Protein AF-0000000086245035 (afdb_homodimer)

pLDDT: mean 88.84, std 16.29, range [23.89, 98.88]

Solvent-accessible surface area (backbone atoms only — not comparable to full-atom values): 57800 Å² total; per-residue (Å²): 137,84,76,77,76,75,77,75,72,79,76,74,74,78,75,74,78,73,74,69,74,76,72,77,73,77,72,60,78,44,79,53,31,68,33,39,50,42,66,77,41,31,38,31,56,42,43,71,44,44,30,44,32,41,43,48,41,53,48,39,52,50,45,51,37,46,53,33,5,43,70,69,73,35,77,34,43,39,38,39,36,42,34,54,44,52,71,68,59,48,29,54,74,55,69,42,76,89,74,74,85,79,57,61,81,48,29,54,70,52,59,54,72,66,53,44,52,49,49,51,47,50,51,48,47,52,50,47,50,39,50,49,34,44,71,68,67,39,83,51,67,73,70,74,67,69,69,64,69,62,68,71,69,82,42,38,31,37,41,34,40,37,31,55,16,48,40,53,60,69,87,49,48,53,48,56,48,17,21,58,35,19,33,53,55,78,60,53,32,49,53,68,66,71,70,34,41,58,64,32,48,43,48,50,45,9,32,32,62,60,62,44,54,36,39,38,38,22,11,31,77,93,38,70,39,26,31,37,36,31,32,38,62,38,39,77,75,37,36,50,40,76,77,42,78,47,78,40,83,34,86,79,64,63,30,9,37,34,42,38,41,44,29,48,30,31,60,86,84,30,45,66,58,44,51,50,48,53,50,46,43,41,20,60,36,22,35,30,29,39,40,40,36,37,44,45,92,50,69,87,71,42,42,78,47,74,43,73,52,77,42,85,75,65,59,63,68,46,37,77,55,64,49,30,59,60,47,59,44,41,54,54,51,52,48,49,52,71,68,49,88,56,56,23,38,44,52,36,47,41,67,57,24,48,80,31,50,71,70,56,38,52,53,50,38,62,61,74,33,88,92,47,51,57,76,38,51,42,83,70,59,46,75,51,53,48,48,50,51,49,53,48,38,54,46,37,54,66,71,79,63,69,44,81,38,54,51,58,60,51,46,67,40,42,46,51,8,45,45,70,75,48,51,42,78,41,74,19,56,30,65,53,69,62,42,72,57,75,43,31,28,31,34,46,31,16,32,33,30,36,47,32,84,90,47,60,68,9,79,41,77,44,44,27,48,43,78,36,69,36,86,42,63,52,72,49,13,29,67,48,43,33,64,70,70,68,49,66,47,62,84,71,74,40,52,64,70,72,38,25,32,36,40,34,40,38,39,30,33,53,67,74,72,35,52,29,77,45,54,35,39,40,57,60,82,44,60,65,58,44,53,47,51,45,52,32,43,51,50,6,47,55,50,41,72,74,102,136,84,78,75,75,76,76,76,72,78,78,76,74,78,75,73,80,73,75,72,74,77,70,78,74,77,69,62,80,44,78,53,32,69,32,40,50,42,68,76,40,31,37,31,56,42,43,71,46,44,30,43,32,42,42,47,42,52,51,39,51,51,46,52,36,46,53,33,6,41,71,72,74,35,76,34,44,39,38,38,36,42,31,53,46,53,70,69,61,48,31,54,75,55,70,41,76,89,75,74,85,79,57,61,81,49,31,55,70,51,61,53,72,66,53,43,50,48,48,53,49,50,52,48,46,52,49,48,49,40,50,50,34,44,73,69,67,40,82,51,65,72,71,74,66,70,69,63,69,61,69,72,69,82,41,37,32,37,41,35,38,37,29,54,17,48,41,52,59,69,88,48,49,53,49,57,49,16,20,58,36,19,35,52,54,80,61,53,31,50,53,69,66,70,70,33,42,58,64,31,48,44,49,51,45,9,33,33,62,62,62,44,55,35,39,39,38,22,12,31,78,93,37,68,38,26,31,37,36,32,32,38,62,37,39,76,75,37,37,51,41,77,77,43,77,48,78,40,82,34,85,78,63,64,31,8,37,33,42,38,41,44,29,47,30,31,59,87,84,29,44,67,58,45,53,50,49,52,52,47,44,42,21,59,36,21,35,31,29,39,40,41,36,37,44,45,92,49,70,88,72,43,42,78,47,75,44,70,50,78,43,85,75,64,58,62,69,47,38,75,56,61,49,30,59,60,48,58,44,42,54,53,49,52,49,50,51,72,67,49,87,58,55,23,37,41,52,38,47,41,67,57,25,48,79,31,50,69,67,57,36,52,52,50,38,62,60,74,32,88,92,47,51,58,75,39,51,43,84,69,60,45,74,51,53,48,49,50,51,48,54,47,37,54,47,38,54,66,70,77,64,69,45,80,38,53,52,58,61,50,47,66,40,42,46,50,9,45,44,71,75,48,52,42,78,42,75,16,55,31,66,53,70,62,42,70,56,74,44,32,29,32,34,45,31,16,31,29,32,37,46,31,83,90,48,58,67,10,80,42,74,43,43,28,50,43,80,37,69,38,85,43,62,51,71,50,13,27,66,48,44,34,62,69,69,69,51,67,47,61,85,72,74,40,53,63,71,72,40,25,31,36,39,35,40,38,39,32,31,54,68,75,71,35,53,29,77,45,54,36,37,40,58,61,83,45,61,69,56,44,52,50,51,48,53,32,44,50,50,6,48,56,50,41,72,72,102

Organism: Solanum pennellii (NCBI:txid28526)

Structure (mmCIF, N/CA/C/O backbone):
data_AF-0000000086245035-model_v1
#
loop_
_entity.id
_entity.type
_entity.pdbx_description
1 polymer 'DNA topoisomerase 6 subunit B isoform X2'
#
loop_
_atom_site.group_PDB
_atom_site.id
_atom_site.type_symbol
_atom_site.label_atom_id
_atom_site.label_alt_id
_atom_site.label_comp_id
_atom_site.label_asym_id
_atom_site.label_entity_id
_atom_site.label_seq_id
_atom_site.pdbx_PDB_ins_code
_atom_site.Cartn_x
_atom_site.Cartn_y
_atom_site.Cartn_z
_atom_site.occupancy
_atom_site.B_iso_or_equiv
_atom_site.auth_seq_id
_atom_site.auth_comp_id
_atom_site.auth_asym_id
_atom_site.auth_atom_id
_atom_site.pdbx_PDB_model_num
ATOM 1 N N . MET A 1 1 ? -67.125 46.531 39.125 1 23.89 1 MET A N 1
ATOM 2 C CA . MET A 1 1 ? -66.938 46.469 37.688 1 23.89 1 MET A CA 1
ATOM 3 C C . MET A 1 1 ? -65.812 45.562 37.312 1 23.89 1 MET A C 1
ATOM 5 O O . MET A 1 1 ? -64.625 45.812 37.719 1 23.89 1 MET A O 1
ATOM 9 N N . GLU A 1 2 ? -66 44.219 37.156 1 25.62 2 GLU A N 1
ATOM 10 C CA . GLU A 1 2 ? -65.438 42.906 36.969 1 25.62 2 GLU A CA 1
ATOM 11 C C . GLU A 1 2 ? -64.688 42.812 35.625 1 25.62 2 GLU A C 1
ATOM 13 O O . GLU A 1 2 ? -65.312 42.75 34.562 1 25.62 2 GLU A O 1
ATOM 18 N N . SER A 1 3 ? -63.719 43.75 35.469 1 26.66 3 SER A N 1
ATOM 19 C CA . SER A 1 3 ? -63 43.906 34.219 1 26.66 3 SER A CA 1
ATOM 20 C C . SER A 1 3 ? -62.469 42.594 33.719 1 26.66 3 SER A C 1
ATOM 22 O O . SER A 1 3 ? -61.969 41.781 34.469 1 26.66 3 SER A O 1
ATOM 24 N N . GLY A 1 4 ? -63.156 42 32.75 1 25.05 4 GLY A N 1
ATOM 25 C CA . GLY A 1 4 ? -63.062 40.781 31.953 1 25.05 4 GLY A CA 1
ATOM 26 C C . GLY A 1 4 ? -61.688 40.562 31.344 1 25.05 4 GLY A C 1
ATOM 27 O O . GLY A 1 4 ? -61.281 41.281 30.422 1 25.05 4 GLY A O 1
ATOM 28 N N . ARG A 1 5 ? -60.625 40.344 32.188 1 28.56 5 ARG A N 1
ATOM 29 C CA . ARG A 1 5 ? -59.25 40.188 31.828 1 28.56 5 ARG A CA 1
ATOM 30 C C . ARG A 1 5 ? -59.062 39.125 30.766 1 28.56 5 ARG A C 1
ATOM 32 O O . ARG A 1 5 ? -59.406 37.969 30.984 1 28.56 5 ARG A O 1
ATOM 39 N N . SER A 1 6 ? -59.438 39.531 29.5 1 28.02 6 SER A N 1
ATOM 40 C CA . SER A 1 6 ? -59.375 38.656 28.344 1 28.02 6 SER A CA 1
ATOM 41 C C . SER A 1 6 ? -58 37.938 28.297 1 28.02 6 SER A C 1
ATOM 43 O O . SER A 1 6 ? -56.969 38.562 28.484 1 28.02 6 SER A O 1
ATOM 45 N N . SER A 1 7 ? -57.938 36.688 28.734 1 27.69 7 SER A N 1
ATOM 46 C CA . SER A 1 7 ? -56.875 35.688 28.75 1 27.69 7 SER A CA 1
ATOM 47 C C . SER A 1 7 ? -56.281 35.469 27.359 1 27.69 7 SER A C 1
ATOM 49 O O . SER A 1 7 ? -56.938 34.938 26.484 1 27.69 7 SER A O 1
ATOM 51 N N . GLU A 1 8 ? -55.719 36.594 26.781 1 27.58 8 GLU A N 1
ATOM 52 C CA . GLU A 1 8 ? -55.156 36.406 25.438 1 27.58 8 GLU A CA 1
ATOM 53 C C . GLU A 1 8 ? -54.219 35.219 25.406 1 27.58 8 GLU A C 1
ATOM 55 O O . GLU A 1 8 ? -53.406 35.031 26.312 1 27.58 8 GLU A O 1
ATOM 60 N N . SER A 1 9 ? -54.719 34.094 24.812 1 29.91 9 SER A N 1
ATOM 61 C CA . SER A 1 9 ? -54.062 32.812 24.547 1 29.91 9 SER A CA 1
ATOM 62 C C . SER A 1 9 ? -52.688 33 23.922 1 29.91 9 SER A C 1
ATOM 64 O O . SER A 1 9 ? -52.5 33.875 23.047 1 29.91 9 SER A O 1
ATOM 66 N N . PRO A 1 10 ? -51.625 32.688 24.703 1 30.69 10 PRO A N 1
ATOM 67 C CA . PRO A 1 10 ? -50.25 32.844 24.203 1 30.69 10 PRO A CA 1
ATOM 68 C C . PRO A 1 10 ? -50.062 32.219 22.828 1 30.69 10 PRO A C 1
ATOM 70 O O . PRO A 1 10 ? -50.531 31.125 22.562 1 30.69 10 PRO A O 1
ATOM 73 N N . GLU A 1 11 ? -50.156 32.969 21.75 1 29.42 11 GLU A N 1
ATOM 74 C CA . GLU A 1 11 ? -49.844 32.531 20.406 1 29.42 11 GLU A CA 1
ATOM 75 C C . GLU A 1 11 ? -48.594 31.656 20.375 1 29.42 11 GLU A C 1
ATOM 77 O O . GLU A 1 11 ? -47.531 32.094 20.875 1 29.42 11 GLU A O 1
ATOM 82 N N . VAL A 1 12 ? -48.75 30.344 20.453 1 31 12 VAL A N 1
ATOM 83 C CA . VAL A 1 12 ? -47.688 29.375 20.219 1 31 12 VAL A CA 1
ATOM 84 C C . VAL A 1 12 ? -46.844 29.812 19.016 1 31 12 VAL A C 1
ATOM 86 O O . VAL A 1 12 ? -47.375 30.031 17.922 1 31 12 VAL A O 1
ATOM 89 N N . ALA A 1 13 ? -45.719 30.438 19.266 1 33.28 13 ALA A N 1
ATOM 90 C CA . ALA A 1 13 ? -44.75 30.781 18.266 1 33.28 13 ALA A CA 1
ATOM 91 C C . ALA A 1 13 ? -44.594 29.672 17.234 1 33.28 13 ALA A C 1
ATOM 93 O O . ALA A 1 13 ? -44.469 28.5 17.594 1 33.28 13 ALA A O 1
ATOM 94 N N . LYS A 1 14 ? -45.031 29.859 16.047 1 32.5 14 LYS A N 1
ATOM 95 C CA . LYS A 1 14 ? -44.844 29.047 14.852 1 32.5 14 LYS A CA 1
ATOM 96 C C . LYS A 1 14 ? -43.406 28.516 14.797 1 32.5 14 LYS A C 1
ATOM 98 O O . LYS A 1 14 ? -42.438 29.297 14.812 1 32.5 14 LYS A O 1
ATOM 103 N N . LYS A 1 15 ? -43.156 27.328 15.273 1 32.22 15 LYS A N 1
ATOM 104 C CA . LYS A 1 15 ? -41.938 26.562 15.07 1 32.22 15 LYS A CA 1
ATOM 105 C C . LYS A 1 15 ? -41.375 26.766 13.664 1 32.22 15 LYS A C 1
ATOM 107 O O . LYS A 1 15 ? -42.125 26.719 12.688 1 32.22 15 LYS A O 1
ATOM 112 N N . GLY A 1 16 ? -40.281 27.516 13.57 1 28.39 16 GLY A N 1
ATOM 113 C CA . GLY A 1 16 ? -39.5 27.766 12.375 1 28.39 16 GLY A CA 1
ATOM 114 C C . GLY A 1 16 ? -39.438 26.578 11.43 1 28.39 16 GLY A C 1
ATOM 115 O O . GLY A 1 16 ? -39.688 25.438 11.844 1 28.39 16 GLY A O 1
ATOM 116 N N . LYS A 1 17 ? -39.781 26.844 10.148 1 33.53 17 LYS A N 1
ATOM 117 C CA . LYS A 1 17 ? -39.656 26.047 8.938 1 33.53 17 LYS A CA 1
ATOM 118 C C . LYS A 1 17 ? -38.438 25.141 8.984 1 33.53 17 LYS A C 1
ATOM 120 O O . LYS A 1 17 ? -37.312 25.625 9.234 1 33.53 17 LYS A O 1
ATOM 125 N N . SER A 1 18 ? -38.625 23.891 9.328 1 31.08 18 SER A N 1
ATOM 126 C CA . SER A 1 18 ? -37.656 22.812 9.227 1 31.08 18 SER A CA 1
ATOM 127 C C . SER A 1 18 ? -36.812 22.953 7.965 1 31.08 18 SER A C 1
ATOM 129 O O . SER A 1 18 ? -37.344 23.109 6.867 1 31.08 18 SER A O 1
ATOM 131 N N . LYS A 1 19 ? -35.656 23.625 8.016 1 33.38 19 LYS A N 1
ATOM 132 C CA . LYS A 1 19 ? -34.688 23.641 6.918 1 33.38 19 LYS A CA 1
ATOM 133 C C . LYS A 1 19 ? -34.75 22.344 6.117 1 33.38 19 LYS A C 1
ATOM 135 O O . LYS A 1 19 ? -34.719 21.25 6.688 1 33.38 19 LYS A O 1
ATOM 140 N N . THR A 1 20 ? -35.469 22.312 4.992 1 35.88 20 THR A N 1
ATOM 141 C CA . THR A 1 20 ? -35.438 21.219 4.031 1 35.88 20 THR A CA 1
ATOM 142 C C . THR A 1 20 ? -34.062 20.562 3.98 1 35.88 20 THR A C 1
ATOM 144 O O . THR A 1 20 ? -33.062 21.25 3.834 1 35.88 20 THR A O 1
ATOM 147 N N . PRO A 1 21 ? -33.938 19.469 4.539 1 39.03 21 PRO A N 1
ATOM 148 C CA . PRO A 1 21 ? -32.625 18.797 4.438 1 39.03 21 PRO A CA 1
ATOM 149 C C . PRO A 1 21 ? -31.969 19 3.076 1 39.03 21 PRO A C 1
ATOM 151 O O . PRO A 1 21 ? -32.625 18.906 2.043 1 39.03 21 PRO A O 1
ATOM 154 N N . ARG A 1 22 ? -31.047 19.906 2.891 1 41.59 22 ARG A N 1
ATOM 155 C CA . ARG A 1 22 ? -30.25 20.031 1.671 1 41.59 22 ARG A CA 1
ATOM 156 C C . ARG A 1 22 ? -30.125 18.672 0.971 1 41.59 22 ARG A C 1
ATOM 158 O O . ARG A 1 22 ? -29.781 17.672 1.601 1 41.59 22 ARG A O 1
ATOM 165 N N . LYS A 1 23 ? -30.781 18.484 -0.159 1 43.12 23 LYS A N 1
ATOM 166 C CA . LYS A 1 23 ? -30.672 17.312 -1.022 1 43.12 23 LYS A CA 1
ATOM 167 C C . LYS A 1 23 ? -29.219 16.891 -1.2 1 43.12 23 LYS A C 1
ATOM 169 O O . LYS A 1 23 ? -28.359 17.734 -1.507 1 43.12 23 LYS A O 1
ATOM 174 N N . PRO A 1 24 ? -28.891 15.742 -0.729 1 47.78 24 PRO A N 1
ATOM 175 C CA . PRO A 1 24 ? -27.516 15.273 -0.928 1 47.78 24 PRO A CA 1
ATOM 176 C C . PRO A 1 24 ? -27.031 15.438 -2.369 1 47.78 24 PRO A C 1
ATOM 178 O O . PRO A 1 24 ? -27.766 15.117 -3.307 1 47.78 24 PRO A O 1
ATOM 181 N N . LYS A 1 25 ? -26.328 16.453 -2.688 1 50.03 25 LYS A N 1
ATOM 182 C CA . LYS A 1 25 ? -25.688 16.594 -3.998 1 50.03 25 LYS A CA 1
ATOM 183 C C . LYS A 1 25 ? -25.203 15.242 -4.52 1 50.03 25 LYS A C 1
ATOM 185 O O . LYS A 1 25 ? -24.641 14.445 -3.77 1 50.03 25 LYS A O 1
ATOM 190 N N . ASP A 1 26 ? -25.828 14.828 -5.645 1 55.66 26 ASP A N 1
ATOM 191 C CA . ASP A 1 26 ? -25.5 13.578 -6.324 1 55.66 26 ASP A CA 1
ATOM 192 C C . ASP A 1 26 ? -24 13.414 -6.48 1 55.66 26 ASP A C 1
ATOM 194 O O . ASP A 1 26 ? -23.281 14.375 -6.777 1 55.66 26 ASP A O 1
ATOM 198 N N . SER A 1 27 ? -23.438 12.352 -5.91 1 63.56 27 SER A N 1
ATOM 199 C CA . SER A 1 27 ? -22.031 11.984 -5.973 1 63.56 27 SER A CA 1
ATOM 200 C C . SER A 1 27 ? -21.547 11.891 -7.418 1 63.56 27 SER A C 1
ATOM 202 O O . SER A 1 27 ? -22.125 11.164 -8.227 1 63.56 27 SER A O 1
ATOM 204 N N . ILE A 1 28 ? -20.734 12.898 -7.848 1 80.31 28 ILE A N 1
ATOM 205 C CA . ILE A 1 28 ? -20.188 12.969 -9.195 1 80.31 28 ILE A CA 1
ATOM 206 C C . ILE A 1 28 ? -18.969 12.055 -9.297 1 80.31 28 ILE A C 1
ATOM 208 O O . ILE A 1 28 ? -18.141 12.016 -8.391 1 80.31 28 ILE A O 1
ATOM 212 N N . LEU A 1 29 ? -19.031 11.273 -10.367 1 88.31 29 LEU A N 1
ATOM 213 C CA . LEU A 1 29 ? -17.906 10.383 -10.672 1 88.31 29 LEU A CA 1
ATOM 214 C C . LEU A 1 29 ? -16.656 11.18 -11.023 1 88.31 29 LEU A C 1
ATOM 216 O O . LEU A 1 29 ? -16.703 12.086 -11.852 1 88.31 29 LEU A O 1
ATOM 220 N N . LYS A 1 30 ? -15.602 10.961 -10.25 1 90.69 30 LYS A N 1
ATOM 221 C CA . LYS A 1 30 ? -14.32 11.641 -10.477 1 90.69 30 LYS A CA 1
ATOM 222 C C . LYS A 1 30 ? -13.219 10.633 -10.773 1 90.69 30 LYS A C 1
ATOM 224 O O . LYS A 1 30 ? -13.258 9.492 -10.305 1 90.69 30 LYS A O 1
ATOM 229 N N . GLN A 1 31 ? -12.273 11.07 -11.672 1 92.94 31 GLN A N 1
ATOM 230 C CA . GLN A 1 31 ? -11.094 10.273 -11.992 1 92.94 31 GLN A CA 1
ATOM 231 C C . GLN A 1 31 ? -9.82 10.961 -11.5 1 92.94 31 GLN A C 1
ATOM 233 O O . GLN A 1 31 ? -9.688 12.18 -11.609 1 92.94 31 GLN A O 1
ATOM 238 N N . LYS A 1 32 ? -8.883 10.195 -10.969 1 94.44 32 LYS A N 1
ATOM 239 C CA . LYS A 1 32 ? -7.609 10.734 -10.492 1 94.44 32 LYS A CA 1
ATOM 240 C C . LYS A 1 32 ? -6.438 10.141 -11.266 1 94.44 32 LYS A C 1
ATOM 242 O O . LYS A 1 32 ? -6.48 8.977 -11.664 1 94.44 32 LYS A O 1
ATOM 247 N N . SER A 1 33 ? -5.426 11 -11.492 1 96.06 33 SER A N 1
ATOM 248 C CA . SER A 1 33 ? -4.168 10.492 -12.039 1 96.06 33 SER A CA 1
ATOM 249 C C . SER A 1 33 ? -3.396 9.695 -10.992 1 96.06 33 SER A C 1
ATOM 251 O O . SER A 1 33 ? -3.674 9.789 -9.797 1 96.06 33 SER A O 1
ATOM 253 N N . PRO A 1 34 ? -2.441 8.859 -11.484 1 96.19 34 PRO A N 1
ATOM 254 C CA . PRO A 1 34 ? -1.608 8.148 -10.516 1 96.19 34 PRO A CA 1
ATOM 255 C C . PRO A 1 34 ? -0.877 9.094 -9.562 1 96.19 34 PRO A C 1
ATOM 257 O O . PRO A 1 34 ? -0.79 8.812 -8.359 1 96.19 34 PRO A O 1
ATOM 260 N N . ALA A 1 35 ? -0.391 10.211 -10.07 1 97.5 35 ALA A N 1
ATOM 261 C CA . ALA A 1 35 ? 0.327 11.172 -9.234 1 97.5 35 ALA A CA 1
ATOM 262 C C . ALA A 1 35 ? -0.591 11.766 -8.172 1 97.5 35 ALA A C 1
ATOM 264 O O . ALA A 1 35 ? -0.198 11.906 -7.012 1 97.5 35 ALA A O 1
ATOM 265 N N . GLU A 1 36 ? -1.772 12.086 -8.555 1 95.75 36 GLU A N 1
ATOM 266 C CA . GLU A 1 36 ? -2.752 12.609 -7.609 1 95.75 36 GLU A CA 1
ATOM 267 C C . GLU A 1 36 ? -3.098 11.57 -6.547 1 95.75 36 GLU A C 1
ATOM 269 O O . GLU A 1 36 ? -3.203 11.906 -5.363 1 95.75 36 GLU A O 1
ATOM 274 N N . PHE A 1 37 ? -3.287 10.344 -6.957 1 95.5 37 PHE A N 1
ATOM 275 C CA . PHE A 1 37 ? -3.639 9.258 -6.051 1 95.5 37 PHE A CA 1
ATOM 276 C C . PHE A 1 37 ? -2.572 9.086 -4.973 1 95.5 37 PHE A C 1
ATOM 278 O O . PHE A 1 37 ? -2.887 9.016 -3.785 1 95.5 37 PHE A O 1
ATOM 285 N N . PHE A 1 38 ? -1.352 9.078 -5.406 1 95.62 38 PHE A N 1
ATOM 286 C CA . PHE A 1 38 ? -0.28 8.812 -4.453 1 95.62 38 PHE A CA 1
ATOM 287 C C . PHE A 1 38 ? 0.009 10.055 -3.613 1 95.62 38 PHE A C 1
ATOM 289 O O . PHE A 1 38 ? 0.409 9.938 -2.451 1 95.62 38 PHE A O 1
ATOM 296 N N . ALA A 1 39 ? -0.184 11.227 -4.168 1 95.94 39 ALA A N 1
ATOM 297 C CA . ALA A 1 39 ? -0.075 12.445 -3.363 1 95.94 39 ALA A CA 1
ATOM 298 C C . ALA A 1 39 ? -1.102 12.453 -2.234 1 95.94 39 ALA A C 1
ATOM 300 O O . ALA A 1 39 ? -0.773 12.773 -1.091 1 95.94 39 ALA A O 1
ATOM 301 N N . ASP A 1 40 ? -2.33 12 -2.555 1 93.06 40 ASP A N 1
ATOM 302 C CA . ASP A 1 40 ? -3.422 11.984 -1.584 1 93.06 40 ASP A CA 1
ATOM 303 C C . ASP A 1 40 ? -3.213 10.883 -0.546 1 93.06 40 ASP A C 1
ATOM 305 O O . ASP A 1 40 ? -3.764 10.945 0.555 1 93.06 40 ASP A O 1
ATOM 309 N N . ASN A 1 41 ? -2.467 9.875 -0.988 1 92.69 41 ASN A N 1
ATOM 310 C CA . ASN A 1 41 ? -2.258 8.711 -0.138 1 92.69 41 ASN A CA 1
ATOM 311 C C . ASN A 1 41 ? -0.772 8.414 0.046 1 92.69 41 ASN A C 1
ATOM 313 O O . ASN A 1 41 ? -0.335 7.277 -0.148 1 92.69 41 ASN A O 1
ATOM 317 N N . LYS A 1 42 ? -0.05 9.391 0.436 1 93 42 LYS A N 1
ATOM 318 C CA . LYS A 1 42 ? 1.405 9.297 0.506 1 93 42 LYS A CA 1
ATOM 319 C C . LYS A 1 42 ? 1.84 8.25 1.529 1 93 42 LYS A C 1
ATOM 321 O O . LYS A 1 42 ? 2.918 7.664 1.408 1 93 42 LYS A O 1
ATOM 326 N N . ASN A 1 43 ? 0.975 7.887 2.518 1 89.5 43 ASN A N 1
ATOM 327 C CA . ASN A 1 43 ? 1.299 6.906 3.547 1 89.5 43 ASN A CA 1
ATOM 328 C C . ASN A 1 43 ? 1.516 5.52 2.947 1 89.5 43 ASN A C 1
ATOM 330 O O . ASN A 1 43 ? 2.293 4.723 3.479 1 89.5 43 ASN A O 1
ATOM 334 N N . ILE A 1 44 ? 0.844 5.273 1.852 1 89.62 44 ILE A N 1
ATOM 335 C CA . ILE A 1 44 ? 0.924 3.961 1.219 1 89.62 44 ILE A CA 1
ATOM 336 C C . ILE A 1 44 ? 2.314 3.76 0.623 1 89.62 44 ILE A C 1
ATOM 338 O O . ILE A 1 44 ? 2.746 2.623 0.406 1 89.62 44 ILE A O 1
ATOM 342 N N . ALA A 1 45 ? 3.018 4.879 0.38 1 91.81 45 ALA A N 1
ATOM 343 C CA . ALA A 1 45 ? 4.352 4.824 -0.21 1 91.81 45 ALA A CA 1
ATOM 344 C C . ALA A 1 45 ? 5.43 5.039 0.849 1 91.81 45 ALA A C 1
ATOM 346 O O . ALA A 1 45 ? 6.602 5.23 0.52 1 91.81 45 ALA A O 1
ATOM 347 N N . GLY A 1 46 ? 5.035 5.141 2.121 1 91.06 46 GLY A N 1
ATOM 348 C CA . GLY A 1 46 ? 6 5.266 3.203 1 91.06 46 GLY A CA 1
ATOM 349 C C . GLY A 1 46 ? 6.277 6.707 3.59 1 91.06 46 GLY A C 1
ATOM 350 O O . GLY A 1 46 ? 7.246 6.992 4.297 1 91.06 46 GLY A O 1
ATOM 351 N N . PHE A 1 47 ? 5.508 7.656 3.105 1 94.06 47 PHE A N 1
ATOM 352 C CA . PHE A 1 47 ? 5.648 9.07 3.436 1 94.06 47 PHE A CA 1
ATOM 353 C C . PHE A 1 47 ? 4.602 9.492 4.461 1 94.06 47 PHE A C 1
ATOM 355 O O . PHE A 1 47 ? 3.721 10.297 4.16 1 94.06 47 PHE A O 1
ATOM 362 N N . ASP A 1 48 ? 4.801 9.07 5.715 1 89.88 48 ASP A N 1
ATOM 363 C CA . ASP A 1 48 ? 3.783 9.141 6.758 1 89.88 48 ASP A CA 1
ATOM 364 C C . ASP A 1 48 ? 3.836 10.477 7.488 1 89.88 48 ASP A C 1
ATOM 366 O O . ASP A 1 48 ? 2.797 11.047 7.82 1 89.88 48 ASP A O 1
ATOM 370 N N . ASN A 1 49 ? 5.016 10.859 7.82 1 91.62 49 ASN A N 1
ATOM 371 C CA . ASN A 1 49 ? 5.289 12.094 8.555 1 91.62 49 ASN A CA 1
ATOM 372 C C . ASN A 1 49 ? 6.609 12.719 8.109 1 91.62 49 ASN A C 1
ATOM 374 O O . ASN A 1 49 ? 7.387 12.102 7.383 1 91.62 49 ASN A O 1
ATOM 378 N N . PRO A 1 50 ? 6.844 13.891 8.5 1 94.94 50 PRO A N 1
ATOM 379 C CA . PRO A 1 50 ? 8.031 14.586 7.992 1 94.94 50 PRO A CA 1
ATOM 380 C C . PRO A 1 50 ? 9.32 13.812 8.25 1 94.94 50 PRO A C 1
ATOM 382 O O . PRO A 1 50 ? 10.203 13.766 7.383 1 94.94 50 PRO A O 1
ATOM 385 N N . GLY A 1 51 ? 9.453 13.242 9.453 1 96.5 51 GLY A N 1
ATOM 386 C CA . GLY A 1 51 ? 10.633 12.445 9.734 1 96.5 51 GLY A CA 1
ATOM 387 C C . GLY A 1 51 ? 10.789 11.258 8.812 1 96.5 51 GLY A C 1
ATOM 388 O O . GLY A 1 51 ? 11.867 11.031 8.25 1 96.5 51 GLY A O 1
ATOM 389 N N . LYS A 1 52 ? 9.766 10.5 8.656 1 95.75 52 LYS A N 1
ATOM 390 C CA . LYS A 1 52 ? 9.82 9.32 7.797 1 95.75 52 LYS A CA 1
ATOM 391 C C . LYS A 1 52 ? 9.969 9.719 6.328 1 95.75 52 LYS A C 1
ATOM 393 O O . LYS A 1 52 ? 10.578 8.992 5.547 1 95.75 52 LYS A O 1
ATOM 398 N N . CYS A 1 53 ? 9.406 10.852 5.953 1 97.5 53 CYS A N 1
ATOM 399 C CA . CYS A 1 53 ? 9.578 11.336 4.59 1 97.5 53 CYS A CA 1
ATOM 400 C C . CYS A 1 53 ? 11.047 11.609 4.281 1 97.5 53 CYS A C 1
ATOM 402 O O . CYS A 1 53 ? 11.516 11.32 3.18 1 97.5 53 CYS A O 1
ATOM 404 N N . LEU A 1 54 ? 11.734 12.164 5.277 1 98.5 54 LEU A N 1
ATOM 405 C CA . LEU A 1 54 ? 13.172 12.375 5.129 1 98.5 54 LEU A CA 1
ATOM 406 C C . LEU A 1 54 ? 13.906 11.047 4.988 1 98.5 54 LEU A C 1
ATOM 408 O O . LEU A 1 54 ? 14.734 10.875 4.086 1 98.5 54 LEU A O 1
ATOM 412 N N . TYR A 1 55 ? 13.555 10.133 5.82 1 97.88 55 TYR A N 1
ATOM 413 C CA . TYR A 1 55 ? 14.141 8.797 5.781 1 97.88 55 TYR A CA 1
ATOM 414 C C . TYR A 1 55 ? 13.906 8.141 4.43 1 97.88 55 TYR A C 1
ATOM 416 O O . TYR A 1 55 ? 14.844 7.629 3.809 1 97.88 55 TYR A O 1
ATOM 424 N N . THR A 1 56 ? 12.641 8.094 3.984 1 97.31 56 THR A N 1
ATOM 425 C CA . THR A 1 56 ? 12.281 7.406 2.748 1 97.31 56 THR A CA 1
ATOM 426 C C . THR A 1 56 ? 12.953 8.07 1.548 1 97.31 56 THR A C 1
ATOM 428 O O . THR A 1 56 ? 13.328 7.391 0.59 1 97.31 56 THR A O 1
ATOM 431 N N . THR A 1 57 ? 13.109 9.383 1.572 1 98.44 57 THR A N 1
ATOM 432 C CA . THR A 1 57 ? 13.805 10.086 0.501 1 98.44 57 THR A CA 1
ATOM 433 C C . THR A 1 57 ? 15.25 9.617 0.402 1 98.44 57 THR A C 1
ATOM 435 O O . THR A 1 57 ? 15.727 9.266 -0.683 1 98.44 57 THR A O 1
ATOM 438 N N . VAL A 1 58 ? 15.914 9.555 1.527 1 98.38 58 VAL A N 1
ATOM 439 C CA . VAL A 1 58 ? 17.297 9.102 1.568 1 98.38 58 VAL A CA 1
ATOM 440 C C . VAL A 1 58 ? 17.391 7.672 1.043 1 98.38 58 VAL A C 1
ATOM 442 O O . VAL A 1 58 ? 18.234 7.371 0.188 1 98.38 58 VAL A O 1
ATOM 445 N N . ARG A 1 59 ? 16.562 6.875 1.52 1 97 59 ARG A N 1
ATOM 446 C CA . ARG A 1 59 ? 16.547 5.461 1.154 1 97 59 ARG A CA 1
ATOM 447 C C . ARG A 1 59 ? 16.375 5.285 -0.35 1 97 59 ARG A C 1
ATOM 449 O O . ARG A 1 59 ? 17.109 4.516 -0.98 1 97 59 ARG A O 1
ATOM 456 N N . GLU A 1 60 ? 15.414 5.969 -0.932 1 96.25 60 GLU A N 1
ATOM 457 C CA . GLU A 1 60 ? 15.109 5.832 -2.355 1 96.25 60 GLU A CA 1
ATOM 458 C C . GLU A 1 60 ? 16.297 6.285 -3.213 1 96.25 60 GLU A C 1
ATOM 460 O O . GLU A 1 60 ? 16.609 5.656 -4.227 1 96.25 60 GLU A O 1
ATOM 465 N N . LEU A 1 61 ? 16.938 7.336 -2.834 1 97.88 61 LEU A N 1
ATOM 466 C CA . LEU A 1 61 ? 18.062 7.859 -3.604 1 97.88 61 LEU A CA 1
ATOM 467 C C . LEU A 1 61 ? 19.266 6.926 -3.504 1 97.88 61 LEU A C 1
ATOM 469 O O . LEU A 1 61 ? 19.922 6.648 -4.508 1 97.88 61 LEU A O 1
ATOM 473 N N . VAL A 1 62 ? 19.5 6.41 -2.324 1 98.19 62 VAL A N 1
ATOM 474 C CA . VAL A 1 62 ? 20.641 5.52 -2.104 1 98.19 62 VAL A CA 1
ATOM 475 C C . VAL A 1 62 ? 20.438 4.223 -2.879 1 98.19 62 VAL A C 1
ATOM 477 O O . VAL A 1 62 ? 21.359 3.736 -3.539 1 98.19 62 VAL A O 1
ATOM 480 N N . GLU A 1 63 ? 19.266 3.662 -2.83 1 97.06 63 GLU A N 1
ATOM 481 C CA . GLU A 1 63 ? 18.969 2.408 -3.514 1 97.06 63 GLU A CA 1
ATOM 482 C C . GLU A 1 63 ? 19.109 2.555 -5.027 1 97.06 63 GLU A C 1
ATOM 484 O O . GLU A 1 63 ? 19.656 1.667 -5.691 1 97.06 63 GLU A O 1
ATOM 489 N N . ASN A 1 64 ? 18.625 3.658 -5.539 1 96.38 64 ASN A N 1
ATOM 490 C CA . ASN A 1 64 ? 18.781 3.906 -6.969 1 96.38 64 ASN A CA 1
ATOM 491 C C . ASN A 1 64 ? 20.25 4.066 -7.359 1 96.38 64 ASN A C 1
ATOM 493 O O . ASN A 1 64 ? 20.656 3.613 -8.43 1 96.38 64 ASN A O 1
ATOM 497 N N . ALA A 1 65 ? 21 4.711 -6.508 1 97.88 65 ALA A N 1
ATOM 498 C CA . ALA A 1 65 ? 22.438 4.891 -6.754 1 97.88 65 ALA A CA 1
ATOM 499 C C . ALA A 1 65 ? 23.156 3.549 -6.809 1 97.88 65 ALA A C 1
ATOM 501 O O . ALA A 1 65 ? 23.969 3.311 -7.699 1 97.88 65 ALA A O 1
ATOM 502 N N . LEU A 1 66 ? 22.828 2.695 -5.867 1 98.06 66 LEU A N 1
ATOM 503 C CA . LEU A 1 66 ? 23.453 1.376 -5.805 1 98.06 66 LEU A CA 1
ATOM 504 C C . LEU A 1 66 ? 23.078 0.545 -7.027 1 98.06 66 LEU A C 1
ATOM 506 O O . LEU A 1 66 ? 23.953 -0.074 -7.648 1 98.06 66 LEU A O 1
ATOM 510 N N . ASP A 1 67 ? 21.812 0.53 -7.391 1 96.19 67 ASP A N 1
ATOM 511 C CA . ASP A 1 67 ? 21.375 -0.194 -8.586 1 96.19 67 ASP A CA 1
ATOM 512 C C . ASP A 1 67 ? 22.125 0.298 -9.828 1 96.19 67 ASP A C 1
ATOM 514 O O . ASP A 1 67 ? 22.516 -0.502 -10.672 1 96.19 67 ASP A O 1
ATOM 518 N N . SER A 1 68 ? 22.297 1.608 -9.906 1 96.19 68 SER A N 1
ATOM 519 C CA . SER A 1 68 ? 22.938 2.225 -11.062 1 96.19 68 SER A CA 1
ATOM 520 C C . SER A 1 68 ? 24.391 1.802 -11.172 1 96.19 68 SER A C 1
ATOM 522 O O . SER A 1 68 ? 24.859 1.402 -12.242 1 96.19 68 SER A O 1
ATOM 524 N N . ALA A 1 69 ? 25.141 1.846 -10.109 1 97.81 69 ALA A N 1
ATOM 525 C CA . ALA A 1 69 ? 26.547 1.481 -10.117 1 97.81 69 ALA A CA 1
ATOM 526 C C . ALA A 1 69 ? 26.734 -0.014 -10.359 1 97.81 69 ALA A C 1
ATOM 528 O O . ALA A 1 69 ? 27.562 -0.421 -11.172 1 97.81 69 ALA A O 1
ATOM 529 N N . GLU A 1 70 ? 25.922 -0.806 -9.695 1 96.69 70 GLU A N 1
ATOM 530 C CA . GLU A 1 70 ? 26.016 -2.258 -9.828 1 96.69 70 GLU A CA 1
ATOM 531 C C . GLU A 1 70 ? 25.672 -2.711 -11.242 1 96.69 70 GLU A C 1
ATOM 533 O O . GLU A 1 70 ? 26.234 -3.689 -11.734 1 96.69 70 GLU A O 1
ATOM 538 N N . SER A 1 71 ? 24.812 -1.998 -11.898 1 94.38 71 SER A N 1
ATOM 539 C CA . SER A 1 71 ? 24.359 -2.391 -13.227 1 94.38 71 SER A CA 1
ATOM 540 C C . SER A 1 71 ? 25.484 -2.307 -14.242 1 94.38 71 SER A C 1
ATOM 542 O O . SER A 1 71 ? 25.453 -2.967 -15.281 1 94.38 71 SER A O 1
ATOM 544 N N . ILE A 1 72 ? 26.531 -1.533 -13.992 1 95.06 72 ILE A N 1
ATOM 545 C CA . ILE A 1 72 ? 27.656 -1.406 -14.922 1 95.06 72 ILE A CA 1
ATOM 546 C C . ILE A 1 72 ? 28.922 -1.99 -14.281 1 95.06 72 ILE A C 1
ATOM 548 O O . ILE A 1 72 ? 30.031 -1.671 -14.703 1 95.06 72 ILE A O 1
ATOM 552 N N . SER A 1 73 ? 28.734 -2.721 -13.148 1 95.75 73 SER A N 1
ATOM 553 C CA . SER A 1 73 ? 29.797 -3.445 -12.461 1 95.75 73 SER A CA 1
ATOM 554 C C . SER A 1 73 ? 30.875 -2.496 -11.953 1 95.75 73 SER A C 1
ATOM 556 O O . SER A 1 73 ? 32.062 -2.797 -12.039 1 95.75 73 SER A O 1
ATOM 558 N N . GLU A 1 74 ? 30.422 -1.354 -11.555 1 96.69 74 GLU A N 1
ATOM 559 C CA . GLU A 1 74 ? 31.297 -0.405 -10.867 1 96.69 74 GLU A CA 1
ATOM 560 C C . GLU A 1 74 ? 31.109 -0.475 -9.352 1 96.69 74 GLU A C 1
ATOM 562 O O . GLU A 1 74 ? 29.969 -0.54 -8.867 1 96.69 74 GLU A O 1
ATOM 567 N N . LEU A 1 75 ? 32.25 -0.526 -8.672 1 98.19 75 LEU A N 1
ATOM 568 C CA . LEU A 1 75 ? 32.125 -0.483 -7.215 1 98.19 75 LEU A CA 1
ATOM 569 C C . LEU A 1 75 ? 31.469 0.812 -6.762 1 98.19 75 LEU A C 1
ATOM 571 O O . LEU A 1 75 ? 31.953 1.904 -7.062 1 98.19 75 LEU A O 1
ATOM 575 N N . PRO A 1 76 ? 30.406 0.715 -6.047 1 98.56 76 PRO A N 1
ATOM 576 C CA . PRO A 1 76 ? 29.594 1.903 -5.758 1 98.56 76 PRO A CA 1
ATOM 577 C C . PRO A 1 76 ? 30.297 2.877 -4.812 1 98.56 76 PRO A C 1
ATOM 579 O O . PRO A 1 76 ? 30.875 2.457 -3.807 1 98.56 76 PRO A O 1
ATOM 582 N N . VAL A 1 77 ? 30.312 4.066 -5.168 1 98.69 77 VAL A N 1
ATOM 583 C CA . VAL A 1 77 ? 30.641 5.215 -4.328 1 98.69 77 VAL A CA 1
ATOM 584 C C . VAL A 1 77 ? 29.453 6.16 -4.242 1 98.69 77 VAL A C 1
ATOM 586 O O . VAL A 1 77 ? 29.062 6.773 -5.238 1 98.69 77 VAL A O 1
ATOM 589 N N . VAL A 1 78 ? 28.859 6.223 -3.066 1 98.81 78 VAL A N 1
ATOM 590 C CA . VAL A 1 78 ? 27.641 7 -2.893 1 98.81 78 VAL A CA 1
ATOM 591 C C . VAL A 1 78 ? 27.844 8.047 -1.803 1 98.81 78 VAL A C 1
ATOM 593 O O . VAL A 1 78 ? 28.25 7.723 -0.687 1 98.81 78 VAL A O 1
ATOM 596 N N . GLU A 1 79 ? 27.594 9.281 -2.127 1 98.81 79 GLU A N 1
ATOM 597 C CA . GLU A 1 79 ? 27.656 10.391 -1.18 1 98.81 79 GLU A CA 1
ATOM 598 C C . GLU A 1 79 ? 26.266 10.938 -0.877 1 98.81 79 GLU A C 1
ATOM 600 O O . GLU A 1 79 ? 25.5 11.258 -1.794 1 98.81 79 GLU A O 1
ATOM 605 N N . ILE A 1 80 ? 25.953 10.984 0.36 1 98.75 80 ILE A N 1
ATOM 606 C CA . ILE A 1 80 ? 24.656 11.516 0.794 1 98.75 80 ILE A CA 1
ATOM 607 C C . ILE A 1 80 ? 24.875 12.688 1.75 1 98.75 80 ILE A C 1
ATOM 609 O O . ILE A 1 80 ? 25.594 12.555 2.746 1 98.75 80 ILE A O 1
ATOM 613 N N . THR A 1 81 ? 24.266 13.797 1.443 1 98.81 81 THR A N 1
ATOM 614 C CA . THR A 1 81 ? 24.344 14.977 2.299 1 98.81 81 THR A CA 1
ATOM 615 C C . THR A 1 81 ? 22.953 15.484 2.66 1 98.81 81 THR A C 1
ATOM 617 O O . THR A 1 81 ? 22.109 15.688 1.78 1 98.81 81 THR A O 1
ATOM 620 N N . ILE A 1 82 ? 22.672 15.586 3.914 1 98.75 82 ILE A N 1
ATOM 621 C CA . ILE A 1 82 ? 21.469 16.234 4.422 1 98.75 82 ILE A CA 1
ATOM 622 C C . ILE A 1 82 ? 21.844 17.594 5.031 1 98.75 82 ILE A C 1
ATOM 624 O O . ILE A 1 82 ? 22.516 17.656 6.066 1 98.75 82 ILE A O 1
ATOM 628 N N . GLU A 1 83 ? 21.406 18.625 4.383 1 98.44 83 GLU A N 1
ATOM 629 C CA . GLU A 1 83 ? 21.672 19.984 4.859 1 98.44 83 GLU A CA 1
ATOM 630 C C . GLU A 1 83 ? 20.438 20.594 5.488 1 98.44 83 GLU A C 1
ATOM 632 O O . GLU A 1 83 ? 19.391 20.703 4.844 1 98.44 83 GLU A O 1
ATOM 637 N N . GLU A 1 84 ? 20.562 21 6.703 1 97.38 84 GLU A N 1
ATOM 638 C CA . GLU A 1 84 ? 19.469 21.719 7.352 1 97.38 84 GLU A CA 1
ATOM 639 C C . GLU A 1 84 ? 19.344 23.141 6.82 1 97.38 84 GLU A C 1
ATOM 641 O O . GLU A 1 84 ? 20.328 23.875 6.789 1 97.38 84 GLU A O 1
ATOM 646 N N . ILE A 1 85 ? 18.156 23.469 6.41 1 96.25 85 ILE A N 1
ATOM 647 C CA . ILE A 1 85 ? 17.906 24.797 5.867 1 96.25 85 ILE A CA 1
ATOM 648 C C . ILE A 1 85 ? 17.141 25.641 6.891 1 96.25 85 ILE A C 1
ATOM 650 O O . ILE A 1 85 ? 15.992 25.312 7.23 1 96.25 85 ILE A O 1
ATOM 654 N N . GLY A 1 86 ? 17.734 26.688 7.348 1 91.12 86 GLY A N 1
ATOM 655 C CA . GLY A 1 86 ? 17.047 27.594 8.273 1 91.12 86 GLY A CA 1
ATOM 656 C C . GLY A 1 86 ? 15.867 28.297 7.645 1 91.12 86 GLY A C 1
ATOM 657 O O . GLY A 1 86 ? 15.75 28.375 6.418 1 91.12 86 GLY A O 1
ATOM 658 N N . ARG A 1 87 ? 15.047 28.875 8.43 1 87.31 87 ARG A N 1
ATOM 659 C CA . ARG A 1 87 ? 13.805 29.5 7.984 1 87.31 87 ARG A CA 1
ATOM 660 C C . ARG A 1 87 ? 14.086 30.656 7.031 1 87.31 87 ARG A C 1
ATOM 662 O O . ARG A 1 87 ? 13.43 30.797 5.996 1 87.31 87 ARG A O 1
ATOM 669 N N . SER A 1 88 ? 15.023 31.5 7.355 1 89.25 88 SER A N 1
ATOM 670 C CA . SER A 1 88 ? 15.352 32.656 6.531 1 89.25 88 SER A CA 1
ATOM 671 C C . SER A 1 88 ? 15.883 32.219 5.164 1 89.25 88 SER A C 1
ATOM 673 O O . SER A 1 88 ? 15.508 32.812 4.141 1 89.25 88 SER A O 1
ATOM 675 N N . LYS A 1 89 ? 16.766 31.297 5.215 1 91.62 89 LYS A N 1
ATOM 676 C CA . LYS A 1 89 ? 17.312 30.781 3.961 1 91.62 89 LYS A CA 1
ATOM 677 C C . LYS A 1 89 ? 16.219 30.156 3.104 1 91.62 89 LYS A C 1
ATOM 679 O O . LYS A 1 89 ? 16.203 30.328 1.882 1 91.62 89 LYS A O 1
ATOM 684 N N . PHE A 1 90 ? 15.375 29.469 3.725 1 92.94 90 PHE A N 1
ATOM 685 C CA . PHE A 1 90 ? 14.273 28.844 3.002 1 92.94 90 PHE A CA 1
ATOM 686 C C . PHE A 1 90 ? 13.383 29.906 2.361 1 92.94 90 PHE A C 1
ATOM 688 O O . PHE A 1 90 ? 13.008 29.797 1.193 1 92.94 90 PHE A O 1
ATOM 695 N N . ASN A 1 91 ? 13.023 30.922 3.129 1 90.81 91 ASN A N 1
ATOM 696 C CA . ASN A 1 91 ? 12.203 32 2.594 1 90.81 91 ASN A CA 1
ATOM 697 C C . ASN A 1 91 ? 12.859 32.656 1.384 1 90.81 91 ASN A C 1
ATOM 699 O O . ASN A 1 91 ? 12.18 32.969 0.403 1 90.81 91 ASN A O 1
ATOM 703 N N . SER A 1 92 ? 14.109 32.812 1.473 1 91 92 SER A N 1
ATOM 704 C CA . SER A 1 92 ? 14.859 33.406 0.357 1 91 92 SER A CA 1
ATOM 705 C C . SER A 1 92 ? 14.797 32.5 -0.87 1 91 92 SER A C 1
ATOM 707 O O . SER A 1 92 ? 14.703 32.969 -2 1 91 92 SER A O 1
ATOM 709 N N . MET A 1 93 ? 14.883 31.25 -0.64 1 90.62 93 MET A N 1
ATOM 710 C CA . MET A 1 93 ? 14.875 30.266 -1.724 1 90.62 93 MET A CA 1
ATOM 711 C C . MET A 1 93 ? 13.555 30.312 -2.484 1 90.62 93 MET A C 1
ATOM 713 O O . MET A 1 93 ? 13.516 30.062 -3.691 1 90.62 93 MET A O 1
ATOM 717 N N . ILE A 1 94 ? 12.539 30.641 -1.735 1 90.06 94 ILE A N 1
ATOM 718 C CA . ILE A 1 94 ? 11.234 30.625 -2.389 1 90.06 94 ILE A CA 1
ATOM 719 C C . ILE A 1 94 ? 10.805 32.062 -2.729 1 90.06 94 ILE A C 1
ATOM 721 O O . ILE A 1 94 ? 9.664 32.281 -3.148 1 90.06 94 ILE A O 1
ATOM 725 N N . GLY A 1 95 ? 11.602 33 -2.461 1 85.25 95 GLY A N 1
ATOM 726 C CA . GLY A 1 95 ? 11.352 34.375 -2.846 1 85.25 95 GLY A CA 1
ATOM 727 C C . GLY A 1 95 ? 10.422 35.094 -1.89 1 85.25 95 GLY A C 1
ATOM 728 O O . GLY A 1 95 ? 9.656 35.969 -2.303 1 85.25 95 GLY A O 1
ATOM 729 N N . LEU A 1 96 ? 10.359 34.656 -0.648 1 85.62 96 LEU A N 1
ATOM 730 C CA . LEU A 1 96 ? 9.523 35.281 0.356 1 85.62 96 LEU A CA 1
ATOM 731 C C . LEU A 1 96 ? 10.359 36.156 1.28 1 85.62 96 LEU A C 1
ATOM 733 O O . LEU A 1 96 ? 11.469 35.812 1.655 1 85.62 96 LEU A O 1
ATOM 737 N N . ALA A 1 97 ? 9.875 37.281 1.458 1 80.12 97 ALA A N 1
ATOM 738 C CA . ALA A 1 97 ? 10.523 38.156 2.428 1 80.12 97 ALA A CA 1
ATOM 739 C C . ALA A 1 97 ? 10.211 37.719 3.857 1 80.12 97 ALA A C 1
ATOM 741 O O . ALA A 1 97 ? 9.18 37.094 4.109 1 80.12 97 ALA A O 1
ATOM 742 N N . ASP A 1 98 ? 11.117 37.969 4.699 1 79.62 98 ASP A N 1
ATOM 743 C CA . ASP A 1 98 ? 10.859 37.688 6.105 1 79.62 98 ASP A CA 1
ATOM 744 C C . ASP A 1 98 ? 9.75 38.562 6.656 1 79.62 98 ASP A C 1
ATOM 746 O O . ASP A 1 98 ? 9.688 39.75 6.324 1 79.62 98 ASP A O 1
ATOM 750 N N . HIS A 1 99 ? 8.875 37.938 7.254 1 79.88 99 HIS A N 1
ATOM 751 C CA . HIS A 1 99 ? 7.762 38.719 7.801 1 79.88 99 HIS A CA 1
ATOM 752 C C . HIS A 1 99 ? 7.75 38.656 9.32 1 79.88 99 HIS A C 1
ATOM 754 O O . HIS A 1 99 ? 7.996 37.594 9.914 1 79.88 99 HIS A O 1
ATOM 760 N N . GLU A 1 100 ? 7.637 39.812 9.82 1 84.38 100 GLU A N 1
ATOM 761 C CA . GLU A 1 100 ? 7.473 39.875 11.266 1 84.38 100 GLU A CA 1
ATOM 762 C C . GLU A 1 100 ? 6.008 39.719 11.664 1 84.38 100 GLU A C 1
ATOM 764 O O . GLU A 1 100 ? 5.113 40.188 10.961 1 84.38 100 GLU A O 1
ATOM 769 N N . ARG A 1 101 ? 5.84 39.125 12.719 1 89.75 101 ARG A N 1
ATOM 770 C CA . ARG A 1 101 ? 4.488 38.938 13.234 1 89.75 101 ARG A CA 1
ATOM 771 C C . ARG A 1 101 ? 3.846 40.281 13.594 1 89.75 101 ARG A C 1
ATOM 773 O O . ARG A 1 101 ? 4.453 41.094 14.281 1 89.75 101 ARG A O 1
ATOM 780 N N . ARG A 1 102 ? 2.734 40.531 13.07 1 91 102 ARG A N 1
ATOM 781 C CA . ARG A 1 102 ? 1.994 41.75 13.375 1 91 102 ARG A CA 1
ATOM 782 C C . ARG A 1 102 ? 0.876 41.469 14.375 1 91 102 ARG A C 1
ATOM 784 O O . ARG A 1 102 ? 0.622 42.281 15.266 1 91 102 ARG A O 1
ATOM 791 N N . ASP A 1 103 ? 0.216 40.375 14.188 1 93 103 ASP A N 1
ATOM 792 C CA . ASP A 1 103 ? -0.882 39.938 15.055 1 93 103 ASP A CA 1
ATOM 793 C C . ASP A 1 103 ? -0.507 38.688 15.852 1 93 103 ASP A C 1
ATOM 795 O O . ASP A 1 103 ? -0.848 37.562 15.461 1 93 103 ASP A O 1
ATOM 799 N N . GLU A 1 104 ? 0.011 38.875 16.984 1 89.5 104 GLU A N 1
ATOM 800 C CA . GLU A 1 104 ? 0.518 37.781 17.797 1 89.5 104 GLU A CA 1
ATOM 801 C C . GLU A 1 104 ? -0.606 36.844 18.219 1 89.5 104 GLU A C 1
ATOM 803 O O . GLU A 1 104 ? -0.39 35.625 18.344 1 89.5 104 GLU A O 1
ATOM 808 N N . ALA A 1 105 ? -1.761 37.375 18.328 1 90.31 105 ALA A N 1
ATOM 809 C CA . ALA A 1 105 ? -2.898 36.594 18.828 1 90.31 105 ALA A CA 1
ATOM 810 C C . ALA A 1 105 ? -3.379 35.594 17.797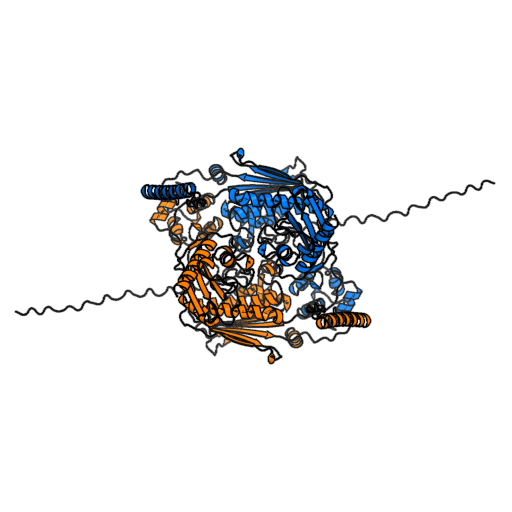 1 90.31 105 ALA A C 1
ATOM 812 O O . ALA A 1 105 ? -4.141 34.656 18.109 1 90.31 105 ALA A O 1
ATOM 813 N N . LEU A 1 106 ? -2.889 35.75 16.594 1 92.56 106 LEU A N 1
ATOM 814 C CA . LEU A 1 106 ? -3.291 34.906 15.484 1 92.56 106 LEU A CA 1
ATOM 815 C C . LEU A 1 106 ? -2.568 33.562 15.547 1 92.56 106 LEU A C 1
ATOM 817 O O . LEU A 1 106 ? -3.004 32.562 14.938 1 92.56 106 LEU A O 1
ATOM 821 N N . TYR A 1 107 ? -1.561 33.562 16.266 1 90.88 107 TYR A N 1
ATOM 822 C CA . TYR A 1 107 ? -0.67 32.406 16.219 1 90.88 107 TYR A CA 1
ATOM 823 C C . TYR A 1 107 ? -1.026 31.391 17.312 1 90.88 107 TYR A C 1
ATOM 825 O O . TYR A 1 107 ? -1.506 31.766 18.391 1 90.88 107 TYR A O 1
ATOM 833 N N . ASP A 1 108 ? -0.79 30.141 17.031 1 86.44 108 ASP A N 1
ATOM 834 C CA . ASP A 1 108 ? -1.15 29.016 17.906 1 86.44 108 ASP A CA 1
ATOM 835 C C . ASP A 1 108 ? -0.34 29.047 19.203 1 86.44 108 ASP A C 1
ATOM 837 O O . ASP A 1 108 ? -0.794 28.562 20.234 1 86.44 108 ASP A O 1
ATOM 841 N N . ASP A 1 109 ? 0.79 29.609 19.172 1 77.38 109 ASP A N 1
ATOM 842 C CA . ASP A 1 109 ? 1.661 29.609 20.344 1 77.38 109 ASP A CA 1
ATOM 843 C C . ASP A 1 109 ? 1.396 30.844 21.219 1 77.38 109 ASP A C 1
ATOM 845 O O . ASP A 1 109 ? 2.1 31.062 22.203 1 77.38 109 ASP A O 1
ATOM 849 N N . PHE A 1 110 ? 0.424 31.547 20.766 1 85.25 110 PHE A N 1
ATOM 850 C CA . PHE A 1 110 ? 0.094 32.75 21.531 1 85.25 110 PHE A CA 1
ATOM 851 C C . PHE A 1 110 ? -0.536 32.375 22.875 1 85.25 110 PHE A C 1
ATOM 853 O O . PHE A 1 110 ? -1.433 31.547 22.938 1 85.25 110 PHE A O 1
ATOM 860 N N . GLU A 1 111 ? 0.039 32.781 23.844 1 80.06 111 GLU A N 1
ATOM 861 C CA . GLU A 1 111 ? -0.509 32.625 25.188 1 80.06 111 GLU A CA 1
ATOM 862 C C . GLU A 1 111 ? -0.72 33.969 25.859 1 80.06 111 GLU A C 1
ATOM 864 O O . GLU A 1 111 ? 0.177 34.844 25.859 1 80.06 111 GLU A O 1
ATOM 869 N N . THR A 1 112 ? -1.96 34.219 26.266 1 79.38 112 THR A N 1
ATOM 870 C CA . THR A 1 112 ? -2.197 35.438 27.031 1 79.38 112 THR A CA 1
ATOM 871 C C . THR A 1 112 ? -1.345 35.438 28.297 1 79.38 112 THR A C 1
ATOM 873 O O . THR A 1 112 ? -0.827 34.406 28.719 1 79.38 112 THR A O 1
ATOM 876 N N . ALA A 1 113 ? -1.106 36.656 28.734 1 75.75 113 ALA A N 1
ATOM 877 C CA . ALA A 1 113 ? -0.323 36.781 29.969 1 75.75 113 ALA A CA 1
ATOM 878 C C . ALA A 1 113 ? -0.918 35.969 31.094 1 75.75 113 ALA A C 1
ATOM 880 O O . ALA A 1 113 ? -0.188 35.312 31.844 1 75.75 113 ALA A O 1
ATOM 881 N N . LYS A 1 114 ? -2.18 35.938 31.125 1 75.62 114 LYS A N 1
ATOM 882 C CA . LYS A 1 114 ? -2.852 35.156 32.188 1 75.62 114 LYS A CA 1
ATOM 883 C C . LYS A 1 114 ? -2.67 33.656 31.969 1 75.62 114 LYS A C 1
ATOM 885 O O . LYS A 1 114 ? -2.422 32.938 32.938 1 75.62 114 LYS A O 1
ATOM 890 N N . ALA A 1 115 ? -2.801 33.25 30.719 1 76.44 115 ALA A N 1
ATOM 891 C CA . ALA A 1 115 ? -2.65 31.812 30.438 1 76.44 115 ALA A CA 1
ATOM 892 C C . ALA A 1 115 ? -1.211 31.359 30.656 1 76.44 115 ALA A C 1
ATOM 894 O O . ALA A 1 115 ? -0.971 30.25 31.125 1 76.44 115 ALA A O 1
ATOM 895 N N . ARG A 1 116 ? -0.326 32.219 30.281 1 75.81 116 ARG A N 1
ATOM 896 C CA . ARG A 1 116 ? 1.089 31.922 30.5 1 75.81 116 ARG A CA 1
ATOM 897 C C . ARG A 1 116 ? 1.39 31.797 32 1 75.81 116 ARG A C 1
ATOM 899 O O . ARG A 1 116 ? 2.125 30.906 32.406 1 75.81 116 ARG A O 1
ATOM 906 N N . GLU A 1 117 ? 0.828 32.75 32.719 1 75.38 117 GLU A N 1
ATOM 907 C CA . GLU A 1 117 ? 1.015 32.688 34.156 1 75.38 117 GLU A CA 1
ATOM 908 C C . GLU A 1 117 ? 0.466 31.391 34.75 1 75.38 117 GLU A C 1
ATOM 910 O O . GLU A 1 117 ? 1.109 30.766 35.594 1 75.38 117 GLU A O 1
ATOM 915 N N . LYS A 1 118 ? -0.632 30.969 34.219 1 76.62 118 LYS A N 1
ATOM 916 C CA . LYS A 1 118 ? -1.245 29.734 34.719 1 76.62 118 LYS A CA 1
ATOM 917 C C . LYS A 1 118 ? -0.417 28.516 34.312 1 76.62 118 LYS A C 1
ATOM 919 O O . LYS A 1 118 ? -0.241 27.594 35.125 1 76.62 118 LYS A O 1
ATOM 924 N N . ARG A 1 119 ? -0.078 28.578 33.031 1 75.31 119 ARG A N 1
ATOM 925 C CA . ARG A 1 119 ? 0.746 27.469 32.594 1 75.31 119 ARG A CA 1
ATOM 926 C C . ARG A 1 119 ? 2.043 27.375 33.375 1 75.31 119 ARG A C 1
ATOM 928 O O . ARG A 1 119 ? 2.432 26.297 33.844 1 75.31 119 ARG A O 1
ATOM 935 N N . LEU A 1 120 ? 2.717 28.516 33.562 1 73.5 120 LEU A N 1
ATOM 936 C CA . LEU A 1 120 ? 3.961 28.562 34.312 1 73.5 120 LEU A CA 1
ATOM 937 C C . LEU A 1 120 ? 3.734 28.125 35.75 1 73.5 120 LEU A C 1
ATOM 939 O O . LEU A 1 120 ? 4.578 27.438 36.344 1 73.5 120 LEU A O 1
ATOM 943 N N . ALA A 1 121 ? 2.602 28.5 36.25 1 77.62 121 ALA A N 1
ATOM 944 C CA . ALA A 1 121 ? 2.25 28.078 37.594 1 77.62 121 ALA A CA 1
ATOM 945 C C . ALA A 1 121 ? 2.043 26.562 37.656 1 77.62 121 ALA A C 1
ATOM 947 O O . ALA A 1 121 ? 2.5 25.906 38.594 1 77.62 121 ALA A O 1
ATOM 948 N N . LYS A 1 122 ? 1.356 26.016 36.719 1 74.56 122 LYS A N 1
ATOM 949 C CA . LYS A 1 122 ? 1.126 24.578 36.688 1 74.56 122 LYS A CA 1
ATOM 950 C C . LYS A 1 122 ? 2.436 23.828 36.5 1 74.56 122 LYS A C 1
ATOM 952 O O . LYS A 1 122 ? 2.658 22.781 37.125 1 74.56 122 LYS A O 1
ATOM 957 N N . GLU A 1 123 ? 3.156 24.359 35.531 1 72.44 123 GLU A N 1
ATOM 958 C CA . GLU A 1 123 ? 4.461 23.75 35.312 1 72.44 123 GLU A CA 1
ATOM 959 C C . GLU A 1 123 ? 5.324 23.797 36.562 1 72.44 123 GLU A C 1
ATOM 961 O O . GLU A 1 123 ? 6.023 22.828 36.875 1 72.44 123 GLU A O 1
ATOM 966 N N . ALA A 1 124 ? 5.273 24.922 37.25 1 70.94 124 ALA A N 1
ATOM 967 C CA . ALA A 1 124 ? 6.008 25.078 38.5 1 70.94 124 ALA A CA 1
ATOM 968 C C . ALA A 1 124 ? 5.496 24.094 39.562 1 70.94 124 ALA A C 1
ATOM 970 O O . ALA A 1 124 ? 6.285 23.516 40.312 1 70.94 124 ALA A O 1
ATOM 971 N N . ARG A 1 125 ? 4.277 23.891 39.562 1 74.88 125 ARG A N 1
ATOM 972 C CA . ARG A 1 125 ? 3.684 22.953 40.5 1 74.88 125 ARG A CA 1
ATOM 973 C C . ARG A 1 125 ? 4.105 21.516 40.188 1 74.88 125 ARG A C 1
ATOM 975 O O . ARG A 1 125 ? 4.402 20.734 41.062 1 74.88 125 ARG A O 1
ATOM 982 N N . VAL A 1 126 ? 4.027 21.203 38.938 1 72.31 126 VAL A N 1
ATOM 983 C CA . VAL A 1 126 ? 4.43 19.875 38.531 1 72.31 126 VAL A CA 1
ATOM 984 C C . VAL A 1 126 ? 5.902 19.641 38.844 1 72.31 126 VAL A C 1
ATOM 986 O O . VAL A 1 126 ? 6.277 18.562 39.344 1 72.31 126 VAL A O 1
ATOM 989 N N . LEU A 1 127 ? 6.676 20.703 38.625 1 68.5 127 LEU A N 1
ATOM 990 C CA . LEU A 1 127 ? 8.094 20.625 38.938 1 68.5 127 LEU A CA 1
ATOM 991 C C . LEU A 1 127 ? 8.281 20.469 40.469 1 68.5 127 LEU A C 1
ATOM 993 O O . LEU A 1 127 ? 9.156 19.719 40.906 1 68.5 127 LEU A O 1
ATOM 997 N N . GLU A 1 128 ? 7.492 21.125 41.188 1 72.94 128 GLU A N 1
ATOM 998 C CA . GLU A 1 128 ? 7.543 21.016 42.656 1 72.94 128 GLU A CA 1
ATOM 999 C C . GLU A 1 128 ? 7.164 19.625 43.125 1 72.94 128 GLU A C 1
ATOM 1001 O O . GLU A 1 128 ? 7.809 19.062 44 1 72.94 128 GLU A O 1
ATOM 1006 N N . ILE A 1 129 ? 6.176 19.156 42.5 1 72.94 129 ILE A N 1
ATOM 1007 C CA . ILE A 1 129 ? 5.727 17.812 42.844 1 72.94 129 ILE A CA 1
ATOM 1008 C C . ILE A 1 129 ? 6.805 16.797 42.469 1 72.94 129 ILE A C 1
ATOM 1010 O O . ILE A 1 129 ? 7.078 15.867 43.25 1 72.94 129 ILE A O 1
ATOM 1014 N N . GLN A 1 130 ? 7.281 17 41.375 1 66.5 130 GLN A N 1
ATOM 1015 C CA . GLN A 1 130 ? 8.352 16.109 40.938 1 66.5 130 GLN A CA 1
ATOM 1016 C C . GLN A 1 130 ? 9.57 16.234 41.844 1 66.5 130 GLN A C 1
ATOM 1018 O O . GLN A 1 130 ? 10.211 15.227 42.156 1 66.5 130 GLN A O 1
ATOM 1023 N N . ALA A 1 131 ? 9.898 17.453 42.25 1 69.06 131 ALA A N 1
ATOM 1024 C CA . ALA A 1 131 ? 11 17.688 43.156 1 69.06 131 ALA A CA 1
ATOM 1025 C C . ALA A 1 131 ? 10.727 17.031 44.531 1 69.06 131 ALA A C 1
ATOM 1027 O O . ALA A 1 131 ? 11.625 16.438 45.125 1 69.06 131 ALA A O 1
ATOM 1028 N N . LYS A 1 132 ? 9.5 17.141 44.906 1 71.81 132 LYS A N 1
ATOM 1029 C CA . LYS A 1 132 ? 9.125 16.484 46.156 1 71.81 132 LYS A CA 1
ATOM 1030 C C . LYS A 1 132 ? 9.203 14.969 46.031 1 71.81 132 LYS A C 1
ATOM 1032 O O . LYS A 1 132 ? 9.672 14.289 46.938 1 71.81 132 LYS A O 1
ATOM 1037 N N . ASN A 1 133 ? 8.742 14.539 44.969 1 66.88 133 ASN A N 1
ATOM 1038 C CA . ASN A 1 133 ? 8.805 13.094 44.75 1 66.88 133 ASN A CA 1
ATOM 1039 C C . ASN A 1 133 ? 10.25 12.609 44.625 1 66.88 133 ASN A C 1
ATOM 1041 O O . ASN A 1 133 ? 10.594 11.539 45.125 1 66.88 133 ASN A O 1
ATOM 1045 N N . ALA A 1 134 ? 11.07 13.328 44 1 65.31 134 ALA A N 1
ATOM 1046 C CA . ALA A 1 134 ? 12.492 13.023 43.906 1 65.31 134 ALA A CA 1
ATOM 1047 C C . ALA A 1 134 ? 13.164 13.039 45.25 1 65.31 134 ALA A C 1
ATOM 1049 O O . ALA A 1 134 ? 14.008 12.195 45.562 1 65.31 134 ALA A O 1
ATOM 1050 N N . ALA A 1 135 ? 12.742 13.961 46.094 1 66.69 135 ALA A N 1
ATOM 1051 C CA . ALA A 1 135 ? 13.266 14.031 47.469 1 66.69 135 ALA A CA 1
ATOM 1052 C C . ALA A 1 135 ? 12.828 12.828 48.281 1 66.69 135 ALA A C 1
ATOM 1054 O O . ALA A 1 135 ? 13.539 12.398 49.188 1 66.69 135 ALA A O 1
ATOM 1055 N N . LEU A 1 136 ? 11.711 12.328 47.906 1 70.69 136 LEU A N 1
ATOM 1056 C CA . LEU A 1 136 ? 11.195 11.188 48.656 1 70.69 136 LEU A CA 1
ATOM 1057 C C . LEU A 1 136 ? 11.68 9.875 48.031 1 70.69 136 LEU A C 1
ATOM 1059 O O . LEU A 1 136 ? 11.273 8.797 48.469 1 70.69 136 LEU A O 1
ATOM 1063 N N . GLY A 1 137 ? 12.57 9.938 47.125 1 63.06 137 GLY A N 1
ATOM 1064 C CA . GLY A 1 137 ? 13.203 8.781 46.531 1 63.06 137 GLY A CA 1
ATOM 1065 C C . GLY A 1 137 ? 12.336 8.102 45.469 1 63.06 137 GLY A C 1
ATOM 1066 O O . GLY A 1 137 ? 12.578 6.949 45.094 1 63.06 137 GLY A O 1
ATOM 1067 N N . LYS A 1 138 ? 11.336 8.625 45.375 1 58.84 138 LYS A N 1
ATOM 1068 C CA . LYS A 1 138 ? 10.414 8 44.438 1 58.84 138 LYS A CA 1
ATOM 1069 C C . LYS A 1 138 ? 10.797 8.336 43 1 58.84 138 LYS A C 1
ATOM 1071 O O . LYS A 1 138 ? 11.438 9.359 42.75 1 58.84 138 LYS A O 1
ATOM 1076 N N . LYS A 1 139 ? 10.766 7.324 42.219 1 52.06 139 LYS A N 1
ATOM 1077 C CA . LYS A 1 139 ? 11.117 7.441 40.812 1 52.06 139 LYS A CA 1
ATOM 1078 C C . LYS A 1 139 ? 10.391 8.617 40.156 1 52.06 139 LYS A C 1
ATOM 1080 O O . LYS A 1 139 ? 9.164 8.727 40.25 1 52.06 139 LYS A O 1
ATOM 1085 N N . VAL A 1 140 ? 10.969 9.68 40.156 1 41.22 140 VAL A N 1
ATOM 1086 C CA . VAL A 1 140 ? 10.438 10.875 39.5 1 41.22 140 VAL A CA 1
ATOM 1087 C C . VAL A 1 140 ? 10.133 10.562 38.031 1 41.22 140 VAL A C 1
ATOM 1089 O O . VAL A 1 140 ? 10.992 10.078 37.312 1 41.22 140 VAL A O 1
ATOM 1092 N N . LYS A 1 141 ? 8.969 10.164 37.812 1 45.78 141 LYS A N 1
ATOM 1093 C CA . LYS A 1 141 ? 8.609 10.047 36.406 1 45.78 141 LYS A CA 1
ATOM 1094 C C . LYS A 1 141 ? 8.953 11.32 35.625 1 45.78 141 LYS A C 1
ATOM 1096 O O . LYS A 1 141 ? 8.828 12.43 36.188 1 45.78 141 LYS A O 1
ATOM 1101 N N . ASP A 1 142 ? 9.906 11.281 34.844 1 43.62 142 ASP A N 1
ATOM 1102 C CA . ASP A 1 142 ? 10.227 12.398 33.938 1 43.62 142 ASP A CA 1
ATOM 1103 C C . ASP A 1 142 ? 8.977 13.227 33.656 1 43.62 142 ASP A C 1
ATOM 1105 O O . ASP A 1 142 ? 7.914 12.68 33.344 1 43.62 142 ASP A O 1
ATOM 1109 N N . PRO A 1 143 ? 8.727 14.328 34.344 1 38.78 143 PRO A N 1
ATOM 1110 C CA . PRO A 1 143 ? 7.574 15.156 33.969 1 38.78 143 PRO A CA 1
ATOM 1111 C C . PRO A 1 143 ? 7.133 14.969 32.531 1 38.78 143 PRO A C 1
ATOM 1113 O O . PRO A 1 143 ? 7.973 14.781 31.656 1 38.78 143 PRO A O 1
ATOM 1116 N N . ALA A 1 144 ? 6 14.461 32.375 1 39.62 144 ALA A N 1
ATOM 1117 C CA . ALA A 1 144 ? 5.391 14.508 31.047 1 39.62 144 ALA A CA 1
ATOM 1118 C C . ALA A 1 144 ? 5.625 15.867 30.391 1 39.62 144 ALA A C 1
ATOM 1120 O O . ALA A 1 144 ? 5.195 16.891 30.906 1 39.62 144 ALA A O 1
ATOM 1121 N N . ALA A 1 145 ? 6.816 16.234 30.047 1 37.34 145 ALA A N 1
ATOM 1122 C CA . ALA A 1 145 ? 6.977 17.438 29.25 1 37.34 145 ALA A CA 1
ATOM 1123 C C . ALA A 1 145 ? 5.656 17.859 28.609 1 37.34 145 ALA A C 1
ATOM 1125 O O . ALA A 1 145 ? 5.051 17.094 27.844 1 37.34 145 ALA A O 1
ATOM 1126 N N . THR A 1 146 ? 4.812 18.484 29.422 1 37.47 146 THR A N 1
ATOM 1127 C CA . THR A 1 146 ? 3.773 19.172 28.672 1 37.47 146 THR A CA 1
ATOM 1128 C C . THR A 1 146 ? 4.285 19.578 27.297 1 37.47 146 THR A C 1
ATOM 1130 O O . THR A 1 146 ? 5.309 20.25 27.172 1 37.47 146 THR A O 1
ATOM 1133 N N . LYS A 1 147 ? 4.25 18.734 26.516 1 39.78 147 LYS A N 1
ATOM 1134 C CA . LYS A 1 147 ? 4.484 19.078 25.125 1 39.78 147 LYS A CA 1
ATOM 1135 C C . LYS A 1 147 ? 3.998 20.5 24.812 1 39.78 147 LYS A C 1
ATOM 1137 O O . LYS A 1 147 ? 2.791 20.75 24.781 1 39.78 147 LYS A O 1
ATOM 1142 N N . ALA A 1 148 ? 4.426 21.5 25.625 1 37.69 148 ALA A N 1
ATOM 1143 C CA . ALA A 1 148 ? 4.234 22.781 24.953 1 37.69 148 ALA A CA 1
ATOM 1144 C C . ALA A 1 148 ? 4.043 22.578 23.453 1 37.69 148 ALA A C 1
ATOM 1146 O O . ALA A 1 148 ? 4.68 21.719 22.844 1 37.69 148 ALA A O 1
ATOM 1147 N N . ALA A 1 149 ? 2.914 22.938 23.047 1 40.25 149 ALA A N 1
ATOM 1148 C CA . ALA A 1 149 ? 2.541 23.188 21.656 1 40.25 149 ALA A CA 1
ATOM 1149 C C . ALA A 1 149 ? 3.711 23.766 20.875 1 40.25 149 ALA A C 1
ATOM 1151 O O . ALA A 1 149 ? 3.824 24.984 20.734 1 40.25 149 ALA A O 1
ATOM 1152 N N . LYS A 1 150 ? 4.934 23.562 21.359 1 42.5 150 LYS A N 1
ATOM 1153 C CA . LYS A 1 150 ? 5.941 24.188 20.5 1 42.5 150 LYS A CA 1
ATOM 1154 C C . LYS A 1 150 ? 5.488 24.219 19.047 1 42.5 150 LYS A C 1
ATOM 1156 O O . LYS A 1 150 ? 4.855 23.266 18.562 1 42.5 150 LYS A O 1
ATOM 1161 N N . GLY A 1 151 ? 5.414 25.328 18.672 1 47.88 151 GLY A N 1
ATOM 1162 C CA . GLY A 1 151 ? 5.098 25.734 17.312 1 47.88 151 GLY A CA 1
ATOM 1163 C C . GLY A 1 151 ? 5.516 24.719 16.266 1 47.88 151 GLY A C 1
ATOM 1164 O O . GLY A 1 151 ? 6.605 24.141 16.344 1 47.88 151 GLY A O 1
ATOM 1165 N N . ARG A 1 152 ? 4.551 23.969 15.844 1 58.78 152 ARG A N 1
ATOM 1166 C CA . ARG A 1 152 ? 4.555 23.062 14.703 1 58.78 152 ARG A CA 1
ATOM 1167 C C . ARG A 1 152 ? 5.438 23.578 13.578 1 58.78 152 ARG A C 1
ATOM 1169 O O . ARG A 1 152 ? 4.992 23.719 12.438 1 58.78 152 ARG A O 1
ATOM 1176 N N . GLU A 1 153 ? 6.547 24.297 14 1 75 153 GLU A N 1
ATOM 1177 C CA . GLU A 1 153 ? 7.332 24.844 12.891 1 75 153 GLU A CA 1
ATOM 1178 C C . GLU A 1 153 ? 7.984 23.734 12.078 1 75 153 GLU A C 1
ATOM 1180 O O . GLU A 1 153 ? 8.562 22.797 12.648 1 75 153 GLU A O 1
ATOM 1185 N N . ALA A 1 154 ? 7.805 23.844 10.875 1 87.19 154 ALA A N 1
ATOM 1186 C CA . ALA A 1 154 ? 8.336 22.875 9.914 1 87.19 154 ALA A CA 1
ATOM 1187 C C . ALA A 1 154 ? 9.844 23.062 9.734 1 87.19 154 ALA A C 1
ATOM 1189 O O . ALA A 1 154 ? 10.344 24.188 9.789 1 87.19 154 ALA A O 1
ATOM 1190 N N . SER A 1 155 ? 10.609 22.016 9.711 1 94.06 155 SER A N 1
ATOM 1191 C CA . SER A 1 155 ? 12.031 22.016 9.367 1 94.06 155 SER A CA 1
ATOM 1192 C C . SER A 1 155 ? 12.25 21.547 7.938 1 94.06 155 SER A C 1
ATOM 1194 O O . SER A 1 155 ? 11.57 20.625 7.469 1 94.06 155 SER A O 1
ATOM 1196 N N . TYR A 1 156 ? 13.156 22.234 7.309 1 97.19 156 TYR A N 1
ATOM 1197 C CA . TYR A 1 156 ? 13.422 21.938 5.906 1 97.19 156 TYR A CA 1
ATOM 1198 C C . TYR A 1 156 ? 14.852 21.438 5.719 1 97.19 156 TYR A C 1
ATOM 1200 O O . TYR A 1 156 ? 15.766 21.859 6.43 1 97.19 156 TYR A O 1
ATOM 1208 N N . TYR A 1 157 ? 15.008 20.562 4.766 1 98.44 157 TYR A N 1
ATOM 1209 C CA . TYR A 1 157 ? 16.297 19.938 4.5 1 98.44 157 TYR A CA 1
ATOM 1210 C C . TYR A 1 157 ? 16.547 19.812 3 1 98.44 157 TYR A C 1
ATOM 1212 O O . TYR A 1 157 ? 15.625 19.516 2.236 1 98.44 157 TYR A O 1
ATOM 1220 N N . ARG A 1 158 ? 17.766 20.047 2.615 1 98.62 158 ARG A N 1
ATOM 1221 C CA . ARG A 1 158 ? 18.234 19.703 1.276 1 98.62 158 ARG A CA 1
ATOM 1222 C C . ARG A 1 158 ? 18.953 18.359 1.278 1 98.62 158 ARG A C 1
ATOM 1224 O O . ARG A 1 158 ? 19.953 18.188 1.971 1 98.62 158 ARG A O 1
ATOM 1231 N N . VAL A 1 159 ? 18.406 17.406 0.606 1 98.81 159 VAL A N 1
ATOM 1232 C CA . VAL A 1 159 ? 19.016 16.094 0.471 1 98.81 159 VAL A CA 1
ATOM 1233 C C . VAL A 1 159 ? 19.719 15.992 -0.882 1 98.81 159 VAL A C 1
ATOM 1235 O O . VAL A 1 159 ? 19.109 16.234 -1.925 1 98.81 159 VAL A O 1
ATOM 1238 N N . THR A 1 160 ? 21 15.688 -0.858 1 98.88 160 THR A N 1
ATOM 1239 C CA . THR A 1 160 ? 21.781 15.492 -2.07 1 98.88 160 THR A CA 1
ATOM 1240 C C . THR A 1 160 ? 22.391 14.094 -2.1 1 98.88 160 THR A C 1
ATOM 1242 O O . THR A 1 160 ? 23 13.656 -1.116 1 98.88 160 THR A O 1
ATOM 1245 N N . CYS A 1 161 ? 22.188 13.398 -3.127 1 98.88 161 CYS A N 1
ATOM 1246 C CA . CYS A 1 161 ? 22.781 12.086 -3.334 1 98.88 161 CYS A CA 1
ATOM 1247 C C . CYS A 1 161 ? 23.562 12.039 -4.641 1 98.88 161 CYS A C 1
ATOM 1249 O O . CYS A 1 161 ? 23.016 12.328 -5.707 1 98.88 161 CYS A O 1
ATOM 1251 N N . LYS A 1 162 ? 24.844 11.766 -4.562 1 98.81 162 LYS A N 1
ATOM 1252 C CA . LYS A 1 162 ? 25.734 11.656 -5.711 1 98.81 162 LYS A CA 1
ATOM 1253 C C . LYS A 1 162 ? 26.328 10.258 -5.812 1 98.81 162 LYS A C 1
ATOM 1255 O O . LYS A 1 162 ? 26.766 9.688 -4.805 1 98.81 162 LYS A O 1
ATOM 1260 N N . ASP A 1 163 ? 26.328 9.711 -7.051 1 98.69 163 ASP A N 1
ATOM 1261 C CA . ASP A 1 163 ? 26.875 8.359 -7.223 1 98.69 163 ASP A CA 1
ATOM 1262 C C . ASP A 1 163 ? 27.797 8.289 -8.43 1 98.69 163 ASP A C 1
ATOM 1264 O O . ASP A 1 163 ? 28.016 9.289 -9.117 1 98.69 163 ASP A O 1
ATOM 1268 N N . ASN A 1 164 ? 28.438 7.148 -8.586 1 98.25 164 ASN A N 1
ATOM 1269 C CA . ASN A 1 164 ? 29.297 6.871 -9.742 1 98.25 164 ASN A CA 1
ATOM 1270 C C . ASN A 1 164 ? 28.688 5.805 -10.648 1 98.25 164 ASN A C 1
ATOM 1272 O O . ASN A 1 164 ? 29.406 4.941 -11.164 1 98.25 164 ASN A O 1
ATOM 1276 N N . GLY A 1 165 ? 27.359 5.875 -10.75 1 97.81 165 GLY A N 1
ATOM 1277 C CA . GLY A 1 165 ? 26.656 4.863 -11.523 1 97.81 165 GLY A CA 1
ATOM 1278 C C . GLY A 1 165 ? 26.641 5.148 -13.008 1 97.81 165 GLY A C 1
ATOM 1279 O O . GLY A 1 165 ? 27.5 5.871 -13.523 1 97.81 165 GLY A O 1
ATOM 1280 N N . ARG A 1 166 ? 25.703 4.582 -13.703 1 96.19 166 ARG A N 1
ATOM 1281 C CA . ARG A 1 166 ? 25.641 4.598 -15.156 1 96.19 166 ARG A CA 1
ATOM 1282 C C . ARG A 1 166 ? 25.141 5.945 -15.664 1 96.19 166 ARG A C 1
ATOM 1284 O O . ARG A 1 166 ? 25.328 6.281 -16.844 1 96.19 166 ARG A O 1
ATOM 1291 N N . GLY A 1 167 ? 24.484 6.711 -14.805 1 96.62 167 GLY A N 1
ATOM 1292 C CA . GLY A 1 167 ? 23.828 7.918 -15.266 1 96.62 167 GLY A CA 1
ATOM 1293 C C . GLY A 1 167 ? 22.547 7.641 -16.016 1 96.62 167 GLY A C 1
ATOM 1294 O O . GLY A 1 167 ? 22.016 6.527 -15.969 1 96.62 167 GLY A O 1
ATOM 1295 N N . MET A 1 168 ? 21.984 8.68 -16.578 1 96.06 168 MET A N 1
ATOM 1296 C CA . MET A 1 168 ? 20.734 8.609 -17.328 1 96.06 168 MET A CA 1
ATOM 1297 C C . MET A 1 168 ? 20.859 9.352 -18.641 1 96.06 168 MET A C 1
ATOM 1299 O O . MET A 1 168 ? 21.5 10.398 -18.719 1 96.06 168 MET A O 1
ATOM 1303 N N . PRO A 1 169 ? 20.172 8.773 -19.688 1 95.56 169 PRO A N 1
ATOM 1304 C CA . PRO A 1 169 ? 20.125 9.539 -20.938 1 95.56 169 PRO A CA 1
ATOM 1305 C C . PRO A 1 169 ? 19.438 10.891 -20.766 1 95.56 169 PRO A C 1
ATOM 1307 O O . PRO A 1 169 ? 18.422 10.992 -20.078 1 95.56 169 PRO A O 1
ATOM 1310 N N . HIS A 1 170 ? 19.984 11.883 -21.438 1 96.75 170 HIS A N 1
ATOM 1311 C CA . HIS A 1 170 ? 19.516 13.266 -21.328 1 96.75 170 HIS A CA 1
ATOM 1312 C C . HIS A 1 170 ? 18.016 13.352 -21.516 1 96.75 170 HIS A C 1
ATOM 1314 O O . HIS A 1 170 ? 17.312 13.945 -20.688 1 96.75 170 HIS A O 1
ATOM 1320 N N . ASP A 1 171 ? 17.484 12.695 -22.516 1 96.31 171 ASP A N 1
ATOM 1321 C CA . ASP A 1 171 ? 16.094 12.867 -22.922 1 96.31 171 ASP A CA 1
ATOM 1322 C C . ASP A 1 171 ? 15.141 12.078 -22.031 1 96.31 171 ASP A C 1
ATOM 1324 O O . ASP A 1 171 ? 13.938 12.32 -22.031 1 96.31 171 ASP A O 1
ATOM 1328 N N . ASP A 1 172 ? 15.664 11.164 -21.234 1 96.06 172 ASP A N 1
ATOM 1329 C CA . ASP A 1 172 ? 14.82 10.312 -20.406 1 96.06 172 ASP A CA 1
ATOM 1330 C C . ASP A 1 172 ? 14.633 10.914 -19.016 1 96.06 172 ASP A C 1
ATOM 1332 O O . ASP A 1 172 ? 13.727 10.523 -18.266 1 96.06 172 ASP A O 1
ATOM 1336 N N . ILE A 1 173 ? 15.445 11.852 -18.609 1 97.56 173 ILE A N 1
ATOM 1337 C CA . ILE A 1 173 ? 15.531 12.359 -17.234 1 97.56 173 ILE A CA 1
ATOM 1338 C C . ILE A 1 173 ? 14.172 12.914 -16.812 1 97.56 173 ILE A C 1
ATOM 1340 O O . ILE A 1 173 ? 13.672 12.578 -15.734 1 97.56 173 ILE A O 1
ATOM 1344 N N . PRO A 1 174 ? 13.484 13.703 -17.641 1 97.81 174 PRO A N 1
ATOM 1345 C CA . PRO A 1 174 ? 12.211 14.273 -17.188 1 97.81 174 PRO A CA 1
ATOM 1346 C C . PRO A 1 174 ? 11.164 13.211 -16.859 1 97.81 174 PRO A C 1
ATOM 1348 O O . PRO A 1 174 ? 10.516 13.273 -15.82 1 97.81 174 PRO A O 1
ATOM 1351 N N . ASN A 1 175 ? 11.078 12.203 -17.656 1 96.38 175 ASN A N 1
ATOM 1352 C CA . ASN A 1 175 ? 10.062 11.172 -17.453 1 96.38 175 ASN A CA 1
ATOM 1353 C C . ASN A 1 175 ? 10.469 10.203 -16.344 1 96.38 175 ASN A C 1
ATOM 1355 O O . ASN A 1 175 ? 9.617 9.617 -15.68 1 96.38 175 ASN A O 1
ATOM 1359 N N . MET A 1 176 ? 11.734 10.062 -16.125 1 95.62 176 MET A N 1
ATOM 1360 C CA . MET A 1 176 ? 12.227 9.188 -15.062 1 95.62 176 MET A CA 1
ATOM 1361 C C . MET A 1 176 ? 11.883 9.742 -13.688 1 95.62 176 MET A C 1
ATOM 1363 O O . MET A 1 176 ? 11.664 8.984 -12.742 1 95.62 176 MET A O 1
ATOM 1367 N N . PHE A 1 177 ? 11.727 11.07 -13.602 1 97 177 PHE A N 1
ATOM 1368 C CA . PHE A 1 177 ? 11.508 11.672 -12.297 1 97 177 PHE A CA 1
ATOM 1369 C C . PHE A 1 177 ? 10.133 12.328 -12.227 1 97 177 PHE A C 1
ATOM 1371 O O . PHE A 1 177 ? 9.555 12.461 -11.148 1 97 177 PHE A O 1
ATOM 1378 N N . GLY A 1 178 ? 9.586 12.703 -13.352 1 97.56 178 GLY A N 1
ATOM 1379 C CA . GLY A 1 178 ? 8.414 13.555 -13.344 1 97.56 178 GLY A CA 1
ATOM 1380 C C . GLY A 1 178 ? 7.148 12.836 -13.766 1 97.56 178 GLY A C 1
ATOM 1381 O O . GLY A 1 178 ? 6.137 13.469 -14.078 1 97.56 178 GLY A O 1
ATOM 1382 N N . ARG A 1 179 ? 7.199 11.57 -13.859 1 97.44 179 ARG A N 1
ATOM 1383 C CA . ARG A 1 179 ? 6.023 10.781 -14.211 1 97.44 179 ARG A CA 1
ATOM 1384 C C . ARG A 1 179 ? 5.91 9.539 -13.336 1 97.44 179 ARG A C 1
ATOM 1386 O O . ARG A 1 179 ? 6.809 8.695 -13.32 1 97.44 179 ARG A O 1
ATOM 1393 N N . VAL A 1 180 ? 4.766 9.492 -12.617 1 97.56 180 VAL A N 1
ATOM 1394 C CA . VAL A 1 180 ? 4.523 8.375 -11.711 1 97.56 180 VAL A CA 1
ATOM 1395 C C . VAL A 1 180 ? 4.215 7.117 -12.516 1 97.56 180 VAL A C 1
ATOM 1397 O O . VAL A 1 180 ? 3.537 7.18 -13.547 1 97.56 180 VAL A O 1
ATOM 1400 N N . LEU A 1 181 ? 4.754 5.961 -12.18 1 96.44 181 LEU A N 1
ATOM 1401 C CA . LEU A 1 181 ? 4.609 4.648 -12.797 1 96.44 181 LEU A CA 1
ATOM 1402 C C . LEU A 1 181 ? 5.379 4.57 -14.109 1 96.44 181 LEU A C 1
ATOM 1404 O O . LEU A 1 181 ? 4.91 3.971 -15.078 1 96.44 181 LEU A O 1
ATOM 1408 N N . SER A 1 182 ? 6.473 5.277 -14.094 1 94.19 182 SER A N 1
ATOM 1409 C CA . SER A 1 182 ? 7.445 5.227 -15.18 1 94.19 182 SER A CA 1
ATOM 1410 C C . SER A 1 182 ? 8.812 4.781 -14.672 1 94.19 182 SER A C 1
ATOM 1412 O O . SER A 1 182 ? 9.242 5.184 -13.586 1 94.19 182 SER A O 1
ATOM 1414 N N . GLY A 1 183 ? 9.375 3.805 -15.445 1 90.31 183 GLY A N 1
ATOM 1415 C CA . GLY A 1 183 ? 10.688 3.355 -14.992 1 90.31 183 GLY A CA 1
ATOM 1416 C C . GLY A 1 183 ? 11.375 2.439 -15.984 1 90.31 183 GLY A C 1
ATOM 1417 O O . GLY A 1 183 ? 10.781 2.039 -16.984 1 90.31 183 GLY A O 1
ATOM 1418 N N . THR A 1 184 ? 12.586 2.129 -15.648 1 86.94 184 THR A N 1
ATOM 1419 C CA . THR A 1 184 ? 13.398 1.277 -16.516 1 86.94 184 THR A CA 1
ATOM 1420 C C . THR A 1 184 ? 13.523 -0.126 -15.922 1 86.94 184 THR A C 1
ATOM 1422 O O . THR A 1 184 ? 14.156 -1.001 -16.516 1 86.94 184 THR A O 1
ATOM 1425 N N . LYS A 1 185 ? 12.875 -0.317 -14.828 1 81.25 185 LYS A N 1
ATOM 1426 C CA . LYS A 1 185 ? 13.062 -1.567 -14.102 1 81.25 185 LYS A CA 1
ATOM 1427 C C . LYS A 1 185 ? 11.82 -2.447 -14.188 1 81.25 185 LYS A C 1
ATOM 1429 O O . LYS A 1 185 ? 11.5 -3.17 -13.242 1 81.25 185 LYS A O 1
ATOM 1434 N N . TYR A 1 186 ? 11.094 -2.428 -15.266 1 80.88 186 TYR A N 1
ATOM 1435 C CA . TYR A 1 186 ? 9.852 -3.189 -15.398 1 80.88 186 TYR A CA 1
ATOM 1436 C C . TYR A 1 186 ? 10.117 -4.562 -16 1 80.88 186 TYR A C 1
ATOM 1438 O O . TYR A 1 186 ? 9.219 -5.402 -16.062 1 80.88 186 TYR A O 1
ATOM 1446 N N . GLY A 1 187 ? 11.242 -4.945 -16.266 1 84.62 187 GLY A N 1
ATOM 1447 C CA . GLY A 1 187 ? 11.57 -6.305 -16.656 1 84.62 187 GLY A CA 1
ATOM 1448 C C . GLY A 1 187 ? 11.625 -7.266 -15.477 1 84.62 187 GLY A C 1
ATOM 1449 O O . GLY A 1 187 ? 11.57 -6.848 -14.32 1 84.62 187 GLY A O 1
ATOM 1450 N N . LEU A 1 188 ? 11.656 -8.5 -15.844 1 93.19 188 LEU A N 1
ATOM 1451 C CA . LEU A 1 188 ? 11.742 -9.5 -14.789 1 93.19 188 LEU A CA 1
ATOM 1452 C C . LEU A 1 188 ? 13.188 -9.719 -14.352 1 93.19 188 LEU A C 1
ATOM 1454 O O . LEU A 1 188 ? 13.898 -10.547 -14.93 1 93.19 188 LEU A O 1
ATOM 1458 N N . LYS A 1 189 ? 13.539 -8.992 -13.352 1 95.44 189 LYS A N 1
ATOM 1459 C CA . LYS A 1 189 ? 14.914 -8.969 -12.859 1 95.44 189 LYS A CA 1
ATOM 1460 C C . LYS A 1 189 ? 14.961 -8.555 -11.391 1 95.44 189 LYS A C 1
ATOM 1462 O O . LYS A 1 189 ? 14.109 -7.793 -10.93 1 95.44 189 LYS A O 1
ATOM 1467 N N . GLN A 1 190 ? 15.898 -9.18 -10.703 1 96.75 190 GLN A N 1
ATOM 1468 C CA . GLN A 1 190 ? 16.125 -8.734 -9.336 1 96.75 190 GLN A CA 1
ATOM 1469 C C . GLN A 1 190 ? 16.578 -7.277 -9.297 1 96.75 190 GLN A C 1
ATOM 1471 O O . GLN A 1 190 ? 17.562 -6.91 -9.93 1 96.75 190 GLN A O 1
ATOM 1476 N N . THR A 1 191 ? 15.859 -6.465 -8.617 1 94.38 191 THR A N 1
ATOM 1477 C CA . THR A 1 191 ? 16.219 -5.062 -8.453 1 94.38 191 THR A CA 1
ATOM 1478 C C . THR A 1 191 ? 15.773 -4.555 -7.082 1 94.38 191 THR A C 1
ATOM 1480 O O . THR A 1 191 ? 14.859 -5.113 -6.473 1 94.38 191 THR A O 1
ATOM 1483 N N . ARG A 1 192 ? 16.469 -3.52 -6.59 1 94.5 192 ARG A N 1
ATOM 1484 C CA . ARG A 1 192 ? 16 -2.844 -5.383 1 94.5 192 ARG A CA 1
ATOM 1485 C C . ARG A 1 192 ? 14.742 -2.029 -5.656 1 94.5 192 ARG A C 1
ATOM 1487 O O . ARG A 1 192 ? 13.734 -2.174 -4.957 1 94.5 192 ARG A O 1
ATOM 1494 N N . GLY A 1 193 ? 14.828 -1.211 -6.707 1 84.81 193 GLY A N 1
ATOM 1495 C CA . GLY A 1 193 ? 13.68 -0.432 -7.141 1 84.81 193 GLY A CA 1
ATOM 1496 C C . GLY A 1 193 ? 12.695 -1.235 -7.969 1 84.81 193 GLY A C 1
ATOM 1497 O O . GLY A 1 193 ? 13.094 -1.979 -8.867 1 84.81 193 GLY A O 1
ATOM 1498 N N . LYS A 1 194 ? 11.336 -1.104 -7.664 1 81.06 194 LYS A N 1
ATOM 1499 C CA . LYS A 1 194 ? 10.398 -1.97 -8.383 1 81.06 194 LYS A CA 1
ATOM 1500 C C . LYS A 1 194 ? 9.148 -1.205 -8.789 1 81.06 194 LYS A C 1
ATOM 1502 O O . LYS A 1 194 ? 8.57 -1.465 -9.852 1 81.06 194 LYS A O 1
ATOM 1507 N N . PHE A 1 195 ? 8.695 -0.211 -8.219 1 84.88 195 PHE A N 1
ATOM 1508 C CA . PHE A 1 195 ? 7.332 0.294 -8.383 1 84.88 195 PHE A CA 1
ATOM 1509 C C . PHE A 1 195 ? 7.324 1.538 -9.266 1 84.88 195 PHE A C 1
ATOM 1511 O O . PHE A 1 195 ? 6.262 1.99 -9.695 1 84.88 195 PHE A O 1
ATOM 1518 N N . GLY A 1 196 ? 8.492 2.025 -9.602 1 88.56 196 GLY A N 1
ATOM 1519 C CA . GLY A 1 196 ? 8.5 3.287 -10.328 1 88.56 196 GLY A CA 1
ATOM 1520 C C . GLY A 1 196 ? 7.879 4.43 -9.547 1 88.56 196 GLY A C 1
ATOM 1521 O O . GLY A 1 196 ? 7.184 5.273 -10.117 1 88.56 196 GLY A O 1
ATOM 1522 N N . LEU A 1 197 ? 8.109 4.453 -8.312 1 92.5 197 LEU A N 1
ATOM 1523 C CA . LEU A 1 197 ? 7.352 5.359 -7.453 1 92.5 197 LEU A CA 1
ATOM 1524 C C . LEU A 1 197 ? 8.273 6.113 -6.504 1 92.5 197 LEU A C 1
ATOM 1526 O O . LEU A 1 197 ? 8.047 7.289 -6.211 1 92.5 197 LEU A O 1
ATOM 1530 N N . GLY A 1 198 ? 9.414 5.605 -6.07 1 90.75 198 GLY A N 1
ATOM 1531 C CA . GLY A 1 198 ? 10.195 6.129 -4.961 1 90.75 198 GLY A CA 1
ATOM 1532 C C . GLY A 1 198 ? 10.672 7.551 -5.18 1 90.75 198 GLY A C 1
ATOM 1533 O O . GLY A 1 198 ? 10.266 8.461 -4.453 1 90.75 198 GLY A O 1
ATOM 1534 N N . ALA A 1 199 ? 11.477 7.73 -6.191 1 93.5 199 ALA A N 1
ATOM 1535 C CA . ALA A 1 199 ? 12.023 9.055 -6.473 1 93.5 199 ALA A CA 1
ATOM 1536 C C . ALA A 1 199 ? 10.914 10.047 -6.809 1 93.5 199 ALA A C 1
ATOM 1538 O O . ALA A 1 199 ? 11 11.227 -6.469 1 93.5 199 ALA A O 1
ATOM 1539 N N . LYS A 1 200 ? 9.891 9.586 -7.445 1 96.94 200 LYS A N 1
ATOM 1540 C CA . LYS A 1 200 ? 8.766 10.438 -7.801 1 96.94 200 LYS A CA 1
ATOM 1541 C C . LYS A 1 200 ? 8.008 10.898 -6.555 1 96.94 200 LYS A C 1
ATOM 1543 O O . LYS A 1 200 ? 7.531 12.031 -6.496 1 96.94 200 LYS A O 1
ATOM 1548 N N . MET A 1 201 ? 7.914 10.016 -5.559 1 97.44 201 MET A N 1
ATOM 1549 C CA . MET A 1 201 ? 7.254 10.383 -4.309 1 97.44 201 MET A CA 1
ATOM 1550 C C . MET A 1 201 ? 8.055 11.445 -3.566 1 97.44 201 MET A C 1
ATOM 1552 O O . MET A 1 201 ? 7.477 12.328 -2.924 1 97.44 201 MET A O 1
ATOM 1556 N N . ALA A 1 202 ? 9.383 11.297 -3.639 1 98.06 202 ALA A N 1
ATOM 1557 C CA . ALA A 1 202 ? 10.219 12.336 -3.045 1 98.06 202 ALA A CA 1
ATOM 1558 C C . ALA A 1 202 ? 9.969 13.688 -3.707 1 98.06 202 ALA A C 1
ATOM 1560 O O . ALA A 1 202 ? 9.883 14.711 -3.027 1 98.06 202 ALA A O 1
ATOM 1561 N N . LEU A 1 203 ? 9.844 13.688 -4.988 1 98.31 203 LEU A N 1
ATOM 1562 C CA . LEU A 1 203 ? 9.531 14.898 -5.73 1 98.31 203 LEU A CA 1
ATOM 1563 C C . LEU A 1 203 ? 8.164 15.445 -5.332 1 98.31 203 LEU A C 1
ATOM 1565 O O . LEU A 1 203 ? 8.016 16.656 -5.113 1 98.31 203 LEU A O 1
ATOM 1569 N N . ILE A 1 204 ? 7.195 14.578 -5.254 1 98.25 204 ILE A N 1
ATOM 1570 C CA . ILE A 1 204 ? 5.852 14.992 -4.871 1 98.25 204 ILE A CA 1
ATOM 1571 C C . ILE A 1 204 ? 5.871 15.594 -3.467 1 98.25 204 ILE A C 1
ATOM 1573 O O . ILE A 1 204 ? 5.238 16.625 -3.213 1 98.25 204 ILE A O 1
ATOM 1577 N N . TRP A 1 205 ? 6.613 14.977 -2.584 1 98.25 205 TRP A N 1
ATOM 1578 C CA . TRP A 1 205 ? 6.723 15.516 -1.229 1 98.25 205 TRP A CA 1
ATOM 1579 C C . TRP A 1 205 ? 7.379 16.891 -1.238 1 98.25 205 TRP A C 1
ATOM 1581 O O . TRP A 1 205 ? 6.98 17.781 -0.484 1 98.25 205 TRP A O 1
ATOM 1591 N N . SER A 1 206 ? 8.391 17.062 -2.074 1 98.19 206 SER A N 1
ATOM 1592 C CA . SER A 1 206 ? 9.016 18.375 -2.215 1 98.19 206 SER A CA 1
ATOM 1593 C C . SER A 1 206 ? 8 19.422 -2.65 1 98.19 206 SER A C 1
ATOM 1595 O O . SER A 1 206 ? 7.922 20.5 -2.059 1 98.19 206 SER A O 1
ATOM 1597 N N . LYS A 1 207 ? 7.238 19.078 -3.584 1 97 207 LYS A N 1
ATOM 1598 C CA . LYS A 1 207 ? 6.227 20 -4.082 1 97 207 LYS A CA 1
ATOM 1599 C C . LYS A 1 207 ? 5.176 20.297 -3.012 1 97 207 LYS A C 1
ATOM 1601 O O . LYS A 1 207 ? 4.738 21.438 -2.863 1 97 207 LYS A O 1
ATOM 1606 N N . MET A 1 208 ? 4.82 19.312 -2.275 1 97.19 208 MET A N 1
ATOM 1607 C CA . MET A 1 208 ? 3.793 19.438 -1.245 1 97.19 208 MET A CA 1
ATOM 1608 C C . MET A 1 208 ? 4.285 20.297 -0.086 1 97.19 208 MET A C 1
ATOM 1610 O O . MET A 1 208 ? 3.525 21.094 0.469 1 97.19 208 MET A O 1
ATOM 1614 N N . SER A 1 209 ? 5.5 20.172 0.226 1 96.5 209 SER A N 1
ATOM 1615 C CA . SER A 1 209 ? 5.984 20.734 1.481 1 96.5 209 SER A CA 1
ATOM 1616 C C . SER A 1 209 ? 6.691 22.062 1.251 1 96.5 209 SER A C 1
ATOM 1618 O O . SER A 1 209 ? 6.656 22.953 2.107 1 96.5 209 SER A O 1
ATOM 1620 N N . THR A 1 210 ? 7.383 22.219 0.046 1 96.5 210 THR A N 1
ATOM 1621 C CA . THR A 1 210 ? 8.203 23.406 -0.155 1 96.5 210 THR A CA 1
ATOM 1622 C C . THR A 1 210 ? 7.801 24.125 -1.439 1 96.5 210 THR A C 1
ATOM 1624 O O . THR A 1 210 ? 8.117 25.297 -1.622 1 96.5 210 THR A O 1
ATOM 1627 N N . GLY A 1 211 ? 7.242 23.391 -2.355 1 95.62 211 GLY A N 1
ATOM 1628 C CA . GLY A 1 211 ? 6.906 23.969 -3.648 1 95.62 211 GLY A CA 1
ATOM 1629 C C . GLY A 1 211 ? 8.094 24.062 -4.586 1 95.62 211 GLY A C 1
ATOM 1630 O O . GLY A 1 211 ? 7.969 24.547 -5.707 1 95.62 211 GLY A O 1
ATOM 1631 N N . LEU A 1 212 ? 9.164 23.5 -4.203 1 96.62 212 LEU A N 1
ATOM 1632 C CA . LEU A 1 212 ? 10.383 23.656 -4.984 1 96.62 212 LEU A CA 1
ATOM 1633 C C . LEU A 1 212 ? 10.578 22.484 -5.938 1 96.62 212 LEU A C 1
ATOM 1635 O O . LEU A 1 212 ? 10.117 21.375 -5.66 1 96.62 212 LEU A O 1
ATOM 1639 N N . PRO A 1 213 ? 11.211 22.688 -7.047 1 97.19 213 PRO A N 1
ATOM 1640 C CA . PRO A 1 213 ? 11.555 21.609 -7.973 1 97.19 213 PRO A CA 1
ATOM 1641 C C . PRO A 1 213 ? 12.766 20.812 -7.516 1 97.19 213 PRO A C 1
ATOM 1643 O O . PRO A 1 213 ? 13.398 21.141 -6.512 1 97.19 213 PRO A O 1
ATOM 1646 N N . ILE A 1 214 ? 13.047 19.766 -8.188 1 98.25 214 ILE A N 1
ATOM 1647 C CA . ILE A 1 214 ? 14.242 18.984 -7.93 1 98.25 214 ILE A CA 1
ATOM 1648 C C . ILE A 1 214 ? 15.305 19.281 -8.992 1 98.25 214 ILE A C 1
ATOM 1650 O O . ILE A 1 214 ? 14.977 19.75 -10.086 1 98.25 214 ILE A O 1
ATOM 1654 N N . GLU A 1 215 ? 16.516 19.078 -8.648 1 98.69 215 GLU A N 1
ATOM 1655 C CA . GLU A 1 215 ? 17.625 19.25 -9.578 1 98.69 215 GLU A CA 1
ATOM 1656 C C . GLU A 1 215 ? 18.375 17.922 -9.789 1 98.69 215 GLU A C 1
ATOM 1658 O O . GLU A 1 215 ? 18.719 17.25 -8.82 1 98.69 215 GLU A O 1
ATOM 1663 N N . ILE A 1 216 ? 18.547 17.594 -11.039 1 98.69 216 ILE A N 1
ATOM 1664 C CA . ILE A 1 216 ? 19.203 16.359 -11.406 1 98.69 216 ILE A CA 1
ATOM 1665 C C . ILE A 1 216 ? 20.391 16.641 -12.312 1 98.69 216 ILE A C 1
ATOM 1667 O O . ILE A 1 216 ? 20.266 17.391 -13.297 1 98.69 216 ILE A O 1
ATOM 1671 N N . THR A 1 217 ? 21.531 16.188 -11.992 1 98.44 217 THR A N 1
ATOM 1672 C CA . THR A 1 217 ? 22.719 16.172 -12.852 1 98.44 217 THR A CA 1
ATOM 1673 C C . THR A 1 217 ? 23.125 14.734 -13.164 1 98.44 217 THR A C 1
ATOM 1675 O O . THR A 1 217 ? 23.234 13.898 -12.258 1 98.44 217 THR A O 1
ATOM 1678 N N . SER A 1 218 ? 23.312 14.445 -14.43 1 98.19 218 SER A N 1
ATOM 1679 C CA . SER A 1 218 ? 23.641 13.078 -14.828 1 98.19 218 SER A CA 1
ATOM 1680 C C . SER A 1 218 ? 24.641 13.062 -15.977 1 98.19 218 SER A C 1
ATOM 1682 O O . SER A 1 218 ? 24.656 13.977 -16.812 1 98.19 218 SER A O 1
ATOM 1684 N N . SER A 1 219 ? 25.516 12.125 -15.945 1 97.69 219 SER A N 1
ATOM 1685 C CA . SER A 1 219 ? 26.438 11.883 -17.047 1 97.69 219 SER A CA 1
ATOM 1686 C C . SER A 1 219 ? 26.656 10.391 -17.266 1 97.69 219 SER A C 1
ATOM 1688 O O . SER A 1 219 ? 26.797 9.633 -16.312 1 97.69 219 SER A O 1
ATOM 1690 N N . MET A 1 220 ? 26.578 10 -18.484 1 96.06 220 MET A N 1
ATOM 1691 C CA . MET A 1 220 ? 26.844 8.602 -18.828 1 96.06 220 MET A CA 1
ATOM 1692 C C . MET A 1 220 ? 28.328 8.391 -19.125 1 96.06 220 MET A C 1
ATOM 1694 O O . MET A 1 220 ? 29.078 9.352 -19.297 1 96.06 220 MET A O 1
ATOM 1698 N N . ASN A 1 221 ? 28.719 7.129 -19.172 1 92.5 221 ASN A N 1
ATOM 1699 C CA . ASN A 1 221 ? 30.109 6.805 -19.422 1 92.5 221 ASN A CA 1
ATOM 1700 C C . ASN A 1 221 ? 30.594 7.355 -20.766 1 92.5 221 ASN A C 1
ATOM 1702 O O . ASN A 1 221 ? 29.875 7.25 -21.781 1 92.5 221 ASN A O 1
ATOM 1706 N N . SER A 1 222 ? 31.703 7.957 -20.828 1 88.5 222 SER A N 1
ATOM 1707 C CA . SER A 1 222 ? 32.406 8.438 -22.016 1 88.5 222 SER A CA 1
ATOM 1708 C C . SER A 1 222 ? 31.656 9.617 -22.656 1 88.5 222 SER A C 1
ATOM 1710 O O . SER A 1 222 ? 31.875 9.938 -23.812 1 88.5 222 SER A O 1
ATOM 1712 N N . GLN A 1 223 ? 30.734 10.102 -21.891 1 91.94 223 GLN A N 1
ATOM 1713 C CA . GLN A 1 223 ? 30.062 11.289 -22.406 1 91.94 223 GLN A CA 1
ATOM 1714 C C . GLN A 1 223 ? 30.844 12.562 -22.062 1 91.94 223 GLN A C 1
ATOM 1716 O O . GLN A 1 223 ? 31.406 12.68 -20.969 1 91.94 223 GLN A O 1
ATOM 1721 N N . ASN A 1 224 ? 30.844 13.516 -22.953 1 92.5 224 ASN A N 1
ATOM 1722 C CA . ASN A 1 224 ? 31.609 14.734 -22.75 1 92.5 224 ASN A CA 1
ATOM 1723 C C . ASN A 1 224 ? 30.75 15.844 -22.156 1 92.5 224 ASN A C 1
ATOM 1725 O O . ASN A 1 224 ? 31.188 16.984 -22.047 1 92.5 224 ASN A O 1
ATOM 1729 N N . TYR A 1 225 ? 29.562 15.492 -21.859 1 96.69 225 TYR A N 1
ATOM 1730 C CA . TYR A 1 225 ? 28.672 16.484 -21.234 1 96.69 225 TYR A CA 1
ATOM 1731 C C . TYR A 1 225 ? 27.953 15.891 -20.031 1 96.69 225 TYR A C 1
ATOM 1733 O O . TYR A 1 225 ? 27.891 14.672 -19.875 1 96.69 225 TYR A O 1
ATOM 1741 N N . THR A 1 226 ? 27.516 16.75 -19.203 1 97.38 226 THR A N 1
ATOM 1742 C CA . THR A 1 226 ? 26.578 16.406 -18.141 1 97.38 226 THR A CA 1
ATOM 1743 C C . THR A 1 226 ? 25.188 16.969 -18.438 1 97.38 226 THR A C 1
ATOM 1745 O O . THR A 1 226 ? 25.062 18.094 -18.922 1 97.38 226 THR A O 1
ATOM 1748 N N . SER A 1 227 ? 24.203 16.156 -18.203 1 98.12 227 SER A N 1
ATOM 1749 C CA . SER A 1 227 ? 22.812 16.625 -18.312 1 98.12 227 SER A CA 1
ATOM 1750 C C . SER A 1 227 ? 22.344 17.266 -17 1 98.12 227 SER A C 1
ATOM 1752 O O . SER A 1 227 ? 22.516 16.672 -15.93 1 98.12 227 SER A O 1
ATOM 1754 N N . PHE A 1 228 ? 21.859 18.469 -17.109 1 98.56 228 PHE A N 1
ATOM 1755 C CA . PHE A 1 228 ? 21.25 19.141 -15.969 1 98.56 228 PHE A CA 1
ATOM 1756 C C . PHE A 1 228 ? 19.766 19.375 -16.203 1 98.56 228 PHE A C 1
ATOM 1758 O O . PHE A 1 228 ? 19.375 19.938 -17.234 1 98.56 228 PHE A O 1
ATOM 1765 N N . CYS A 1 229 ? 18.984 18.922 -15.289 1 98.75 229 CYS A N 1
ATOM 1766 C CA . CYS A 1 229 ? 17.531 19.078 -15.406 1 98.75 229 CYS A CA 1
ATOM 1767 C C . CYS A 1 229 ? 16.922 19.562 -14.102 1 98.75 229 CYS A C 1
ATOM 1769 O O . CYS A 1 229 ? 17.188 18.984 -13.039 1 98.75 229 CYS A O 1
ATOM 1771 N N . ARG A 1 230 ? 16.234 20.656 -14.125 1 98.69 230 ARG A N 1
ATOM 1772 C CA . ARG A 1 230 ? 15.406 21.141 -13.039 1 98.69 230 ARG A CA 1
ATOM 1773 C C . ARG A 1 230 ? 13.922 20.984 -13.375 1 98.69 230 ARG A C 1
ATOM 1775 O O . ARG A 1 230 ? 13.445 21.516 -14.375 1 98.69 230 ARG A O 1
ATOM 1782 N N . LEU A 1 231 ? 13.234 20.172 -12.578 1 98.25 231 LEU A N 1
ATOM 1783 C CA . LEU A 1 231 ? 11.844 19.906 -12.938 1 98.25 231 LEU A CA 1
ATOM 1784 C C . LEU A 1 231 ? 11 19.625 -11.703 1 98.25 231 LEU A C 1
ATOM 1786 O O . LEU A 1 231 ? 11.539 19.406 -10.617 1 98.25 231 LEU A O 1
ATOM 1790 N N . ASP A 1 232 ? 9.75 19.828 -11.82 1 97.19 232 ASP A N 1
ATOM 1791 C CA . ASP A 1 232 ? 8.758 19.266 -10.906 1 97.19 232 ASP A CA 1
ATOM 1792 C C . ASP A 1 232 ? 7.695 18.469 -11.656 1 97.19 232 ASP A C 1
ATOM 1794 O O . ASP A 1 232 ? 7.984 17.875 -12.695 1 97.19 232 ASP A O 1
ATOM 1798 N N . ILE A 1 233 ? 6.492 18.344 -11.039 1 97.25 233 ILE A N 1
ATOM 1799 C CA . ILE A 1 233 ? 5.512 17.438 -11.641 1 97.25 233 ILE A CA 1
ATOM 1800 C C . ILE A 1 233 ? 4.145 18.125 -11.68 1 97.25 233 ILE A C 1
ATOM 1802 O O . ILE A 1 233 ? 3.764 18.812 -10.734 1 97.25 233 ILE A O 1
ATOM 1806 N N . ASP A 1 234 ? 3.482 17.969 -12.789 1 96.44 234 ASP A N 1
ATOM 1807 C CA . ASP A 1 234 ? 2.045 18.219 -12.828 1 96.44 234 ASP A CA 1
ATOM 1808 C C . ASP A 1 234 ? 1.26 17.016 -12.336 1 96.44 234 ASP A C 1
ATOM 1810 O O . ASP A 1 234 ? 1.066 16.047 -13.078 1 96.44 234 ASP A O 1
ATOM 1814 N N . ILE A 1 235 ? 0.775 17.062 -11.188 1 95.88 235 ILE A N 1
ATOM 1815 C CA . ILE A 1 235 ? 0.205 15.875 -10.562 1 95.88 235 ILE A CA 1
ATOM 1816 C C . ILE A 1 235 ? -1.133 15.539 -11.219 1 95.88 235 ILE A C 1
ATOM 1818 O O . ILE A 1 235 ? -1.559 14.383 -11.211 1 95.88 235 ILE A O 1
ATOM 1822 N N . HIS A 1 236 ? -1.87 16.516 -11.75 1 94.56 236 HIS A N 1
ATOM 1823 C CA . HIS A 1 236 ? -3.168 16.266 -12.367 1 94.56 236 HIS A CA 1
ATOM 1824 C C . HIS A 1 236 ? -3.016 15.523 -13.688 1 94.56 236 HIS A C 1
ATOM 1826 O O . HIS A 1 236 ? -3.814 14.633 -14 1 94.56 236 HIS A O 1
ATOM 1832 N N . LYS A 1 237 ? -1.976 15.867 -14.383 1 96.19 237 LYS A N 1
ATOM 1833 C CA . LYS A 1 237 ? -1.747 15.234 -15.68 1 96.19 237 LYS A CA 1
ATOM 1834 C C . LYS A 1 237 ? -0.734 14.094 -15.562 1 96.19 237 LYS A C 1
ATOM 1836 O O . LYS A 1 237 ? -0.597 13.281 -16.484 1 96.19 237 LYS A O 1
ATOM 1841 N N . ASN A 1 238 ? -0.063 14.008 -14.531 1 97.56 238 ASN A N 1
ATOM 1842 C CA . ASN A 1 238 ? 0.989 13.016 -14.336 1 97.56 238 ASN A CA 1
ATOM 1843 C C . ASN A 1 238 ? 2.07 13.117 -15.406 1 97.56 238 ASN A C 1
ATOM 1845 O O . ASN A 1 238 ? 2.391 12.133 -16.062 1 97.56 238 ASN A O 1
ATOM 1849 N N . VAL A 1 239 ? 2.59 14.359 -15.578 1 98.12 239 VAL A N 1
ATOM 1850 C CA . VAL A 1 239 ? 3.658 14.609 -16.547 1 98.12 239 VAL A CA 1
ATOM 1851 C C . VAL A 1 239 ? 4.699 15.547 -15.922 1 98.12 239 VAL A C 1
ATOM 1853 O O . VAL A 1 239 ? 4.395 16.312 -15.008 1 98.12 239 VAL A O 1
ATOM 1856 N N . PRO A 1 240 ? 5.965 15.461 -16.375 1 98.06 240 PRO A N 1
ATOM 1857 C CA . PRO A 1 240 ? 6.992 16.359 -15.859 1 98.06 240 PRO A CA 1
ATOM 1858 C C . PRO A 1 240 ? 6.746 17.828 -16.25 1 98.06 240 PRO A C 1
ATOM 1860 O O . PRO A 1 240 ? 6.301 18.109 -17.359 1 98.06 240 PRO A O 1
ATOM 1863 N N . HIS A 1 241 ? 6.926 18.688 -15.375 1 97.94 241 HIS A N 1
ATOM 1864 C CA . HIS A 1 241 ? 7.02 20.109 -15.617 1 97.94 241 HIS A CA 1
ATOM 1865 C C . HIS A 1 241 ? 8.469 20.578 -15.594 1 97.94 241 HIS A C 1
ATOM 1867 O O . HIS A 1 241 ? 9.047 20.766 -14.516 1 97.94 241 HIS A O 1
ATOM 1873 N N . ILE A 1 242 ? 9.039 20.891 -16.766 1 98.44 242 ILE A N 1
ATOM 1874 C CA . ILE A 1 242 ? 10.469 21.141 -16.922 1 98.44 242 ILE A CA 1
ATOM 1875 C C . ILE A 1 242 ? 10.734 22.641 -16.828 1 98.44 242 ILE A C 1
ATOM 1877 O O . ILE A 1 242 ? 10.164 23.422 -17.594 1 98.44 242 ILE A O 1
ATOM 1881 N N . HIS A 1 243 ? 11.547 23.016 -15.938 1 98 243 HIS A N 1
ATOM 1882 C CA . HIS A 1 243 ? 11.977 24.406 -15.82 1 98 243 HIS A CA 1
ATOM 1883 C C . HIS A 1 243 ? 13.258 24.656 -16.609 1 98 243 HIS A C 1
ATOM 1885 O O . HIS A 1 243 ? 13.414 25.719 -17.219 1 98 243 HIS A O 1
ATOM 1891 N N . MET A 1 244 ? 14.188 23.719 -16.5 1 98.31 244 MET A N 1
ATOM 1892 C CA . MET A 1 244 ? 15.477 23.797 -17.188 1 98.31 244 MET A CA 1
ATOM 1893 C C . MET A 1 244 ? 15.961 22.406 -17.578 1 98.31 244 MET A C 1
ATOM 1895 O O . MET A 1 244 ? 15.82 21.453 -16.812 1 98.31 244 MET A O 1
ATOM 1899 N N . HIS A 1 245 ? 16.422 22.266 -18.766 1 98.44 245 HIS A N 1
ATOM 1900 C CA . HIS A 1 245 ? 16.984 21.031 -19.281 1 98.44 245 HIS A CA 1
ATOM 1901 C C . HIS A 1 245 ? 18.094 21.297 -20.297 1 98.44 245 HIS A C 1
ATOM 1903 O O . HIS A 1 245 ? 17.812 21.609 -21.453 1 98.44 245 HIS A O 1
ATOM 1909 N N . GLU A 1 246 ? 19.344 21.141 -19.797 1 98.38 246 GLU A N 1
ATOM 1910 C CA . GLU A 1 246 ? 20.453 21.547 -20.656 1 98.38 246 GLU A CA 1
ATOM 1911 C C . GLU A 1 246 ? 21.641 20.609 -20.484 1 98.38 246 GLU A C 1
ATOM 1913 O O . GLU A 1 246 ? 21.719 19.875 -19.516 1 98.38 246 GLU A O 1
ATOM 1918 N N . LYS A 1 247 ? 22.484 20.688 -21.484 1 97.75 247 LYS A N 1
ATOM 1919 C CA . LYS A 1 247 ? 23.766 19.984 -21.438 1 97.75 247 LYS A CA 1
ATOM 1920 C C . LYS A 1 247 ? 24.891 20.938 -21.047 1 97.75 247 LYS A C 1
ATOM 1922 O O . LYS A 1 247 ? 24.969 22.047 -21.562 1 97.75 247 LYS A O 1
ATOM 1927 N N . ARG A 1 248 ? 25.578 20.469 -20.078 1 97.38 248 ARG A N 1
ATOM 1928 C CA . ARG A 1 248 ? 26.734 21.234 -19.609 1 97.38 248 ARG A CA 1
ATOM 1929 C C . ARG A 1 248 ? 28.031 20.484 -19.859 1 97.38 248 ARG A C 1
ATOM 1931 O O . ARG A 1 248 ? 28.031 19.266 -20.031 1 97.38 248 ARG A O 1
ATOM 1938 N N . GLU A 1 249 ? 29.141 21.234 -19.844 1 94.62 249 GLU A N 1
ATOM 1939 C CA . GLU A 1 249 ? 30.438 20.594 -20.062 1 94.62 249 GLU A CA 1
ATOM 1940 C C . GLU A 1 249 ? 30.844 19.734 -18.891 1 94.62 249 GLU A C 1
ATOM 1942 O O . GLU A 1 249 ? 30.672 20.125 -17.734 1 94.62 249 GLU A O 1
ATOM 1947 N N . ASN A 1 250 ? 31.266 18.547 -19.25 1 93.62 250 ASN A N 1
ATOM 1948 C CA . ASN A 1 250 ? 31.766 17.625 -18.234 1 93.62 250 ASN A CA 1
ATOM 1949 C C . ASN A 1 250 ? 33.281 17.656 -18.141 1 93.62 250 ASN A C 1
ATOM 1951 O O . ASN A 1 250 ? 33.969 16.781 -18.672 1 93.62 250 ASN A O 1
ATOM 1955 N N . LYS A 1 251 ? 33.844 18.422 -17.344 1 89.38 251 LYS A N 1
ATOM 1956 C CA . LYS A 1 251 ? 35.281 18.625 -17.266 1 89.38 251 LYS A CA 1
ATOM 1957 C C . LYS A 1 251 ? 35.938 17.5 -16.469 1 89.38 251 LYS A C 1
ATOM 1959 O O . LYS A 1 251 ? 37.094 17.094 -16.766 1 89.38 251 LYS A O 1
ATOM 1964 N N . GLU A 1 252 ? 35.312 16.953 -15.617 1 89.25 252 GLU A N 1
ATOM 1965 C CA . GLU A 1 252 ? 35.875 15.984 -14.688 1 89.25 252 GLU A CA 1
ATOM 1966 C C . GLU A 1 252 ? 35.719 14.562 -15.219 1 89.25 252 GLU A C 1
ATOM 1968 O O . GLU A 1 252 ? 36.281 13.617 -14.664 1 89.25 252 GLU A O 1
ATOM 1973 N N . ARG A 1 253 ? 34.969 14.375 -16.281 1 90.38 253 ARG A N 1
ATOM 1974 C CA . ARG A 1 253 ? 34.719 13.078 -16.891 1 90.38 253 ARG A CA 1
ATOM 1975 C C . ARG A 1 253 ? 34.094 12.125 -15.875 1 90.38 253 ARG A C 1
ATOM 1977 O O . ARG A 1 253 ? 34.469 10.953 -15.805 1 90.38 253 ARG A O 1
ATOM 1984 N N . TRP A 1 254 ? 33.281 12.703 -15 1 94 254 TRP A N 1
ATOM 1985 C CA . TRP A 1 254 ? 32.469 11.953 -14.047 1 94 254 TRP A CA 1
ATOM 1986 C C . TRP A 1 254 ? 31.297 11.281 -14.742 1 94 254 TRP A C 1
ATOM 1988 O O . TRP A 1 254 ? 30.734 11.836 -15.688 1 94 254 TRP A O 1
ATOM 1998 N N . HIS A 1 255 ? 31.031 10.023 -14.352 1 96.5 255 HIS A N 1
ATOM 1999 C CA . HIS A 1 255 ? 29.766 9.414 -14.75 1 96.5 255 HIS A CA 1
ATOM 2000 C C . HIS A 1 255 ? 28.938 9.031 -13.531 1 96.5 255 HIS A C 1
ATOM 2002 O O . HIS A 1 255 ? 29.484 8.641 -12.5 1 96.5 255 HIS A O 1
ATOM 2008 N N . GLY A 1 256 ? 27.719 9.219 -13.57 1 98 256 GLY A N 1
ATOM 2009 C CA . GLY A 1 256 ? 26.797 8.984 -12.469 1 98 256 GLY A CA 1
ATOM 2010 C C . GLY A 1 256 ? 25.656 9.984 -12.43 1 98 256 GLY A C 1
ATOM 2011 O O . GLY A 1 256 ? 25.281 10.547 -13.461 1 98 256 GLY A O 1
ATOM 2012 N N . ALA A 1 257 ? 25 10.023 -11.344 1 98.38 257 ALA A N 1
ATOM 2013 C CA . ALA A 1 257 ? 23.906 10.961 -11.148 1 98.38 257 ALA A CA 1
ATOM 2014 C C . ALA A 1 257 ? 24 11.664 -9.805 1 98.38 257 ALA A C 1
ATOM 2016 O O . ALA A 1 257 ? 24.5 11.086 -8.828 1 98.38 257 ALA A O 1
ATOM 2017 N N . GLU A 1 258 ? 23.625 12.883 -9.781 1 98.75 258 GLU A N 1
ATOM 2018 C CA . GLU A 1 258 ? 23.469 13.688 -8.57 1 98.75 258 GLU A CA 1
ATOM 2019 C C . GLU A 1 258 ? 22.062 14.281 -8.484 1 98.75 258 GLU A C 1
ATOM 2021 O O . GLU A 1 258 ? 21.625 14.992 -9.391 1 98.75 258 GLU A O 1
ATOM 2026 N N . ILE A 1 259 ? 21.359 13.938 -7.492 1 98.75 259 ILE A N 1
ATOM 2027 C CA . ILE A 1 259 ? 20 14.406 -7.289 1 98.75 259 ILE A CA 1
ATOM 2028 C C . ILE A 1 259 ? 19.953 15.305 -6.055 1 98.75 259 ILE A C 1
ATOM 2030 O O . ILE A 1 259 ? 20.469 14.945 -4.996 1 98.75 259 ILE A O 1
ATOM 2034 N N . GLN A 1 260 ? 19.375 16.438 -6.18 1 98.75 260 GLN A N 1
ATOM 2035 C CA . GLN A 1 260 ? 19.188 17.391 -5.086 1 98.75 260 GLN A CA 1
ATOM 2036 C C . GLN A 1 260 ? 17.703 17.719 -4.902 1 98.75 260 GLN A C 1
ATOM 2038 O O . GLN A 1 260 ? 17.016 18.078 -5.859 1 98.75 260 GLN A O 1
ATOM 2043 N N . ILE A 1 261 ? 17.234 17.594 -3.686 1 98.56 261 ILE A N 1
ATOM 2044 C CA . ILE A 1 261 ? 15.828 17.828 -3.408 1 98.56 261 ILE A CA 1
ATOM 2045 C C . ILE A 1 261 ? 15.672 18.547 -2.064 1 98.56 261 ILE A C 1
ATOM 2047 O O . ILE A 1 261 ? 16.391 18.234 -1.108 1 98.56 261 ILE A O 1
ATOM 2051 N N . VAL A 1 262 ? 14.805 19.547 -1.974 1 98.38 262 VAL A N 1
ATOM 2052 C CA . VAL A 1 262 ? 14.508 20.25 -0.729 1 98.38 262 VAL A CA 1
ATOM 2053 C C . VAL A 1 262 ? 13.133 19.844 -0.211 1 98.38 262 VAL A C 1
ATOM 2055 O O . VAL A 1 262 ? 12.133 19.969 -0.919 1 98.38 262 VAL A O 1
ATOM 2058 N N . ILE A 1 263 ? 13.102 19.344 1.033 1 98.38 263 ILE A N 1
ATOM 2059 C CA . ILE A 1 263 ? 11.859 18.781 1.566 1 98.38 263 ILE A CA 1
ATOM 2060 C C . ILE A 1 263 ? 11.711 19.188 3.033 1 98.38 263 ILE A C 1
ATOM 2062 O O . ILE A 1 263 ? 12.688 19.547 3.688 1 98.38 263 ILE A O 1
ATOM 2066 N N . GLU A 1 264 ? 10.445 19.172 3.471 1 97.38 264 GLU A N 1
ATOM 2067 C CA . GLU A 1 264 ? 10.203 19.172 4.91 1 97.38 264 GLU A CA 1
ATOM 2068 C C . GLU A 1 264 ? 10.602 17.828 5.535 1 97.38 264 GLU A C 1
ATOM 2070 O O . GLU A 1 264 ? 10.391 16.781 4.934 1 97.38 264 GLU A O 1
ATOM 2075 N N . GLY A 1 265 ? 11.273 17.875 6.664 1 97.12 265 GLY A N 1
ATOM 2076 C CA . GLY A 1 265 ? 11.695 16.688 7.379 1 97.12 265 GLY A CA 1
ATOM 2077 C C . GLY A 1 265 ? 11.836 16.891 8.875 1 97.12 265 GLY A C 1
ATOM 2078 O O . GLY A 1 265 ? 11.453 17.953 9.391 1 97.12 265 GLY A O 1
ATOM 2079 N N . ASN A 1 266 ? 12.195 15.898 9.539 1 96.25 266 ASN A N 1
ATOM 2080 C CA . ASN A 1 266 ? 12.508 15.945 10.969 1 96.25 266 ASN A CA 1
ATOM 2081 C C . ASN A 1 266 ? 13.719 15.086 11.305 1 96.25 266 ASN A C 1
ATOM 2083 O O . ASN A 1 266 ? 13.586 13.922 11.68 1 96.25 266 ASN A O 1
ATOM 2087 N N . TRP A 1 267 ? 14.852 15.719 11.297 1 96 267 TRP A N 1
ATOM 2088 C CA . TRP A 1 267 ? 16.109 15.039 11.562 1 96 267 TRP A CA 1
ATOM 2089 C C . TRP A 1 267 ? 16.203 14.586 13.016 1 96 267 TRP A C 1
ATOM 2091 O O . TRP A 1 267 ? 16.641 13.477 13.305 1 96 267 TRP A O 1
ATOM 2101 N N . THR A 1 268 ? 15.742 15.383 13.875 1 92.75 268 THR A N 1
ATOM 2102 C CA . THR A 1 268 ? 15.875 15.133 15.305 1 92.75 268 THR A CA 1
ATOM 2103 C C . THR A 1 268 ? 15.211 13.805 15.68 1 92.75 268 THR A C 1
ATOM 2105 O O . THR A 1 268 ? 15.805 12.992 16.391 1 92.75 268 THR A O 1
ATOM 2108 N N . THR A 1 269 ? 14.078 13.602 15.156 1 93 269 THR A N 1
ATOM 2109 C CA . THR A 1 269 ? 13.32 12.414 15.539 1 93 269 THR A CA 1
ATOM 2110 C C . THR A 1 269 ? 13.758 11.203 14.719 1 93 269 THR A C 1
ATOM 2112 O O . THR A 1 269 ? 13.586 10.062 15.141 1 93 269 THR A O 1
ATOM 2115 N N . TYR A 1 270 ? 14.383 11.414 13.516 1 96.44 270 TYR A N 1
ATOM 2116 C CA . TYR A 1 270 ? 14.617 10.281 12.633 1 96.44 270 TYR A CA 1
ATOM 2117 C C . TYR A 1 270 ? 16.109 10.078 12.391 1 96.44 270 TYR A C 1
ATOM 2119 O O . TYR A 1 270 ? 16.5 9.227 11.586 1 96.44 270 TYR A O 1
ATOM 2127 N N . ARG A 1 271 ? 16.984 10.844 13.016 1 96.56 271 ARG A N 1
ATOM 2128 C CA . ARG A 1 271 ? 18.438 10.719 12.883 1 96.56 271 ARG A CA 1
ATOM 2129 C C . ARG A 1 271 ? 18.875 9.281 13.117 1 96.56 271 ARG A C 1
ATOM 2131 O O . ARG A 1 271 ? 19.594 8.703 12.297 1 96.56 271 ARG A O 1
ATOM 2138 N N . SER A 1 272 ? 18.406 8.727 14.195 1 96.12 272 SER A N 1
ATOM 2139 C CA . SER A 1 272 ? 18.828 7.371 14.555 1 96.12 272 SER A CA 1
ATOM 2140 C C . SER A 1 272 ? 18.391 6.363 13.5 1 96.12 272 SER A C 1
ATOM 2142 O O . SER A 1 272 ? 19.125 5.43 13.18 1 96.12 272 SER A O 1
ATOM 2144 N N . LYS A 1 273 ? 17.219 6.484 12.969 1 96.38 273 LYS A N 1
ATOM 2145 C CA . LYS A 1 273 ? 16.703 5.566 11.953 1 96.38 273 LYS A CA 1
ATOM 2146 C C . LYS A 1 273 ? 17.516 5.672 10.664 1 96.38 273 LYS A C 1
ATOM 2148 O O . LYS A 1 273 ? 17.828 4.656 10.039 1 96.38 273 LYS A O 1
ATOM 2153 N N . ILE A 1 274 ? 17.844 6.852 10.266 1 98.12 274 ILE A N 1
ATOM 2154 C CA . ILE A 1 274 ? 18.594 7.074 9.031 1 98.12 274 ILE A CA 1
ATOM 2155 C C . ILE A 1 274 ? 20 6.492 9.172 1 98.12 274 ILE A C 1
ATOM 2157 O O . ILE A 1 274 ? 20.484 5.824 8.258 1 98.12 274 ILE A O 1
ATOM 2161 N N . LEU A 1 275 ? 20.609 6.719 10.297 1 97.06 275 LEU A N 1
ATOM 2162 C CA . LEU A 1 275 ? 21.938 6.191 10.523 1 97.06 275 LEU A CA 1
ATOM 2163 C C . LEU A 1 275 ? 21.922 4.668 10.609 1 97.06 275 LEU A C 1
ATOM 2165 O O . LEU A 1 275 ? 22.812 3.996 10.109 1 97.06 275 LEU A O 1
ATOM 2169 N N . HIS A 1 276 ? 20.891 4.176 11.273 1 96.25 276 HIS A N 1
ATOM 2170 C CA . HIS A 1 276 ? 20.734 2.729 11.328 1 96.25 276 HIS A CA 1
ATOM 2171 C C . HIS A 1 276 ? 20.578 2.133 9.938 1 96.25 276 HIS A C 1
ATOM 2173 O O . HIS A 1 276 ? 21.141 1.076 9.641 1 96.25 276 HIS A O 1
ATOM 2179 N N . TYR A 1 277 ? 19.844 2.787 9.148 1 97.81 277 TYR A N 1
ATOM 2180 C CA . TYR A 1 277 ? 19.672 2.355 7.77 1 97.81 277 TYR A CA 1
ATOM 2181 C C . TYR A 1 277 ? 21.016 2.318 7.039 1 97.81 277 TYR A C 1
ATOM 2183 O O . TYR A 1 277 ? 21.328 1.334 6.367 1 97.81 277 TYR A O 1
ATOM 2191 N N . MET A 1 278 ? 21.766 3.346 7.152 1 97.88 278 MET A N 1
ATOM 2192 C CA . MET A 1 278 ? 23.062 3.42 6.484 1 97.88 278 MET A CA 1
ATOM 2193 C C . MET A 1 278 ? 24 2.314 6.973 1 97.88 278 MET A C 1
ATOM 2195 O O . MET A 1 278 ? 24.734 1.726 6.184 1 97.88 278 MET A O 1
ATOM 2199 N N . ARG A 1 279 ? 23.953 2.057 8.203 1 96 279 ARG A N 1
ATOM 2200 C CA . ARG A 1 279 ? 24.781 0.998 8.766 1 96 279 ARG A CA 1
ATOM 2201 C C . ARG A 1 279 ? 24.391 -0.365 8.203 1 96 279 ARG A C 1
ATOM 2203 O O . ARG A 1 279 ? 25.266 -1.169 7.848 1 96 279 ARG A O 1
ATOM 2210 N N . GLN A 1 280 ? 23.109 -0.611 8.148 1 97.06 280 GLN A N 1
ATOM 2211 C CA . GLN A 1 280 ? 22.641 -1.882 7.602 1 97.06 280 GLN A CA 1
ATOM 2212 C C . GLN A 1 280 ? 22.969 -1.997 6.117 1 97.06 280 GLN A C 1
ATOM 2214 O O . GLN A 1 280 ? 23.281 -3.084 5.625 1 97.06 280 GLN A O 1
ATOM 2219 N N . MET A 1 281 ? 22.859 -0.84 5.48 1 97.88 281 MET A N 1
ATOM 2220 C CA . MET A 1 281 ? 23.234 -0.845 4.07 1 97.88 281 MET A CA 1
ATOM 2221 C C . MET A 1 281 ? 24.703 -1.225 3.9 1 97.88 281 MET A C 1
ATOM 2223 O O . MET A 1 281 ? 25.047 -1.969 2.984 1 97.88 281 MET A O 1
ATOM 2227 N N . ALA A 1 282 ? 25.531 -0.758 4.816 1 96.94 282 ALA A N 1
ATOM 2228 C CA . ALA A 1 282 ? 26.953 -1.082 4.793 1 96.94 282 ALA A CA 1
ATOM 2229 C C . ALA A 1 282 ? 27.188 -2.561 5.094 1 96.94 282 ALA A C 1
ATOM 2231 O O . ALA A 1 282 ? 28.141 -3.156 4.613 1 96.94 282 ALA A O 1
ATOM 2232 N N . VAL A 1 283 ? 26.297 -3.158 5.82 1 95.75 283 VAL A N 1
ATOM 2233 C CA . VAL A 1 283 ? 26.406 -4.578 6.145 1 95.75 283 VAL A CA 1
ATOM 2234 C C . VAL A 1 283 ? 26.125 -5.414 4.898 1 95.75 283 VAL A C 1
ATOM 2236 O O . VAL A 1 283 ? 26.906 -6.305 4.555 1 95.75 283 VAL A O 1
ATOM 2239 N N . ILE A 1 284 ? 25.094 -5.078 4.18 1 97.75 284 ILE A N 1
ATOM 2240 C CA . ILE A 1 284 ? 24.625 -5.953 3.109 1 97.75 284 ILE A CA 1
ATOM 2241 C C . ILE A 1 284 ? 25.375 -5.629 1.818 1 97.75 284 ILE A C 1
ATOM 2243 O O . ILE A 1 284 ? 25.375 -6.426 0.878 1 97.75 284 ILE A O 1
ATOM 2247 N N . THR A 1 285 ? 26 -4.473 1.785 1 97.94 285 THR A N 1
ATOM 2248 C CA . THR A 1 285 ? 26.797 -4.09 0.623 1 97.94 285 THR A CA 1
ATOM 2249 C C . THR A 1 285 ? 28.219 -3.709 1.038 1 97.94 285 THR A C 1
ATOM 2251 O O . THR A 1 285 ? 28.656 -2.574 0.826 1 97.94 285 THR A O 1
ATOM 2254 N N . PRO A 1 286 ? 28.969 -4.613 1.522 1 97.19 286 PRO A N 1
ATOM 2255 C CA . PRO A 1 286 ? 30.328 -4.297 2.012 1 97.19 286 PRO A CA 1
ATOM 2256 C C . PRO A 1 286 ? 31.266 -3.877 0.894 1 97.19 286 PRO A C 1
ATOM 2258 O O . PRO A 1 286 ? 32.375 -3.395 1.165 1 97.19 286 PRO A O 1
ATOM 2261 N N . TYR A 1 287 ? 30.906 -4.043 -0.314 1 97.75 287 TYR A N 1
ATOM 2262 C CA . TYR A 1 287 ? 31.703 -3.639 -1.469 1 97.75 287 TYR A CA 1
ATOM 2263 C C . TYR A 1 287 ? 31.438 -2.18 -1.828 1 97.75 287 TYR A C 1
ATOM 2265 O O . TYR A 1 287 ? 32.094 -1.624 -2.709 1 97.75 287 TYR A O 1
ATOM 2273 N N . ALA A 1 288 ? 30.516 -1.548 -1.168 1 98.19 288 ALA A N 1
ATOM 2274 C CA . ALA A 1 288 ? 30.172 -0.154 -1.434 1 98.19 288 ALA A CA 1
ATOM 2275 C C . ALA A 1 288 ? 30.859 0.78 -0.437 1 98.19 288 ALA A C 1
ATOM 2277 O O . ALA A 1 288 ? 31.188 0.371 0.677 1 98.19 288 ALA A O 1
ATOM 2278 N N . GLN A 1 289 ? 31.125 1.94 -0.898 1 98.31 289 GLN A N 1
ATOM 2279 C CA . GLN A 1 289 ? 31.578 3.031 -0.044 1 98.31 289 GLN A CA 1
ATOM 2280 C C . GLN A 1 289 ? 30.516 4.113 0.086 1 98.31 289 GLN A C 1
ATOM 2282 O O . GLN A 1 289 ? 29.938 4.543 -0.913 1 98.31 289 GLN A O 1
ATOM 2287 N N . PHE A 1 290 ? 30.266 4.477 1.346 1 98.44 290 PHE A N 1
ATOM 2288 C CA . PHE A 1 290 ? 29.281 5.535 1.586 1 98.44 290 PHE A CA 1
ATOM 2289 C C . PHE A 1 290 ? 29.922 6.695 2.34 1 98.44 290 PHE A C 1
ATOM 2291 O O . PHE A 1 290 ? 30.734 6.484 3.25 1 98.44 290 PHE A O 1
ATOM 2298 N N . LEU A 1 291 ? 29.703 7.879 1.921 1 98.69 291 LEU A N 1
ATOM 2299 C CA . LEU A 1 291 ? 29.984 9.094 2.684 1 98.69 291 LEU A CA 1
ATOM 2300 C C . LEU A 1 291 ? 28.703 9.797 3.074 1 98.69 291 LEU A C 1
ATOM 2302 O O . LEU A 1 291 ? 27.984 10.305 2.209 1 98.69 291 LEU A O 1
ATOM 2306 N N . PHE A 1 292 ? 28.406 9.758 4.371 1 98.62 292 PHE A N 1
ATOM 2307 C CA . PHE A 1 292 ? 27.203 10.391 4.895 1 98.62 292 PHE A CA 1
ATOM 2308 C C . PHE A 1 292 ? 27.547 11.672 5.648 1 98.62 292 PHE A C 1
ATOM 2310 O O . PHE A 1 292 ? 28.406 11.664 6.539 1 98.62 292 PHE A O 1
ATOM 2317 N N . GLN A 1 293 ? 26.828 12.766 5.305 1 98.5 293 GLN A N 1
ATOM 2318 C CA . GLN A 1 293 ? 27.078 14.039 5.973 1 98.5 293 GLN A CA 1
ATOM 2319 C C . GLN A 1 293 ? 25.766 14.727 6.359 1 98.5 293 GLN A C 1
ATOM 2321 O O . GLN A 1 293 ? 24.828 14.789 5.559 1 98.5 293 GLN A O 1
ATOM 2326 N N . PHE A 1 294 ? 25.641 15.086 7.586 1 98.38 294 PHE A N 1
ATOM 2327 C CA . PHE A 1 294 ? 24.625 16.031 8.039 1 98.38 294 PHE A CA 1
ATOM 2328 C C . PHE A 1 294 ? 25.25 17.391 8.328 1 98.38 294 PHE A C 1
ATOM 2330 O O . PHE A 1 294 ? 26.203 17.484 9.109 1 98.38 294 PHE A O 1
ATOM 2337 N N . VAL A 1 295 ? 24.734 18.422 7.695 1 97.56 295 VAL A N 1
ATOM 2338 C CA . VAL A 1 295 ? 25.312 19.766 7.805 1 97.56 295 VAL A CA 1
ATOM 2339 C C . VAL A 1 295 ? 24.25 20.734 8.305 1 97.56 295 VAL A C 1
ATOM 2341 O O . VAL A 1 295 ? 23.141 20.797 7.762 1 97.56 295 VAL A O 1
ATOM 2344 N N . SER A 1 296 ? 24.516 21.422 9.312 1 94.75 296 SER A N 1
ATOM 2345 C CA . SER A 1 296 ? 23.641 22.469 9.844 1 94.75 296 SER A CA 1
ATOM 2346 C C . SER A 1 296 ? 24.422 23.766 10.086 1 94.75 296 SER A C 1
ATOM 2348 O O . SER A 1 296 ? 25.656 23.781 9.961 1 94.75 296 SER A O 1
ATOM 2350 N N . ASP A 1 297 ? 23.734 24.844 10.367 1 90.25 297 ASP A N 1
ATOM 2351 C CA . ASP A 1 297 ? 24.375 26.109 10.68 1 90.25 297 ASP A CA 1
ATOM 2352 C C . ASP A 1 297 ? 25.109 26.047 12.008 1 90.25 297 ASP A C 1
ATOM 2354 O O . ASP A 1 297 ? 25.984 26.875 12.281 1 90.25 297 ASP A O 1
ATOM 2358 N N . SER A 1 298 ? 24.734 25.094 12.781 1 90.94 298 SER A N 1
ATOM 2359 C CA . SER A 1 298 ? 25.453 24.828 14.031 1 90.94 298 SER A CA 1
ATOM 2360 C C . SER A 1 298 ? 26.5 23.734 13.852 1 90.94 298 SER A C 1
ATOM 2362 O O . SER A 1 298 ? 26.172 22.547 13.906 1 90.94 298 SER A O 1
ATOM 2364 N N . PRO A 1 299 ? 27.719 24.109 13.852 1 89.06 299 PRO A N 1
ATOM 2365 C CA . PRO A 1 299 ? 28.781 23.141 13.555 1 89.06 299 PRO A CA 1
ATOM 2366 C C . PRO A 1 299 ? 28.781 21.953 14.508 1 89.06 299 PRO A C 1
ATOM 2368 O O . PRO A 1 299 ? 29.172 20.859 14.133 1 89.06 299 PRO A O 1
ATOM 2371 N N . GLU A 1 300 ? 28.312 22.156 15.711 1 90.12 300 GLU A N 1
ATOM 2372 C CA . GLU A 1 300 ? 28.328 21.078 16.703 1 90.12 300 GLU A CA 1
ATOM 2373 C C . GLU A 1 300 ? 27.359 19.953 16.328 1 90.12 300 GLU A C 1
ATOM 2375 O O . GLU A 1 300 ? 27.531 18.812 16.75 1 90.12 300 GLU A O 1
ATOM 2380 N N . LYS A 1 301 ? 26.438 20.25 15.516 1 90.75 301 LYS A N 1
ATOM 2381 C CA . LYS A 1 301 ? 25.422 19.266 15.125 1 90.75 301 LYS A CA 1
ATOM 2382 C C . LYS A 1 301 ? 25.875 18.5 13.883 1 90.75 301 LYS A C 1
ATOM 2384 O O . LYS A 1 301 ? 25.266 17.484 13.523 1 90.75 301 LYS A O 1
ATOM 2389 N N . ASN A 1 302 ? 26.938 18.938 13.211 1 94.88 302 ASN A N 1
ATOM 2390 C CA . ASN A 1 302 ? 27.406 18.312 11.969 1 94.88 302 ASN A CA 1
ATOM 2391 C C . ASN A 1 302 ? 27.875 16.891 12.203 1 94.88 302 ASN A C 1
ATOM 2393 O O . ASN A 1 302 ? 28.5 16.594 13.227 1 94.88 302 ASN A O 1
ATOM 2397 N N . VAL A 1 303 ? 27.484 16.047 11.359 1 95.69 303 VAL A N 1
ATOM 2398 C CA . VAL A 1 303 ? 27.859 14.641 11.422 1 95.69 303 VAL A CA 1
ATOM 2399 C C . VAL A 1 303 ? 28.453 14.203 10.086 1 95.69 303 VAL A C 1
ATOM 2401 O O . VAL A 1 303 ? 27.922 14.516 9.023 1 95.69 303 VAL A O 1
ATOM 2404 N N . THR A 1 304 ? 29.625 13.617 10.102 1 97.31 304 THR A N 1
ATOM 2405 C CA . THR A 1 304 ? 30.234 12.969 8.945 1 97.31 304 THR A CA 1
ATOM 2406 C C . THR A 1 304 ? 30.594 11.523 9.258 1 97.31 304 THR A C 1
ATOM 2408 O O . THR A 1 304 ? 31.328 11.258 10.219 1 97.31 304 THR A O 1
ATOM 2411 N N . ILE A 1 305 ? 30.062 10.633 8.539 1 97.5 305 ILE A N 1
ATOM 2412 C CA . ILE A 1 305 ? 30.359 9.211 8.711 1 97.5 305 ILE A CA 1
ATOM 2413 C C . ILE A 1 305 ? 30.797 8.609 7.383 1 97.5 305 ILE A C 1
ATOM 2415 O O . ILE A 1 305 ? 30.094 8.742 6.375 1 97.5 305 ILE A O 1
ATOM 2419 N N . ARG A 1 306 ? 31.891 7.973 7.43 1 97.62 306 ARG A N 1
ATOM 2420 C CA . ARG A 1 306 ? 32.375 7.25 6.266 1 97.62 306 ARG A CA 1
ATOM 2421 C C . ARG A 1 306 ? 32.25 5.742 6.461 1 97.62 306 ARG A C 1
ATOM 2423 O O . ARG A 1 306 ? 32.781 5.195 7.434 1 97.62 306 ARG A O 1
ATOM 2430 N N . PHE A 1 307 ? 31.547 5.098 5.613 1 96.94 307 PHE A N 1
ATOM 2431 C CA . PHE A 1 307 ? 31.484 3.643 5.535 1 96.94 307 PHE A CA 1
ATOM 2432 C C . PHE A 1 307 ? 32.406 3.123 4.434 1 96.94 307 PHE A C 1
ATOM 2434 O O . PHE A 1 307 ? 32.031 3.113 3.26 1 96.94 307 PHE A O 1
ATOM 2441 N N . THR A 1 308 ? 33.531 2.664 4.801 1 96.44 308 THR A N 1
ATOM 2442 C CA . THR A 1 308 ? 34.531 2.229 3.832 1 96.44 308 THR A CA 1
ATOM 2443 C C . THR A 1 308 ? 34.188 0.831 3.312 1 96.44 308 THR A C 1
ATOM 2445 O O . THR A 1 308 ? 33.625 0.014 4.031 1 96.44 308 THR A O 1
ATOM 2448 N N . ARG A 1 309 ? 34.594 0.599 2.066 1 95.44 309 ARG A N 1
ATOM 2449 C CA . ARG A 1 309 ? 34.406 -0.743 1.522 1 95.44 309 ARG A CA 1
ATOM 2450 C C . ARG A 1 309 ? 35.344 -1.737 2.191 1 95.44 309 ARG A C 1
ATOM 2452 O O . ARG A 1 309 ? 36.5 -1.389 2.553 1 95.44 309 ARG A O 1
ATOM 2459 N N . ARG A 1 310 ? 34.906 -2.916 2.289 1 94.19 310 ARG A N 1
ATOM 2460 C CA . ARG A 1 310 ? 35.719 -3.963 2.92 1 94.19 310 ARG A CA 1
ATOM 2461 C C . ARG A 1 310 ? 36.219 -4.973 1.89 1 94.19 310 ARG A C 1
ATOM 2463 O O . ARG A 1 310 ? 37.125 -5.754 2.164 1 94.19 310 ARG A O 1
ATOM 2470 N N . THR A 1 311 ? 35.562 -4.949 0.801 1 96.25 311 THR A N 1
ATOM 2471 C CA . THR A 1 311 ? 35.938 -5.879 -0.268 1 96.25 311 THR A CA 1
ATOM 2472 C C . THR A 1 311 ? 35.688 -5.25 -1.635 1 96.25 311 THR A C 1
ATOM 2474 O O . THR A 1 311 ? 34.906 -4.285 -1.752 1 96.25 311 THR A O 1
ATOM 2477 N N . ASP A 1 312 ? 36.344 -5.762 -2.594 1 96.06 312 ASP A N 1
ATOM 2478 C CA . ASP A 1 312 ? 36.125 -5.332 -3.971 1 96.06 312 ASP A CA 1
ATOM 2479 C C . ASP A 1 312 ? 35.344 -6.387 -4.754 1 96.06 312 ASP A C 1
ATOM 2481 O O . ASP A 1 312 ? 35.125 -6.23 -5.957 1 96.06 312 ASP A O 1
ATOM 2485 N N . ILE A 1 313 ? 35 -7.391 -4.031 1 95.56 313 ILE A N 1
ATOM 2486 C CA . ILE A 1 313 ? 34.219 -8.453 -4.676 1 95.56 313 ILE A CA 1
ATOM 2487 C C . ILE A 1 313 ? 32.719 -8.094 -4.648 1 95.56 313 ILE A C 1
ATOM 2489 O O . ILE A 1 313 ? 32.094 -8.195 -3.604 1 95.56 313 ILE A O 1
ATOM 2493 N N . MET A 1 314 ? 32.25 -7.711 -5.777 1 96.25 314 MET A N 1
ATOM 2494 C CA . MET A 1 314 ? 30.828 -7.398 -5.918 1 96.25 314 MET A CA 1
ATOM 2495 C C . MET A 1 314 ? 30.062 -8.586 -6.496 1 96.25 314 MET A C 1
ATOM 2497 O O . MET A 1 314 ? 30.562 -9.273 -7.391 1 96.25 314 MET A O 1
ATOM 2501 N N . PRO A 1 315 ? 28.891 -8.828 -5.973 1 95.5 315 PRO A N 1
ATOM 2502 C CA . PRO A 1 315 ? 28.094 -9.883 -6.586 1 95.5 315 PRO A CA 1
ATOM 2503 C C . PRO A 1 315 ? 27.859 -9.664 -8.078 1 95.5 315 PRO A C 1
ATOM 2505 O O . PRO A 1 315 ? 27.906 -8.523 -8.547 1 95.5 315 PRO A O 1
ATOM 2508 N N . SER A 1 316 ? 27.656 -10.758 -8.773 1 94.69 316 SER A N 1
ATOM 2509 C CA . SER A 1 316 ? 27.359 -10.648 -10.203 1 94.69 316 SER A CA 1
ATOM 2510 C C . SER A 1 316 ? 26.062 -9.875 -10.445 1 94.69 316 SER A C 1
ATOM 2512 O O . SER A 1 316 ? 25.156 -9.891 -9.609 1 94.69 316 SER A O 1
ATOM 2514 N N . VAL A 1 317 ? 26.016 -9.195 -11.57 1 95.31 317 VAL A N 1
ATOM 2515 C CA . VAL A 1 317 ? 24.812 -8.453 -11.945 1 95.31 317 VAL A CA 1
ATOM 2516 C C . VAL A 1 317 ? 23.656 -9.43 -12.172 1 95.31 317 VAL A C 1
ATOM 2518 O O . VAL A 1 317 ? 23.828 -10.453 -12.844 1 95.31 317 VAL A O 1
ATOM 2521 N N . PRO A 1 318 ? 22.531 -9.148 -11.539 1 96.06 318 PRO A N 1
ATOM 2522 C CA . PRO A 1 318 ? 21.391 -10.016 -11.82 1 96.06 318 PRO A CA 1
ATOM 2523 C C . PRO A 1 318 ? 21 -10.016 -13.305 1 96.06 318 PRO A C 1
ATOM 2525 O O . PRO A 1 318 ? 21.156 -9 -13.984 1 96.06 318 PRO A O 1
ATOM 2528 N N . LEU A 1 319 ? 20.453 -11.078 -13.75 1 95.69 319 LEU A N 1
ATOM 2529 C CA . LEU A 1 319 ? 20.109 -11.227 -15.156 1 95.69 319 LEU A CA 1
ATOM 2530 C C . LEU A 1 319 ? 18.609 -11.133 -15.359 1 95.69 319 LEU A C 1
ATOM 2532 O O . LEU A 1 319 ? 17.828 -11.594 -14.516 1 95.69 319 LEU A O 1
ATOM 2536 N N . GLU A 1 320 ? 18.281 -10.453 -16.438 1 94.5 320 GLU A N 1
ATOM 2537 C CA . GLU A 1 320 ? 16.875 -10.461 -16.828 1 94.5 320 GLU A CA 1
ATOM 2538 C C . GLU A 1 320 ? 16.438 -11.836 -17.312 1 94.5 320 GLU A C 1
ATOM 2540 O O . GLU A 1 320 ? 17.219 -12.539 -17.969 1 94.5 320 GLU A O 1
ATOM 2545 N N . THR A 1 321 ? 15.289 -12.266 -16.938 1 96 321 THR A N 1
ATOM 2546 C CA . THR A 1 321 ? 14.773 -13.578 -17.328 1 96 321 THR A CA 1
ATOM 2547 C C . THR A 1 321 ? 13.352 -13.461 -17.875 1 96 321 THR A C 1
ATOM 2549 O O . THR A 1 321 ? 12.781 -12.367 -17.906 1 96 321 THR A O 1
ATOM 2552 N N . LYS A 1 322 ? 12.906 -14.586 -18.453 1 96.44 322 LYS A N 1
ATOM 2553 C CA . LYS A 1 322 ? 11.516 -14.703 -18.891 1 96.44 322 LYS A CA 1
ATOM 2554 C C . LYS A 1 322 ? 10.656 -15.375 -17.828 1 96.44 322 LYS A C 1
ATOM 2556 O O . LYS A 1 322 ? 11.172 -15.859 -16.812 1 96.44 322 LYS A O 1
ATOM 2561 N N . TYR A 1 323 ? 9.383 -15.344 -18.109 1 97 323 TYR A N 1
ATOM 2562 C CA . TYR A 1 323 ? 8.469 -15.844 -17.094 1 97 323 TYR A CA 1
ATOM 2563 C C . TYR A 1 323 ? 8.445 -17.359 -17.078 1 97 323 TYR A C 1
ATOM 2565 O O . TYR A 1 323 ? 8.484 -18 -18.125 1 97 323 TYR A O 1
ATOM 2573 N N . HIS A 1 324 ? 8.5 -17.938 -15.836 1 97.94 324 HIS A N 1
ATOM 2574 C CA . HIS A 1 324 ? 8.148 -19.328 -15.656 1 97.94 324 HIS A CA 1
ATOM 2575 C C . HIS A 1 324 ? 6.664 -19.578 -15.922 1 97.94 324 HIS A C 1
ATOM 2577 O O . HIS A 1 324 ? 5.828 -18.75 -15.555 1 97.94 324 HIS A O 1
ATOM 2583 N N . PRO A 1 325 ? 6.266 -20.688 -16.547 1 97.25 325 PRO A N 1
ATOM 2584 C CA . PRO A 1 325 ? 4.852 -20.922 -16.844 1 97.25 325 PRO A CA 1
ATOM 2585 C C . PRO A 1 325 ? 3.975 -20.875 -15.586 1 97.25 325 PRO A C 1
ATOM 2587 O O . PRO A 1 325 ? 2.801 -20.516 -15.664 1 97.25 325 PRO A O 1
ATOM 2590 N N . SER A 1 326 ? 4.531 -21.203 -14.477 1 94.38 326 SER A N 1
ATOM 2591 C CA . SER A 1 326 ? 3.764 -21.234 -13.234 1 94.38 326 SER A CA 1
ATOM 2592 C C . SER A 1 326 ? 3.584 -19.828 -12.664 1 94.38 326 SER A C 1
ATOM 2594 O O . SER A 1 326 ? 2.842 -19.625 -11.703 1 94.38 326 SER A O 1
ATOM 2596 N N . ALA A 1 327 ? 4.223 -18.875 -13.273 1 95.25 327 ALA A N 1
ATOM 2597 C CA . ALA A 1 327 ? 4.18 -17.516 -12.734 1 95.25 327 ALA A CA 1
ATOM 2598 C C . ALA A 1 327 ? 3.176 -16.656 -13.5 1 95.25 327 ALA A C 1
ATOM 2600 O O . ALA A 1 327 ? 2.908 -15.508 -13.117 1 95.25 327 ALA A O 1
ATOM 2601 N N . VAL A 1 328 ? 2.572 -17.141 -14.523 1 96.31 328 VAL A N 1
ATOM 2602 C CA . VAL A 1 328 ? 1.81 -16.266 -15.414 1 96.31 328 VAL A CA 1
ATOM 2603 C C . VAL A 1 328 ? 0.315 -16.438 -15.148 1 96.31 328 VAL A C 1
ATOM 2605 O O . VAL A 1 328 ? -0.124 -17.484 -14.672 1 96.31 328 VAL A O 1
ATOM 2608 N N . ASP A 1 329 ? -0.379 -15.406 -15.344 1 95.94 329 ASP A N 1
ATOM 2609 C CA . ASP A 1 329 ? -1.838 -15.391 -15.359 1 95.94 329 ASP A CA 1
ATOM 2610 C C . ASP A 1 329 ? -2.367 -15.062 -16.75 1 95.94 329 ASP A C 1
ATOM 2612 O O . ASP A 1 329 ? -1.587 -14.852 -17.688 1 95.94 329 ASP A O 1
ATOM 2616 N N . ILE A 1 330 ? -3.627 -15.023 -16.922 1 96.88 330 ILE A N 1
ATOM 2617 C CA . ILE A 1 330 ? -4.246 -14.867 -18.234 1 96.88 330 ILE A CA 1
ATOM 2618 C C . ILE A 1 330 ? -3.887 -13.508 -18.812 1 96.88 330 ILE A C 1
ATOM 2620 O O . ILE A 1 330 ? -3.561 -13.398 -20 1 96.88 330 ILE A O 1
ATOM 2624 N N . LEU A 1 331 ? -3.885 -12.477 -18 1 96.19 331 LEU A N 1
ATOM 2625 C CA . LEU A 1 331 ? -3.588 -11.133 -18.469 1 96.19 331 LEU A CA 1
ATOM 2626 C C . LEU A 1 331 ? -2.137 -11.023 -18.922 1 96.19 331 LEU A C 1
ATOM 2628 O O . LEU A 1 331 ? -1.845 -10.367 -19.922 1 96.19 331 LEU A O 1
ATOM 2632 N N . LEU A 1 332 ? -1.314 -11.633 -18.203 1 96 332 LEU A N 1
ATOM 2633 C CA . LEU A 1 332 ? 0.096 -11.609 -18.562 1 96 332 LEU A CA 1
ATOM 2634 C C . LEU A 1 332 ? 0.327 -12.367 -19.875 1 96 332 LEU A C 1
ATOM 2636 O O . LEU A 1 332 ? 1.089 -11.906 -20.734 1 96 332 LEU A O 1
ATOM 2640 N N . ILE A 1 333 ? -0.306 -13.539 -20.047 1 97.81 333 ILE A N 1
ATOM 2641 C CA . ILE A 1 333 ? -0.183 -14.297 -21.297 1 97.81 333 ILE A CA 1
ATOM 2642 C C . ILE A 1 333 ? -0.648 -13.43 -22.469 1 97.81 333 ILE A C 1
ATOM 2644 O O . ILE A 1 333 ? 0.021 -13.359 -23.5 1 97.81 333 ILE A O 1
ATOM 2648 N N . LYS A 1 334 ? -1.719 -12.789 -22.266 1 96.38 334 LYS A N 1
ATOM 2649 C CA . LYS A 1 334 ? -2.242 -11.906 -23.312 1 96.38 334 LYS A CA 1
ATOM 2650 C C . LYS A 1 334 ? -1.243 -10.805 -23.656 1 96.38 334 LYS A C 1
ATOM 2652 O O . LYS A 1 334 ? -1.036 -10.492 -24.828 1 96.38 334 LYS A O 1
ATOM 2657 N N . ARG A 1 335 ? -0.678 -10.258 -22.641 1 94.5 335 ARG A N 1
ATOM 2658 C CA . ARG A 1 335 ? 0.31 -9.203 -22.859 1 94.5 335 ARG A CA 1
ATOM 2659 C C . ARG A 1 335 ? 1.515 -9.734 -23.625 1 94.5 335 ARG A C 1
ATOM 2661 O O . ARG A 1 335 ? 1.99 -9.078 -24.562 1 94.5 335 ARG A O 1
ATOM 2668 N N . LEU A 1 336 ? 1.982 -10.906 -23.234 1 96.69 336 LEU A N 1
ATOM 2669 C CA . LEU A 1 336 ? 3.137 -11.5 -23.906 1 96.69 336 LEU A CA 1
ATOM 2670 C C . LEU A 1 336 ? 2.834 -11.797 -25.359 1 96.69 336 LEU A C 1
ATOM 2672 O O . LEU A 1 336 ? 3.703 -11.641 -26.219 1 96.69 336 LEU A O 1
ATOM 2676 N N . ILE A 1 337 ? 1.61 -12.18 -25.641 1 97.56 337 ILE A N 1
ATOM 2677 C CA . ILE A 1 337 ? 1.188 -12.438 -27.016 1 97.56 337 ILE A CA 1
ATOM 2678 C C . ILE A 1 337 ? 1.23 -11.148 -27.812 1 97.56 337 ILE A C 1
ATOM 2680 O O . ILE A 1 337 ? 1.689 -11.133 -28.969 1 97.56 337 ILE A O 1
ATOM 2684 N N . THR A 1 338 ? 0.815 -10.078 -27.203 1 94.56 338 THR A N 1
ATOM 2685 C CA . THR A 1 338 ? 0.785 -8.781 -27.875 1 94.56 338 THR A CA 1
ATOM 2686 C C . THR A 1 338 ? 2.201 -8.281 -28.141 1 94.56 338 THR A C 1
ATOM 2688 O O . THR A 1 338 ? 2.471 -7.703 -29.203 1 94.56 338 THR A O 1
ATOM 2691 N N . GLU A 1 339 ? 3.121 -8.594 -27.266 1 93.31 339 GLU A N 1
ATOM 2692 C CA . GLU A 1 339 ? 4.453 -7.992 -27.312 1 93.31 339 GLU A CA 1
ATOM 2693 C C . GLU A 1 339 ? 5.426 -8.859 -28.109 1 93.31 339 GLU A C 1
ATOM 2695 O O . GLU A 1 339 ? 6.426 -8.367 -28.625 1 93.31 339 GLU A O 1
ATOM 2700 N N . THR A 1 340 ? 5.172 -10.117 -28.234 1 96.75 340 THR A N 1
ATOM 2701 C CA . THR A 1 340 ? 6.137 -11.055 -28.797 1 96.75 340 THR A CA 1
ATOM 2702 C C . THR A 1 340 ? 6.34 -10.797 -30.297 1 96.75 340 THR A C 1
ATOM 2704 O O . THR A 1 340 ? 5.418 -10.352 -30.984 1 96.75 340 THR A O 1
ATOM 2707 N N . SER A 1 341 ? 7.531 -11.023 -30.766 1 96.38 341 SER A N 1
ATOM 2708 C CA . SER A 1 341 ? 7.863 -10.953 -32.188 1 96.38 341 SER A CA 1
ATOM 2709 C C . SER A 1 341 ? 7.719 -12.32 -32.844 1 96.38 341 SER A C 1
ATOM 2711 O O . SER A 1 341 ? 7.828 -12.43 -34.062 1 96.38 341 SER A O 1
ATOM 2713 N N . LYS A 1 342 ? 7.469 -13.344 -32.031 1 97.31 342 LYS A N 1
ATOM 2714 C CA . LYS A 1 342 ? 7.344 -14.695 -32.594 1 97.31 342 LYS A CA 1
ATOM 2715 C C . LYS A 1 342 ? 5.996 -14.891 -33.281 1 97.31 342 LYS A C 1
ATOM 2717 O O . LYS A 1 342 ? 4.984 -14.336 -32.844 1 97.31 342 LYS A O 1
ATOM 2722 N N . GLN A 1 343 ? 5.98 -15.711 -34.25 1 97.62 343 GLN A N 1
ATOM 2723 C CA . GLN A 1 343 ? 4.797 -15.828 -35.094 1 97.62 343 GLN A CA 1
ATOM 2724 C C . GLN A 1 343 ? 3.969 -17.047 -34.719 1 97.62 343 GLN A C 1
ATOM 2726 O O . GLN A 1 343 ? 2.736 -17 -34.75 1 97.62 343 GLN A O 1
ATOM 2731 N N . THR A 1 344 ? 4.656 -18.109 -34.375 1 98.31 344 THR A N 1
ATOM 2732 C CA . THR A 1 344 ? 3.936 -19.359 -34.188 1 98.31 344 THR A CA 1
ATOM 2733 C C . THR A 1 344 ? 3.805 -19.672 -32.688 1 98.31 344 THR A C 1
ATOM 2735 O O . THR A 1 344 ? 4.598 -19.188 -31.875 1 98.31 344 THR A O 1
ATOM 2738 N N . LEU A 1 345 ? 2.809 -20.516 -32.375 1 98.56 345 LEU A N 1
ATOM 2739 C CA . LEU A 1 345 ? 2.578 -20.922 -31 1 98.56 345 LEU A CA 1
ATOM 2740 C C . LEU A 1 345 ? 3.785 -21.656 -30.438 1 98.56 345 LEU A C 1
ATOM 2742 O O . LEU A 1 345 ? 4.168 -21.453 -29.281 1 98.56 345 LEU A O 1
ATOM 2746 N N . LEU A 1 346 ? 4.406 -22.547 -31.234 1 98.38 346 LEU A N 1
ATOM 2747 C CA . LEU A 1 346 ? 5.59 -23.281 -30.828 1 98.38 346 LEU A CA 1
ATOM 2748 C C . LEU A 1 346 ? 6.727 -22.344 -30.453 1 98.38 346 LEU A C 1
ATOM 2750 O O . LEU A 1 346 ? 7.328 -22.484 -29.391 1 98.38 346 LEU A O 1
ATOM 2754 N N . GLN A 1 347 ? 6.984 -21.375 -31.281 1 98.31 347 GLN A N 1
ATOM 2755 C CA . GLN A 1 347 ? 8.047 -20.406 -31.047 1 98.31 347 GLN A CA 1
ATOM 2756 C C . GLN A 1 347 ? 7.73 -19.547 -29.812 1 98.31 347 GLN A C 1
ATOM 2758 O O . GLN A 1 347 ? 8.633 -19.203 -29.047 1 98.31 347 GLN A O 1
ATOM 2763 N N . PHE A 1 348 ? 6.52 -19.188 -29.719 1 98.5 348 PHE A N 1
ATOM 2764 C CA . PHE A 1 348 ? 6.078 -18.375 -28.594 1 98.5 348 PHE A CA 1
ATOM 2765 C C . PHE A 1 348 ? 6.355 -19.078 -27.266 1 98.5 348 PHE A C 1
ATOM 2767 O O . PHE A 1 348 ? 6.945 -18.5 -26.359 1 98.5 348 PHE A O 1
ATOM 2774 N N . LEU A 1 349 ? 5.941 -20.312 -27.125 1 98.56 349 LEU A N 1
ATOM 2775 C CA . LEU A 1 349 ? 6.125 -21.078 -25.891 1 98.56 349 LEU A CA 1
ATOM 2776 C C . LEU A 1 349 ? 7.605 -21.25 -25.578 1 98.56 349 LEU A C 1
ATOM 2778 O O . LEU A 1 349 ? 8.016 -21.125 -24.422 1 98.56 349 LEU A O 1
ATOM 2782 N N . GLN A 1 350 ? 8.422 -21.438 -26.578 1 97.62 350 GLN A N 1
ATOM 2783 C CA . GLN A 1 350 ? 9.844 -21.688 -26.406 1 97.62 350 GLN A CA 1
ATOM 2784 C C . GLN A 1 350 ? 10.586 -20.422 -26.031 1 97.62 350 GLN A C 1
ATOM 2786 O O . GLN A 1 350 ? 11.562 -20.453 -25.266 1 97.62 350 GLN A O 1
ATOM 2791 N N . HIS A 1 351 ? 10.086 -19.375 -26.531 1 97.25 351 HIS A N 1
ATOM 2792 C CA . HIS A 1 351 ? 10.867 -18.156 -26.438 1 97.25 351 HIS A CA 1
ATOM 2793 C C . HIS A 1 351 ? 10.406 -17.281 -25.266 1 97.25 351 HIS A C 1
ATOM 2795 O O . HIS A 1 351 ? 11.211 -16.594 -24.656 1 97.25 351 HIS A O 1
ATOM 2801 N N . GLU A 1 352 ? 9.133 -17.266 -25 1 97.44 352 GLU A N 1
ATOM 2802 C CA . GLU A 1 352 ? 8.602 -16.312 -24.031 1 97.44 352 GLU A CA 1
ATOM 2803 C C . GLU A 1 352 ? 8.586 -16.906 -22.625 1 97.44 352 GLU A C 1
ATOM 2805 O O . GLU A 1 352 ? 8.398 -16.188 -21.641 1 97.44 352 GLU A O 1
ATOM 2810 N N . PHE A 1 353 ? 8.812 -18.172 -22.547 1 98.19 353 PHE A N 1
ATOM 2811 C CA . PHE A 1 353 ? 8.789 -18.828 -21.25 1 98.19 353 PHE A CA 1
ATOM 2812 C C . PHE A 1 353 ? 10.086 -19.578 -20.984 1 98.19 353 PHE A C 1
ATOM 2814 O O . PHE A 1 353 ? 10.703 -20.094 -21.922 1 98.19 353 PHE A O 1
ATOM 2821 N N . VAL A 1 354 ? 10.469 -19.578 -19.703 1 97.44 354 VAL A N 1
ATOM 2822 C CA . VAL A 1 354 ? 11.641 -20.359 -19.328 1 97.44 354 VAL A CA 1
ATOM 2823 C C . VAL A 1 354 ? 11.242 -21.828 -19.141 1 97.44 354 VAL A C 1
ATOM 2825 O O . VAL A 1 354 ? 10.078 -22.125 -18.875 1 97.44 354 VAL A O 1
ATOM 2828 N N . ASN A 1 355 ? 12.18 -22.719 -19.422 1 96.25 355 ASN A N 1
ATOM 2829 C CA . ASN A 1 355 ? 12.102 -24.156 -19.125 1 96.25 355 ASN A CA 1
ATOM 2830 C C . ASN A 1 355 ? 11.102 -24.859 -20.031 1 96.25 355 ASN A C 1
ATOM 2832 O O . ASN A 1 355 ? 10.438 -25.812 -19.609 1 96.25 355 ASN A O 1
ATOM 2836 N N . ILE A 1 356 ? 10.812 -24.328 -21.188 1 97.81 356 ILE A N 1
ATOM 2837 C CA . ILE A 1 356 ? 10.008 -25 -22.203 1 97.81 356 ILE A CA 1
ATOM 2838 C C . ILE A 1 356 ? 10.852 -25.234 -23.453 1 97.81 356 ILE A C 1
ATOM 2840 O O . ILE A 1 356 ? 10.977 -24.344 -24.297 1 97.81 356 ILE A O 1
ATOM 2844 N N . GLY A 1 357 ? 11.445 -26.391 -23.562 1 96.25 357 GLY A N 1
ATOM 2845 C CA . GLY A 1 357 ? 12.156 -26.766 -24.781 1 96.25 357 GLY A CA 1
ATOM 2846 C C . GLY A 1 357 ? 11.234 -27.125 -25.922 1 96.25 357 GLY A C 1
ATOM 2847 O O . GLY A 1 357 ? 10.016 -27.172 -25.766 1 96.25 357 GLY A O 1
ATOM 2848 N N . LYS A 1 358 ? 11.781 -27.422 -27.016 1 96.62 358 LYS A N 1
ATOM 2849 C CA . LYS A 1 358 ? 11.008 -27.703 -28.219 1 96.62 358 LYS A CA 1
ATOM 2850 C C . LYS A 1 358 ? 10.117 -28.938 -28.031 1 96.62 358 LYS A C 1
ATOM 2852 O O . LYS A 1 358 ? 8.914 -28.875 -28.297 1 96.62 358 LYS A O 1
ATOM 2857 N N . SER A 1 359 ? 10.664 -30 -27.562 1 96.44 359 SER A N 1
ATOM 2858 C CA . SER A 1 359 ? 9.914 -31.25 -27.375 1 96.44 359 SER A CA 1
ATOM 2859 C C . SER A 1 359 ? 8.789 -31.062 -26.359 1 96.44 359 SER A C 1
ATOM 2861 O O . SER A 1 359 ? 7.668 -31.531 -26.578 1 96.44 359 SER A O 1
ATOM 2863 N N . HIS A 1 360 ? 9.117 -30.391 -25.281 1 96.75 360 HIS A N 1
ATOM 2864 C CA . HIS A 1 360 ? 8.109 -30.125 -24.266 1 96.75 360 HIS A CA 1
ATOM 2865 C C . HIS A 1 360 ? 6.984 -29.266 -24.812 1 96.75 360 HIS A C 1
ATOM 2867 O O . HIS A 1 360 ? 5.812 -29.5 -24.5 1 96.75 360 HIS A O 1
ATOM 2873 N N . ALA A 1 361 ? 7.316 -28.266 -25.609 1 98 361 ALA A N 1
ATOM 2874 C CA . ALA A 1 361 ? 6.332 -27.359 -26.219 1 98 361 ALA A CA 1
ATOM 2875 C C . ALA A 1 361 ? 5.371 -28.141 -27.125 1 98 361 ALA A C 1
ATOM 2877 O O . ALA A 1 361 ? 4.164 -27.891 -27.109 1 98 361 ALA A O 1
ATOM 2878 N N . GLU A 1 362 ? 5.945 -29.016 -27.875 1 97.31 362 GLU A N 1
ATOM 2879 C CA . GLU A 1 362 ? 5.121 -29.828 -28.766 1 97.31 362 GLU A CA 1
ATOM 2880 C C . GLU A 1 362 ? 4.152 -30.719 -27.984 1 97.31 362 GLU A C 1
ATOM 2882 O O . GLU A 1 362 ? 2.988 -30.844 -28.359 1 97.31 362 GLU A O 1
ATOM 2887 N N . ARG A 1 363 ? 4.648 -31.281 -26.953 1 97.12 363 ARG A N 1
ATOM 2888 C CA . ARG A 1 363 ? 3.801 -32.125 -26.109 1 97.12 363 ARG A CA 1
ATOM 2889 C C . ARG A 1 363 ? 2.689 -31.281 -25.469 1 97.12 363 ARG A C 1
ATOM 2891 O O . ARG A 1 363 ? 1.546 -31.734 -25.375 1 97.12 363 ARG A O 1
ATOM 2898 N N . LEU A 1 364 ? 3.062 -30.109 -24.984 1 97.69 364 LEU A N 1
ATOM 2899 C CA . LEU A 1 364 ? 2.066 -29.219 -24.406 1 97.69 364 LEU A CA 1
ATOM 2900 C C . LEU A 1 364 ? 0.978 -28.875 -25.422 1 97.69 364 LEU A C 1
ATOM 2902 O O . LEU A 1 364 ? -0.212 -28.953 -25.094 1 97.69 364 LEU A O 1
ATOM 2906 N N . ILE A 1 365 ? 1.371 -28.5 -26.625 1 97.88 365 ILE A N 1
ATOM 2907 C CA . ILE A 1 365 ? 0.428 -28.109 -27.672 1 97.88 365 ILE A CA 1
ATOM 2908 C C . ILE A 1 365 ? -0.5 -29.281 -27.984 1 97.88 365 ILE A C 1
ATOM 2910 O O . ILE A 1 365 ? -1.709 -29.094 -28.141 1 97.88 365 ILE A O 1
ATOM 2914 N N . GLY A 1 366 ? 0.097 -30.469 -28.078 1 95.69 366 GLY A N 1
ATOM 2915 C CA . GLY A 1 366 ? -0.715 -31.656 -28.297 1 95.69 366 GLY A CA 1
ATOM 2916 C C . GLY A 1 366 ? -1.747 -31.875 -27.203 1 95.69 366 GLY A C 1
ATOM 2917 O O . GLY A 1 366 ? -2.861 -32.312 -27.484 1 95.69 366 GLY A O 1
ATOM 2918 N N . GLU A 1 367 ? -1.395 -31.547 -25.984 1 95.88 367 GLU A N 1
ATOM 2919 C CA . GLU A 1 367 ? -2.26 -31.781 -24.828 1 95.88 367 GLU A CA 1
ATOM 2920 C C . GLU A 1 367 ? -3.365 -30.734 -24.75 1 95.88 367 GLU A C 1
ATOM 2922 O O . GLU A 1 367 ? -4.406 -30.969 -24.141 1 95.88 367 GLU A O 1
ATOM 2927 N N . MET A 1 368 ? -3.211 -29.547 -25.344 1 95.06 368 MET A N 1
ATOM 2928 C CA . MET A 1 368 ? -4.168 -28.453 -25.281 1 95.06 368 MET A CA 1
ATOM 2929 C C . MET A 1 368 ? -5.449 -28.797 -26.031 1 95.06 368 MET A C 1
ATOM 2931 O O . MET A 1 368 ? -6.52 -28.266 -25.719 1 95.06 368 MET A O 1
ATOM 2935 N N . GLY A 1 369 ? -5.27 -29.656 -27.078 1 92 369 GLY A N 1
ATOM 2936 C CA . GLY A 1 369 ? -6.449 -30.062 -27.828 1 92 369 GLY A CA 1
ATOM 2937 C C . GLY A 1 369 ? -6.281 -29.922 -29.328 1 92 369 GLY A C 1
ATOM 2938 O O . GLY A 1 369 ? -5.258 -29.422 -29.797 1 92 369 GLY A O 1
ATOM 2939 N N . PRO A 1 370 ? -7.281 -30.328 -30.031 1 91.25 370 PRO A N 1
ATOM 2940 C CA . PRO A 1 370 ? -7.184 -30.406 -31.484 1 91.25 370 PRO A CA 1
ATOM 2941 C C . PRO A 1 370 ? -7.18 -29.031 -32.156 1 91.25 370 PRO A C 1
ATOM 2943 O O . PRO A 1 370 ? -6.723 -28.875 -33.281 1 91.25 370 PRO A O 1
ATOM 2946 N N . ASP A 1 371 ? -7.625 -28.047 -31.422 1 91.19 371 ASP A N 1
ATOM 2947 C CA . ASP A 1 371 ? -7.715 -26.703 -31.984 1 91.19 371 ASP A CA 1
ATOM 2948 C C . ASP A 1 371 ? -6.363 -26 -31.938 1 91.19 371 ASP A C 1
ATOM 2950 O O . ASP A 1 371 ? -6.242 -24.844 -32.375 1 91.19 371 ASP A O 1
ATOM 2954 N N . PHE A 1 372 ? -5.414 -26.688 -31.391 1 96.19 372 PHE A N 1
ATOM 2955 C CA . PHE A 1 372 ? -4.078 -26.109 -31.281 1 96.19 372 PHE A CA 1
ATOM 2956 C C . PHE A 1 372 ? -3.107 -26.812 -32.219 1 96.19 372 PHE A C 1
ATOM 2958 O O . PHE A 1 372 ? -3.197 -28.031 -32.406 1 96.19 372 PHE A O 1
ATOM 2965 N N . SER A 1 373 ? -2.215 -26.047 -32.812 1 97.19 373 SER A N 1
ATOM 2966 C CA . SER A 1 373 ? -1.14 -26.578 -33.656 1 97.19 373 SER A CA 1
ATOM 2967 C C . SER A 1 373 ? 0.154 -25.797 -33.438 1 97.19 373 SER A C 1
ATOM 2969 O O . SER A 1 373 ? 0.122 -24.594 -33.156 1 97.19 373 SER A O 1
ATOM 2971 N N . PRO A 1 374 ? 1.245 -26.469 -33.562 1 97.62 374 PRO A N 1
ATOM 2972 C CA . PRO A 1 374 ? 2.533 -25.797 -33.375 1 97.62 374 PRO A CA 1
ATOM 2973 C C . PRO A 1 374 ? 2.725 -24.609 -34.312 1 97.62 374 PRO A C 1
ATOM 2975 O O . PRO A 1 374 ? 3.33 -23.609 -33.938 1 97.62 374 PRO A O 1
ATOM 2978 N N . LYS A 1 375 ? 2.121 -24.672 -35.5 1 97.62 375 LYS A N 1
ATOM 2979 C CA . LYS A 1 375 ? 2.373 -23.656 -36.531 1 97.62 375 LYS A CA 1
ATOM 2980 C C . LYS A 1 375 ? 1.278 -22.594 -36.5 1 97.62 375 LYS A C 1
ATOM 2982 O O . LYS A 1 375 ? 1.333 -21.625 -37.281 1 97.62 375 LYS A O 1
ATOM 2987 N N . MET A 1 376 ? 0.406 -22.75 -35.625 1 97.44 376 MET A N 1
ATOM 2988 C CA . MET A 1 376 ? -0.669 -21.766 -35.594 1 97.44 376 MET A CA 1
ATOM 2989 C C . MET A 1 376 ? -0.142 -20.391 -35.188 1 97.44 376 MET A C 1
ATOM 2991 O O . MET A 1 376 ? 0.775 -20.297 -34.344 1 97.44 376 MET A O 1
ATOM 2995 N N . SER A 1 377 ? -0.715 -19.359 -35.75 1 98.06 377 SER A N 1
ATOM 2996 C CA . SER A 1 377 ? -0.31 -18 -35.406 1 98.06 377 SER A CA 1
ATOM 2997 C C . SER A 1 377 ? -0.655 -17.641 -33.969 1 98.06 377 SER A C 1
ATOM 2999 O O . SER A 1 377 ? -1.809 -17.766 -33.562 1 98.06 377 SER A O 1
ATOM 3001 N N . VAL A 1 378 ? 0.266 -17.188 -33.219 1 97.81 378 VAL A N 1
ATOM 3002 C CA . VAL A 1 378 ? 0.065 -16.859 -31.812 1 97.81 378 VAL A CA 1
ATOM 3003 C C . VAL A 1 378 ? -0.906 -15.688 -31.688 1 97.81 378 VAL A C 1
ATOM 3005 O O . VAL A 1 378 ? -1.702 -15.633 -30.75 1 97.81 378 VAL A O 1
ATOM 3008 N N . LYS A 1 379 ? -0.914 -14.75 -32.625 1 96.88 379 LYS A N 1
ATOM 3009 C CA . LYS A 1 379 ? -1.749 -13.555 -32.594 1 96.88 379 LYS A CA 1
ATOM 3010 C C . LYS A 1 379 ? -3.207 -13.883 -32.875 1 96.88 379 LYS A C 1
ATOM 3012 O O . LYS A 1 379 ? -4.102 -13.078 -32.625 1 96.88 379 LYS A O 1
ATOM 3017 N N . SER A 1 380 ? -3.463 -15.109 -33.312 1 96.62 380 SER A N 1
ATOM 3018 C CA . SER A 1 380 ? -4.82 -15.516 -33.656 1 96.62 380 SER A CA 1
ATOM 3019 C C . SER A 1 380 ? -5.492 -16.25 -32.5 1 96.62 380 SER A C 1
ATOM 3021 O O . SER A 1 380 ? -6.664 -16.625 -32.594 1 96.62 380 SER A O 1
ATOM 3023 N N . LEU A 1 381 ? -4.75 -16.422 -31.453 1 97.06 381 LEU A N 1
ATOM 3024 C CA . LEU A 1 381 ? -5.305 -17.141 -30.312 1 97.06 381 LEU A CA 1
ATOM 3025 C C . LEU A 1 381 ? -6.551 -16.453 -29.781 1 97.06 381 LEU A C 1
ATOM 3027 O O . LEU A 1 381 ? -6.555 -15.227 -29.609 1 97.06 381 LEU A O 1
ATOM 3031 N N . THR A 1 382 ? -7.559 -17.219 -29.578 1 94.5 382 THR A N 1
ATOM 3032 C CA . THR A 1 382 ? -8.797 -16.703 -29 1 94.5 382 THR A CA 1
ATOM 3033 C C . THR A 1 382 ? -8.688 -16.609 -27.484 1 94.5 382 THR A C 1
ATOM 3035 O O . THR A 1 382 ? -7.812 -17.234 -26.875 1 94.5 382 THR A O 1
ATOM 3038 N N . PRO A 1 383 ? -9.602 -15.867 -26.859 1 92.5 383 PRO A N 1
ATOM 3039 C CA . PRO A 1 383 ? -9.617 -15.789 -25.391 1 92.5 383 PRO A CA 1
ATOM 3040 C C . PRO A 1 383 ? -9.773 -17.156 -24.734 1 92.5 383 PRO A C 1
ATOM 3042 O O . PRO A 1 383 ? -9.148 -17.422 -23.703 1 92.5 383 PRO A O 1
ATOM 3045 N N . GLN A 1 384 ? -10.555 -18.016 -25.359 1 93 384 GLN A N 1
ATOM 3046 C CA . GLN A 1 384 ? -10.766 -19.359 -24.828 1 93 384 GLN A CA 1
ATOM 3047 C C . GLN A 1 384 ? -9.484 -20.172 -24.875 1 93 384 GLN A C 1
ATOM 3049 O O . GLN A 1 384 ? -9.164 -20.906 -23.938 1 93 384 GLN A O 1
ATOM 3054 N N . GLN A 1 385 ? -8.852 -20.016 -25.953 1 95.44 385 GLN A N 1
ATOM 3055 C CA . GLN A 1 385 ? -7.605 -20.75 -26.125 1 95.44 385 GLN A CA 1
ATOM 3056 C C . GLN A 1 385 ? -6.551 -20.281 -25.125 1 95.44 385 GLN A C 1
ATOM 3058 O O . GLN A 1 385 ? -5.758 -21.094 -24.625 1 95.44 385 GLN A O 1
ATOM 3063 N N . ILE A 1 386 ? -6.543 -19.016 -24.844 1 96.88 386 ILE A N 1
ATOM 3064 C CA . ILE A 1 386 ? -5.594 -18.453 -23.891 1 96.88 386 ILE A CA 1
ATOM 3065 C C . ILE A 1 386 ? -5.883 -19.016 -22.484 1 96.88 386 ILE A C 1
ATOM 3067 O O . ILE A 1 386 ? -4.957 -19.359 -21.75 1 96.88 386 ILE A O 1
ATOM 3071 N N . VAL A 1 387 ? -7.133 -19.094 -22.141 1 94.88 387 VAL A N 1
ATOM 3072 C CA . VAL A 1 387 ? -7.516 -19.688 -20.859 1 94.88 387 VAL A CA 1
ATOM 3073 C C . VAL A 1 387 ? -7.047 -21.141 -20.797 1 94.88 387 VAL A C 1
ATOM 3075 O O . VAL A 1 387 ? -6.57 -21.594 -19.766 1 94.88 387 VAL A O 1
ATOM 3078 N N . ARG A 1 388 ? -7.195 -21.891 -21.891 1 94.94 388 ARG A N 1
ATOM 3079 C CA . ARG A 1 388 ? -6.762 -23.281 -21.953 1 94.94 388 ARG A CA 1
ATOM 3080 C C . ARG A 1 388 ? -5.262 -23.406 -21.734 1 94.94 388 ARG A C 1
ATOM 3082 O O . ARG A 1 388 ? -4.809 -24.297 -21.016 1 94.94 388 ARG A O 1
ATOM 3089 N N . ILE A 1 389 ? -4.539 -22.469 -22.344 1 96.88 389 ILE A N 1
ATOM 3090 C CA . ILE A 1 389 ? -3.096 -22.438 -22.141 1 96.88 389 ILE A CA 1
ATOM 3091 C C . ILE A 1 389 ? -2.779 -22.234 -20.656 1 96.88 389 ILE A C 1
ATOM 3093 O O . ILE A 1 389 ? -1.962 -22.953 -20.094 1 96.88 389 ILE A O 1
ATOM 3097 N N . HIS A 1 390 ? -3.426 -21.312 -20.078 1 96 390 HIS A N 1
ATOM 3098 C CA . HIS A 1 390 ? -3.209 -21.016 -18.656 1 96 390 HIS A CA 1
ATOM 3099 C C . HIS A 1 390 ? -3.533 -22.219 -17.781 1 96 390 HIS A C 1
ATOM 3101 O O . HIS A 1 390 ? -2.803 -22.516 -16.844 1 96 390 HIS A O 1
ATOM 3107 N N . GLN A 1 391 ? -4.605 -22.922 -18.062 1 93.12 391 GLN A N 1
ATOM 3108 C CA . GLN A 1 391 ? -5.008 -24.094 -17.297 1 93.12 391 GLN A CA 1
ATOM 3109 C C . GLN A 1 391 ? -3.932 -25.188 -17.359 1 93.12 391 GLN A C 1
ATOM 3111 O O . GLN A 1 391 ? -3.592 -25.781 -16.328 1 93.12 391 GLN A O 1
ATOM 3116 N N . LEU A 1 392 ? -3.484 -25.391 -18.531 1 94.5 392 LEU A N 1
ATOM 3117 C CA . LEU A 1 392 ? -2.473 -26.438 -18.703 1 94.5 392 LEU A CA 1
ATOM 3118 C C . LEU A 1 392 ? -1.18 -26.047 -17.984 1 94.5 392 LEU A C 1
ATOM 3120 O O . LEU A 1 392 ? -0.515 -26.906 -17.391 1 94.5 392 LEU A O 1
ATOM 3124 N N . PHE A 1 393 ? -0.786 -24.766 -18.078 1 96 393 PHE A N 1
ATOM 3125 C CA . PHE A 1 393 ? 0.414 -24.281 -17.391 1 96 393 PHE A CA 1
ATOM 3126 C C . PHE A 1 393 ? 0.34 -24.562 -15.898 1 96 393 PHE A C 1
ATOM 3128 O O . PHE A 1 393 ? 1.356 -24.844 -15.266 1 96 393 PHE A O 1
ATOM 3135 N N . ARG A 1 394 ? -0.772 -24.5 -15.367 1 92.06 394 ARG A N 1
ATOM 3136 C CA . ARG A 1 394 ? -0.958 -24.703 -13.93 1 92.06 394 ARG A CA 1
ATOM 3137 C C . ARG A 1 394 ? -0.889 -26.172 -13.57 1 92.06 394 ARG A C 1
ATOM 3139 O O . ARG A 1 394 ? -0.558 -26.531 -12.43 1 92.06 394 ARG A O 1
ATOM 3146 N N . GLN A 1 395 ? -1.18 -27.047 -14.484 1 92.25 395 GLN A N 1
ATOM 3147 C CA . GLN A 1 395 ? -1.295 -28.469 -14.203 1 92.25 395 GLN A CA 1
ATOM 3148 C C . GLN A 1 395 ? -0.024 -29.219 -14.609 1 92.25 395 GLN A C 1
ATOM 3150 O O . GLN A 1 395 ? 0.327 -30.234 -14 1 92.25 395 GLN A O 1
ATOM 3155 N N . ALA A 1 396 ? 0.578 -28.688 -15.578 1 93.88 396 ALA A N 1
ATOM 3156 C CA . ALA A 1 396 ? 1.738 -29.391 -16.141 1 93.88 396 ALA A CA 1
ATOM 3157 C C . ALA A 1 396 ? 2.955 -29.234 -15.227 1 93.88 396 ALA A C 1
ATOM 3159 O O . ALA A 1 396 ? 3.008 -28.328 -14.398 1 93.88 396 ALA A O 1
ATOM 3160 N N . LYS A 1 397 ? 3.844 -30.125 -15.406 1 92.38 397 LYS A N 1
ATOM 3161 C CA . LYS A 1 397 ? 5.086 -30.109 -14.648 1 92.38 397 LYS A CA 1
ATOM 3162 C C . LYS A 1 397 ? 6.18 -29.328 -15.383 1 92.38 397 LYS A C 1
ATOM 3164 O O . LYS A 1 397 ? 6.398 -29.547 -16.578 1 92.38 397 LYS A O 1
ATOM 3169 N N . PHE A 1 398 ? 6.766 -28.438 -14.711 1 95.69 398 PHE A N 1
ATOM 3170 C CA . PHE A 1 398 ? 7.91 -27.703 -15.227 1 95.69 398 PHE A CA 1
ATOM 3171 C C . PHE A 1 398 ? 9.07 -27.734 -14.25 1 95.69 398 PHE A C 1
ATOM 3173 O O . PHE A 1 398 ? 8.867 -27.812 -13.031 1 95.69 398 PHE A O 1
ATOM 3180 N N . ASP A 1 399 ? 10.281 -27.75 -14.758 1 94.69 399 ASP A N 1
ATOM 3181 C CA . ASP A 1 399 ? 11.438 -27.594 -13.883 1 94.69 399 ASP A CA 1
ATOM 3182 C C . ASP A 1 399 ? 11.422 -26.234 -13.18 1 94.69 399 ASP A C 1
ATOM 3184 O O . ASP A 1 399 ? 10.891 -25.266 -13.719 1 94.69 399 ASP A O 1
ATOM 3188 N N . ASP A 1 400 ? 11.984 -26.234 -12.023 1 95.19 400 ASP A N 1
ATOM 3189 C CA . ASP A 1 400 ? 12.062 -24.984 -11.273 1 95.19 400 ASP A CA 1
ATOM 3190 C C . ASP A 1 400 ? 12.898 -23.938 -12.016 1 95.19 400 ASP A C 1
ATOM 3192 O O . ASP A 1 400 ? 13.836 -24.281 -12.734 1 95.19 400 ASP A O 1
ATOM 3196 N N . PRO A 1 401 ? 12.477 -22.688 -11.875 1 95.88 401 PRO A N 1
ATOM 3197 C CA . PRO A 1 401 ? 13.344 -21.656 -12.461 1 95.88 401 PRO A CA 1
ATOM 3198 C C . PRO A 1 401 ? 14.719 -21.594 -11.805 1 95.88 401 PRO A C 1
ATOM 3200 O O . PRO A 1 401 ? 14.859 -21.922 -10.617 1 95.88 401 PRO A O 1
ATOM 3203 N N . SER A 1 402 ? 15.656 -21.125 -12.547 1 94.38 402 SER A N 1
ATOM 3204 C CA . SER A 1 402 ? 17.031 -21.109 -12.078 1 94.38 402 SER A CA 1
ATOM 3205 C C . SER A 1 402 ? 17.266 -19.953 -11.117 1 94.38 402 SER A C 1
ATOM 3207 O O . SER A 1 402 ? 16.766 -18.844 -11.328 1 94.38 402 SER A O 1
ATOM 3209 N N . GLY A 1 403 ? 18.031 -20.234 -10.117 1 96.25 403 GLY A N 1
ATOM 3210 C CA . GLY A 1 403 ? 18.469 -19.188 -9.211 1 96.25 403 GLY A CA 1
ATOM 3211 C C . GLY A 1 403 ? 19.703 -18.453 -9.703 1 96.25 403 GLY A C 1
ATOM 3212 O O . GLY A 1 403 ? 20.078 -17.422 -9.141 1 96.25 403 GLY A O 1
ATOM 3213 N N . ASP A 1 404 ? 20.266 -18.875 -10.773 1 95.62 404 ASP A N 1
ATOM 3214 C CA . ASP A 1 404 ? 21.516 -18.328 -11.281 1 95.62 404 ASP A CA 1
ATOM 3215 C C . ASP A 1 404 ? 21.344 -16.891 -11.758 1 95.62 404 ASP A C 1
ATOM 3217 O O . ASP A 1 404 ? 22.312 -16.141 -11.875 1 95.62 404 ASP A O 1
ATOM 3221 N N . ILE A 1 405 ? 20.125 -16.594 -12.016 1 96.88 405 ILE A N 1
ATOM 3222 C CA . ILE A 1 405 ? 19.844 -15.258 -12.531 1 96.88 405 ILE A CA 1
ATOM 3223 C C . ILE A 1 405 ? 19.844 -14.242 -11.391 1 96.88 405 ILE A C 1
ATOM 3225 O O . ILE A 1 405 ? 19.844 -13.031 -11.625 1 96.88 405 ILE A O 1
ATOM 3229 N N . LEU A 1 406 ? 19.797 -14.688 -10.156 1 97.94 406 LEU A N 1
ATOM 3230 C CA . LEU A 1 406 ? 19.75 -13.82 -8.977 1 97.94 406 LEU A CA 1
ATOM 3231 C C . LEU A 1 406 ? 21.156 -13.406 -8.547 1 97.94 406 LEU A C 1
ATOM 3233 O O . LEU A 1 406 ? 22.141 -13.992 -8.984 1 97.94 406 LEU A O 1
ATOM 3237 N N . SER A 1 407 ? 21.188 -12.367 -7.781 1 97.31 407 SER A N 1
ATOM 3238 C CA . SER A 1 407 ? 22.453 -11.797 -7.305 1 97.31 407 SER A CA 1
ATOM 3239 C C . SER A 1 407 ? 22.453 -11.672 -5.785 1 97.31 407 SER A C 1
ATOM 3241 O O . SER A 1 407 ? 22.453 -10.555 -5.25 1 97.31 407 SER A O 1
ATOM 3243 N N . PRO A 1 408 ? 22.469 -12.781 -5.066 1 97.38 408 PRO A N 1
ATOM 3244 C CA . PRO A 1 408 ? 22.578 -12.703 -3.609 1 97.38 408 PRO A CA 1
ATOM 3245 C C . PRO A 1 408 ? 23.906 -12.078 -3.158 1 97.38 408 PRO A C 1
ATOM 3247 O O . PRO A 1 408 ? 24.844 -11.992 -3.943 1 97.38 408 PRO A O 1
ATOM 3250 N N . ALA A 1 409 ? 23.969 -11.609 -1.997 1 96.12 409 ALA A N 1
ATOM 3251 C CA . ALA A 1 409 ? 25.203 -11.023 -1.465 1 96.12 409 ALA A CA 1
ATOM 3252 C C . ALA A 1 409 ? 26.312 -12.055 -1.375 1 96.12 409 ALA A C 1
ATOM 3254 O O . ALA A 1 409 ? 27.469 -11.766 -1.684 1 96.12 409 ALA A O 1
ATOM 3255 N N . GLY A 1 410 ? 25.906 -13.297 -1.022 1 95 410 GLY A N 1
ATOM 3256 C CA . GLY A 1 410 ? 26.875 -14.352 -0.763 1 95 410 GLY A CA 1
ATOM 3257 C C . GLY A 1 410 ? 27.328 -14.406 0.684 1 95 410 GLY A C 1
ATOM 3258 O O . GLY A 1 410 ? 27.375 -13.375 1.361 1 95 410 GLY A O 1
ATOM 3259 N N . GLU A 1 411 ? 27.75 -15.539 1.062 1 94.31 411 GLU A N 1
ATOM 3260 C CA . GLU A 1 411 ? 28.188 -15.734 2.439 1 94.31 411 GLU A CA 1
ATOM 3261 C C . GLU A 1 411 ? 29.391 -14.844 2.762 1 94.31 411 GLU A C 1
ATOM 3263 O O . GLU A 1 411 ? 29.469 -14.273 3.85 1 94.31 411 GLU A O 1
ATOM 3268 N N . TYR A 1 412 ? 30.234 -14.758 1.814 1 94.75 412 TYR A N 1
ATOM 3269 C CA . TYR A 1 412 ? 31.453 -13.977 2.002 1 94.75 412 TYR A CA 1
ATOM 3270 C C . TYR A 1 412 ? 31.125 -12.516 2.316 1 94.75 412 TYR A C 1
ATOM 3272 O O . TYR A 1 412 ? 31.578 -11.977 3.322 1 94.75 412 TYR A O 1
ATOM 3280 N N . ASN A 1 413 ? 30.375 -11.906 1.458 1 96.06 413 ASN A N 1
ATOM 3281 C CA . ASN A 1 413 ? 30.016 -10.508 1.636 1 96.06 413 ASN A CA 1
ATOM 3282 C C . ASN A 1 413 ? 29.203 -10.289 2.908 1 96.06 413 ASN A C 1
ATOM 3284 O O . ASN A 1 413 ? 29.422 -9.32 3.635 1 96.06 413 ASN A O 1
ATOM 3288 N N . LEU A 1 414 ? 28.25 -11.156 3.123 1 96.06 414 LEU A N 1
ATOM 3289 C CA . LEU A 1 414 ? 27.422 -11.039 4.32 1 96.06 414 LEU A CA 1
ATOM 3290 C C . LEU A 1 414 ? 28.266 -11.133 5.582 1 96.06 414 LEU A C 1
ATOM 3292 O O . LEU A 1 414 ? 28.109 -10.336 6.504 1 96.06 414 LEU A O 1
ATOM 3296 N N . ARG A 1 415 ? 29.172 -12.086 5.602 1 95.56 415 ARG A N 1
ATOM 3297 C CA . ARG A 1 415 ? 30.062 -12.266 6.742 1 95.56 415 ARG A CA 1
ATOM 3298 C C . ARG A 1 415 ? 30.922 -11.023 6.969 1 95.56 415 ARG A C 1
ATOM 3300 O O . ARG A 1 415 ? 31.031 -10.539 8.102 1 95.56 415 ARG A O 1
ATOM 3307 N N . LEU A 1 416 ? 31.5 -10.539 5.941 1 95.81 416 LEU A N 1
ATOM 3308 C CA . LEU A 1 416 ? 32.375 -9.367 6.035 1 95.81 416 LEU A CA 1
ATOM 3309 C C . LEU A 1 416 ? 31.594 -8.164 6.559 1 95.81 416 LEU A C 1
ATOM 3311 O O . LEU A 1 416 ? 32.094 -7.391 7.371 1 95.81 416 LEU A O 1
ATOM 3315 N N . GLY A 1 417 ? 30.406 -8.031 6 1 95.31 417 GLY A N 1
ATOM 3316 C CA . GLY A 1 417 ? 29.578 -6.922 6.445 1 95.31 417 GLY A CA 1
ATOM 3317 C C . GLY A 1 417 ? 29.25 -6.984 7.926 1 95.31 417 GLY A C 1
ATOM 3318 O O . GLY A 1 417 ? 29.312 -5.973 8.625 1 95.31 417 GLY A O 1
ATOM 3319 N N . ILE A 1 418 ? 28.891 -8.164 8.391 1 95.06 418 ILE A N 1
ATOM 3320 C CA . ILE A 1 418 ? 28.531 -8.359 9.789 1 95.06 418 ILE A CA 1
ATOM 3321 C C . ILE A 1 418 ? 29.75 -8.078 10.68 1 95.06 418 ILE A C 1
ATOM 3323 O O . ILE A 1 418 ? 29.641 -7.348 11.672 1 95.06 418 ILE A O 1
ATOM 3327 N N . ILE A 1 419 ? 30.875 -8.578 10.328 1 94.38 419 ILE A N 1
ATOM 3328 C CA . ILE A 1 419 ? 32.094 -8.414 11.117 1 94.38 419 ILE A CA 1
ATOM 3329 C C . ILE A 1 419 ? 32.469 -6.934 11.164 1 94.38 419 ILE A C 1
ATOM 3331 O O . ILE A 1 419 ? 32.812 -6.414 12.227 1 94.38 419 ILE A O 1
ATOM 3335 N N . LYS A 1 420 ? 32.344 -6.316 10.078 1 91.44 420 LYS A N 1
ATOM 3336 C CA . LYS A 1 420 ? 32.781 -4.926 9.953 1 91.44 420 LYS A CA 1
ATOM 3337 C C . LYS A 1 420 ? 31.922 -4.016 10.836 1 91.44 420 LYS A C 1
ATOM 3339 O O . LYS A 1 420 ? 32.438 -3.17 11.562 1 91.44 420 LYS A O 1
ATOM 3344 N N . GLU A 1 421 ? 30.641 -4.242 10.836 1 89.12 421 GLU A N 1
ATOM 3345 C CA . GLU A 1 421 ? 29.75 -3.252 11.422 1 89.12 421 GLU A CA 1
ATOM 3346 C C . GLU A 1 421 ? 29.422 -3.6 12.875 1 89.12 421 GLU A C 1
ATOM 3348 O O . GLU A 1 421 ? 29.172 -2.711 13.688 1 89.12 421 GLU A O 1
ATOM 3353 N N . LEU A 1 422 ? 29.438 -4.961 13.211 1 91.38 422 LEU A N 1
ATOM 3354 C CA . LEU A 1 422 ? 28.984 -5.336 14.547 1 91.38 422 LEU A CA 1
ATOM 3355 C C . LEU A 1 422 ? 30.141 -5.852 15.391 1 91.38 422 LEU A C 1
ATOM 3357 O O . LEU A 1 422 ? 30.031 -5.953 16.609 1 91.38 422 LEU A O 1
ATOM 3361 N N . HIS A 1 423 ? 31.266 -6.242 14.828 1 92.62 423 HIS A N 1
ATOM 3362 C CA . HIS A 1 423 ? 32.438 -6.797 15.523 1 92.62 423 HIS A CA 1
ATOM 3363 C C . HIS A 1 423 ? 32 -7.848 16.547 1 92.62 423 HIS A C 1
ATOM 3365 O O . HIS A 1 423 ? 32.375 -7.77 17.719 1 92.62 423 HIS A O 1
ATOM 3371 N N . PRO A 1 424 ? 31.344 -8.875 16.047 1 94 424 PRO A N 1
ATOM 3372 C CA . PRO A 1 424 ? 30.875 -9.906 16.969 1 94 424 PRO A CA 1
ATOM 3373 C C . PRO A 1 424 ? 32 -10.844 17.422 1 94 424 PRO A C 1
ATOM 3375 O O . PRO A 1 424 ? 33.094 -10.812 16.859 1 94 424 PRO A O 1
ATOM 3378 N N . ASP A 1 425 ? 31.734 -11.617 18.438 1 92.81 425 ASP A N 1
ATOM 3379 C CA . ASP A 1 425 ? 32.688 -12.641 18.891 1 92.81 425 ASP A CA 1
ATOM 3380 C C . ASP A 1 425 ? 32.656 -13.859 17.984 1 92.81 425 ASP A C 1
ATOM 3382 O O . ASP A 1 425 ? 33.688 -14.5 17.766 1 92.81 425 ASP A O 1
ATOM 3386 N N . MET A 1 426 ? 31.469 -14.133 17.484 1 92.69 426 MET A N 1
ATOM 3387 C CA . MET A 1 426 ? 31.281 -15.266 16.578 1 92.69 426 MET A CA 1
ATOM 3388 C C . MET A 1 426 ? 30.25 -14.93 15.5 1 92.69 426 MET A C 1
ATOM 3390 O O . MET A 1 426 ? 29.266 -14.227 15.766 1 92.69 426 MET A O 1
ATOM 3394 N N . VAL A 1 427 ? 30.562 -15.406 14.305 1 94.38 427 VAL A N 1
ATOM 3395 C CA . VAL A 1 427 ? 29.641 -15.203 13.195 1 94.38 427 VAL A CA 1
ATOM 3396 C C . VAL A 1 427 ? 29.609 -16.453 12.305 1 94.38 427 VAL A C 1
ATOM 3398 O O . VAL A 1 427 ? 30.656 -17.047 12.047 1 94.38 427 VAL A O 1
ATOM 3401 N N . ALA A 1 428 ? 28.422 -16.875 11.984 1 94 428 ALA A N 1
ATOM 3402 C CA . ALA A 1 428 ? 28.234 -17.938 11 1 94 428 ALA A CA 1
ATOM 3403 C C . ALA A 1 428 ? 27.219 -17.531 9.938 1 94 428 ALA A C 1
ATOM 3405 O O . ALA A 1 428 ? 26.219 -16.875 10.242 1 94 428 ALA A O 1
ATOM 3406 N N . THR A 1 429 ? 27.547 -17.797 8.727 1 94.88 429 THR A N 1
ATOM 3407 C CA . THR A 1 429 ? 26.672 -17.469 7.613 1 94.88 429 THR A CA 1
ATOM 3408 C C . THR A 1 429 ? 26.359 -18.703 6.773 1 94.88 429 THR A C 1
ATOM 3410 O O . THR A 1 429 ? 27.156 -19.641 6.738 1 94.88 429 THR A O 1
ATOM 3413 N N . PHE A 1 430 ? 25.219 -18.703 6.148 1 94.69 430 PHE A N 1
ATOM 3414 C CA . PHE A 1 430 ? 24.781 -19.781 5.277 1 94.69 430 PHE A CA 1
ATOM 3415 C C . PHE A 1 430 ? 23.938 -19.25 4.125 1 94.69 430 PHE A C 1
ATOM 3417 O O . PHE A 1 430 ? 23.109 -18.359 4.316 1 94.69 430 PHE A O 1
ATOM 3424 N N . SER A 1 431 ? 24.234 -19.703 2.984 1 93.81 431 SER A N 1
ATOM 3425 C CA . SER A 1 431 ? 23.438 -19.391 1.805 1 93.81 431 SER A CA 1
ATOM 3426 C C . SER A 1 431 ? 22.703 -20.609 1.293 1 93.81 431 SER A C 1
ATOM 3428 O O . SER A 1 431 ? 23.297 -21.656 1.039 1 93.81 431 SER A O 1
ATOM 3430 N N . GLY A 1 432 ? 21.438 -20.469 1.188 1 92.5 432 GLY A N 1
ATOM 3431 C CA . GLY A 1 432 ? 20.625 -21.578 0.735 1 92.5 432 GLY A CA 1
ATOM 3432 C C . GLY A 1 432 ? 20.562 -21.703 -0.776 1 92.5 432 GLY A C 1
ATOM 3433 O O . GLY A 1 432 ? 21.016 -20.797 -1.493 1 92.5 432 GLY A O 1
ATOM 3434 N N . SER A 1 433 ? 20.078 -22.875 -1.197 1 93.88 433 SER A N 1
ATOM 3435 C CA . SER A 1 433 ? 19.797 -23.062 -2.617 1 93.88 433 SER A CA 1
ATOM 3436 C C . SER A 1 433 ? 18.547 -22.312 -3.043 1 93.88 433 SER A C 1
ATOM 3438 O O . SER A 1 433 ? 17.766 -21.859 -2.197 1 93.88 433 SER A O 1
ATOM 3440 N N . ALA A 1 434 ? 18.438 -22.156 -4.32 1 96 434 ALA A N 1
ATOM 3441 C CA . ALA A 1 434 ? 17.281 -21.438 -4.863 1 96 434 ALA A CA 1
ATOM 3442 C C . ALA A 1 434 ? 15.992 -22.203 -4.59 1 96 434 ALA A C 1
ATOM 3444 O O . ALA A 1 434 ? 15.961 -23.438 -4.699 1 96 434 ALA A O 1
ATOM 3445 N N . GLN A 1 435 ? 15.062 -21.516 -4.137 1 96.5 435 GLN A N 1
ATOM 3446 C CA . GLN A 1 435 ? 13.695 -22 -3.971 1 96.5 435 GLN A CA 1
ATOM 3447 C C . GLN A 1 435 ? 12.719 -21.234 -4.863 1 96.5 435 GLN A C 1
ATOM 3449 O O . GLN A 1 435 ? 13.133 -20.344 -5.617 1 96.5 435 GLN A O 1
ATOM 3454 N N . VAL A 1 436 ? 11.477 -21.75 -4.852 1 95.75 436 VAL A N 1
ATOM 3455 C CA . VAL A 1 436 ? 10.523 -21.141 -5.777 1 95.75 436 VAL A CA 1
ATOM 3456 C C . VAL A 1 436 ? 9.258 -20.734 -5.027 1 95.75 436 VAL A C 1
ATOM 3458 O O . VAL A 1 436 ? 8.781 -21.469 -4.156 1 95.75 436 VAL A O 1
ATOM 3461 N N . PHE A 1 437 ? 8.82 -19.547 -5.324 1 94.12 437 PHE A N 1
ATOM 3462 C CA . PHE A 1 437 ? 7.52 -19.062 -4.867 1 94.12 437 PHE A CA 1
ATOM 3463 C C . PHE A 1 437 ? 6.738 -18.438 -6.02 1 94.12 437 PHE A C 1
ATOM 3465 O O . PHE A 1 437 ? 7.172 -17.438 -6.594 1 94.12 437 PHE A O 1
ATOM 3472 N N . GLU A 1 438 ? 5.617 -18.969 -6.328 1 92.12 438 GLU A N 1
ATOM 3473 C CA . GLU A 1 438 ? 4.734 -18.516 -7.395 1 92.12 438 GLU A CA 1
ATOM 3474 C C . GLU A 1 438 ? 5.488 -18.359 -8.711 1 92.12 438 GLU A C 1
ATOM 3476 O O . GLU A 1 438 ? 5.363 -17.344 -9.391 1 92.12 438 GLU A O 1
ATOM 3481 N N . GLY A 1 439 ? 6.336 -19.266 -8.93 1 94.81 439 GLY A N 1
ATOM 3482 C CA . GLY A 1 439 ? 7.043 -19.328 -10.203 1 94.81 439 GLY A CA 1
ATOM 3483 C C . GLY A 1 439 ? 8.258 -18.406 -10.258 1 94.81 439 GLY A C 1
ATOM 3484 O O . GLY A 1 439 ? 8.922 -18.312 -11.289 1 94.81 439 GLY A O 1
ATOM 3485 N N . HIS A 1 440 ? 8.609 -17.766 -9.195 1 96.75 440 HIS A N 1
ATOM 3486 C CA . HIS A 1 440 ? 9.781 -16.906 -9.117 1 96.75 440 HIS A CA 1
ATOM 3487 C C . HIS A 1 440 ? 10.852 -17.5 -8.203 1 96.75 440 HIS A C 1
ATOM 3489 O O . HIS A 1 440 ? 10.539 -17.969 -7.109 1 96.75 440 HIS A O 1
ATOM 3495 N N . PRO A 1 441 ? 12.039 -17.547 -8.672 1 97.69 441 PRO A N 1
ATOM 3496 C CA . PRO A 1 441 ? 13.102 -18.031 -7.797 1 97.69 441 PRO A CA 1
ATOM 3497 C C . PRO A 1 441 ? 13.43 -17.047 -6.668 1 97.69 441 PRO A C 1
ATOM 3499 O O . PRO A 1 441 ? 13.305 -15.836 -6.844 1 97.69 441 PRO A O 1
ATOM 3502 N N . PHE A 1 442 ? 13.797 -17.578 -5.562 1 97.88 442 PHE A N 1
ATOM 3503 C CA . PHE A 1 442 ? 14.312 -16.734 -4.484 1 97.88 442 PHE A CA 1
ATOM 3504 C C . PHE A 1 442 ? 15.391 -17.484 -3.699 1 97.88 442 PHE A C 1
ATOM 3506 O O . PHE A 1 442 ? 15.43 -18.703 -3.697 1 97.88 442 PHE A O 1
ATOM 3513 N N . ILE A 1 443 ? 16.312 -16.781 -3.139 1 98.06 443 ILE A N 1
ATOM 3514 C CA . ILE A 1 443 ? 17.406 -17.297 -2.322 1 98.06 443 ILE A CA 1
ATOM 3515 C C . ILE A 1 443 ? 17.391 -16.625 -0.955 1 98.06 443 ILE A C 1
ATOM 3517 O O . ILE A 1 443 ? 17.203 -15.414 -0.857 1 98.06 443 ILE A O 1
ATOM 3521 N N . VAL A 1 444 ? 17.484 -17.438 0.036 1 97.94 444 VAL A N 1
ATOM 3522 C CA . VAL A 1 444 ? 17.594 -16.922 1.398 1 97.94 444 VAL A CA 1
ATOM 3523 C C . VAL A 1 444 ? 19.016 -17.125 1.913 1 97.94 444 VAL A C 1
ATOM 3525 O O . VAL A 1 444 ? 19.594 -18.203 1.742 1 97.94 444 VAL A O 1
ATOM 3528 N N . GLU A 1 445 ? 19.578 -16.109 2.395 1 97.69 445 GLU A N 1
ATOM 3529 C CA . GLU A 1 445 ? 20.844 -16.156 3.113 1 97.69 445 GLU A CA 1
ATOM 3530 C C . GLU A 1 445 ? 20.672 -15.75 4.574 1 97.69 445 GLU A C 1
ATOM 3532 O O . GLU A 1 445 ? 19.875 -14.859 4.879 1 97.69 445 GLU A O 1
ATOM 3537 N N . ALA A 1 446 ? 21.406 -16.469 5.395 1 97.19 446 ALA A N 1
ATOM 3538 C CA . ALA A 1 446 ? 21.234 -16.172 6.82 1 97.19 446 ALA A CA 1
ATOM 3539 C C . ALA A 1 446 ? 22.594 -16.047 7.512 1 97.19 446 ALA A C 1
ATOM 3541 O O . ALA A 1 446 ? 23.562 -16.672 7.109 1 97.19 446 ALA A O 1
ATOM 3542 N N . GLY A 1 447 ? 22.656 -15.164 8.453 1 96.19 447 GLY A N 1
ATOM 3543 C CA . GLY A 1 447 ? 23.781 -15 9.367 1 96.19 447 GLY A CA 1
ATOM 3544 C C . GLY A 1 447 ? 23.344 -14.891 10.82 1 96.19 447 GLY A C 1
ATOM 3545 O O . GLY A 1 447 ? 22.312 -14.297 11.125 1 96.19 447 GLY A O 1
ATOM 3546 N N . VAL A 1 448 ? 24.141 -15.539 11.641 1 95.38 448 VAL A N 1
ATOM 3547 C CA . VAL A 1 448 ? 23.906 -15.438 13.078 1 95.38 448 VAL A CA 1
ATOM 3548 C C . VAL A 1 448 ? 25.203 -15.016 13.781 1 95.38 448 VAL A C 1
ATOM 3550 O O . VAL A 1 448 ? 26.281 -15.547 13.492 1 95.38 448 VAL A O 1
ATOM 3553 N N . SER A 1 449 ? 25.078 -14.023 14.57 1 95.06 449 SER A N 1
ATOM 3554 C CA . SER A 1 449 ? 26.234 -13.555 15.328 1 95.06 449 SER A CA 1
ATOM 3555 C C . SER A 1 449 ? 25.953 -13.547 16.828 1 95.06 449 SER A C 1
ATOM 3557 O O . SER A 1 449 ? 24.797 -13.445 17.234 1 95.06 449 SER A O 1
ATOM 3559 N N . VAL A 1 450 ? 26.984 -13.727 17.609 1 93.81 450 VAL A N 1
ATOM 3560 C CA . VAL A 1 450 ? 26.906 -13.656 19.062 1 93.81 450 VAL A CA 1
ATOM 3561 C C . VAL A 1 450 ? 27.953 -12.695 19.594 1 93.81 450 VAL A C 1
ATOM 3563 O O . VAL A 1 450 ? 29.109 -12.727 19.172 1 93.81 450 VAL A O 1
ATOM 3566 N N . GLY A 1 451 ? 27.469 -11.836 20.453 1 92.69 451 GLY A N 1
ATOM 3567 C CA . GLY A 1 451 ? 28.375 -10.883 21.062 1 92.69 451 GLY A CA 1
ATOM 3568 C C . GLY A 1 451 ? 28.484 -9.586 20.281 1 92.69 451 GLY A C 1
ATOM 3569 O O . GLY A 1 451 ? 27.734 -9.359 19.328 1 92.69 451 GLY A O 1
ATOM 3570 N N . GLY A 1 452 ? 29.375 -8.68 20.719 1 89.94 452 GLY A N 1
ATOM 3571 C CA . GLY A 1 452 ? 29.578 -7.363 20.141 1 89.94 452 GLY A CA 1
ATOM 3572 C C . GLY A 1 452 ? 29.344 -6.234 21.125 1 89.94 452 GLY A C 1
ATOM 3573 O O . GLY A 1 452 ? 28.484 -6.34 22 1 89.94 452 GLY A O 1
ATOM 3574 N N . LYS A 1 453 ? 30.078 -5.227 20.984 1 82.38 453 LYS A N 1
ATOM 3575 C CA . LYS A 1 453 ? 30.062 -4.145 21.969 1 82.38 453 LYS A CA 1
ATOM 3576 C C . LYS A 1 453 ? 28.781 -3.328 21.859 1 82.38 453 LYS A C 1
ATOM 3578 O O . LYS A 1 453 ? 28.156 -3.01 22.875 1 82.38 453 LYS A O 1
ATOM 3583 N N . ASP A 1 454 ? 28.344 -3.01 20.688 1 83.62 454 ASP A N 1
ATOM 3584 C CA . ASP A 1 454 ? 27.203 -2.102 20.516 1 83.62 454 ASP A CA 1
ATOM 3585 C C . ASP A 1 454 ? 25.938 -2.869 20.141 1 83.62 454 ASP A C 1
ATOM 3587 O O . ASP A 1 454 ? 25.016 -2.307 19.547 1 83.62 454 ASP A O 1
ATOM 3591 N N . VAL A 1 455 ? 26 -4.176 20.594 1 90.06 455 VAL A N 1
ATOM 3592 C CA . VAL A 1 455 ? 24.812 -4.996 20.312 1 90.06 455 VAL A CA 1
ATOM 3593 C C . VAL A 1 455 ? 23.953 -5.117 21.562 1 90.06 455 VAL A C 1
ATOM 3595 O O . VAL A 1 455 ? 24.469 -5.309 22.672 1 90.06 455 VAL A O 1
ATOM 3598 N N . LYS A 1 456 ? 22.734 -4.867 21.391 1 92.06 456 LYS A N 1
ATOM 3599 C CA . LYS A 1 456 ? 21.812 -4.957 22.516 1 92.06 456 LYS A CA 1
ATOM 3600 C C . LYS A 1 456 ? 21.609 -6.406 22.938 1 92.06 456 LYS A C 1
ATOM 3602 O O . LYS A 1 456 ? 21.719 -7.324 22.125 1 92.06 456 LYS A O 1
ATOM 3607 N N . GLN A 1 457 ? 21.297 -6.531 24.203 1 93.69 457 GLN A N 1
ATOM 3608 C CA . GLN A 1 457 ? 20.938 -7.859 24.703 1 93.69 457 GLN A CA 1
ATOM 3609 C C . GLN A 1 457 ? 19.656 -8.367 24.062 1 93.69 457 GLN A C 1
ATOM 3611 O O . GLN A 1 457 ? 18.734 -7.59 23.797 1 93.69 457 GLN A O 1
ATOM 3616 N N . GLY A 1 458 ? 19.703 -9.703 23.797 1 94.31 458 GLY A N 1
ATOM 3617 C CA . GLY A 1 458 ? 18.547 -10.32 23.188 1 94.31 458 GLY A CA 1
ATOM 3618 C C . GLY A 1 458 ? 18.688 -10.508 21.688 1 94.31 458 GLY A C 1
ATOM 3619 O O . GLY A 1 458 ? 19.812 -10.555 21.172 1 94.31 458 GLY A O 1
ATOM 3620 N N . LEU A 1 459 ? 17.594 -10.734 21.094 1 94.19 459 LEU A N 1
ATOM 3621 C CA . LEU A 1 459 ? 17.578 -10.992 19.656 1 94.19 459 LEU A CA 1
ATOM 3622 C C . LEU A 1 459 ? 17.516 -9.688 18.859 1 94.19 459 LEU A C 1
ATOM 3624 O O . LEU A 1 459 ? 16.609 -8.883 19.062 1 94.19 459 LEU A O 1
ATOM 3628 N N . ASN A 1 460 ? 18.547 -9.438 18.125 1 95.38 460 ASN A N 1
ATOM 3629 C CA . ASN A 1 460 ? 18.594 -8.336 17.172 1 95.38 460 ASN A CA 1
ATOM 3630 C C . ASN A 1 460 ? 18.438 -8.828 15.727 1 95.38 460 ASN A C 1
ATOM 3632 O O . ASN A 1 460 ? 19.359 -9.414 15.164 1 95.38 460 ASN A O 1
ATOM 3636 N N . VAL A 1 461 ? 17.297 -8.531 15.141 1 96.44 461 VAL A N 1
ATOM 3637 C CA . VAL A 1 461 ? 16.969 -9.102 13.844 1 96.44 461 VAL A CA 1
ATOM 3638 C C . VAL A 1 461 ? 17.219 -8.07 12.742 1 96.44 461 VAL A C 1
ATOM 3640 O O . VAL A 1 461 ? 16.719 -6.949 12.812 1 96.44 461 VAL A O 1
ATOM 3643 N N . PHE A 1 462 ? 18 -8.398 11.836 1 97.19 462 PHE A N 1
ATOM 3644 C CA . PHE A 1 462 ? 18.297 -7.59 10.656 1 97.19 462 PHE A CA 1
ATOM 3645 C C . PHE A 1 462 ? 17.703 -8.219 9.398 1 97.19 462 PHE A C 1
ATOM 3647 O O . PHE A 1 462 ? 18.078 -9.336 9.031 1 97.19 462 PHE A O 1
ATOM 3654 N N . ARG A 1 463 ? 16.828 -7.527 8.719 1 97.88 463 ARG A N 1
ATOM 3655 C CA . ARG A 1 463 ? 16.047 -8.062 7.609 1 97.88 463 ARG A CA 1
ATOM 3656 C C . ARG A 1 463 ? 16.406 -7.371 6.301 1 97.88 463 ARG A C 1
ATOM 3658 O O . ARG A 1 463 ? 16.422 -6.145 6.223 1 97.88 463 ARG A O 1
ATOM 3665 N N . PHE A 1 464 ? 16.719 -8.133 5.305 1 98.25 464 PHE A N 1
ATOM 3666 C CA . PHE A 1 464 ? 17.062 -7.582 3.998 1 98.25 464 PHE A CA 1
ATOM 3667 C C . PHE A 1 464 ? 16.234 -8.227 2.9 1 98.25 464 PHE A C 1
ATOM 3669 O O . PHE A 1 464 ? 15.977 -9.438 2.934 1 98.25 464 PHE A O 1
ATOM 3676 N N . ALA A 1 465 ? 15.781 -7.48 1.965 1 97.88 465 ALA A N 1
ATOM 3677 C CA . ALA A 1 465 ? 15.102 -7.941 0.76 1 97.88 465 ALA A CA 1
ATOM 3678 C C . ALA A 1 465 ? 15.672 -7.277 -0.487 1 97.88 465 ALA A C 1
ATOM 3680 O O . ALA A 1 465 ? 15.664 -6.051 -0.604 1 97.88 465 ALA A O 1
ATOM 3681 N N . ASN A 1 466 ? 16.188 -8.102 -1.405 1 97.62 466 ASN A N 1
ATOM 3682 C CA . ASN A 1 466 ? 16.906 -7.594 -2.562 1 97.62 466 ASN A CA 1
ATOM 3683 C C . ASN A 1 466 ? 17.953 -6.562 -2.154 1 97.62 466 ASN A C 1
ATOM 3685 O O . ASN A 1 466 ? 18.047 -5.488 -2.75 1 97.62 466 ASN A O 1
ATOM 3689 N N . ARG A 1 467 ? 18.609 -6.891 -1.054 1 97.19 467 ARG A N 1
ATOM 3690 C CA . ARG A 1 467 ? 19.75 -6.172 -0.504 1 97.19 467 ARG A CA 1
ATOM 3691 C C . ARG A 1 467 ? 19.344 -4.773 -0.05 1 97.19 467 ARG A C 1
ATOM 3693 O O . ARG A 1 467 ? 20.109 -3.818 -0.209 1 97.19 467 ARG A O 1
ATOM 3700 N N . ILE A 1 468 ? 18.125 -4.617 0.367 1 96.62 468 ILE A N 1
ATOM 3701 C CA . ILE A 1 468 ? 17.656 -3.406 1.026 1 96.62 468 ILE A CA 1
ATOM 3702 C C . ILE A 1 468 ? 17.266 -3.719 2.471 1 96.62 468 ILE A C 1
ATOM 3704 O O . ILE A 1 468 ? 16.594 -4.715 2.734 1 96.62 468 ILE A O 1
ATOM 3708 N N . PRO A 1 469 ? 17.656 -2.881 3.424 1 97.62 469 PRO A N 1
ATOM 3709 C CA . PRO A 1 469 ? 17.25 -3.092 4.816 1 97.62 469 PRO A CA 1
ATOM 3710 C C . PRO A 1 469 ? 15.766 -2.801 5.055 1 97.62 469 PRO A C 1
ATOM 3712 O O . PRO A 1 469 ? 15.242 -1.805 4.551 1 97.62 469 PRO A O 1
ATOM 3715 N N . LEU A 1 470 ? 15.102 -3.689 5.742 1 96.81 470 LEU A N 1
ATOM 3716 C CA . LEU A 1 470 ? 13.719 -3.484 6.156 1 96.81 470 LEU A CA 1
ATOM 3717 C C . LEU A 1 470 ? 13.648 -3.064 7.621 1 96.81 470 LEU A C 1
ATOM 3719 O O . LEU A 1 470 ? 13.648 -3.912 8.516 1 96.81 470 LEU A O 1
ATOM 3723 N N . LEU A 1 471 ? 13.43 -1.799 7.887 1 94.94 471 LEU A N 1
ATOM 3724 C CA . LEU A 1 471 ? 13.586 -1.283 9.242 1 94.94 471 LEU A CA 1
ATOM 3725 C C . LEU A 1 471 ? 12.242 -1.23 9.961 1 94.94 471 LEU A C 1
ATOM 3727 O O . LEU A 1 471 ? 12.195 -1.221 11.195 1 94.94 471 LEU A O 1
ATOM 3731 N N . PHE A 1 472 ? 11.164 -1.188 9.195 1 90.81 472 PHE A N 1
ATOM 3732 C CA . PHE A 1 472 ? 9.875 -0.926 9.828 1 90.81 472 PHE A CA 1
ATOM 3733 C C . PHE A 1 472 ? 9 -2.176 9.812 1 90.81 472 PHE A C 1
ATOM 3735 O O . PHE A 1 472 ? 9.297 -3.141 9.109 1 90.81 472 PHE A O 1
ATOM 3742 N N . GLU A 1 473 ? 8.016 -2.168 10.625 1 87.81 473 GLU A N 1
ATOM 3743 C CA . GLU A 1 473 ? 6.988 -3.205 10.703 1 87.81 473 GLU A CA 1
ATOM 3744 C C . GLU A 1 473 ? 7.605 -4.566 11.008 1 87.81 473 GLU A C 1
ATOM 3746 O O . GLU A 1 473 ? 7.273 -5.562 10.359 1 87.81 473 GLU A O 1
ATOM 3751 N N . GLN A 1 474 ? 8.461 -4.625 11.891 1 88.44 474 GLN A N 1
ATOM 3752 C CA . GLN A 1 474 ? 9.18 -5.844 12.25 1 88.44 474 GLN A CA 1
ATOM 3753 C C . GLN A 1 474 ? 8.227 -6.906 12.797 1 88.44 474 GLN A C 1
ATOM 3755 O O . GLN A 1 474 ? 8.422 -8.102 12.562 1 88.44 474 GLN A O 1
ATOM 3760 N N . GLY A 1 475 ? 7.266 -6.457 13.484 1 83.38 475 GLY A N 1
ATOM 3761 C CA . GLY A 1 475 ? 6.367 -7.387 14.156 1 83.38 475 GLY A CA 1
ATOM 3762 C C . GLY A 1 475 ? 5.617 -8.289 13.195 1 83.38 475 GLY A C 1
ATOM 3763 O O . GLY A 1 475 ? 5.242 -9.406 13.547 1 83.38 475 GLY A O 1
ATOM 3764 N N . ALA A 1 476 ? 5.461 -7.867 12.031 1 84.69 476 ALA A N 1
ATOM 3765 C CA . ALA A 1 476 ? 4.66 -8.617 11.07 1 84.69 476 ALA A CA 1
ATOM 3766 C C . ALA A 1 476 ? 5.551 -9.336 10.055 1 84.69 476 ALA A C 1
ATOM 3768 O O . ALA A 1 476 ? 5.066 -10.133 9.25 1 84.69 476 ALA A O 1
ATOM 3769 N N . ASP A 1 477 ? 6.816 -9.164 10.133 1 92.81 477 ASP A N 1
ATOM 3770 C CA . ASP A 1 477 ? 7.738 -9.664 9.117 1 92.81 477 ASP A CA 1
ATOM 3771 C C . ASP A 1 477 ? 8.086 -11.133 9.359 1 92.81 477 ASP A C 1
ATOM 3773 O O . ASP A 1 477 ? 8.289 -11.539 10.508 1 92.81 477 ASP A O 1
ATOM 3777 N N . VAL A 1 478 ? 8.188 -11.898 8.32 1 95.06 478 VAL A N 1
ATOM 3778 C CA . VAL A 1 478 ? 8.398 -13.344 8.359 1 95.06 478 VAL A CA 1
ATOM 3779 C C . VAL A 1 478 ? 9.734 -13.648 9.039 1 95.06 478 VAL A C 1
ATOM 3781 O O . VAL A 1 478 ? 9.852 -14.625 9.773 1 95.06 478 VAL A O 1
ATOM 3784 N N . V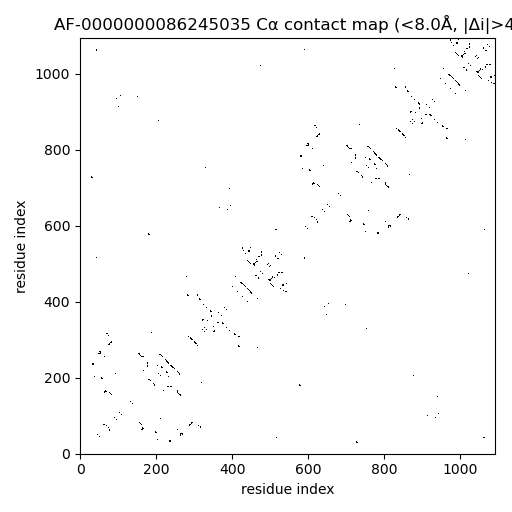AL A 1 479 ? 10.711 -12.812 8.859 1 96.56 479 VAL A N 1
ATOM 3785 C CA . VAL A 1 479 ? 12.039 -13.047 9.414 1 96.56 479 VAL A CA 1
ATOM 3786 C C . VAL A 1 479 ? 12 -12.898 10.938 1 96.56 479 VAL A C 1
ATOM 3788 O O . VAL A 1 479 ? 12.508 -13.75 11.664 1 96.56 479 VAL A O 1
ATOM 3791 N N . THR A 1 480 ? 11.383 -11.836 11.328 1 95.12 480 THR A N 1
ATOM 3792 C CA . THR A 1 480 ? 11.281 -11.594 12.766 1 95.12 480 THR A CA 1
ATOM 3793 C C . THR A 1 480 ? 10.43 -12.664 13.438 1 95.12 480 THR A C 1
ATOM 3795 O O . THR A 1 480 ? 10.805 -13.195 14.492 1 95.12 480 THR A O 1
ATOM 3798 N N . ARG A 1 481 ? 9.375 -12.961 12.836 1 92.81 481 ARG A N 1
ATOM 3799 C CA . ARG A 1 481 ? 8.477 -13.969 13.406 1 92.81 481 ARG A CA 1
ATOM 3800 C C . ARG A 1 481 ? 9.164 -15.328 13.477 1 92.81 481 ARG A C 1
ATOM 3802 O O . ARG A 1 481 ? 8.992 -16.062 14.445 1 92.81 481 ARG A O 1
ATOM 3809 N N . THR A 1 482 ? 9.875 -15.688 12.477 1 95.06 482 THR A N 1
ATOM 3810 C CA . THR A 1 482 ? 10.602 -16.953 12.469 1 95.06 482 THR A CA 1
ATOM 3811 C C . THR A 1 482 ? 11.672 -16.969 13.562 1 95.06 482 THR A C 1
ATOM 3813 O O . THR A 1 482 ? 11.773 -17.938 14.32 1 95.06 482 THR A O 1
ATOM 3816 N N . ALA A 1 483 ? 12.414 -15.914 13.672 1 93.88 483 ALA A N 1
ATOM 3817 C CA . ALA A 1 483 ? 13.492 -15.828 14.656 1 93.88 483 ALA A CA 1
ATOM 3818 C C . ALA A 1 483 ? 12.945 -15.898 16.078 1 93.88 483 ALA A C 1
ATOM 3820 O O . ALA A 1 483 ? 13.555 -16.5 16.953 1 93.88 483 ALA A O 1
ATOM 3821 N N . MET A 1 484 ? 11.805 -15.352 16.25 1 91.81 484 MET A N 1
ATOM 3822 C CA . MET A 1 484 ? 11.266 -15.219 17.609 1 91.81 484 MET A CA 1
ATOM 3823 C C . MET A 1 484 ? 10.445 -16.453 17.984 1 91.81 484 MET A C 1
ATOM 3825 O O . MET A 1 484 ? 10.469 -16.891 19.125 1 91.81 484 MET A O 1
ATOM 3829 N N . LYS A 1 485 ? 9.781 -17.047 17.016 1 90 485 LYS A N 1
ATOM 3830 C CA . LYS A 1 485 ? 8.758 -18.016 17.391 1 90 485 LYS A CA 1
ATOM 3831 C C . LYS A 1 485 ? 9.109 -19.406 16.875 1 90 485 LYS A C 1
ATOM 3833 O O . LYS A 1 485 ? 8.664 -20.422 17.422 1 90 485 LYS A O 1
ATOM 3838 N N . ARG A 1 486 ? 9.844 -19.516 15.82 1 92.94 486 ARG A N 1
ATOM 3839 C CA . ARG A 1 486 ? 9.969 -20.812 15.164 1 92.94 486 ARG A CA 1
ATOM 3840 C C . ARG A 1 486 ? 11.32 -21.438 15.461 1 92.94 486 ARG A C 1
ATOM 3842 O O . ARG A 1 486 ? 11.531 -22.625 15.195 1 92.94 486 ARG A O 1
ATOM 3849 N N . ILE A 1 487 ? 12.211 -20.688 15.938 1 92 487 ILE A N 1
ATOM 3850 C CA . ILE A 1 487 ? 13.539 -21.203 16.219 1 92 487 ILE A CA 1
ATOM 3851 C C . ILE A 1 487 ? 13.664 -21.516 17.719 1 92 487 ILE A C 1
ATOM 3853 O O . ILE A 1 487 ? 13.32 -20.688 18.562 1 92 487 ILE A O 1
ATOM 3857 N N . ASN A 1 488 ? 14.109 -22.703 18 1 91.12 488 ASN A N 1
ATOM 3858 C CA . ASN A 1 488 ? 14.398 -23.078 19.375 1 91.12 488 ASN A CA 1
ATOM 3859 C C . ASN A 1 488 ? 15.852 -22.781 19.75 1 91.12 488 ASN A C 1
ATOM 3861 O O . ASN A 1 488 ? 16.703 -23.656 19.719 1 91.12 488 ASN A O 1
ATOM 3865 N N . TRP A 1 489 ? 16.078 -21.703 20.297 1 91.75 489 TRP A N 1
ATOM 3866 C CA . TRP A 1 489 ? 17.422 -21.188 20.578 1 91.75 489 TRP A CA 1
ATOM 3867 C C . TRP A 1 489 ? 18.094 -22 21.688 1 91.75 489 TRP A C 1
ATOM 3869 O O . TRP A 1 489 ? 19.312 -22.188 21.672 1 91.75 489 TRP A O 1
ATOM 3879 N N . ASN A 1 490 ? 17.297 -22.484 22.562 1 90.31 490 ASN A N 1
ATOM 3880 C CA . ASN A 1 490 ? 17.828 -23.266 23.688 1 90.31 490 ASN A CA 1
ATOM 3881 C C . ASN A 1 490 ? 18.5 -24.547 23.219 1 90.31 490 ASN A C 1
ATOM 3883 O O . ASN A 1 490 ? 19.453 -25.016 23.828 1 90.31 490 ASN A O 1
ATOM 3887 N N . SER A 1 491 ? 17.938 -25.094 22.188 1 90.44 491 SER A N 1
ATOM 3888 C CA . SER A 1 491 ? 18.516 -26.312 21.625 1 90.44 491 SER A CA 1
ATOM 3889 C C . SER A 1 491 ? 19.953 -26.078 21.156 1 90.44 491 SER A C 1
ATOM 3891 O O . SER A 1 491 ? 20.734 -27.016 21.031 1 90.44 491 SER A O 1
ATOM 3893 N N . TYR A 1 492 ? 20.281 -24.812 20.969 1 88.62 492 TYR A N 1
ATOM 3894 C CA . TYR A 1 492 ? 21.625 -24.469 20.516 1 88.62 492 TYR A CA 1
ATOM 3895 C C . TYR A 1 492 ? 22.438 -23.844 21.641 1 88.62 492 TYR A C 1
ATOM 3897 O O . TYR A 1 492 ? 23.484 -23.234 21.391 1 88.62 492 TYR A O 1
ATOM 3905 N N . LYS A 1 493 ? 21.875 -23.844 22.844 1 89.25 493 LYS A N 1
ATOM 3906 C CA . LYS A 1 493 ? 22.531 -23.328 24.031 1 89.25 493 LYS A CA 1
ATOM 3907 C C . LYS A 1 493 ? 22.688 -21.812 23.969 1 89.25 493 LYS A C 1
ATOM 3909 O O . LYS A 1 493 ? 23.719 -21.281 24.375 1 89.25 493 LYS A O 1
ATOM 3914 N N . ILE A 1 494 ? 21.812 -21.188 23.344 1 90.88 494 ILE A N 1
ATOM 3915 C CA . ILE A 1 494 ? 21.781 -19.734 23.266 1 90.88 494 ILE A CA 1
ATOM 3916 C C . ILE A 1 494 ? 20.625 -19.203 24.094 1 90.88 494 ILE A C 1
ATOM 3918 O O . ILE A 1 494 ? 19.484 -19.656 23.938 1 90.88 494 ILE A O 1
ATOM 3922 N N . ASN A 1 495 ? 20.953 -18.281 24.953 1 90.88 495 ASN A N 1
ATOM 3923 C CA . ASN A 1 495 ? 19.922 -17.641 25.75 1 90.88 495 ASN A CA 1
ATOM 3924 C C . ASN A 1 495 ? 19.359 -16.406 25.047 1 90.88 495 ASN A C 1
ATOM 3926 O O . ASN A 1 495 ? 20 -15.367 25 1 90.88 495 ASN A O 1
ATOM 3930 N N . GLN A 1 496 ? 18.219 -16.469 24.672 1 89.06 496 GLN A N 1
ATOM 3931 C CA . GLN A 1 496 ? 17.562 -15.445 23.844 1 89.06 496 GLN A CA 1
ATOM 3932 C C . GLN A 1 496 ? 17.422 -14.133 24.609 1 89.06 496 GLN A C 1
ATOM 3934 O O . GLN A 1 496 ? 17.281 -13.07 23.984 1 89.06 496 GLN A O 1
ATOM 3939 N N . THR A 1 497 ? 17.391 -14.125 25.875 1 89.5 497 THR A N 1
ATOM 3940 C CA . THR A 1 497 ? 17.141 -12.922 26.656 1 89.5 497 THR A CA 1
ATOM 3941 C C . THR A 1 497 ? 18.453 -12.281 27.109 1 89.5 497 THR A C 1
ATOM 3943 O O . THR A 1 497 ? 18.578 -11.055 27.125 1 89.5 497 THR A O 1
ATOM 3946 N N . GLN A 1 498 ? 19.469 -13.055 27.359 1 91.56 498 GLN A N 1
ATOM 3947 C CA . GLN A 1 498 ? 20.703 -12.57 27.984 1 91.56 498 GLN A CA 1
ATOM 3948 C C . GLN A 1 498 ? 21.797 -12.359 26.938 1 91.56 498 GLN A C 1
ATOM 3950 O O . GLN A 1 498 ? 22.578 -11.414 27.047 1 91.56 498 GLN A O 1
ATOM 3955 N N . ASP A 1 499 ? 21.859 -13.227 26.016 1 92.94 499 ASP A N 1
ATOM 3956 C CA . ASP A 1 499 ? 22.938 -13.164 25.031 1 92.94 499 ASP A CA 1
ATOM 3957 C C . ASP A 1 499 ? 22.672 -12.062 24 1 92.94 499 ASP A C 1
ATOM 3959 O O . ASP A 1 499 ? 21.516 -11.68 23.766 1 92.94 499 ASP A O 1
ATOM 3963 N N . LYS A 1 500 ? 23.75 -11.531 23.469 1 95.25 500 LYS A N 1
ATOM 3964 C CA . LYS A 1 500 ? 23.672 -10.57 22.375 1 95.25 500 LYS A CA 1
ATOM 3965 C C . LYS A 1 500 ? 23.672 -11.273 21.016 1 95.25 500 LYS A C 1
ATOM 3967 O O . LYS A 1 500 ? 24.734 -11.617 20.484 1 95.25 500 LYS A O 1
ATOM 3972 N N . ILE A 1 501 ? 22.516 -11.492 20.5 1 94.94 501 ILE A N 1
ATOM 3973 C CA . ILE A 1 501 ? 22.375 -12.32 19.312 1 94.94 501 ILE A CA 1
ATOM 3974 C C . ILE A 1 501 ? 21.969 -11.445 18.125 1 94.94 501 ILE A C 1
ATOM 3976 O O . ILE A 1 501 ? 21.047 -10.633 18.219 1 94.94 501 ILE A O 1
ATOM 3980 N N . GLY A 1 502 ? 22.688 -11.562 17.047 1 95.56 502 GLY A N 1
ATOM 3981 C CA . GLY A 1 502 ? 22.297 -10.969 15.781 1 95.56 502 GLY A CA 1
ATOM 3982 C C . GLY A 1 502 ? 21.812 -11.984 14.773 1 95.56 502 GLY A C 1
ATOM 3983 O O . GLY A 1 502 ? 22.453 -13.008 14.555 1 95.56 502 GLY A O 1
ATOM 3984 N N . VAL A 1 503 ? 20.625 -11.805 14.266 1 96.38 503 VAL A N 1
ATOM 3985 C CA . VAL A 1 503 ? 20.078 -12.648 13.203 1 96.38 503 VAL A CA 1
ATOM 3986 C C . VAL A 1 503 ? 19.953 -11.844 11.914 1 96.38 503 VAL A C 1
ATOM 3988 O O . VAL A 1 503 ? 19.219 -10.852 11.867 1 96.38 503 VAL A O 1
ATOM 3991 N N . PHE A 1 504 ? 20.656 -12.25 10.938 1 97.31 504 PHE A N 1
ATOM 3992 C CA . PHE A 1 504 ? 20.656 -11.57 9.648 1 97.31 504 PHE A CA 1
ATOM 3993 C C . PHE A 1 504 ? 20.047 -12.461 8.57 1 97.31 504 PHE A C 1
ATOM 3995 O O . PHE A 1 504 ? 20.516 -13.578 8.344 1 97.31 504 PHE A O 1
ATOM 4002 N N . VAL A 1 505 ? 19.031 -11.992 7.902 1 98.19 505 VAL A N 1
ATOM 4003 C CA . VAL A 1 505 ? 18.422 -12.781 6.836 1 98.19 505 VAL A CA 1
ATOM 4004 C C . VAL A 1 505 ? 18.25 -11.922 5.59 1 98.19 505 VAL A C 1
ATOM 4006 O O . VAL A 1 505 ? 17.688 -10.82 5.656 1 98.19 505 VAL A O 1
ATOM 4009 N N . SER A 1 506 ? 18.766 -12.359 4.508 1 98.31 506 SER A N 1
ATOM 4010 C CA . SER A 1 506 ? 18.625 -11.703 3.213 1 98.31 506 SER A CA 1
ATOM 4011 C C . SER A 1 506 ? 17.828 -12.57 2.24 1 98.31 506 SER A C 1
ATOM 4013 O O . SER A 1 506 ? 18.172 -13.727 2.006 1 98.31 506 SER A O 1
ATOM 4015 N N . ILE A 1 507 ? 16.766 -12.023 1.725 1 98.12 507 ILE A N 1
ATOM 4016 C CA . ILE A 1 507 ? 15.945 -12.68 0.71 1 98.12 507 ILE A CA 1
ATOM 4017 C C . ILE A 1 507 ? 16.078 -11.945 -0.621 1 98.12 507 ILE A C 1
ATOM 4019 O O . ILE A 1 507 ? 15.844 -10.742 -0.699 1 98.12 507 ILE A O 1
ATOM 4023 N N . VAL A 1 508 ? 16.5 -12.625 -1.652 1 98.12 508 VAL A N 1
ATOM 4024 C CA . VAL A 1 508 ? 16.578 -12.016 -2.977 1 98.12 508 VAL A CA 1
ATOM 4025 C C . VAL A 1 508 ? 15.664 -12.773 -3.945 1 98.12 508 VAL A C 1
ATOM 4027 O O . VAL A 1 508 ? 15.516 -13.992 -3.838 1 98.12 508 VAL A O 1
ATOM 4030 N N . SER A 1 509 ? 15.062 -12.086 -4.84 1 97.81 509 SER A N 1
ATOM 4031 C CA . SER A 1 509 ? 14.117 -12.656 -5.801 1 97.81 509 SER A CA 1
ATOM 4032 C C . SER A 1 509 ? 13.859 -11.703 -6.957 1 97.81 509 SER A C 1
ATOM 4034 O O . SER A 1 509 ? 14.242 -10.531 -6.902 1 97.81 509 SER A O 1
ATOM 4036 N N . THR A 1 510 ? 13.336 -12.242 -8.047 1 96.62 510 THR A N 1
ATOM 4037 C CA . THR A 1 510 ? 12.844 -11.391 -9.125 1 96.62 510 THR A CA 1
ATOM 4038 C C . THR A 1 510 ? 11.562 -10.68 -8.711 1 96.62 510 THR A C 1
ATOM 4040 O O . THR A 1 510 ? 11.195 -9.656 -9.289 1 96.62 510 THR A O 1
ATOM 4043 N N . LYS A 1 511 ? 10.93 -11.242 -7.707 1 94.94 511 LYS A N 1
ATOM 4044 C CA . LYS A 1 511 ? 9.703 -10.641 -7.195 1 94.94 511 LYS A CA 1
ATOM 4045 C C . LYS A 1 511 ? 9.57 -10.859 -5.691 1 94.94 511 LYS A C 1
ATOM 4047 O O . LYS A 1 511 ? 9.242 -11.961 -5.246 1 94.94 511 LYS A O 1
ATOM 4052 N N . ILE A 1 512 ? 9.789 -9.797 -4.918 1 95.44 512 ILE A N 1
ATOM 4053 C CA . ILE A 1 512 ? 9.594 -9.836 -3.475 1 95.44 512 ILE A CA 1
ATOM 4054 C C . ILE A 1 512 ? 8.141 -9.523 -3.139 1 95.44 512 ILE A C 1
ATOM 4056 O O . ILE A 1 512 ? 7.594 -8.523 -3.605 1 95.44 512 ILE A O 1
ATOM 4060 N N . PRO A 1 513 ? 7.469 -10.352 -2.389 1 92.69 513 PRO A N 1
ATOM 4061 C CA . PRO A 1 513 ? 6.066 -10.102 -2.055 1 92.69 513 PRO A CA 1
ATOM 4062 C C . PRO A 1 513 ? 5.902 -9.094 -0.915 1 92.69 513 PRO A C 1
ATOM 4064 O O . PRO A 1 513 ? 5.359 -9.438 0.14 1 92.69 513 PRO A O 1
ATOM 4067 N N . PHE A 1 514 ? 6.195 -7.852 -1.18 1 91.5 514 PHE A N 1
ATOM 4068 C CA . PHE A 1 514 ? 5.98 -6.789 -0.203 1 91.5 514 PHE A CA 1
ATOM 4069 C C . PHE A 1 514 ? 4.492 -6.57 0.038 1 91.5 514 PHE A C 1
ATOM 4071 O O . PHE A 1 514 ? 3.678 -6.738 -0.873 1 91.5 514 PHE A O 1
ATOM 4078 N N . LYS A 1 515 ? 4.172 -6.07 1.211 1 87.19 515 LYS A N 1
ATOM 4079 C CA . LYS A 1 515 ? 2.773 -5.809 1.542 1 87.19 515 LYS A CA 1
ATOM 4080 C C . LYS A 1 515 ? 2.373 -4.391 1.146 1 87.19 515 LYS A C 1
ATOM 4082 O O . LYS A 1 515 ? 1.186 -4.059 1.121 1 87.19 515 LYS A O 1
ATOM 4087 N N . GLY A 1 516 ? 3.299 -3.633 0.758 1 87.5 516 GLY A N 1
ATOM 4088 C CA . GLY A 1 516 ? 3.07 -2.26 0.337 1 87.5 516 GLY A CA 1
ATOM 4089 C C . GLY A 1 516 ? 4.188 -1.707 -0.528 1 87.5 516 GLY A C 1
ATOM 4090 O O . GLY A 1 516 ? 5.262 -2.305 -0.622 1 87.5 516 GLY A O 1
ATOM 4091 N N . THR A 1 517 ? 3.938 -0.525 -1.073 1 88.25 517 THR A N 1
ATOM 4092 C CA . THR A 1 517 ? 4.918 0.083 -1.965 1 88.25 517 THR A CA 1
ATOM 4093 C C . THR A 1 517 ? 6.078 0.677 -1.17 1 88.25 517 THR A C 1
ATOM 4095 O O . THR A 1 517 ? 7.121 1.012 -1.737 1 88.25 517 THR A O 1
ATOM 4098 N N . GLY A 1 518 ? 5.918 0.758 0.124 1 88.25 518 GLY A N 1
ATOM 4099 C CA . GLY A 1 518 ? 6.992 1.249 0.975 1 88.25 518 GLY A CA 1
ATOM 4100 C C . GLY A 1 518 ? 8.047 0.199 1.27 1 88.25 518 GLY A C 1
ATOM 4101 O O . GLY A 1 518 ? 9.086 0.503 1.864 1 88.25 518 GLY A O 1
ATOM 4102 N N . LYS A 1 519 ? 7.828 -1.03 0.862 1 89.81 519 LYS A N 1
ATOM 4103 C CA . LYS A 1 519 ? 8.789 -2.123 1.009 1 89.81 519 LYS A CA 1
ATOM 4104 C C . LYS A 1 519 ? 9.242 -2.268 2.459 1 89.81 519 LYS A C 1
ATOM 4106 O O . LYS A 1 519 ? 10.438 -2.34 2.736 1 89.81 519 LYS A O 1
ATOM 4111 N N . GLU A 1 520 ? 8.297 -2.361 3.387 1 88.69 520 GLU A N 1
ATOM 4112 C CA . GLU A 1 520 ? 8.641 -2.305 4.805 1 88.69 520 GLU A CA 1
ATOM 4113 C C . GLU A 1 520 ? 8.805 -3.705 5.387 1 88.69 520 GLU A C 1
ATOM 4115 O O . GLU A 1 520 ? 9.531 -3.898 6.363 1 88.69 520 GLU A O 1
ATOM 4120 N N . TYR A 1 521 ? 8.055 -4.652 4.766 1 90.94 521 TYR A N 1
ATOM 4121 C CA . TYR A 1 521 ? 8.156 -5.996 5.328 1 90.94 521 TYR A CA 1
ATOM 4122 C C . TYR A 1 521 ? 7.578 -7.035 4.375 1 90.94 521 TYR A C 1
ATOM 4124 O O . TYR A 1 521 ? 6.906 -6.684 3.402 1 90.94 521 TYR A O 1
ATOM 4132 N N . ILE A 1 522 ? 7.945 -8.273 4.625 1 92.81 522 ILE A N 1
ATOM 4133 C CA . ILE A 1 522 ? 7.398 -9.453 3.965 1 92.81 522 ILE A CA 1
ATOM 4134 C C . ILE A 1 522 ? 6.492 -10.211 4.934 1 92.81 522 ILE A C 1
ATOM 4136 O O . ILE A 1 522 ? 6.91 -10.562 6.039 1 92.81 522 ILE A O 1
ATOM 4140 N N . GLY A 1 523 ? 5.297 -10.445 4.52 1 86.69 523 GLY A N 1
ATOM 4141 C CA . GLY A 1 523 ? 4.32 -11.055 5.41 1 86.69 523 GLY A CA 1
ATOM 4142 C C . GLY A 1 523 ? 4.68 -12.469 5.816 1 86.69 523 GLY A C 1
ATOM 4143 O O . GLY A 1 523 ? 5.395 -13.164 5.094 1 86.69 523 GLY A O 1
ATOM 4144 N N . ASP A 1 524 ? 4.18 -12.898 6.906 1 87.94 524 ASP A N 1
ATOM 4145 C CA . ASP A 1 524 ? 4.434 -14.227 7.461 1 87.94 524 ASP A CA 1
ATOM 4146 C C . ASP A 1 524 ? 3.455 -15.25 6.891 1 87.94 524 ASP A C 1
ATOM 4148 O O . ASP A 1 524 ? 3.479 -16.422 7.281 1 87.94 524 ASP A O 1
ATOM 4152 N N . ASP A 1 525 ? 2.705 -14.93 5.953 1 83.75 525 ASP A N 1
ATOM 4153 C CA . ASP A 1 525 ? 1.65 -15.797 5.434 1 83.75 525 ASP A CA 1
ATOM 4154 C C . ASP A 1 525 ? 2.158 -16.641 4.27 1 83.75 525 ASP A C 1
ATOM 4156 O O . ASP A 1 525 ? 1.444 -17.516 3.77 1 83.75 525 ASP A O 1
ATOM 4160 N N . ILE A 1 526 ? 3.355 -16.438 3.867 1 89.69 526 ILE A N 1
ATOM 4161 C CA . ILE A 1 526 ? 3.936 -17.203 2.777 1 89.69 526 ILE A CA 1
ATOM 4162 C C . ILE A 1 526 ? 4.754 -18.359 3.35 1 89.69 526 ILE A C 1
ATOM 4164 O O . ILE A 1 526 ? 5.898 -18.172 3.773 1 89.69 526 ILE A O 1
ATOM 4168 N N . SER A 1 527 ? 4.27 -19.516 3.238 1 89.75 527 SER A N 1
ATOM 4169 C CA . SER A 1 527 ? 4.848 -20.688 3.891 1 89.75 527 SER A CA 1
ATOM 4170 C C . SER A 1 527 ? 6.203 -21.047 3.287 1 89.75 527 SER A C 1
ATOM 4172 O O . SER A 1 527 ? 7.121 -21.438 4.008 1 89.75 527 SER A O 1
ATOM 4174 N N . GLU A 1 528 ? 6.305 -20.906 1.962 1 92 528 GLU A N 1
ATOM 4175 C CA . GLU A 1 528 ? 7.559 -21.219 1.284 1 92 528 GLU A CA 1
ATOM 4176 C C . GLU A 1 528 ? 8.711 -20.375 1.816 1 92 528 GLU A C 1
ATOM 4178 O O . GLU A 1 528 ? 9.797 -20.891 2.09 1 92 528 GLU A O 1
ATOM 4183 N N . ILE A 1 529 ? 8.469 -19.156 2.043 1 93.88 529 ILE A N 1
ATOM 4184 C CA . ILE A 1 529 ? 9.508 -18.234 2.502 1 93.88 529 ILE A CA 1
ATOM 4185 C C . ILE A 1 529 ? 9.781 -18.469 3.984 1 93.88 529 ILE A C 1
ATOM 4187 O O . ILE A 1 529 ? 10.938 -18.5 4.41 1 93.88 529 ILE A O 1
ATOM 4191 N N . ALA A 1 530 ? 8.734 -18.672 4.715 1 94.06 530 ALA A N 1
ATOM 4192 C CA . ALA A 1 530 ? 8.891 -18.938 6.145 1 94.06 530 ALA A CA 1
ATOM 4193 C C . ALA A 1 530 ? 9.742 -20.172 6.391 1 94.06 530 ALA A C 1
ATOM 4195 O O . ALA A 1 530 ? 10.633 -20.172 7.242 1 94.06 530 ALA A O 1
ATOM 4196 N N . SER A 1 531 ? 9.477 -21.219 5.637 1 94 531 SER A N 1
ATOM 4197 C CA . SER A 1 531 ? 10.227 -22.469 5.777 1 94 531 SER A CA 1
ATOM 4198 C C . SER A 1 531 ? 11.688 -22.281 5.41 1 94 531 SER A C 1
ATOM 4200 O O . SER A 1 531 ? 12.578 -22.812 6.078 1 94 531 SER A O 1
ATOM 4202 N N . ALA A 1 532 ? 11.867 -21.531 4.387 1 93.38 532 ALA A N 1
ATOM 4203 C CA . ALA A 1 532 ? 13.242 -21.281 3.947 1 93.38 532 ALA A CA 1
ATOM 4204 C C . ALA A 1 532 ? 14 -20.453 4.984 1 93.38 532 ALA A C 1
ATOM 4206 O O . ALA A 1 532 ? 15.164 -20.75 5.277 1 93.38 532 ALA A O 1
ATOM 4207 N N . VAL A 1 533 ? 13.383 -19.484 5.523 1 93.19 533 VAL A N 1
ATOM 4208 C CA . VAL A 1 533 ? 14.008 -18.609 6.52 1 93.19 533 VAL A CA 1
ATOM 4209 C C . VAL A 1 533 ? 14.367 -19.422 7.758 1 93.19 533 VAL A C 1
ATOM 4211 O O . VAL A 1 533 ? 15.469 -19.281 8.305 1 93.19 533 VAL A O 1
ATOM 4214 N N . LYS A 1 534 ? 13.469 -20.266 8.195 1 91.75 534 LYS A N 1
ATOM 4215 C CA . LYS A 1 534 ? 13.711 -21.109 9.359 1 91.75 534 LYS A CA 1
ATOM 4216 C C . LYS A 1 534 ? 14.891 -22.047 9.117 1 91.75 534 LYS A C 1
ATOM 4218 O O . LYS A 1 534 ? 15.812 -22.109 9.938 1 91.75 534 LYS A O 1
ATOM 4223 N N . LEU A 1 535 ? 14.859 -22.703 8 1 85.25 535 LEU A N 1
ATOM 4224 C CA . LEU A 1 535 ? 15.875 -23.688 7.656 1 85.25 535 LEU A CA 1
ATOM 4225 C C . LEU A 1 535 ? 17.266 -23.047 7.617 1 85.25 535 LEU A C 1
ATOM 4227 O O . LEU A 1 535 ? 18.219 -23.594 8.172 1 85.25 535 LEU A O 1
ATOM 4231 N N . LEU A 1 536 ? 17.344 -21.969 7.078 1 83.94 536 LEU A N 1
ATOM 4232 C CA . LEU A 1 536 ? 18.641 -21.344 6.871 1 83.94 536 LEU A CA 1
ATOM 4233 C C . LEU A 1 536 ? 19.141 -20.688 8.156 1 83.94 536 LEU A C 1
ATOM 4235 O O . LEU A 1 536 ? 20.344 -20.656 8.414 1 83.94 536 LEU A O 1
ATOM 4239 N N . SER A 1 537 ? 18.266 -20.188 8.852 1 85.06 537 SER A N 1
ATOM 4240 C CA . SER A 1 537 ? 18.641 -19.672 10.156 1 85.06 537 SER A CA 1
ATOM 4241 C C . SER A 1 537 ? 19.188 -20.766 11.055 1 85.06 537 SER A C 1
ATOM 4243 O O . SER A 1 537 ? 20.219 -20.594 11.711 1 85.06 537 SER A O 1
ATOM 4245 N N . ASN A 1 538 ? 18.531 -21.906 11.047 1 82.69 538 ASN A N 1
ATOM 4246 C CA . ASN A 1 538 ? 19.016 -23.062 11.812 1 82.69 538 ASN A CA 1
ATOM 4247 C C . ASN A 1 538 ? 20.391 -23.516 11.344 1 82.69 538 ASN A C 1
ATOM 4249 O O . ASN A 1 538 ? 21.25 -23.859 12.164 1 82.69 538 ASN A O 1
ATOM 4253 N N . ALA A 1 539 ? 20.5 -23.438 10.062 1 80.94 539 ALA A N 1
ATOM 4254 C CA . ALA A 1 539 ? 21.781 -23.844 9.508 1 80.94 539 ALA A CA 1
ATOM 4255 C C . ALA A 1 539 ? 22.891 -22.891 9.953 1 80.94 539 ALA A C 1
ATOM 4257 O O . ALA A 1 539 ? 24 -23.328 10.273 1 80.94 539 ALA A O 1
ATOM 4258 N N . ALA A 1 540 ? 22.609 -21.672 9.977 1 84.38 540 ALA A N 1
ATOM 4259 C CA . ALA A 1 540 ? 23.578 -20.672 10.414 1 84.38 540 ALA A CA 1
ATOM 4260 C C . ALA A 1 540 ? 23.906 -20.844 11.891 1 84.38 540 ALA A C 1
ATOM 4262 O O . ALA A 1 540 ? 25.078 -20.734 12.289 1 84.38 540 ALA A O 1
ATOM 4263 N N . ILE A 1 541 ? 22.984 -21.156 12.656 1 83.44 541 ILE A N 1
ATOM 4264 C CA . ILE A 1 541 ? 23.172 -21.344 14.086 1 83.44 541 ILE A CA 1
ATOM 4265 C C . ILE A 1 541 ? 24.016 -22.578 14.344 1 83.44 541 ILE A C 1
ATOM 4267 O O . ILE A 1 541 ? 24.953 -22.547 15.148 1 83.44 541 ILE A O 1
ATOM 4271 N N . SER A 1 542 ? 23.641 -23.625 13.617 1 81.5 542 SER A N 1
ATOM 4272 C CA . SER A 1 542 ? 24.375 -24.875 13.773 1 81.5 542 SER A CA 1
ATOM 4273 C C . SER A 1 542 ? 25.844 -24.703 13.391 1 81.5 542 SER A C 1
ATOM 4275 O O . SER A 1 542 ? 26.734 -25.297 14.008 1 81.5 542 SER A O 1
ATOM 4277 N N . SER A 1 543 ? 26.047 -23.922 12.438 1 78.12 543 SER A N 1
ATOM 4278 C CA . SER A 1 543 ? 27.406 -23.641 12.016 1 78.12 543 SER A CA 1
ATOM 4279 C C . SER A 1 543 ? 28.156 -22.828 13.07 1 78.12 543 SER A C 1
ATOM 4281 O O . SER A 1 543 ? 29.375 -22.953 13.219 1 78.12 543 SER A O 1
ATOM 4283 N N . ASN A 1 544 ? 27.516 -22.031 13.742 1 77.5 544 ASN A N 1
ATOM 4284 C CA . ASN A 1 544 ? 28.109 -21.219 14.797 1 77.5 544 ASN A CA 1
ATOM 4285 C C . ASN A 1 544 ? 28.547 -22.062 15.984 1 77.5 544 ASN A C 1
ATOM 4287 O O . ASN A 1 544 ? 29.547 -21.75 16.641 1 77.5 544 ASN A O 1
ATOM 4291 N N . GLN A 1 545 ? 27.828 -23.078 16.281 1 68.69 545 GLN A N 1
ATOM 4292 C CA . GLN A 1 545 ? 28.156 -23.984 17.375 1 68.69 545 GLN A CA 1
ATOM 4293 C C . GLN A 1 545 ? 29.422 -24.797 17.047 1 68.69 545 GLN A C 1
ATOM 4295 O O . GLN A 1 545 ? 30.172 -25.172 17.953 1 68.69 545 GLN A O 1
ATOM 4300 N N . LYS A 1 546 ? 29.578 -24.969 15.781 1 62.94 546 LYS A N 1
ATOM 4301 C CA . LYS A 1 546 ? 30.766 -25.719 15.375 1 62.94 546 LYS A CA 1
ATOM 4302 C C . LYS A 1 546 ? 32 -24.844 15.445 1 62.94 546 LYS A C 1
ATOM 4304 O O . LYS A 1 546 ? 33.125 -25.344 15.484 1 62.94 546 LYS A O 1
ATOM 4309 N N . LEU A 1 547 ? 31.797 -23.562 15.5 1 59.06 547 LEU A N 1
ATOM 4310 C CA . LEU A 1 547 ? 32.906 -22.625 15.633 1 59.06 547 LEU A CA 1
ATOM 4311 C C . LEU A 1 547 ? 33.281 -22.422 17.094 1 59.06 547 LEU A C 1
ATOM 4313 O O . LEU A 1 547 ? 34.438 -22.281 17.422 1 59.06 547 LEU A O 1
ATOM 4317 N N . MET B 1 1 ? 73.375 -44.781 -33.031 1 25.06 1 MET B N 1
ATOM 4318 C CA . MET B 1 1 ? 72.5 -44.094 -33.938 1 25.06 1 MET B CA 1
ATOM 4319 C C . MET B 1 1 ? 71.312 -43.469 -33.188 1 25.06 1 MET B C 1
ATOM 4321 O O . MET B 1 1 ? 70.562 -44.156 -32.531 1 25.06 1 MET B O 1
ATOM 4325 N N . GLU B 1 2 ? 71.5 -42.219 -32.562 1 26.05 2 GLU B N 1
ATOM 4326 C CA . GLU B 1 2 ? 71 -41.312 -31.578 1 26.05 2 GLU B CA 1
ATOM 4327 C C . GLU B 1 2 ? 69.688 -40.688 -32.031 1 26.05 2 GLU B C 1
ATOM 4329 O O . GLU B 1 2 ? 69.688 -39.812 -32.906 1 26.05 2 GLU B O 1
ATOM 4334 N N . SER B 1 3 ? 68.688 -41.625 -32.406 1 26.64 3 SER B N 1
ATOM 4335 C CA . SER B 1 3 ? 67.438 -41.25 -33.031 1 26.64 3 SER B CA 1
ATOM 4336 C C . SER B 1 3 ? 66.688 -40.188 -32.219 1 26.64 3 SER B C 1
ATOM 4338 O O . SER B 1 3 ? 66.562 -40.281 -31 1 26.64 3 SER B O 1
ATOM 4340 N N . GLY B 1 4 ? 66.938 -38.906 -32.594 1 25.52 4 GLY B N 1
ATOM 4341 C CA . GLY B 1 4 ? 66.438 -37.625 -32.156 1 25.52 4 GLY B CA 1
ATOM 4342 C C . GLY B 1 4 ? 64.938 -37.5 -32.031 1 25.52 4 GLY B C 1
ATOM 4343 O O . GLY B 1 4 ? 64.25 -37.531 -33.062 1 25.52 4 GLY B O 1
ATOM 4344 N N . ARG B 1 5 ? 64.312 -38.219 -31.016 1 28.62 5 ARG B N 1
ATOM 4345 C CA . ARG B 1 5 ? 62.906 -38.312 -30.75 1 28.62 5 ARG B CA 1
ATOM 4346 C C . ARG B 1 5 ? 62.25 -36.938 -30.672 1 28.62 5 ARG B C 1
ATOM 4348 O O . ARG B 1 5 ? 62.656 -36.094 -29.844 1 28.62 5 ARG B O 1
ATOM 4355 N N . SER B 1 6 ? 62 -36.375 -31.891 1 27.81 6 SER B N 1
ATOM 4356 C CA . SER B 1 6 ? 61.375 -35.062 -32.094 1 27.81 6 SER B CA 1
ATOM 4357 C C . SER B 1 6 ? 60.094 -34.938 -31.25 1 27.81 6 SER B C 1
ATOM 4359 O O . SER B 1 6 ? 59.219 -35.812 -31.297 1 27.81 6 SER B O 1
ATOM 4361 N N . SER B 1 7 ? 60.219 -34.406 -30 1 28.16 7 SER B N 1
ATOM 4362 C CA . SER B 1 7 ? 59.188 -34.156 -29 1 28.16 7 SER B CA 1
ATOM 4363 C C . SER B 1 7 ? 58.094 -33.25 -29.547 1 28.16 7 SER B C 1
ATOM 4365 O O . SER B 1 7 ? 58.344 -32.094 -29.922 1 28.16 7 SER B O 1
ATOM 4367 N N . GLU B 1 8 ? 57.25 -33.812 -30.484 1 28.06 8 GLU B N 1
ATOM 4368 C CA . GLU B 1 8 ? 56.125 -33.031 -31.031 1 28.06 8 GLU B CA 1
ATOM 4369 C C . GLU B 1 8 ? 55.312 -32.406 -29.938 1 28.06 8 GLU B C 1
ATOM 4371 O O . GLU B 1 8 ? 54.938 -33.062 -28.953 1 28.06 8 GLU B O 1
ATOM 4376 N N . SER B 1 9 ? 55.562 -31.094 -29.672 1 29.81 9 SER B N 1
ATOM 4377 C CA . SER B 1 9 ? 54.906 -30.172 -28.75 1 29.81 9 SER B CA 1
ATOM 4378 C C . SER B 1 9 ? 53.406 -30.219 -28.891 1 29.81 9 SER B C 1
ATOM 4380 O O . SER B 1 9 ? 52.875 -30.203 -30 1 29.81 9 SER B O 1
ATOM 4382 N N . PRO B 1 10 ? 52.719 -30.859 -27.922 1 31.59 10 PRO B N 1
ATOM 4383 C CA . PRO B 1 10 ? 51.25 -30.969 -27.984 1 31.59 10 PRO B CA 1
ATOM 4384 C C . PRO B 1 10 ? 50.562 -29.641 -28.281 1 31.59 10 PRO B C 1
ATOM 4386 O O . PRO B 1 10 ? 51.062 -28.594 -27.844 1 31.59 10 PRO B O 1
ATOM 4389 N N . GLU B 1 11 ? 50.031 -29.438 -29.453 1 29.78 11 GLU B N 1
ATOM 4390 C CA . GLU B 1 11 ? 49.219 -28.312 -29.891 1 29.78 11 GLU B CA 1
ATOM 4391 C C . GLU B 1 11 ? 48.188 -27.938 -28.828 1 29.78 11 GLU B C 1
ATOM 4393 O O . GLU B 1 11 ? 47.438 -28.797 -28.344 1 29.78 11 GLU B O 1
ATOM 4398 N N . VAL B 1 12 ? 48.5 -26.938 -28 1 31.09 12 VAL B N 1
ATOM 4399 C CA . VAL B 1 12 ? 47.594 -26.266 -27.047 1 31.09 12 VAL B CA 1
ATOM 4400 C C . VAL B 1 12 ? 46.25 -26 -27.719 1 31.09 12 VAL B C 1
ATOM 4402 O O . VAL B 1 12 ? 46.219 -25.375 -28.781 1 31.09 12 VAL B O 1
ATOM 4405 N N . ALA B 1 13 ? 45.281 -26.828 -27.453 1 34.09 13 ALA B N 1
ATOM 4406 C CA . ALA B 1 13 ? 43.906 -26.641 -27.859 1 34.09 13 ALA B CA 1
ATOM 4407 C C . ALA B 1 13 ? 43.469 -25.188 -27.703 1 34.09 13 ALA B C 1
ATOM 4409 O O . ALA B 1 13 ? 43.719 -24.578 -26.656 1 34.09 13 ALA B O 1
ATOM 4410 N N . LYS B 1 14 ? 43.312 -24.484 -28.766 1 31.7 14 LYS B N 1
ATOM 4411 C CA . LYS B 1 14 ? 42.75 -23.141 -28.859 1 31.7 14 LYS B CA 1
ATOM 4412 C C . LYS B 1 14 ? 41.531 -23 -27.938 1 31.7 14 LYS B C 1
ATOM 4414 O O . LYS B 1 14 ? 40.562 -23.75 -28.047 1 31.7 14 LYS B O 1
ATOM 4419 N N . LYS B 1 15 ? 41.719 -22.5 -26.734 1 32.41 15 LYS B N 1
ATOM 4420 C CA . LYS B 1 15 ? 40.656 -22.031 -25.828 1 32.41 15 LYS B CA 1
ATOM 4421 C C . LYS B 1 15 ? 39.562 -21.266 -26.578 1 32.41 15 LYS B C 1
ATOM 4423 O O . LYS B 1 15 ? 39.875 -20.391 -27.391 1 32.41 15 LYS B O 1
ATOM 4428 N N . GLY B 1 16 ? 38.438 -21.922 -26.766 1 28.7 16 GLY B N 1
ATOM 4429 C CA . GLY B 1 16 ? 37.219 -21.375 -27.359 1 28.7 16 GLY B CA 1
ATOM 4430 C C . GLY B 1 16 ? 37 -19.922 -27 1 28.7 16 GLY B C 1
ATOM 4431 O O . GLY B 1 16 ? 37.5 -19.438 -25.984 1 28.7 16 GLY B O 1
ATOM 4432 N N . LYS B 1 17 ? 36.719 -19.094 -28.047 1 33.72 17 LYS B N 1
ATOM 4433 C CA . LYS B 1 17 ? 36.312 -17.703 -28.109 1 33.72 17 LYS B CA 1
ATOM 4434 C C . LYS B 1 17 ? 35.344 -17.359 -26.984 1 33.72 17 LYS B C 1
ATOM 4436 O O . LYS B 1 17 ? 34.344 -18.047 -26.781 1 33.72 17 LYS B O 1
ATOM 4441 N N . SER B 1 18 ? 35.844 -16.75 -25.938 1 31.12 18 SER B N 1
ATOM 4442 C CA . SER B 1 18 ? 35.094 -16.125 -24.844 1 31.12 18 SER B CA 1
ATOM 4443 C C . SER B 1 18 ? 33.844 -15.43 -25.344 1 31.12 18 SER B C 1
ATOM 4445 O O . SER B 1 18 ? 33.906 -14.625 -26.281 1 31.12 18 SER B O 1
ATOM 4447 N N . LYS B 1 19 ? 32.688 -16.094 -25.391 1 33.53 19 LYS B N 1
ATOM 4448 C CA . LYS B 1 19 ? 31.391 -15.461 -25.688 1 33.53 19 LYS B CA 1
ATOM 4449 C C . LYS B 1 19 ? 31.359 -14.016 -25.203 1 33.53 19 LYS B C 1
ATOM 4451 O O . LYS B 1 19 ? 31.719 -13.734 -24.047 1 33.53 19 LYS B O 1
ATOM 4456 N N . THR B 1 20 ? 31.625 -13.031 -26.078 1 35.72 20 THR B N 1
ATOM 4457 C CA . THR B 1 20 ? 31.438 -11.609 -25.828 1 35.72 20 THR B CA 1
ATOM 4458 C C . THR B 1 20 ? 30.25 -11.383 -24.875 1 35.72 20 THR B C 1
ATOM 4460 O O . THR B 1 20 ? 29.156 -11.891 -25.109 1 35.72 20 THR B O 1
ATOM 4463 N N . PRO B 1 21 ? 30.5 -11.117 -23.688 1 39.09 21 PRO B N 1
ATOM 4464 C CA . PRO B 1 21 ? 29.391 -10.82 -22.797 1 39.09 21 PRO B CA 1
ATOM 4465 C C . PRO B 1 21 ? 28.266 -10.047 -23.484 1 39.09 21 PRO B C 1
ATOM 4467 O O . PRO B 1 21 ? 28.531 -9.109 -24.234 1 39.09 21 PRO B O 1
ATOM 4470 N N . ARG B 1 22 ? 27.188 -10.625 -23.922 1 41.81 22 ARG B N 1
ATOM 4471 C CA . ARG B 1 22 ? 26.016 -9.93 -24.422 1 41.81 22 ARG B CA 1
ATOM 4472 C C . ARG B 1 22 ? 25.875 -8.555 -23.781 1 41.81 22 ARG B C 1
ATOM 4474 O O . ARG B 1 22 ? 25.938 -8.438 -22.547 1 41.81 22 ARG B O 1
ATOM 4481 N N . LYS B 1 23 ? 26.109 -7.473 -24.516 1 43.69 23 LYS B N 1
ATOM 4482 C CA . LYS B 1 23 ? 25.906 -6.086 -24.094 1 43.69 23 LYS B CA 1
ATOM 4483 C C . LYS B 1 23 ? 24.562 -5.918 -23.391 1 43.69 23 LYS B C 1
ATOM 4485 O O . LYS B 1 23 ? 23.531 -6.359 -23.891 1 43.69 23 LYS B O 1
ATOM 4490 N N . PRO B 1 24 ? 24.625 -5.582 -22.141 1 48 24 PRO B N 1
ATOM 4491 C CA . PRO B 1 24 ? 23.359 -5.355 -21.438 1 48 24 PRO B CA 1
ATOM 4492 C C . PRO B 1 24 ? 22.406 -4.457 -22.219 1 48 24 PRO B C 1
ATOM 4494 O O . PRO B 1 24 ? 22.812 -3.424 -22.75 1 48 24 PRO B O 1
ATOM 4497 N N . LYS B 1 25 ? 21.469 -4.996 -22.906 1 49.88 25 LYS B N 1
ATOM 4498 C CA . LYS B 1 25 ? 20.422 -4.211 -23.547 1 49.88 25 LYS B CA 1
ATOM 4499 C C . LYS B 1 25 ? 20.016 -3.018 -22.688 1 49.88 25 LYS B C 1
ATOM 4501 O O . LYS B 1 25 ? 19.859 -3.148 -21.469 1 49.88 25 LYS B O 1
ATOM 4506 N N . ASP B 1 26 ? 20.266 -1.804 -23.25 1 56.06 26 ASP B N 1
ATOM 4507 C CA . ASP B 1 26 ? 19.922 -0.534 -22.609 1 56.06 26 ASP B CA 1
ATOM 4508 C C . ASP B 1 26 ? 18.5 -0.55 -22.062 1 56.06 26 ASP B C 1
ATOM 4510 O O . ASP B 1 26 ? 17.594 -1.072 -22.703 1 56.06 26 ASP B O 1
ATOM 4514 N N . SER B 1 27 ? 18.344 -0.372 -20.766 1 63.69 27 SER B N 1
ATOM 4515 C CA . SER B 1 27 ? 17.078 -0.306 -20.047 1 63.69 27 SER B CA 1
ATOM 4516 C C . SER B 1 27 ? 16.156 0.755 -20.656 1 63.69 27 SER B C 1
ATOM 4518 O O . SER B 1 27 ? 16.547 1.919 -20.781 1 63.69 27 SER B O 1
ATOM 4520 N N . ILE B 1 28 ? 15.117 0.294 -21.391 1 80.44 28 ILE B N 1
ATOM 4521 C CA . ILE B 1 28 ? 14.141 1.168 -22.031 1 80.44 28 ILE B CA 1
ATOM 4522 C C . ILE B 1 28 ? 13.117 1.645 -21.016 1 80.44 28 ILE B C 1
ATOM 4524 O O . ILE B 1 28 ? 12.641 0.86 -20.188 1 80.44 28 ILE B O 1
ATOM 4528 N N . LEU B 1 29 ? 12.938 2.963 -21.062 1 88.5 29 LEU B N 1
ATOM 4529 C CA . LEU B 1 29 ? 11.938 3.59 -20.203 1 88.5 29 LEU B CA 1
ATOM 4530 C C . LEU B 1 29 ? 10.531 3.143 -20.578 1 88.5 29 LEU B C 1
ATOM 4532 O O . LEU B 1 29 ? 10.156 3.182 -21.75 1 88.5 29 LEU B O 1
ATOM 4536 N N . LYS B 1 30 ? 9.828 2.543 -19.625 1 90.81 30 LYS B N 1
ATOM 4537 C CA . LYS B 1 30 ? 8.461 2.076 -19.844 1 90.81 30 LYS B CA 1
ATOM 4538 C C . LYS B 1 30 ? 7.488 2.773 -18.891 1 90.81 30 LYS B C 1
ATOM 4540 O O . LYS B 1 30 ? 7.867 3.164 -17.781 1 90.81 30 LYS B O 1
ATOM 4545 N N . GLN B 1 31 ? 6.246 3.01 -19.422 1 93 31 GLN B N 1
ATOM 4546 C CA . GLN B 1 31 ? 5.164 3.574 -18.625 1 93 31 GLN B CA 1
ATOM 4547 C C . GLN B 1 31 ? 4.035 2.566 -18.438 1 93 31 GLN B C 1
ATOM 4549 O O . GLN B 1 31 ? 3.678 1.844 -19.359 1 93 31 GLN B O 1
ATOM 4554 N N . LYS B 1 32 ? 3.471 2.504 -17.234 1 94.44 32 LYS B N 1
ATOM 4555 C CA . LYS B 1 32 ? 2.363 1.599 -16.938 1 94.44 32 LYS B CA 1
ATOM 4556 C C . LYS B 1 32 ? 1.108 2.375 -16.547 1 94.44 32 LYS B C 1
ATOM 4558 O O . LYS B 1 32 ? 1.197 3.434 -15.922 1 94.44 32 LYS B O 1
ATOM 4563 N N . SER B 1 33 ? -0.048 1.824 -17 1 96.12 33 SER B N 1
ATOM 4564 C CA . SER B 1 33 ? -1.315 2.361 -16.516 1 96.12 33 SER B CA 1
ATOM 4565 C C . SER B 1 33 ? -1.56 1.973 -15.055 1 96.12 33 SER B C 1
ATOM 4567 O O . SER B 1 33 ? -0.919 1.057 -14.531 1 96.12 33 SER B O 1
ATOM 4569 N N . PRO B 1 34 ? -2.473 2.73 -14.391 1 96.19 34 PRO B N 1
ATOM 4570 C CA . PRO B 1 34 ? -2.811 2.332 -13.016 1 96.19 34 PRO B CA 1
ATOM 4571 C C . PRO B 1 34 ? -3.322 0.896 -12.93 1 96.19 34 PRO B C 1
ATOM 4573 O O . PRO B 1 34 ? -2.963 0.162 -12.008 1 96.19 34 PRO B O 1
ATOM 4576 N N . ALA B 1 35 ? -4.125 0.481 -13.898 1 97.5 35 ALA B N 1
ATOM 4577 C CA . ALA B 1 35 ? -4.668 -0.875 -13.898 1 97.5 35 ALA B CA 1
ATOM 4578 C C . ALA B 1 35 ? -3.555 -1.911 -14.039 1 97.5 35 ALA B C 1
ATOM 4580 O O . ALA B 1 35 ? -3.557 -2.93 -13.344 1 97.5 35 ALA B O 1
ATOM 4581 N N . GLU B 1 36 ? -2.637 -1.643 -14.891 1 95.75 36 GLU B N 1
ATOM 4582 C CA . GLU B 1 36 ? -1.494 -2.533 -15.062 1 95.75 36 GLU B CA 1
ATOM 4583 C C . GLU B 1 36 ? -0.655 -2.609 -13.789 1 95.75 36 GLU B C 1
ATOM 4585 O O . GLU B 1 36 ? -0.215 -3.689 -13.391 1 95.75 36 GLU B O 1
ATOM 4590 N N . PHE B 1 37 ? -0.423 -1.479 -13.172 1 95.5 37 PHE B N 1
ATOM 4591 C CA . PHE B 1 37 ? 0.378 -1.403 -11.953 1 95.5 37 PHE B CA 1
ATOM 4592 C C . PHE B 1 37 ? -0.228 -2.264 -10.852 1 95.5 37 PHE B C 1
ATOM 4594 O O . PHE B 1 37 ? 0.474 -3.057 -10.227 1 95.5 37 PHE B O 1
ATOM 4601 N N . PHE B 1 38 ? -1.5 -2.133 -10.695 1 95.69 38 PHE B N 1
ATOM 4602 C CA . PHE B 1 38 ? -2.137 -2.848 -9.594 1 95.69 38 PHE B CA 1
ATOM 4603 C C . PHE B 1 38 ? -2.322 -4.32 -9.945 1 95.69 38 PHE B C 1
ATOM 4605 O O . PHE B 1 38 ? -2.293 -5.18 -9.062 1 95.69 38 PHE B O 1
ATOM 4612 N N . ALA B 1 39 ? -2.508 -4.629 -11.203 1 96 39 ALA B N 1
ATOM 4613 C CA . ALA B 1 39 ? -2.533 -6.031 -11.617 1 96 39 ALA B CA 1
ATOM 4614 C C . ALA B 1 39 ? -1.202 -6.715 -11.312 1 96 39 ALA B C 1
ATOM 4616 O O . ALA B 1 39 ? -1.176 -7.832 -10.789 1 96 39 ALA B O 1
ATOM 4617 N N . ASP B 1 40 ? -0.102 -5.992 -11.57 1 93.06 40 ASP B N 1
ATOM 4618 C CA . ASP B 1 40 ? 1.237 -6.531 -11.359 1 93.06 40 ASP B CA 1
ATOM 4619 C C . ASP B 1 40 ? 1.564 -6.625 -9.875 1 93.06 40 ASP B C 1
ATOM 4621 O O . ASP B 1 40 ? 2.438 -7.398 -9.469 1 93.06 40 ASP B O 1
ATOM 4625 N N . ASN B 1 41 ? 0.878 -5.777 -9.125 1 92.62 41 ASN B N 1
ATOM 4626 C CA . ASN B 1 41 ? 1.148 -5.695 -7.695 1 92.62 41 ASN B CA 1
ATOM 4627 C C . ASN B 1 41 ? -0.125 -5.875 -6.871 1 92.62 41 ASN B C 1
ATOM 4629 O O . ASN B 1 41 ? -0.422 -5.062 -5.996 1 92.62 41 ASN B O 1
ATOM 4633 N N . LYS B 1 42 ? -0.811 -6.914 -7.129 1 92.94 42 LYS B N 1
ATOM 4634 C CA . LYS B 1 42 ? -2.125 -7.137 -6.531 1 92.94 42 LYS B CA 1
ATOM 4635 C C . LYS B 1 42 ? -2.023 -7.289 -5.016 1 92.94 42 LYS B C 1
ATOM 4637 O O . LYS B 1 42 ? -2.975 -6.988 -4.293 1 92.94 42 LYS B O 1
ATOM 4642 N N . ASN B 1 43 ? -0.833 -7.656 -4.469 1 89.38 43 ASN B N 1
ATOM 4643 C CA . ASN B 1 43 ? -0.636 -7.84 -3.035 1 89.38 43 ASN B CA 1
ATOM 4644 C C . ASN B 1 43 ? -0.819 -6.531 -2.271 1 89.38 43 ASN B C 1
ATOM 4646 O O . ASN B 1 43 ? -1.229 -6.539 -1.109 1 89.38 43 ASN B O 1
ATOM 4650 N N . ILE B 1 44 ? -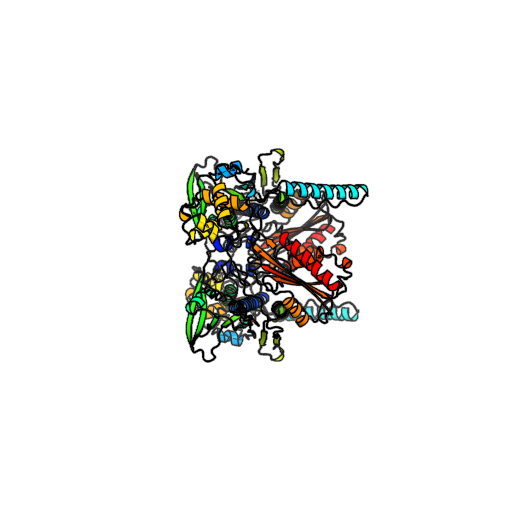0.524 -5.445 -2.945 1 89.62 44 ILE B N 1
ATOM 4651 C CA . ILE B 1 44 ? -0.602 -4.137 -2.299 1 89.62 44 ILE B CA 1
ATOM 4652 C C . ILE B 1 44 ? -2.062 -3.783 -2.027 1 89.62 44 ILE B C 1
ATOM 4654 O O . ILE B 1 44 ? -2.355 -2.955 -1.161 1 89.62 44 ILE B O 1
ATOM 4658 N N . ALA B 1 45 ? -2.975 -4.434 -2.77 1 91.88 45 ALA B N 1
ATOM 4659 C CA . ALA B 1 45 ? -4.402 -4.168 -2.623 1 91.88 45 ALA B CA 1
ATOM 4660 C C . ALA B 1 45 ? -5.086 -5.273 -1.817 1 91.88 45 ALA B C 1
ATOM 4662 O O . ALA B 1 45 ? -6.316 -5.34 -1.761 1 91.88 45 ALA B O 1
ATOM 4663 N N . GLY B 1 46 ? -4.312 -6.223 -1.29 1 91.19 46 GLY B N 1
ATOM 4664 C CA . GLY B 1 46 ? -4.867 -7.266 -0.441 1 91.19 46 GLY B CA 1
ATOM 4665 C C . GLY B 1 46 ? -5.223 -8.531 -1.202 1 91.19 46 GLY B C 1
ATOM 4666 O O . GLY B 1 46 ? -5.93 -9.398 -0.682 1 91.19 46 GLY B O 1
ATOM 4667 N N . PHE B 1 47 ? -4.824 -8.656 -2.443 1 94.19 47 PHE B N 1
ATOM 4668 C CA . PHE B 1 47 ? -5.066 -9.836 -3.262 1 94.19 47 PHE B CA 1
ATOM 4669 C C . PHE B 1 47 ? -3.816 -10.703 -3.336 1 94.19 47 PHE B C 1
ATOM 4671 O O . PHE B 1 47 ? -3.223 -10.859 -4.406 1 94.19 47 PHE B O 1
ATOM 4678 N N . ASP B 1 48 ? -3.52 -11.414 -2.24 1 89.88 48 ASP B N 1
ATOM 4679 C CA . ASP B 1 48 ? -2.234 -12.07 -2.037 1 89.88 48 ASP B CA 1
ATOM 4680 C C . ASP B 1 48 ? -2.25 -13.492 -2.602 1 89.88 48 ASP B C 1
ATOM 4682 O O . ASP B 1 48 ? -1.267 -13.938 -3.193 1 89.88 48 ASP B O 1
ATOM 4686 N N . ASN B 1 49 ? -3.291 -14.172 -2.295 1 91.62 49 ASN B N 1
ATOM 4687 C CA . ASN B 1 49 ? -3.498 -15.555 -2.707 1 91.62 49 ASN B CA 1
ATOM 4688 C C . ASN B 1 49 ? -4.969 -15.844 -2.99 1 91.62 49 ASN B C 1
ATOM 4690 O O . ASN B 1 49 ? -5.836 -15.023 -2.682 1 91.62 49 ASN B O 1
ATOM 4694 N N . PRO B 1 50 ? -5.246 -16.938 -3.568 1 94.94 50 PRO B N 1
ATOM 4695 C CA . PRO B 1 50 ? -6.629 -17.188 -3.982 1 94.94 50 PRO B CA 1
ATOM 4696 C C . PRO B 1 50 ? -7.621 -17.078 -2.826 1 94.94 50 PRO B C 1
ATOM 4698 O O . PRO B 1 50 ? -8.719 -16.547 -2.994 1 94.94 50 PRO B O 1
ATOM 4701 N N . GLY B 1 51 ? -7.254 -17.641 -1.67 1 96.5 51 GLY B N 1
ATOM 4702 C CA . GLY B 1 51 ? -8.133 -17.531 -0.517 1 96.5 51 GLY B CA 1
ATOM 4703 C C . GLY B 1 51 ? -8.398 -16.094 -0.105 1 96.5 51 GLY B C 1
ATOM 4704 O O . GLY B 1 51 ? -9.547 -15.695 0.098 1 96.5 51 GLY B O 1
ATOM 4705 N N . LYS B 1 52 ? -7.379 -15.328 0.028 1 95.75 52 LYS B N 1
ATOM 4706 C CA . LYS B 1 52 ? -7.527 -13.93 0.433 1 95.75 52 LYS B CA 1
ATOM 4707 C C . LYS B 1 52 ? -8.219 -13.117 -0.654 1 95.75 52 LYS B C 1
ATOM 4709 O O . LYS B 1 52 ? -8.938 -12.156 -0.356 1 95.75 52 LYS B O 1
ATOM 4714 N N . CYS B 1 53 ? -7.992 -13.477 -1.906 1 97.56 53 CYS B N 1
ATOM 4715 C CA . CYS B 1 53 ? -8.68 -12.797 -2.998 1 97.56 53 CYS B CA 1
ATOM 4716 C C . CYS B 1 53 ? -10.188 -12.969 -2.885 1 97.56 53 CYS B C 1
ATOM 4718 O O . CYS B 1 53 ? -10.953 -12.039 -3.146 1 97.56 53 CYS B O 1
ATOM 4720 N N . LEU B 1 54 ? -10.602 -14.18 -2.504 1 98.5 54 LEU B N 1
ATOM 4721 C CA . LEU B 1 54 ? -12.016 -14.438 -2.27 1 98.5 54 LEU B CA 1
ATOM 4722 C C . LEU B 1 54 ? -12.531 -13.586 -1.111 1 98.5 54 LEU B C 1
ATOM 4724 O O . LEU B 1 54 ? -13.578 -12.938 -1.229 1 98.5 54 LEU B O 1
ATOM 4728 N N . TYR B 1 55 ? -11.789 -13.57 -0.069 1 97.94 55 TYR B N 1
ATOM 4729 C CA . TYR B 1 55 ? -12.133 -12.773 1.105 1 97.94 55 TYR B CA 1
ATOM 4730 C C . TYR B 1 55 ? -12.258 -11.297 0.745 1 97.94 55 TYR B C 1
ATOM 4732 O O . TYR B 1 55 ? -13.258 -10.656 1.084 1 97.94 55 TYR B O 1
ATOM 4740 N N . THR B 1 56 ? -11.227 -10.734 0.108 1 97.38 56 THR B N 1
ATOM 4741 C CA . THR B 1 56 ? -11.195 -9.312 -0.206 1 97.38 56 THR B CA 1
ATOM 4742 C C . THR B 1 56 ? -12.32 -8.945 -1.169 1 97.38 56 THR B C 1
ATOM 4744 O O . THR B 1 56 ? -12.883 -7.852 -1.085 1 97.38 56 THR B O 1
ATOM 4747 N N . THR B 1 57 ? -12.664 -9.836 -2.09 1 98.44 57 THR B N 1
ATOM 4748 C CA . THR B 1 57 ? -13.773 -9.594 -3 1 98.44 57 THR B CA 1
ATOM 4749 C C . THR B 1 57 ? -15.086 -9.445 -2.225 1 98.44 57 THR B C 1
ATOM 4751 O O . THR B 1 57 ? -15.828 -8.492 -2.432 1 98.44 57 THR B O 1
ATOM 4754 N N . VAL B 1 58 ? -15.312 -10.352 -1.312 1 98.44 58 VAL B N 1
ATOM 4755 C CA . VAL B 1 58 ? -16.516 -10.312 -0.491 1 98.44 58 VAL B CA 1
ATOM 4756 C C . VAL B 1 58 ? -16.547 -9.008 0.31 1 98.44 58 VAL B C 1
ATOM 4758 O O . VAL B 1 58 ? -17.562 -8.312 0.322 1 98.44 58 VAL B O 1
ATOM 4761 N N . ARG B 1 59 ? -15.5 -8.719 0.905 1 97.06 59 ARG B N 1
ATOM 4762 C CA . ARG B 1 59 ? -15.391 -7.535 1.751 1 97.06 59 ARG B CA 1
ATOM 4763 C C . ARG B 1 59 ? -15.695 -6.27 0.96 1 97.06 59 ARG B C 1
ATOM 4765 O O . ARG B 1 59 ? -16.453 -5.414 1.417 1 97.06 59 ARG B O 1
ATOM 4772 N N . GLU B 1 60 ? -15.102 -6.121 -0.205 1 96.31 60 GLU B N 1
ATOM 4773 C CA . GLU B 1 60 ? -15.273 -4.926 -1.021 1 96.31 60 GLU B CA 1
ATOM 4774 C C . GLU B 1 60 ? -16.734 -4.762 -1.46 1 96.31 60 GLU B C 1
ATOM 4776 O O . GLU B 1 60 ? -17.266 -3.646 -1.465 1 96.31 60 GLU B O 1
ATOM 4781 N N . LEU B 1 61 ? -17.359 -5.82 -1.815 1 97.94 61 LEU B N 1
ATOM 4782 C CA . LEU B 1 61 ? -18.75 -5.758 -2.273 1 97.94 61 LEU B CA 1
ATOM 4783 C C . LEU B 1 61 ? -19.688 -5.422 -1.119 1 97.94 61 LEU B C 1
ATOM 4785 O O . LEU B 1 61 ? -20.578 -4.594 -1.269 1 97.94 61 LEU B O 1
ATOM 4789 N N . VAL B 1 62 ? -19.438 -6.012 0.016 1 98.19 62 VAL B N 1
ATOM 4790 C CA . VAL B 1 62 ? -20.281 -5.781 1.187 1 98.19 62 VAL B CA 1
ATOM 4791 C C . VAL B 1 62 ? -20.156 -4.332 1.645 1 98.19 62 VAL B C 1
ATOM 4793 O O . VAL B 1 62 ? -21.156 -3.672 1.936 1 98.19 62 VAL B O 1
ATOM 4796 N N . GLU B 1 63 ? -18.953 -3.822 1.708 1 97.06 63 GLU B N 1
ATOM 4797 C CA . GLU B 1 63 ? -18.703 -2.453 2.154 1 97.06 63 GLU B CA 1
ATOM 4798 C C . GLU B 1 63 ? -19.359 -1.441 1.224 1 97.06 63 GLU B C 1
ATOM 4800 O O . GLU B 1 63 ? -19.953 -0.456 1.683 1 97.06 63 GLU B O 1
ATOM 4805 N N . ASN B 1 64 ? -19.266 -1.693 -0.06 1 96.44 64 ASN B N 1
ATOM 4806 C CA . ASN B 1 64 ? -19.922 -0.809 -1.018 1 96.44 64 ASN B CA 1
ATOM 4807 C C . ASN B 1 64 ? -21.438 -0.852 -0.871 1 96.44 64 ASN B C 1
ATOM 4809 O O . ASN B 1 64 ? -22.109 0.173 -1.008 1 96.44 64 ASN B O 1
ATOM 4813 N N . ALA B 1 65 ? -21.969 -2.02 -0.613 1 97.94 65 ALA B N 1
ATOM 4814 C CA . ALA B 1 65 ? -23.406 -2.182 -0.411 1 97.94 65 ALA B CA 1
ATOM 4815 C C . ALA B 1 65 ? -23.875 -1.388 0.803 1 97.94 65 ALA B C 1
ATOM 4817 O O . ALA B 1 65 ? -24.891 -0.694 0.74 1 97.94 65 ALA B O 1
ATOM 4818 N N . LEU B 1 66 ? -23.125 -1.489 1.866 1 98.06 66 LEU B N 1
ATOM 4819 C CA . LEU B 1 66 ? -23.469 -0.784 3.096 1 98.06 66 LEU B CA 1
ATOM 4820 C C . LEU B 1 66 ? -23.406 0.727 2.893 1 98.06 66 LEU B C 1
ATOM 4822 O O . LEU B 1 66 ? -24.328 1.45 3.289 1 98.06 66 LEU B O 1
ATOM 4826 N N . ASP B 1 67 ? -22.344 1.207 2.273 1 96.25 67 ASP B N 1
ATOM 4827 C CA . ASP B 1 67 ? -22.219 2.635 1.989 1 96.25 67 ASP B CA 1
ATOM 4828 C C . ASP B 1 67 ? -23.406 3.129 1.153 1 96.25 67 ASP B C 1
ATOM 4830 O O . ASP B 1 67 ? -23.922 4.215 1.396 1 96.25 67 ASP B O 1
ATOM 4834 N N . SER B 1 68 ? -23.797 2.318 0.189 1 96.19 68 SER B N 1
ATOM 4835 C CA . SER B 1 68 ? -24.875 2.684 -0.723 1 96.19 68 SER B CA 1
ATOM 4836 C C . SER B 1 68 ? -26.203 2.807 0.014 1 96.19 68 SER B C 1
ATOM 4838 O O . SER B 1 68 ? -26.922 3.795 -0.152 1 96.19 68 SER B O 1
ATOM 4840 N N . ALA B 1 69 ? -26.547 1.874 0.828 1 97.81 69 ALA B N 1
ATOM 4841 C CA . ALA B 1 69 ? -27.797 1.89 1.567 1 97.81 69 ALA B CA 1
ATOM 4842 C C . ALA B 1 69 ? -27.812 3.008 2.605 1 97.81 69 ALA B C 1
ATOM 4844 O O . ALA B 1 69 ? -28.797 3.744 2.721 1 97.81 69 ALA B O 1
ATOM 4845 N N . GLU B 1 70 ? -26.719 3.15 3.311 1 96.69 70 GLU B N 1
ATOM 4846 C CA . GLU B 1 70 ? -26.625 4.168 4.355 1 96.69 70 GLU B CA 1
ATOM 4847 C C . GLU B 1 70 ? -26.703 5.57 3.764 1 96.69 70 GLU B C 1
ATOM 4849 O O . GLU B 1 70 ? -27.234 6.484 4.398 1 96.69 70 GLU B O 1
ATOM 4854 N N . SER B 1 71 ? -26.219 5.738 2.57 1 94.38 71 SER B N 1
ATOM 4855 C CA . SER B 1 71 ? -26.188 7.055 1.947 1 94.38 71 SER B CA 1
ATOM 4856 C C . SER B 1 71 ? -27.594 7.586 1.677 1 94.38 71 SER B C 1
ATOM 4858 O O . SER B 1 71 ? -27.781 8.797 1.557 1 94.38 71 SER B O 1
ATOM 4860 N N . ILE B 1 72 ? -28.594 6.742 1.591 1 95 72 ILE B N 1
ATOM 4861 C CA . ILE B 1 72 ? -29.969 7.176 1.338 1 95 72 ILE B CA 1
ATOM 4862 C C . ILE B 1 72 ? -30.844 6.879 2.559 1 95 72 ILE B C 1
ATOM 4864 O O . ILE B 1 72 ? -32.062 6.812 2.453 1 95 72 ILE B O 1
ATOM 4868 N N . SER B 1 73 ? -30.172 6.523 3.697 1 95.69 73 SER B N 1
ATOM 4869 C CA . SER B 1 73 ? -30.812 6.309 4.988 1 95.69 73 SER B CA 1
ATOM 4870 C C . SER B 1 73 ? -31.797 5.145 4.934 1 95.69 73 SER B C 1
ATOM 4872 O O . SER B 1 73 ? -32.875 5.215 5.504 1 95.69 73 SER B O 1
ATOM 4874 N N . GLU B 1 74 ? -31.438 4.18 4.16 1 96.62 74 GLU B N 1
ATOM 4875 C CA . GLU B 1 74 ? -32.156 2.914 4.137 1 96.62 74 GLU B CA 1
ATOM 4876 C C . GLU B 1 74 ? -31.469 1.86 4.996 1 96.62 74 GLU B C 1
ATOM 4878 O O . GLU B 1 74 ? -30.25 1.723 4.949 1 96.62 74 GLU B O 1
ATOM 4883 N N . LEU B 1 75 ? -32.312 1.188 5.816 1 98.19 75 LEU B N 1
ATOM 4884 C CA . LEU B 1 75 ? -31.703 0.094 6.578 1 98.19 75 LEU B CA 1
ATOM 4885 C C . LEU B 1 75 ? -31.141 -0.972 5.645 1 98.19 75 LEU B C 1
ATOM 4887 O O . LEU B 1 75 ? -31.859 -1.531 4.82 1 98.19 75 LEU B O 1
ATOM 4891 N N . PRO B 1 76 ? -29.891 -1.275 5.773 1 98.56 76 PRO B N 1
ATOM 4892 C CA . PRO B 1 76 ? -29.234 -2.129 4.781 1 98.56 76 PRO B CA 1
ATOM 4893 C C . PRO B 1 76 ? -29.719 -3.574 4.832 1 98.56 76 PRO B C 1
ATOM 4895 O O . PRO B 1 76 ? -29.859 -4.148 5.914 1 98.56 76 PRO B O 1
ATOM 4898 N N . VAL B 1 77 ? -30.047 -4.078 3.744 1 98.69 77 VAL B N 1
ATOM 4899 C CA . VAL B 1 77 ? -30.266 -5.496 3.479 1 98.69 77 VAL B CA 1
ATOM 4900 C C . VAL B 1 77 ? -29.266 -5.98 2.422 1 98.69 77 VAL B C 1
ATOM 4902 O O . VAL B 1 77 ? -29.328 -5.566 1.263 1 98.69 77 VAL B O 1
ATOM 4905 N N . VAL B 1 78 ? -28.344 -6.809 2.85 1 98.81 78 VAL B N 1
ATOM 4906 C CA . VAL B 1 78 ? -27.266 -7.25 1.959 1 98.81 78 VAL B CA 1
ATOM 4907 C C . VAL B 1 78 ? -27.266 -8.773 1.869 1 98.81 78 VAL B C 1
ATOM 4909 O O . VAL B 1 78 ? -27.234 -9.461 2.893 1 98.81 78 VAL B O 1
ATOM 4912 N N . GLU B 1 79 ? -27.344 -9.289 0.682 1 98.81 79 GLU B N 1
ATOM 4913 C CA . GLU B 1 79 ? -27.25 -10.727 0.417 1 98.81 79 GLU B CA 1
ATOM 4914 C C . GLU B 1 79 ? -25.953 -11.078 -0.281 1 98.81 79 GLU B C 1
ATOM 4916 O O . GLU B 1 79 ? -25.594 -10.477 -1.297 1 98.81 79 GLU B O 1
ATOM 4921 N N . ILE B 1 80 ? -25.25 -11.984 0.281 1 98.75 80 ILE B N 1
ATOM 4922 C CA . ILE B 1 80 ? -24 -12.453 -0.297 1 98.75 80 ILE B CA 1
ATOM 4923 C C . ILE B 1 80 ? -24.062 -13.953 -0.548 1 98.75 80 ILE B C 1
ATOM 4925 O O . ILE B 1 80 ? -24.375 -14.727 0.36 1 98.75 80 ILE B O 1
ATOM 4929 N N . THR B 1 81 ? -23.781 -14.344 -1.758 1 98.81 81 THR B N 1
ATOM 4930 C CA . THR B 1 81 ? -23.75 -15.758 -2.121 1 98.81 81 THR B CA 1
ATOM 4931 C C . THR B 1 81 ? -22.422 -16.125 -2.758 1 98.81 81 THR B C 1
ATOM 4933 O O . THR B 1 81 ? -21.969 -15.477 -3.695 1 98.81 81 THR B O 1
ATOM 4936 N N . ILE B 1 82 ? -21.75 -17.094 -2.199 1 98.75 82 ILE B N 1
ATOM 4937 C CA . ILE B 1 82 ? -20.562 -17.703 -2.799 1 98.75 82 ILE B CA 1
ATOM 4938 C C . ILE B 1 82 ? -20.922 -19.094 -3.336 1 98.75 82 ILE B C 1
ATOM 4940 O O . ILE B 1 82 ? -21.203 -20.016 -2.564 1 98.75 82 ILE B O 1
ATOM 4944 N N . GLU B 1 83 ? -20.906 -19.203 -4.625 1 98.44 83 GLU B N 1
ATOM 4945 C CA . GLU B 1 83 ? -21.203 -20.469 -5.273 1 98.44 83 GLU B CA 1
ATOM 4946 C C . GLU B 1 83 ? -19.938 -21.141 -5.789 1 98.44 83 GLU B C 1
ATOM 4948 O O . GLU B 1 83 ? -19.203 -20.562 -6.582 1 98.44 83 GLU B O 1
ATOM 4953 N N . GLU B 1 84 ? -19.719 -22.328 -5.344 1 97.38 84 GLU B N 1
ATOM 4954 C CA . GLU B 1 84 ? -18.594 -23.109 -5.871 1 97.38 84 GLU B CA 1
ATOM 4955 C C . GLU B 1 84 ? -18.891 -23.609 -7.277 1 97.38 84 GLU B C 1
ATOM 4957 O O . GLU B 1 84 ? -19.938 -24.219 -7.52 1 97.38 84 GLU B O 1
ATOM 4962 N N . ILE B 1 85 ? -17.969 -23.328 -8.164 1 96.25 85 ILE B N 1
ATOM 4963 C CA . ILE B 1 85 ? -18.125 -23.75 -9.555 1 96.25 85 ILE B CA 1
ATOM 4964 C C . ILE B 1 85 ? -17.203 -24.922 -9.844 1 96.25 85 ILE B C 1
ATOM 4966 O O . ILE B 1 85 ? -15.984 -24.797 -9.781 1 96.25 85 ILE B O 1
ATOM 4970 N N . GLY B 1 86 ? -17.781 -26.047 -10.172 1 91.12 86 GLY B N 1
ATOM 4971 C CA . GLY B 1 86 ? -16.969 -27.203 -10.531 1 91.12 86 GLY B CA 1
ATOM 4972 C C . GLY B 1 86 ? -16.188 -27.016 -11.82 1 91.12 86 GLY B C 1
ATOM 4973 O O . GLY B 1 86 ? -16.5 -26.125 -12.609 1 91.12 86 GLY B O 1
ATOM 4974 N N . ARG B 1 87 ? -15.258 -27.828 -12.062 1 87.31 87 ARG B N 1
ATOM 4975 C CA . ARG B 1 87 ? -14.352 -27.703 -13.195 1 87.31 87 ARG B CA 1
ATOM 4976 C C . ARG B 1 87 ? -15.109 -27.797 -14.516 1 87.31 87 ARG B C 1
ATOM 4978 O O . ARG B 1 87 ? -14.867 -27 -15.43 1 87.31 87 ARG B O 1
ATOM 4985 N N . SER B 1 88 ? -16 -28.719 -14.648 1 89.25 88 SER B N 1
ATOM 4986 C CA . SER B 1 88 ? -16.766 -28.906 -15.883 1 89.25 88 SER B CA 1
ATOM 4987 C C . SER B 1 88 ? -17.641 -27.703 -16.172 1 89.25 88 SER B C 1
ATOM 4989 O O . SER B 1 88 ? -17.734 -27.25 -17.312 1 89.25 88 SER B O 1
ATOM 4991 N N . LYS B 1 89 ? -18.312 -27.281 -15.156 1 91.62 89 LYS B N 1
ATOM 4992 C CA . LYS B 1 89 ? -19.156 -26.094 -15.312 1 91.62 89 LYS B CA 1
ATOM 4993 C C . LYS B 1 89 ? -18.328 -24.875 -15.703 1 91.62 89 LYS B C 1
ATOM 4995 O O . LYS B 1 89 ? -18.75 -24.062 -16.531 1 91.62 89 LYS B O 1
ATOM 5000 N N . PHE B 1 90 ? -17.219 -24.766 -15.109 1 93 90 PHE B N 1
ATOM 5001 C CA . PHE B 1 90 ? -16.344 -23.656 -15.43 1 93 90 PHE B CA 1
ATOM 5002 C C . PHE B 1 90 ? -15.891 -23.719 -16.891 1 93 90 PHE B C 1
ATOM 5004 O O . PHE B 1 90 ? -15.914 -22.719 -17.594 1 93 90 PHE B O 1
ATOM 5011 N N . ASN B 1 91 ? -15.461 -24.891 -17.328 1 90.88 91 ASN B N 1
ATOM 5012 C CA . ASN B 1 91 ? -15.047 -25.062 -18.719 1 90.88 91 ASN B CA 1
ATOM 5013 C C . ASN B 1 91 ? -16.156 -24.688 -19.688 1 90.88 91 ASN B C 1
ATOM 5015 O O . ASN B 1 91 ? -15.914 -24.047 -20.703 1 90.88 91 ASN B O 1
ATOM 5019 N N . SER B 1 92 ? -17.328 -25.047 -19.344 1 91.06 92 SER B N 1
ATOM 5020 C CA . SER B 1 92 ? -18.469 -24.703 -20.172 1 91.06 92 SER B CA 1
ATOM 5021 C C . SER B 1 92 ? -18.688 -23.203 -20.219 1 91.06 92 SER B C 1
ATOM 5023 O O . SER B 1 92 ? -19.062 -22.656 -21.266 1 91.06 92 SER B O 1
ATOM 5025 N N . MET B 1 93 ? -18.5 -22.578 -19.125 1 90.75 93 MET B N 1
ATOM 5026 C CA . MET B 1 93 ? -18.688 -21.141 -19.016 1 90.75 93 MET B CA 1
ATOM 5027 C C . MET B 1 93 ? -17.719 -20.391 -19.938 1 90.75 93 MET B C 1
ATOM 5029 O O . MET B 1 93 ? -18.047 -19.312 -20.453 1 90.75 93 MET B O 1
ATOM 5033 N N . ILE B 1 94 ? -16.578 -20.984 -20.078 1 90.19 94 ILE B N 1
ATOM 5034 C CA . ILE B 1 94 ? -15.578 -20.281 -20.875 1 90.19 94 ILE B CA 1
ATOM 5035 C C . ILE B 1 94 ? -15.516 -20.875 -22.266 1 90.19 94 ILE B C 1
ATOM 5037 O O . ILE B 1 94 ? -14.641 -20.531 -23.062 1 90.19 94 ILE B O 1
ATOM 5041 N N . GLY B 1 95 ? -16.312 -21.812 -22.562 1 85.62 95 GLY B N 1
ATOM 5042 C CA . GLY B 1 95 ? -16.422 -22.375 -23.906 1 85.62 95 GLY B CA 1
ATOM 5043 C C . GLY B 1 95 ? -15.352 -23.406 -24.203 1 85.62 95 GLY B C 1
ATOM 5044 O O . GLY B 1 95 ? -14.906 -23.531 -25.359 1 85.62 95 GLY B O 1
ATOM 5045 N N . LEU B 1 96 ? -14.805 -24.031 -23.172 1 85.81 96 LEU B N 1
ATOM 5046 C CA . LEU B 1 96 ? -13.789 -25.062 -23.359 1 85.81 96 LEU B CA 1
ATOM 5047 C C . LEU B 1 96 ? -14.391 -26.453 -23.203 1 85.81 96 LEU B C 1
ATOM 5049 O O . LEU B 1 96 ? -15.25 -26.688 -22.344 1 85.81 96 LEU B O 1
ATOM 5053 N N . ALA B 1 97 ? -14.07 -27.234 -24.109 1 80.56 97 ALA B N 1
ATOM 5054 C CA . ALA B 1 97 ? -14.484 -28.625 -24 1 80.56 97 ALA B CA 1
ATOM 5055 C C . ALA B 1 97 ? -13.648 -29.375 -22.953 1 80.56 97 ALA B C 1
ATOM 5057 O O . ALA B 1 97 ? -12.516 -28.984 -22.672 1 80.56 97 ALA B O 1
ATOM 5058 N N . ASP B 1 98 ? -14.258 -30.297 -22.344 1 79.81 98 ASP B N 1
ATOM 5059 C CA . ASP B 1 98 ? -13.508 -31.125 -21.406 1 79.81 98 ASP B CA 1
ATOM 5060 C C . ASP B 1 98 ? -12.445 -31.938 -22.141 1 79.81 98 ASP B C 1
ATOM 5062 O O . ASP B 1 98 ? -12.688 -32.469 -23.234 1 79.81 98 ASP B O 1
ATOM 5066 N N . HIS B 1 99 ? -11.328 -31.844 -21.609 1 80.19 99 HIS B N 1
ATOM 5067 C CA . HIS B 1 99 ? -10.227 -32.562 -22.25 1 80.19 99 HIS B CA 1
ATOM 5068 C C . HIS B 1 99 ? -9.703 -33.688 -21.344 1 80.19 99 HIS B C 1
ATOM 5070 O O . HIS B 1 99 ? -9.57 -33.5 -20.125 1 80.19 99 HIS B O 1
ATOM 5076 N N . GLU B 1 100 ? -9.609 -34.781 -21.953 1 84.62 100 GLU B N 1
ATOM 5077 C CA . GLU B 1 100 ? -8.992 -35.875 -21.234 1 84.62 100 GLU B CA 1
ATOM 5078 C C . GLU B 1 100 ? -7.469 -35.844 -21.359 1 84.62 100 GLU B C 1
ATOM 5080 O O . GLU B 1 100 ? -6.945 -35.438 -22.406 1 84.62 100 GLU B O 1
ATOM 5085 N N . ARG B 1 101 ? -6.863 -36.219 -20.375 1 89.94 101 ARG B N 1
ATOM 5086 C CA . ARG B 1 101 ? -5.406 -36.281 -20.391 1 89.94 101 ARG B CA 1
ATOM 5087 C C . ARG B 1 101 ? -4.895 -37.281 -21.391 1 89.94 101 ARG B C 1
ATOM 5089 O O . ARG B 1 101 ? -5.355 -38.438 -21.422 1 89.94 101 ARG B O 1
ATOM 5096 N N . ARG B 1 102 ? -4.086 -36.875 -22.25 1 91.25 102 ARG B N 1
ATOM 5097 C CA . ARG B 1 102 ? -3.484 -37.781 -23.234 1 91.25 102 ARG B CA 1
ATOM 5098 C C . ARG B 1 102 ? -2.07 -38.188 -22.828 1 91.25 102 ARG B C 1
ATOM 5100 O O . ARG B 1 102 ? -1.665 -39.312 -23.016 1 91.25 102 ARG B O 1
ATOM 5107 N N . ASP B 1 103 ? -1.34 -37.219 -22.312 1 93.25 103 ASP B N 1
ATOM 5108 C CA . ASP B 1 103 ? 0.033 -37.406 -21.859 1 93.25 103 ASP B CA 1
ATOM 5109 C C . ASP B 1 103 ? 0.139 -37.25 -20.344 1 93.25 103 ASP B C 1
ATOM 5111 O O . ASP B 1 103 ? 0.495 -36.188 -19.844 1 93.25 103 ASP B O 1
ATOM 5115 N N . GLU B 1 104 ? 0.009 -38.312 -19.672 1 89.81 104 GLU B N 1
ATOM 5116 C CA . GLU B 1 104 ? -0.02 -38.312 -18.219 1 89.81 104 GLU B CA 1
ATOM 5117 C C . GLU B 1 104 ? 1.307 -37.812 -17.641 1 89.81 104 GLU B C 1
ATOM 5119 O O . GLU B 1 104 ? 1.336 -37.188 -16.594 1 89.81 104 GLU B O 1
ATOM 5124 N N . ALA B 1 105 ? 2.35 -38.062 -18.328 1 90.56 105 ALA B N 1
ATOM 5125 C CA . ALA B 1 105 ? 3.693 -37.75 -17.844 1 90.56 105 ALA B CA 1
ATOM 5126 C C . ALA B 1 105 ? 3.949 -36.25 -17.859 1 90.56 105 ALA B C 1
ATOM 5128 O O . ALA B 1 105 ? 4.902 -35.781 -17.234 1 90.56 105 ALA B O 1
ATOM 5129 N N . LEU B 1 106 ? 3.07 -35.562 -18.516 1 92.88 106 LEU B N 1
ATOM 5130 C CA . LEU B 1 106 ? 3.209 -34.094 -18.641 1 92.88 106 LEU B CA 1
ATOM 5131 C C . LEU B 1 106 ? 2.764 -33.406 -17.359 1 92.88 106 LEU B C 1
ATOM 5133 O O . LEU B 1 106 ? 3.127 -32.25 -17.125 1 92.88 106 LEU B O 1
ATOM 5137 N N . TYR B 1 107 ? 2.057 -34.094 -16.609 1 91.12 107 TYR B N 1
ATOM 5138 C CA . TYR B 1 107 ? 1.395 -33.438 -15.477 1 91.12 107 TYR B CA 1
ATOM 5139 C C . TYR B 1 107 ? 2.246 -33.562 -14.219 1 91.12 107 TYR B C 1
ATOM 5141 O O . TYR B 1 107 ? 2.986 -34.531 -14.047 1 91.12 107 TYR B O 1
ATOM 5149 N N . ASP B 1 108 ? 2.139 -32.562 -13.367 1 86.75 108 ASP B N 1
ATOM 5150 C CA . ASP B 1 108 ? 2.936 -32.438 -12.148 1 86.75 108 ASP B CA 1
ATOM 5151 C C . ASP B 1 108 ? 2.609 -33.562 -11.156 1 86.75 108 ASP B C 1
ATOM 5153 O O . ASP B 1 108 ? 3.455 -33.938 -10.352 1 86.75 108 ASP B O 1
ATOM 5157 N N . ASP B 1 109 ? 1.468 -34.094 -11.211 1 78.19 109 ASP B N 1
ATOM 5158 C CA . ASP B 1 109 ? 1.047 -35.094 -10.258 1 78.19 109 ASP B CA 1
ATOM 5159 C C . ASP B 1 109 ? 1.393 -36.5 -10.758 1 78.19 109 ASP B C 1
ATOM 5161 O O . ASP B 1 109 ? 1.031 -37.5 -10.133 1 78.19 109 ASP B O 1
ATOM 5165 N N . PHE B 1 110 ? 2.018 -36.469 -11.875 1 85.44 110 PHE B N 1
ATOM 5166 C CA . PHE B 1 110 ? 2.387 -37.75 -12.445 1 85.44 110 PHE B CA 1
ATOM 5167 C C . PHE B 1 110 ? 3.473 -38.438 -11.617 1 85.44 110 PHE B C 1
ATOM 5169 O O . PHE B 1 110 ? 4.461 -37.781 -11.242 1 85.44 110 PHE B O 1
ATOM 5176 N N . GLU B 1 111 ? 3.199 -39.5 -11.156 1 80.12 111 GLU B N 1
ATOM 5177 C CA . GLU B 1 111 ? 4.18 -40.312 -10.445 1 80.12 111 GLU B CA 1
ATOM 5178 C C . GLU B 1 111 ? 4.387 -41.656 -11.141 1 80.12 111 GLU B C 1
ATOM 5180 O O . GLU B 1 111 ? 3.42 -42.344 -11.477 1 80.12 111 GLU B O 1
ATOM 5185 N N . THR B 1 112 ? 5.645 -41.906 -11.5 1 79.38 112 THR B N 1
ATOM 5186 C CA . THR B 1 112 ? 5.93 -43.219 -12.055 1 79.38 112 THR B CA 1
ATOM 5187 C C . THR B 1 112 ? 5.562 -44.344 -11.055 1 79.38 112 THR B C 1
ATOM 5189 O O . THR B 1 112 ? 5.379 -44.062 -9.867 1 79.38 112 THR B O 1
ATOM 5192 N N . ALA B 1 113 ? 5.293 -45.469 -11.625 1 75.69 113 ALA B N 1
ATOM 5193 C CA . ALA B 1 113 ? 4.961 -46.594 -10.758 1 75.69 113 ALA B CA 1
ATOM 5194 C C . ALA B 1 113 ? 6.031 -46.812 -9.688 1 75.69 113 ALA B C 1
ATOM 5196 O O . ALA B 1 113 ? 5.711 -47.062 -8.523 1 75.69 113 ALA B O 1
ATOM 5197 N N . LYS B 1 114 ? 7.215 -46.594 -10.078 1 75.5 114 LYS B N 1
ATOM 5198 C CA . LYS B 1 114 ? 8.312 -46.781 -9.133 1 75.5 114 LYS B CA 1
ATOM 5199 C C . LYS B 1 114 ? 8.32 -45.688 -8.07 1 75.5 114 LYS B C 1
ATOM 5201 O O . LYS B 1 114 ? 8.531 -45.969 -6.887 1 75.5 114 LYS B O 1
ATOM 5206 N N . ALA B 1 115 ? 8.078 -44.438 -8.508 1 76.5 115 ALA B N 1
ATOM 5207 C CA . ALA B 1 115 ? 8.07 -43.344 -7.562 1 76.5 115 ALA B CA 1
ATOM 5208 C C . ALA B 1 115 ? 6.883 -43.438 -6.605 1 76.5 115 ALA B C 1
ATOM 5210 O O . ALA B 1 115 ? 7 -43.125 -5.422 1 76.5 115 ALA B O 1
ATOM 5211 N N . ARG B 1 116 ? 5.805 -43.844 -7.16 1 75.75 116 ARG B N 1
ATOM 5212 C CA . ARG B 1 116 ? 4.613 -44.062 -6.34 1 75.75 116 ARG B CA 1
ATOM 5213 C C . ARG B 1 116 ? 4.867 -45.156 -5.289 1 75.75 116 ARG B C 1
ATOM 5215 O O . ARG B 1 116 ? 4.473 -45 -4.129 1 75.75 116 ARG B O 1
ATOM 5222 N N . GLU B 1 117 ? 5.473 -46.188 -5.766 1 75.25 117 GLU B N 1
ATOM 5223 C CA . GLU B 1 117 ? 5.805 -47.281 -4.836 1 75.25 117 GLU B CA 1
ATOM 5224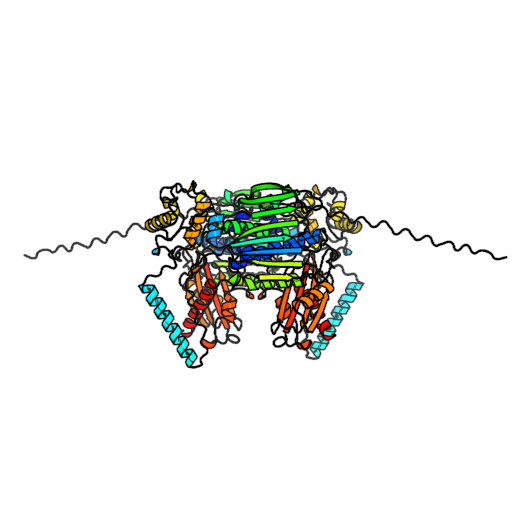 C C . GLU B 1 117 ? 6.719 -46.781 -3.721 1 75.25 117 GLU B C 1
ATOM 5226 O O . GLU B 1 117 ? 6.512 -47.094 -2.551 1 75.25 117 GLU B O 1
ATOM 5231 N N . LYS B 1 118 ? 7.629 -45.969 -4.078 1 76.62 118 LYS B N 1
ATOM 5232 C CA . LYS B 1 118 ? 8.562 -45.406 -3.092 1 76.62 118 LYS B CA 1
ATOM 5233 C C . LYS B 1 118 ? 7.852 -44.469 -2.129 1 76.62 118 LYS B C 1
ATOM 5235 O O . LYS B 1 118 ? 8.109 -44.5 -0.924 1 76.62 118 LYS B O 1
ATOM 5240 N N . ARG B 1 119 ? 7.086 -43.594 -2.775 1 75.12 119 ARG B N 1
ATOM 5241 C CA . ARG B 1 119 ? 6.344 -42.688 -1.93 1 75.12 119 ARG B CA 1
ATOM 5242 C C . ARG B 1 119 ? 5.426 -43.438 -0.967 1 75.12 119 ARG B C 1
ATOM 5244 O O . ARG B 1 119 ? 5.395 -43.125 0.228 1 75.12 119 ARG B O 1
ATOM 5251 N N . LEU B 1 120 ? 4.68 -44.406 -1.502 1 73.38 120 LEU B N 1
ATOM 5252 C CA . LEU B 1 120 ? 3.781 -45.188 -0.675 1 73.38 120 LEU B CA 1
ATOM 5253 C C . LEU B 1 120 ? 4.555 -45.938 0.406 1 73.38 120 LEU B C 1
ATOM 5255 O O . LEU B 1 120 ? 4.082 -46.062 1.537 1 73.38 120 LEU B O 1
ATOM 5259 N N . ALA B 1 121 ? 5.719 -46.375 0.026 1 77.44 121 ALA B N 1
ATOM 5260 C CA . ALA B 1 121 ? 6.574 -47.062 1.001 1 77.44 121 ALA B CA 1
ATOM 5261 C C . ALA B 1 121 ? 7.027 -46.094 2.09 1 77.44 121 ALA B C 1
ATOM 5263 O O . ALA B 1 121 ? 7.035 -46.438 3.273 1 77.44 121 ALA B O 1
ATOM 5264 N N . LYS B 1 122 ? 7.43 -44.906 1.715 1 74.62 122 LYS B N 1
ATOM 5265 C CA . LYS B 1 122 ? 7.855 -43.906 2.682 1 74.62 122 LYS B CA 1
ATOM 5266 C C . LYS B 1 122 ? 6.699 -43.5 3.582 1 74.62 122 LYS B C 1
ATOM 5268 O O . LYS B 1 122 ? 6.875 -43.344 4.793 1 74.62 122 LYS B O 1
ATOM 5273 N N . GLU B 1 123 ? 5.629 -43.25 2.887 1 72.56 123 GLU B N 1
ATOM 5274 C CA . GLU B 1 123 ? 4.441 -42.875 3.652 1 72.56 123 GLU B CA 1
ATOM 5275 C C . GLU B 1 123 ? 4.059 -44 4.633 1 72.56 123 GLU B C 1
ATOM 5277 O O . GLU B 1 123 ? 3.674 -43.719 5.77 1 72.56 123 GLU B O 1
ATOM 5282 N N . ALA B 1 124 ? 4.164 -45.219 4.148 1 71.44 124 ALA B N 1
ATOM 5283 C CA . ALA B 1 124 ? 3.893 -46.375 5.012 1 71.44 124 ALA B CA 1
ATOM 5284 C C . ALA B 1 124 ? 4.879 -46.438 6.172 1 71.44 124 ALA B C 1
ATOM 5286 O O . ALA B 1 124 ? 4.496 -46.75 7.305 1 71.44 124 ALA B O 1
ATOM 5287 N N . ARG B 1 125 ? 6.035 -46.125 5.91 1 75 125 ARG B N 1
ATOM 5288 C CA . ARG B 1 125 ? 7.055 -46.094 6.953 1 75 125 ARG B CA 1
ATOM 5289 C C . ARG B 1 125 ? 6.777 -45 7.973 1 75 125 ARG B C 1
ATOM 5291 O O . ARG B 1 125 ? 6.938 -45.219 9.18 1 75 125 ARG B O 1
ATOM 5298 N N . VAL B 1 126 ? 6.469 -43.875 7.469 1 72.56 126 VAL B N 1
ATOM 5299 C CA . VAL B 1 126 ? 6.172 -42.75 8.367 1 72.56 126 VAL B CA 1
ATOM 5300 C C . VAL B 1 126 ? 4.961 -43.094 9.227 1 72.56 126 VAL B C 1
ATOM 5302 O O . VAL B 1 126 ? 4.945 -42.812 10.43 1 72.56 126 VAL B O 1
ATOM 5305 N N . LEU B 1 127 ? 3.996 -43.719 8.562 1 68.81 127 LEU B N 1
ATOM 5306 C CA . LEU B 1 127 ? 2.811 -44.156 9.297 1 68.81 127 LEU B CA 1
ATOM 5307 C C . LEU B 1 127 ? 3.172 -45.219 10.344 1 68.81 127 LEU B C 1
ATOM 5309 O O . LEU B 1 127 ? 2.629 -45.188 11.453 1 68.81 127 LEU B O 1
ATOM 5313 N N . GLU B 1 128 ? 4.051 -46.062 9.992 1 73.06 128 GLU B N 1
ATOM 5314 C CA . GLU B 1 128 ? 4.52 -47.094 10.922 1 73.06 128 GLU B CA 1
ATOM 5315 C C . GLU B 1 128 ? 5.254 -46.438 12.102 1 73.06 128 GLU B C 1
ATOM 5317 O O . GLU B 1 128 ? 5.055 -46.844 13.25 1 73.06 128 GLU B O 1
ATOM 5322 N N . ILE B 1 129 ? 6.023 -45.531 11.758 1 73.12 129 ILE B N 1
ATOM 5323 C CA . ILE B 1 129 ? 6.77 -44.844 12.812 1 73.12 129 ILE B CA 1
ATOM 5324 C C . ILE B 1 129 ? 5.809 -44.094 13.719 1 73.12 129 ILE B C 1
ATOM 5326 O O . ILE B 1 129 ? 5.961 -44.094 14.945 1 73.12 129 ILE B O 1
ATOM 5330 N N . GLN B 1 130 ? 4.953 -43.469 13.086 1 67.38 130 GLN B N 1
ATOM 5331 C CA . GLN B 1 130 ? 3.957 -42.75 13.859 1 67.38 130 GLN B CA 1
ATOM 5332 C C . GLN B 1 130 ? 3.113 -43.688 14.711 1 67.38 130 GLN B C 1
ATOM 5334 O O . GLN B 1 130 ? 2.791 -43.375 15.859 1 67.38 130 GLN B O 1
ATOM 5339 N N . ALA B 1 131 ? 2.758 -44.812 14.133 1 69.62 131 ALA B N 1
ATOM 5340 C CA . ALA B 1 131 ? 2.012 -45.844 14.867 1 69.62 131 ALA B CA 1
ATOM 5341 C C . ALA B 1 131 ? 2.83 -46.375 16.031 1 69.62 131 ALA B C 1
ATOM 5343 O O . ALA B 1 131 ? 2.299 -46.594 17.141 1 69.62 131 ALA B O 1
ATOM 5344 N N . LYS B 1 132 ? 4.066 -46.531 15.75 1 72.19 132 LYS B N 1
ATOM 5345 C CA . LYS B 1 132 ? 4.945 -47 16.828 1 72.19 132 LYS B CA 1
ATOM 5346 C C . LYS B 1 132 ? 5.066 -45.938 17.906 1 72.19 132 LYS B C 1
ATOM 5348 O O . LYS B 1 132 ? 5.059 -46.25 19.109 1 72.19 132 LYS B O 1
ATOM 5353 N N . ASN B 1 133 ? 5.199 -44.781 17.484 1 68.06 133 ASN B N 1
ATOM 5354 C CA . ASN B 1 133 ? 5.301 -43.719 18.453 1 68.06 133 ASN B CA 1
ATOM 5355 C C . ASN B 1 133 ? 4.004 -43.531 19.234 1 68.06 133 ASN B C 1
ATOM 5357 O O . ASN B 1 133 ? 4.031 -43.281 20.438 1 68.06 133 ASN B O 1
ATOM 5361 N N . ALA B 1 134 ? 2.91 -43.656 18.609 1 65.62 134 ALA B N 1
ATOM 5362 C CA . ALA B 1 134 ? 1.606 -43.625 19.266 1 65.62 134 ALA B CA 1
ATOM 5363 C C . ALA B 1 134 ? 1.452 -44.75 20.266 1 65.62 134 ALA B C 1
ATOM 5365 O O . ALA B 1 134 ? 0.909 -44.562 21.359 1 65.62 134 ALA B O 1
ATOM 5366 N N . ALA B 1 135 ? 1.972 -45.875 19.891 1 66.88 135 ALA B N 1
ATOM 5367 C CA . ALA B 1 135 ? 1.931 -47.031 20.781 1 66.88 135 ALA B CA 1
ATOM 5368 C C . ALA B 1 135 ? 2.811 -46.781 22.016 1 66.88 135 ALA B C 1
ATOM 5370 O O . ALA B 1 135 ? 2.531 -47.312 23.094 1 66.88 135 ALA B O 1
ATOM 5371 N N . LEU B 1 136 ? 3.838 -46.031 21.797 1 69.31 136 LEU B N 1
ATOM 5372 C CA . LEU B 1 136 ? 4.75 -45.75 22.891 1 69.31 136 LEU B CA 1
ATOM 5373 C C . LEU B 1 136 ? 4.305 -44.531 23.688 1 69.31 136 LEU B C 1
ATOM 5375 O O . LEU B 1 136 ? 4.996 -44.094 24.609 1 69.31 136 LEU B O 1
ATOM 5379 N N . GLY B 1 137 ? 3.164 -44.062 23.438 1 62.88 137 GLY B N 1
ATOM 5380 C CA . GLY B 1 137 ? 2.555 -42.938 24.172 1 62.88 137 GLY B CA 1
ATOM 5381 C C . GLY B 1 137 ? 3.105 -41.594 23.781 1 62.88 137 GLY B C 1
ATOM 5382 O O . GLY B 1 137 ? 2.938 -40.625 24.516 1 62.88 137 GLY B O 1
ATOM 5383 N N . LYS B 1 138 ? 3.938 -41.688 23 1 58.56 138 LYS B N 1
ATOM 5384 C CA . LYS B 1 138 ? 4.566 -40.438 22.609 1 58.56 138 LYS B CA 1
ATOM 5385 C C . LYS B 1 138 ? 3.67 -39.656 21.672 1 58.56 138 LYS B C 1
ATOM 5387 O O . LYS B 1 138 ? 2.832 -40.219 20.969 1 58.56 138 LYS B O 1
ATOM 5392 N N . LYS B 1 139 ? 3.59 -38.406 21.953 1 52.25 139 LYS B N 1
ATOM 5393 C CA . LYS B 1 139 ? 2.766 -37.469 21.172 1 52.25 139 LYS B CA 1
ATOM 5394 C C . LYS B 1 139 ? 3.018 -37.656 19.688 1 52.25 139 LYS B C 1
ATOM 5396 O O . LYS B 1 139 ? 4.16 -37.594 19.234 1 52.25 139 LYS B O 1
ATOM 5401 N N . VAL B 1 140 ? 2.312 -38.438 19.078 1 42.25 140 VAL B N 1
ATOM 5402 C CA . VAL B 1 140 ? 2.379 -38.625 17.641 1 42.25 140 VAL B CA 1
ATOM 5403 C C . VAL B 1 140 ? 2.211 -37.281 16.922 1 42.25 140 VAL B C 1
ATOM 5405 O O . VAL B 1 140 ? 1.233 -36.562 17.156 1 42.25 140 VAL B O 1
ATOM 5408 N N . LYS B 1 141 ? 3.27 -36.656 16.703 1 45.91 141 LYS B N 1
ATOM 5409 C CA . LYS B 1 141 ? 3.129 -35.469 15.867 1 45.91 141 LYS B CA 1
ATOM 5410 C C . LYS B 1 141 ? 2.355 -35.812 14.594 1 45.91 141 LYS B C 1
ATOM 5412 O O . LYS B 1 141 ? 2.486 -36.906 14.039 1 45.91 141 LYS B O 1
ATOM 5417 N N . ASP B 1 142 ? 1.197 -35.344 14.484 1 43.72 142 ASP B N 1
ATOM 5418 C CA . ASP B 1 142 ? 0.432 -35.469 13.25 1 43.72 142 ASP B CA 1
ATOM 5419 C C . ASP B 1 142 ? 1.357 -35.562 12.039 1 43.72 142 ASP B C 1
ATOM 5421 O O . ASP B 1 142 ? 2.328 -34.812 11.93 1 43.72 142 ASP B O 1
ATOM 5425 N N . PRO B 1 143 ? 1.669 -36.75 11.547 1 38.81 143 PRO B N 1
ATOM 5426 C CA . PRO B 1 143 ? 2.486 -36.844 10.336 1 38.81 143 PRO B CA 1
ATOM 5427 C C . PRO B 1 143 ? 2.424 -35.562 9.492 1 38.81 143 PRO B C 1
ATOM 5429 O O . PRO B 1 143 ? 1.372 -34.938 9.414 1 38.81 143 PRO B O 1
ATOM 5432 N N . ALA B 1 144 ? 3.5 -34.906 9.406 1 39.72 144 ALA B N 1
ATOM 5433 C CA . ALA B 1 144 ? 3.59 -33.875 8.406 1 39.72 144 ALA B CA 1
ATOM 5434 C C . ALA B 1 144 ? 2.934 -34.281 7.098 1 39.72 144 ALA B C 1
ATOM 5436 O O . ALA B 1 144 ? 3.359 -35.25 6.469 1 39.72 144 ALA B O 1
ATOM 5437 N N . ALA B 1 145 ? 1.659 -34.531 7.035 1 37.28 145 ALA B N 1
ATOM 5438 C CA . ALA B 1 145 ? 1.045 -34.75 5.727 1 37.28 145 ALA B CA 1
ATOM 5439 C C . ALA B 1 145 ? 1.984 -34.312 4.605 1 37.28 145 ALA B C 1
ATOM 5441 O O . ALA B 1 145 ? 2.383 -33.125 4.543 1 37.28 145 ALA B O 1
ATOM 5442 N N . THR B 1 146 ? 2.963 -35.156 4.328 1 37.44 146 THR B N 1
ATOM 5443 C CA . THR B 1 146 ? 3.553 -34.875 3.025 1 37.44 146 THR B CA 1
ATOM 5444 C C . THR B 1 146 ? 2.537 -34.188 2.113 1 37.44 146 THR B C 1
ATOM 5446 O O . THR B 1 146 ? 1.454 -34.719 1.87 1 37.44 146 THR B O 1
ATOM 5449 N N . LYS B 1 147 ? 2.4 -33.062 2.346 1 39.91 147 LYS B N 1
ATOM 5450 C CA . LYS B 1 147 ? 1.644 -32.281 1.377 1 39.91 147 LYS B CA 1
ATOM 5451 C C . LYS B 1 147 ? 1.781 -32.844 -0.029 1 39.91 147 LYS B C 1
ATOM 5453 O O . LYS B 1 147 ? 2.844 -32.75 -0.646 1 39.91 147 LYS B O 1
ATOM 5458 N N . ALA B 1 148 ? 1.508 -34.188 -0.195 1 38.03 148 ALA B N 1
ATOM 5459 C CA . ALA B 1 148 ? 1.262 -34.469 -1.607 1 38.03 148 ALA B CA 1
ATOM 5460 C C . ALA B 1 148 ? 0.959 -33.188 -2.377 1 38.03 148 ALA B C 1
ATOM 5462 O O . ALA B 1 148 ? 0.291 -32.281 -1.862 1 38.03 148 ALA B O 1
ATOM 5463 N N . ALA B 1 149 ? 1.829 -32.969 -3.244 1 40.59 149 ALA B N 1
ATOM 5464 C CA . ALA B 1 149 ? 1.666 -32.031 -4.359 1 40.59 149 ALA B CA 1
ATOM 5465 C C . ALA B 1 149 ? 0.224 -32.031 -4.855 1 40.59 149 ALA B C 1
ATOM 5467 O O . ALA B 1 149 ? -0.118 -32.719 -5.809 1 40.59 149 ALA B O 1
ATOM 5468 N N . LYS B 1 150 ? -0.716 -32.438 -4.02 1 42.84 150 LYS B N 1
ATOM 5469 C CA . LYS B 1 150 ? -2.033 -32.375 -4.648 1 42.84 150 LYS B CA 1
ATOM 5470 C C . LYS B 1 150 ? -2.104 -31.234 -5.668 1 42.84 150 LYS B C 1
ATOM 5472 O O . LYS B 1 150 ? -1.524 -30.156 -5.457 1 42.84 150 LYS B O 1
ATOM 5477 N N . GLY B 1 151 ? -2.375 -31.656 -6.719 1 48.09 151 GLY B N 1
ATOM 5478 C CA . GLY B 1 151 ? -2.596 -30.875 -7.922 1 48.09 151 GLY B CA 1
ATOM 5479 C C . GLY B 1 151 ? -3.156 -29.484 -7.637 1 48.09 151 GLY B C 1
ATOM 5480 O O . GLY B 1 151 ? -4.039 -29.328 -6.789 1 48.09 151 GLY B O 1
ATOM 5481 N N . ARG B 1 152 ? -2.268 -28.547 -7.648 1 58.88 152 ARG B N 1
ATOM 5482 C CA . ARG B 1 152 ? -2.496 -27.094 -7.637 1 58.88 152 ARG B CA 1
ATOM 5483 C C . ARG B 1 152 ? -3.777 -26.75 -8.383 1 58.88 152 ARG B C 1
ATOM 5485 O O . ARG B 1 152 ? -3.77 -25.875 -9.266 1 58.88 152 ARG B O 1
ATOM 5492 N N . GLU B 1 153 ? -4.773 -27.703 -8.32 1 75.12 153 GLU B N 1
ATOM 5493 C CA . GLU B 1 153 ? -5.957 -27.344 -9.102 1 75.12 153 GLU B CA 1
ATOM 5494 C C . GLU B 1 153 ? -6.66 -26.125 -8.516 1 75.12 153 GLU B C 1
ATOM 5496 O O . GLU B 1 153 ? -6.863 -26.047 -7.301 1 75.12 153 GLU B O 1
ATOM 5501 N N . ALA B 1 154 ? -6.922 -25.281 -9.344 1 87.19 154 ALA B N 1
ATOM 5502 C CA . ALA B 1 154 ? -7.586 -24.016 -8.984 1 87.19 154 ALA B CA 1
ATOM 5503 C C . ALA B 1 154 ? -9.07 -24.25 -8.734 1 87.19 154 ALA B C 1
ATOM 5505 O O . ALA B 1 154 ? -9.695 -25.094 -9.367 1 87.19 154 ALA B O 1
ATOM 5506 N N . SER B 1 155 ? -9.617 -23.672 -7.695 1 94.06 155 SER B N 1
ATOM 5507 C CA . SER B 1 155 ? -11.055 -23.641 -7.43 1 94.06 155 SER B CA 1
ATOM 5508 C C . SER B 1 155 ? -11.664 -22.312 -7.82 1 94.06 155 SER B C 1
ATOM 5510 O O . SER B 1 155 ? -11.047 -21.25 -7.629 1 94.06 155 SER B O 1
ATOM 5512 N N . TYR B 1 156 ? -12.828 -22.422 -8.398 1 97.19 156 TYR B N 1
ATOM 5513 C CA . TYR B 1 156 ? -13.492 -21.219 -8.883 1 97.19 156 TYR B CA 1
ATOM 5514 C C . TYR B 1 156 ? -14.805 -20.984 -8.148 1 97.19 156 TYR B C 1
ATOM 5516 O O . TYR B 1 156 ? -15.477 -21.938 -7.75 1 97.19 156 TYR B O 1
ATOM 5524 N N . TYR B 1 157 ? -15.125 -19.734 -7.988 1 98.44 157 TYR B N 1
ATOM 5525 C CA . TYR B 1 157 ? -16.312 -19.344 -7.246 1 98.44 157 TYR B CA 1
ATOM 5526 C C . TYR B 1 157 ? -17.016 -18.172 -7.93 1 98.44 157 TYR B C 1
ATOM 5528 O O . TYR B 1 157 ? -16.375 -17.266 -8.453 1 98.44 157 TYR B O 1
ATOM 5536 N N . ARG B 1 158 ? -18.312 -18.234 -7.922 1 98.62 158 ARG B N 1
ATOM 5537 C CA . ARG B 1 158 ? -19.141 -17.078 -8.281 1 98.62 158 ARG B CA 1
ATOM 5538 C C . ARG B 1 158 ? -19.609 -16.328 -7.039 1 98.62 158 ARG B C 1
ATOM 5540 O O . ARG B 1 158 ? -20.281 -16.891 -6.18 1 98.62 158 ARG B O 1
ATOM 5547 N N . VAL B 1 159 ? -19.172 -15.133 -6.891 1 98.81 159 VAL B N 1
ATOM 5548 C CA . VAL B 1 159 ? -19.578 -14.281 -5.777 1 98.81 159 VAL B CA 1
ATOM 5549 C C . VAL B 1 159 ? -20.672 -13.305 -6.242 1 98.81 159 VAL B C 1
ATOM 5551 O O . VAL B 1 159 ? -20.484 -12.586 -7.223 1 98.81 159 VAL B O 1
ATOM 5554 N N . THR B 1 160 ? -21.797 -13.328 -5.582 1 98.88 160 THR B N 1
ATOM 5555 C CA . THR B 1 160 ? -22.906 -12.422 -5.871 1 98.88 160 THR B CA 1
ATOM 5556 C C . THR B 1 160 ? -23.266 -11.594 -4.637 1 98.88 160 THR B C 1
ATOM 5558 O O . THR B 1 160 ? -23.422 -12.141 -3.543 1 98.88 160 THR B O 1
ATOM 5561 N N . CYS B 1 161 ? -23.312 -10.344 -4.777 1 98.88 161 CYS B N 1
ATOM 5562 C CA . CYS B 1 161 ? -23.719 -9.43 -3.715 1 98.88 161 CYS B CA 1
ATOM 5563 C C . CYS B 1 161 ? -24.875 -8.555 -4.172 1 98.88 161 CYS B C 1
ATOM 5565 O O . CYS B 1 161 ? -24.766 -7.855 -5.184 1 98.88 161 CYS B O 1
ATOM 5567 N N . LYS B 1 162 ? -25.969 -8.633 -3.494 1 98.81 162 LYS B N 1
ATOM 5568 C CA . LYS B 1 162 ? -27.172 -7.848 -3.779 1 98.81 162 LYS B CA 1
ATOM 5569 C C . LYS B 1 162 ? -27.547 -6.969 -2.59 1 98.81 162 LYS B C 1
ATOM 5571 O O . LYS B 1 162 ? -27.516 -7.422 -1.443 1 98.81 162 LYS B O 1
ATOM 5576 N N . ASP B 1 163 ? -27.875 -5.691 -2.885 1 98.69 163 ASP B N 1
ATOM 5577 C CA . ASP B 1 163 ? -28.219 -4.777 -1.799 1 98.69 163 ASP B CA 1
ATOM 5578 C C . ASP B 1 163 ? -29.469 -3.975 -2.135 1 98.69 163 ASP B C 1
ATOM 5580 O O . ASP B 1 163 ? -30.062 -4.141 -3.209 1 98.69 163 ASP B O 1
ATOM 5584 N N . ASN B 1 164 ? -29.953 -3.217 -1.156 1 98.19 164 ASN B N 1
ATOM 5585 C CA . ASN B 1 164 ? -31.078 -2.314 -1.327 1 98.19 164 ASN B CA 1
ATOM 5586 C C . ASN B 1 164 ? -30.656 -0.852 -1.257 1 98.19 164 ASN B C 1
ATOM 5588 O O . ASN B 1 164 ? -31.359 -0.02 -0.679 1 98.19 164 ASN B O 1
ATOM 5592 N N . GLY B 1 165 ? -29.469 -0.612 -1.802 1 97.81 165 GLY B N 1
ATOM 5593 C CA . GLY B 1 165 ? -28.906 0.728 -1.724 1 97.81 165 GLY B CA 1
ATOM 5594 C C . GLY B 1 165 ? -29.438 1.657 -2.801 1 97.81 165 GLY B C 1
ATOM 5595 O O . GLY B 1 165 ? -30.516 1.438 -3.342 1 97.81 165 GLY B O 1
ATOM 5596 N N . ARG B 1 166 ? -28.703 2.695 -3.084 1 96.19 166 ARG B N 1
ATOM 5597 C CA . ARG B 1 166 ? -29.125 3.787 -3.957 1 96.19 166 ARG B CA 1
ATOM 5598 C C . ARG B 1 166 ? -29.047 3.373 -5.422 1 96.19 166 ARG B C 1
ATOM 5600 O O . ARG B 1 166 ? -29.672 4 -6.281 1 96.19 166 ARG B O 1
ATOM 5607 N N . GLY B 1 167 ? -28.281 2.332 -5.719 1 96.62 167 GLY B N 1
ATOM 5608 C CA . GLY B 1 167 ? -28.016 2.002 -7.105 1 96.62 167 GLY B CA 1
ATOM 5609 C C . GLY B 1 167 ? -27.031 2.953 -7.766 1 96.62 167 GLY B C 1
ATOM 5610 O O . GLY B 1 167 ? -26.344 3.723 -7.082 1 96.62 167 GLY B O 1
ATOM 5611 N N . MET B 1 168 ? -26.859 2.783 -9.047 1 96 168 MET B N 1
ATOM 5612 C CA . MET B 1 168 ? -25.938 3.59 -9.836 1 96 168 MET B CA 1
ATOM 5613 C C . MET B 1 168 ? -26.609 4.078 -11.117 1 96 168 MET B C 1
ATOM 5615 O O . MET B 1 168 ? -27.406 3.357 -11.727 1 96 168 MET B O 1
ATOM 5619 N N . PRO B 1 169 ? -26.219 5.348 -11.508 1 95.56 169 PRO B N 1
ATOM 5620 C CA . PRO B 1 169 ? -26.734 5.785 -12.805 1 95.56 169 PRO B CA 1
ATOM 5621 C C . PRO B 1 169 ? -26.25 4.902 -13.953 1 95.56 169 PRO B C 1
ATOM 5623 O O . PRO B 1 169 ? -25.094 4.48 -13.969 1 95.56 169 PRO B O 1
ATOM 5626 N N . HIS B 1 170 ? -27.125 4.672 -14.898 1 96.75 170 HIS B N 1
ATOM 5627 C CA . HIS B 1 170 ? -26.875 3.773 -16.016 1 96.75 170 HIS B CA 1
ATOM 5628 C C . HIS B 1 170 ? -25.547 4.094 -16.703 1 96.75 170 HIS B C 1
ATOM 5630 O O . HIS B 1 170 ? -24.719 3.205 -16.891 1 96.75 170 HIS B O 1
ATOM 5636 N N . ASP B 1 171 ? -25.281 5.348 -16.953 1 96.31 171 ASP B N 1
ATOM 5637 C CA . ASP B 1 171 ? -24.156 5.762 -17.797 1 96.31 171 ASP B CA 1
ATOM 5638 C C . ASP B 1 171 ? -22.859 5.754 -17 1 96.31 171 ASP B C 1
ATOM 5640 O O . ASP B 1 171 ? -21.766 5.785 -17.578 1 96.31 171 ASP B O 1
ATOM 5644 N N . ASP B 1 172 ? -22.922 5.668 -15.688 1 96 172 ASP B N 1
ATOM 5645 C CA . ASP B 1 172 ? -21.734 5.727 -14.852 1 96 172 ASP B CA 1
ATOM 5646 C C . ASP B 1 172 ? -21.188 4.328 -14.57 1 96 172 ASP B C 1
ATOM 5648 O O . ASP B 1 172 ? -20.047 4.176 -14.148 1 96 172 ASP B O 1
ATOM 5652 N N . ILE B 1 173 ? -21.953 3.297 -14.766 1 97.56 173 ILE B N 1
ATOM 5653 C CA . ILE B 1 173 ? -21.656 1.938 -14.328 1 97.56 173 ILE B CA 1
ATOM 5654 C C . ILE B 1 173 ? -20.344 1.473 -14.945 1 97.56 173 ILE B C 1
ATOM 5656 O O . ILE B 1 173 ? -19.469 0.967 -14.25 1 97.56 173 ILE B O 1
ATOM 5660 N N . PRO B 1 174 ? -20.109 1.688 -16.25 1 97.88 174 PRO B N 1
ATOM 5661 C CA . PRO B 1 174 ? -18.859 1.185 -16.844 1 97.88 174 PRO B CA 1
ATOM 5662 C C . PRO B 1 174 ? -17.609 1.792 -16.203 1 97.88 174 PRO B C 1
ATOM 5664 O O . PRO B 1 174 ? -16.672 1.069 -15.867 1 97.88 174 PRO B O 1
ATOM 5667 N N . ASN B 1 175 ? -17.625 3.051 -15.938 1 96.44 175 ASN B N 1
ATOM 5668 C CA . ASN B 1 175 ? -16.453 3.719 -15.383 1 96.44 175 ASN B CA 1
ATOM 5669 C C . ASN B 1 175 ? -16.312 3.453 -13.883 1 96.44 175 ASN B C 1
ATOM 5671 O O . ASN B 1 175 ? -15.203 3.48 -13.352 1 96.44 175 ASN B O 1
ATOM 5675 N N . MET B 1 176 ? -17.391 3.174 -13.234 1 95.69 176 MET B N 1
ATOM 5676 C CA . MET B 1 176 ? -17.359 2.875 -11.805 1 95.69 176 MET B CA 1
ATOM 5677 C C . MET B 1 176 ? -16.672 1.54 -11.547 1 95.69 176 MET B C 1
ATOM 5679 O O . MET B 1 176 ? -16.031 1.358 -10.508 1 95.69 176 MET B O 1
ATOM 5683 N N . PHE B 1 177 ? -16.719 0.65 -12.539 1 97.06 177 PHE B N 1
ATOM 5684 C CA . PHE B 1 177 ? -16.172 -0.683 -12.312 1 97.06 177 PHE B CA 1
ATOM 5685 C C . PHE B 1 177 ? -14.977 -0.942 -13.219 1 97.06 177 PHE B C 1
ATOM 5687 O O . PHE B 1 177 ? -14.102 -1.748 -12.891 1 97.06 177 PHE B O 1
ATOM 5694 N N . GLY B 1 178 ? -14.898 -0.26 -14.328 1 97.56 178 GLY B N 1
ATOM 5695 C CA . GLY B 1 178 ? -13.93 -0.636 -15.352 1 97.56 178 GLY B CA 1
ATOM 5696 C C . GLY B 1 178 ? -12.789 0.348 -15.477 1 97.56 178 GLY B C 1
ATOM 5697 O O . GLY B 1 178 ? -12.055 0.333 -16.469 1 97.56 178 GLY B O 1
ATOM 5698 N N . ARG B 1 179 ? -12.656 1.229 -14.562 1 97.5 179 ARG B N 1
ATOM 5699 C CA . ARG B 1 179 ? -11.562 2.191 -14.57 1 97.5 179 ARG B CA 1
ATOM 5700 C C . ARG B 1 179 ? -10.969 2.355 -13.172 1 97.5 179 ARG B C 1
ATOM 5702 O O . ARG B 1 179 ? -11.672 2.744 -12.242 1 97.5 179 ARG B O 1
ATOM 5709 N N . VAL B 1 180 ? -9.664 2.031 -13.109 1 97.62 180 VAL B N 1
ATOM 5710 C CA . VAL B 1 180 ? -8.961 2.115 -11.836 1 97.62 180 VAL B CA 1
ATOM 5711 C C . VAL B 1 180 ? -8.742 3.58 -11.453 1 97.62 180 VAL B C 1
ATOM 5713 O O . VAL B 1 180 ? -8.461 4.414 -12.32 1 97.62 180 VAL B O 1
ATOM 5716 N N . LEU B 1 181 ? -8.945 3.988 -10.227 1 96.44 181 LEU B N 1
ATOM 5717 C CA . LEU B 1 181 ? -8.805 5.32 -9.648 1 96.44 181 LEU B CA 1
ATOM 5718 C C . LEU B 1 181 ? -9.953 6.227 -10.086 1 96.44 181 LEU B C 1
ATOM 5720 O O . LEU B 1 181 ? -9.734 7.41 -10.359 1 96.44 181 LEU B O 1
ATOM 5724 N N . SER B 1 182 ? -11.07 5.586 -10.234 1 94.19 182 SER B N 1
ATOM 5725 C CA . SER B 1 182 ? -12.336 6.273 -10.492 1 94.19 182 SER B CA 1
ATOM 5726 C C . SER B 1 182 ? -13.367 5.965 -9.414 1 94.19 182 SER B C 1
ATOM 5728 O O . SER B 1 182 ? -13.469 4.824 -8.961 1 94.19 182 SER B O 1
ATOM 5730 N N . GLY B 1 183 ? -13.984 7.074 -8.938 1 90.31 183 GLY B N 1
ATOM 5731 C CA . GLY B 1 183 ? -14.977 6.82 -7.906 1 90.31 183 GLY B CA 1
ATOM 5732 C C . GLY B 1 183 ? -15.805 8.047 -7.562 1 90.31 183 GLY B C 1
ATOM 5733 O O . GLY B 1 183 ? -15.523 9.148 -8.039 1 90.31 183 GLY B O 1
ATOM 5734 N N . THR B 1 184 ? -16.766 7.812 -6.738 1 86.94 184 THR B N 1
ATOM 5735 C CA . THR B 1 184 ? -17.672 8.875 -6.324 1 86.94 184 THR B CA 1
ATOM 5736 C C . THR B 1 184 ? -17.359 9.328 -4.898 1 86.94 184 THR B C 1
ATOM 5738 O O . THR B 1 184 ? -18 10.242 -4.379 1 86.94 184 THR B O 1
ATOM 5741 N N . LYS B 1 185 ? -16.375 8.734 -4.348 1 81.38 185 LYS B N 1
ATOM 5742 C CA . LYS B 1 185 ? -16.109 8.961 -2.93 1 81.38 185 LYS B CA 1
ATOM 5743 C C . LYS B 1 185 ? -14.844 9.789 -2.734 1 81.38 185 LYS B C 1
ATOM 5745 O O . LYS B 1 185 ? -14.117 9.602 -1.76 1 81.38 185 LYS B O 1
ATOM 5750 N N . TYR B 1 186 ? -14.531 10.703 -3.615 1 81.12 186 TYR B N 1
ATOM 5751 C CA . TYR B 1 186 ? -13.297 11.484 -3.531 1 81.12 186 TYR B CA 1
ATOM 5752 C C . TYR B 1 186 ? -13.531 12.781 -2.764 1 81.12 186 TYR B C 1
ATOM 5754 O O . TYR B 1 186 ? -12.586 13.516 -2.469 1 81.12 186 TYR B O 1
ATOM 5762 N N . GLY B 1 187 ? -14.602 13.047 -2.246 1 84.69 187 GLY B N 1
ATOM 5763 C CA . GLY B 1 187 ? -14.82 14.164 -1.343 1 84.69 187 GLY B CA 1
ATOM 5764 C C . GLY B 1 187 ? -14.328 13.898 0.067 1 84.69 187 GLY B C 1
ATOM 5765 O O . GLY B 1 187 ? -13.953 12.766 0.396 1 84.69 187 GLY B O 1
ATOM 5766 N N . LEU B 1 188 ? -14.289 14.953 0.798 1 93.31 188 LEU B N 1
ATOM 5767 C CA . LEU B 1 188 ? -13.852 14.797 2.18 1 93.31 188 LEU B CA 1
ATOM 5768 C C . LEU B 1 188 ? -15.016 14.383 3.074 1 93.31 188 LEU B C 1
ATOM 5770 O O . LEU B 1 188 ? -15.727 15.234 3.611 1 93.31 188 LEU B O 1
ATOM 5774 N N . LYS B 1 189 ? -15.125 13.117 3.215 1 95.44 189 LYS B N 1
ATOM 5775 C CA . LYS B 1 189 ? -16.234 12.516 3.939 1 95.44 189 LYS B CA 1
ATOM 5776 C C . LYS B 1 189 ? -15.859 11.141 4.488 1 95.44 189 LYS B C 1
ATOM 5778 O O . LYS B 1 189 ? -15.039 10.438 3.896 1 95.44 189 LYS B O 1
ATOM 5783 N N . GLN B 1 190 ? -16.406 10.875 5.664 1 96.81 190 GLN B N 1
ATOM 5784 C CA . GLN B 1 190 ? -16.234 9.523 6.195 1 96.81 190 GLN B CA 1
ATOM 5785 C C . GLN B 1 190 ? -16.859 8.484 5.281 1 96.81 190 GLN B C 1
ATOM 5787 O O . GLN B 1 190 ? -18.047 8.562 4.973 1 96.81 190 GLN B O 1
ATOM 5792 N N . THR B 1 191 ? -16.109 7.574 4.82 1 94.5 191 THR B N 1
ATOM 5793 C CA . THR B 1 191 ? -16.594 6.484 3.988 1 94.5 191 THR B CA 1
ATOM 5794 C C . THR B 1 191 ? -15.812 5.203 4.246 1 94.5 191 THR B C 1
ATOM 5796 O O . THR B 1 191 ? -14.664 5.254 4.707 1 94.5 191 THR B O 1
ATOM 5799 N N . ARG B 1 192 ? -16.453 4.059 3.984 1 94.62 192 ARG B N 1
ATOM 5800 C CA . ARG B 1 192 ? -15.734 2.793 4.02 1 94.62 192 ARG B CA 1
ATOM 5801 C C . ARG B 1 192 ? -14.781 2.674 2.832 1 94.62 192 ARG B C 1
ATOM 5803 O O . ARG B 1 192 ? -13.594 2.396 3.008 1 94.62 192 ARG B O 1
ATOM 5810 N N . GLY B 1 193 ? -15.344 2.924 1.646 1 85.06 193 GLY B N 1
ATOM 5811 C CA . GLY B 1 193 ? -14.547 2.928 0.431 1 85.06 193 GLY B CA 1
ATOM 5812 C C . GLY B 1 193 ? -13.781 4.223 0.225 1 85.06 193 GLY B C 1
ATOM 5813 O O . GLY B 1 193 ? -14.328 5.309 0.396 1 85.06 193 GLY B O 1
ATOM 5814 N N . LYS B 1 194 ? -12.438 4.133 -0.154 1 81.5 194 LYS B N 1
ATOM 5815 C CA . LYS B 1 194 ? -11.672 5.375 -0.232 1 81.5 194 LYS B CA 1
ATOM 5816 C C . LYS B 1 194 ? -10.766 5.387 -1.458 1 81.5 194 LYS B C 1
ATOM 5818 O O . LYS B 1 194 ? -10.555 6.438 -2.07 1 81.5 194 LYS B O 1
ATOM 5823 N N . PHE B 1 195 ? -10.305 4.371 -2.018 1 85.19 195 PHE B N 1
ATOM 5824 C CA . PHE B 1 195 ? -9.18 4.391 -2.945 1 85.19 195 PHE B CA 1
ATOM 5825 C C . PHE B 1 195 ? -9.656 4.242 -4.383 1 85.19 195 PHE B C 1
ATOM 5827 O O . PHE B 1 195 ? -8.891 4.441 -5.324 1 85.19 195 PHE B O 1
ATOM 5834 N N . GLY B 1 196 ? -10.938 3.996 -4.559 1 88.75 196 GLY B N 1
ATOM 5835 C CA . GLY B 1 196 ? -11.391 3.717 -5.914 1 88.75 196 GLY B CA 1
ATOM 5836 C C . GLY B 1 196 ? -10.727 2.492 -6.52 1 88.75 196 GLY B C 1
ATOM 5837 O O . GLY B 1 196 ? -10.406 2.482 -7.711 1 88.75 196 GLY B O 1
ATOM 5838 N N . LEU B 1 197 ? -10.539 1.516 -5.75 1 92.75 197 LEU B N 1
ATOM 5839 C CA . LEU B 1 197 ? -9.688 0.415 -6.184 1 92.75 197 LEU B CA 1
ATOM 5840 C C . LEU B 1 197 ? -10.344 -0.93 -5.898 1 92.75 197 LEU B C 1
ATOM 5842 O O . LEU B 1 197 ? -10.227 -1.866 -6.691 1 92.75 197 LEU B O 1
ATOM 5846 N N . GLY B 1 198 ? -11.18 -1.111 -4.895 1 91.06 198 GLY B N 1
ATOM 5847 C CA . GLY B 1 198 ? -11.617 -2.402 -4.387 1 91.06 198 GLY B CA 1
ATOM 5848 C C . GLY B 1 198 ? -12.352 -3.23 -5.422 1 91.06 198 GLY B C 1
ATOM 5849 O O . GLY B 1 198 ? -11.883 -4.297 -5.82 1 91.06 198 GLY B O 1
ATOM 5850 N N . ALA B 1 199 ? -13.469 -2.711 -5.863 1 93.62 199 ALA B N 1
ATOM 5851 C CA . ALA B 1 199 ? -14.281 -3.441 -6.836 1 93.62 199 ALA B CA 1
ATOM 5852 C C . ALA B 1 199 ? -13.516 -3.652 -8.141 1 93.62 199 ALA B C 1
ATOM 5854 O O . ALA B 1 199 ? -13.672 -4.684 -8.797 1 93.62 199 ALA B O 1
ATOM 5855 N N . LYS B 1 200 ? -12.711 -2.717 -8.492 1 97 200 LYS B N 1
ATOM 5856 C CA . LYS B 1 200 ? -11.914 -2.826 -9.719 1 97 200 LYS B CA 1
ATOM 5857 C C . LYS B 1 200 ? -10.875 -3.936 -9.594 1 97 200 LYS B C 1
ATOM 5859 O O . LYS B 1 200 ? -10.586 -4.637 -10.57 1 97 200 LYS B O 1
ATOM 5864 N N . MET B 1 201 ? -10.305 -4.09 -8.398 1 97.56 201 MET B N 1
ATOM 5865 C CA . MET B 1 201 ? -9.336 -5.16 -8.18 1 97.56 201 MET B CA 1
ATOM 5866 C C . MET B 1 201 ? -10 -6.527 -8.281 1 97.56 201 MET B C 1
ATOM 5868 O O . MET B 1 201 ? -9.391 -7.484 -8.758 1 97.56 201 MET B O 1
ATOM 5872 N N . ALA B 1 202 ? -11.242 -6.582 -7.762 1 98.06 202 ALA B N 1
ATOM 5873 C CA . ALA B 1 202 ? -11.984 -7.828 -7.918 1 98.06 202 ALA B CA 1
ATOM 5874 C C . ALA B 1 202 ? -12.188 -8.164 -9.391 1 98.06 202 ALA B C 1
ATOM 5876 O O . ALA B 1 202 ? -12.039 -9.32 -9.797 1 98.06 202 ALA B O 1
ATOM 5877 N N . LEU B 1 203 ? -12.5 -7.188 -10.164 1 98.31 203 LEU B N 1
ATOM 5878 C CA . LEU B 1 203 ? -12.648 -7.367 -11.609 1 98.31 203 LEU B CA 1
ATOM 5879 C C . LEU B 1 203 ? -11.328 -7.801 -12.242 1 98.31 203 LEU B C 1
ATOM 5881 O O . LEU B 1 203 ? -11.305 -8.719 -13.062 1 98.31 203 LEU B O 1
ATOM 5885 N N . ILE B 1 204 ? -10.266 -7.152 -11.883 1 98.25 204 ILE B N 1
ATOM 5886 C CA . ILE B 1 204 ? -8.953 -7.488 -12.422 1 98.25 204 ILE B CA 1
ATOM 5887 C C . ILE B 1 204 ? -8.602 -8.93 -12.055 1 98.25 204 ILE B C 1
ATOM 5889 O O . ILE B 1 204 ? -8.094 -9.68 -12.883 1 98.25 204 ILE B O 1
ATOM 5893 N N . TRP B 1 205 ? -8.898 -9.312 -10.836 1 98.25 205 TRP B N 1
ATOM 5894 C CA . TRP B 1 205 ? -8.625 -10.688 -10.422 1 98.25 205 TRP B CA 1
ATOM 5895 C C . TRP B 1 205 ? -9.461 -11.672 -11.234 1 98.25 205 TRP B C 1
ATOM 5897 O O . TRP B 1 205 ? -8.977 -12.75 -11.602 1 98.25 205 TRP B O 1
ATOM 5907 N N . SER B 1 206 ? -10.711 -11.32 -11.516 1 98.19 206 SER B N 1
ATOM 5908 C CA . SER B 1 206 ? -11.547 -12.156 -12.367 1 98.19 206 SER B CA 1
ATOM 5909 C C . SER B 1 206 ? -10.914 -12.344 -13.742 1 98.19 206 SER B C 1
ATOM 5911 O O . SER B 1 206 ? -10.812 -13.469 -14.234 1 98.19 206 SER B O 1
ATOM 5913 N N . LYS B 1 207 ? -10.461 -11.305 -14.273 1 97 207 LYS B N 1
ATOM 5914 C CA . LYS B 1 207 ? -9.836 -11.367 -15.586 1 97 207 LYS B CA 1
ATOM 5915 C C . LYS B 1 207 ? -8.547 -12.188 -15.539 1 97 207 LYS B C 1
ATOM 5917 O O . LYS B 1 207 ? -8.273 -12.969 -16.453 1 97 207 LYS B O 1
ATOM 5922 N N . MET B 1 208 ? -7.809 -12.055 -14.508 1 97.19 208 MET B N 1
ATOM 5923 C CA . MET B 1 208 ? -6.527 -12.742 -14.352 1 97.19 208 MET B CA 1
ATOM 5924 C C . MET B 1 208 ? -6.734 -14.242 -14.172 1 97.19 208 MET B C 1
ATOM 5926 O O . MET B 1 208 ? -5.969 -15.047 -14.695 1 97.19 208 MET B O 1
ATOM 5930 N N . SER B 1 209 ? -7.742 -14.586 -13.477 1 96.5 209 SER B N 1
ATOM 5931 C CA . SER B 1 209 ? -7.859 -15.961 -13.016 1 96.5 209 SER B CA 1
ATOM 5932 C C . SER B 1 209 ? -8.805 -16.766 -13.906 1 96.5 209 SER B C 1
ATOM 5934 O O . SER B 1 209 ? -8.625 -17.969 -14.086 1 96.5 209 SER B O 1
ATOM 5936 N N . THR B 1 210 ? -9.875 -16.062 -14.477 1 96.5 210 THR B N 1
ATOM 5937 C CA . THR B 1 210 ? -10.891 -16.812 -15.211 1 96.5 210 THR B CA 1
ATOM 5938 C C . THR B 1 210 ? -11.055 -16.25 -16.625 1 96.5 210 THR B C 1
ATOM 5940 O O . THR B 1 210 ? -11.594 -16.922 -17.5 1 96.5 210 THR B O 1
ATOM 5943 N N . GLY B 1 211 ? -10.727 -15.008 -16.781 1 95.69 211 GLY B N 1
ATOM 5944 C CA . GLY B 1 211 ? -10.938 -14.359 -18.078 1 95.69 211 GLY B CA 1
ATOM 5945 C C . GLY B 1 211 ? -12.367 -13.906 -18.281 1 95.69 211 GLY B C 1
ATOM 5946 O O . GLY B 1 211 ? -12.703 -13.367 -19.344 1 95.69 211 GLY B O 1
ATOM 5947 N N . LEU B 1 212 ? -13.148 -14 -17.281 1 96.69 212 LEU B N 1
ATOM 5948 C CA . LEU B 1 212 ? -14.57 -13.711 -17.438 1 96.69 212 LEU B CA 1
ATOM 5949 C C . LEU B 1 212 ? -14.875 -12.266 -17.047 1 96.69 212 LEU B C 1
ATOM 5951 O O . LEU B 1 212 ? -14.18 -11.688 -16.219 1 96.69 212 LEU B O 1
ATOM 5955 N N . PRO B 1 213 ? -15.867 -11.68 -17.641 1 97.25 213 PRO B N 1
ATOM 5956 C CA . PRO B 1 213 ? -16.328 -10.344 -17.234 1 97.25 213 PRO B CA 1
ATOM 5957 C C . PRO B 1 213 ? -17.172 -10.359 -15.977 1 97.25 213 PRO B C 1
ATOM 5959 O O . PRO B 1 213 ? -17.469 -11.43 -15.438 1 97.25 213 PRO B O 1
ATOM 5962 N N . ILE B 1 214 ? -17.5 -9.219 -15.5 1 98.25 214 ILE B N 1
ATOM 5963 C CA . ILE B 1 214 ? -18.406 -9.102 -14.359 1 98.25 214 ILE B CA 1
ATOM 5964 C C . ILE B 1 214 ? -19.781 -8.664 -14.844 1 98.25 214 ILE B C 1
ATOM 5966 O O . ILE B 1 214 ? -19.922 -8.094 -15.93 1 98.25 214 ILE B O 1
ATOM 5970 N N . GLU B 1 215 ? -20.766 -8.969 -14.086 1 98.69 215 GLU B N 1
ATOM 5971 C CA . GLU B 1 215 ? -22.125 -8.562 -14.375 1 98.69 215 GLU B CA 1
ATOM 5972 C C . GLU B 1 215 ? -22.688 -7.676 -13.258 1 98.69 215 GLU B C 1
ATOM 5974 O O . GLU B 1 215 ? -22.578 -8.008 -12.078 1 98.69 215 GLU B O 1
ATOM 5979 N N . ILE B 1 216 ? -23.203 -6.562 -13.68 1 98.69 216 ILE B N 1
ATOM 5980 C CA . ILE B 1 216 ? -23.75 -5.586 -12.742 1 98.69 216 ILE B CA 1
ATOM 5981 C C . ILE B 1 216 ? -25.203 -5.285 -13.086 1 98.69 216 ILE B C 1
ATOM 5983 O O . ILE B 1 216 ? -25.531 -5.004 -14.242 1 98.69 216 ILE B O 1
ATOM 5987 N N . THR B 1 217 ? -26.078 -5.406 -12.172 1 98.38 217 THR B N 1
ATOM 5988 C CA . THR B 1 217 ? -27.469 -4.941 -12.258 1 98.38 217 THR B CA 1
ATOM 5989 C C . THR B 1 217 ? -27.734 -3.848 -11.227 1 98.38 217 THR B C 1
ATOM 5991 O O . THR B 1 217 ? -27.391 -4 -10.055 1 98.38 217 THR B O 1
ATOM 5994 N N . SER B 1 218 ? -28.281 -2.75 -11.68 1 98.19 218 SER B N 1
ATOM 5995 C CA . SER B 1 218 ? -28.5 -1.629 -10.773 1 98.19 218 SER B CA 1
ATOM 5996 C C . SER B 1 218 ? -29.812 -0.915 -11.094 1 98.19 218 SER B C 1
ATOM 5998 O O . SER B 1 218 ? -30.25 -0.887 -12.25 1 98.19 218 SER B O 1
ATOM 6000 N N . SER B 1 219 ? -30.469 -0.469 -10.078 1 97.62 219 SER B N 1
ATOM 6001 C CA . SER B 1 219 ? -31.656 0.368 -10.227 1 97.62 219 SER B CA 1
ATOM 6002 C C . SER B 1 219 ? -31.703 1.458 -9.156 1 97.62 219 SER B C 1
ATOM 6004 O O . SER B 1 219 ? -31.391 1.208 -7.992 1 97.62 219 SER B O 1
ATOM 6006 N N . MET B 1 220 ? -31.969 2.633 -9.586 1 95.94 220 MET B N 1
ATOM 6007 C CA . MET B 1 220 ? -32.094 3.748 -8.656 1 95.94 220 MET B CA 1
ATOM 6008 C C . MET B 1 220 ? -33.531 3.871 -8.164 1 95.94 220 MET B C 1
ATOM 6010 O O . MET B 1 220 ? -34.469 3.271 -8.742 1 95.94 220 MET B O 1
ATOM 6014 N N . ASN B 1 221 ? -33.719 4.68 -7.129 1 92.44 221 ASN B N 1
ATOM 6015 C CA . ASN B 1 221 ? -35.062 4.852 -6.566 1 92.44 221 ASN B CA 1
ATOM 6016 C C . ASN B 1 221 ? -36.031 5.426 -7.59 1 92.44 221 ASN B C 1
ATOM 6018 O O . ASN B 1 221 ? -35.688 6.359 -8.32 1 92.44 221 ASN B O 1
ATOM 6022 N N . SER B 1 222 ? -37.188 4.91 -7.703 1 88.38 222 SER B N 1
ATOM 6023 C CA . SER B 1 222 ? -38.312 5.375 -8.516 1 88.38 222 SER B CA 1
ATOM 6024 C C . SER B 1 222 ? -38.031 5.195 -10.008 1 88.38 222 SER B C 1
ATOM 6026 O O . SER B 1 222 ? -38.688 5.801 -10.852 1 88.38 222 SER B O 1
ATOM 6028 N N . GLN B 1 223 ? -36.969 4.469 -10.25 1 91.81 223 GLN B N 1
ATOM 6029 C CA . GLN B 1 223 ? -36.688 4.18 -11.656 1 91.81 223 GLN B CA 1
ATOM 6030 C C . GLN B 1 223 ? -37.531 2.984 -12.141 1 91.81 223 GLN B C 1
ATOM 6032 O O . GLN B 1 223 ? -37.688 2.006 -11.414 1 91.81 223 GLN B O 1
ATOM 6037 N N . ASN B 1 224 ? -37.969 3.031 -13.367 1 92.31 224 ASN B N 1
ATOM 6038 C CA . ASN B 1 224 ? -38.812 1.968 -13.906 1 92.31 224 ASN B CA 1
ATOM 6039 C C . ASN B 1 224 ? -38 0.938 -14.672 1 92.31 224 ASN B C 1
ATOM 6041 O O . ASN B 1 224 ? -38.562 0.04 -15.305 1 92.31 224 ASN B O 1
ATOM 6045 N N . TYR B 1 225 ? -36.719 1.126 -14.641 1 96.62 225 TYR B N 1
ATOM 6046 C CA . TYR B 1 225 ? -35.875 0.17 -15.312 1 96.62 225 TYR B CA 1
ATOM 6047 C C . TYR B 1 225 ? -34.688 -0.235 -14.422 1 96.62 225 TYR B C 1
ATOM 6049 O O . TYR B 1 225 ? -34.406 0.448 -13.438 1 96.62 225 TYR B O 1
ATOM 6057 N N . THR B 1 226 ? -34.156 -1.344 -14.734 1 97.38 226 THR B N 1
ATOM 6058 C CA . THR B 1 226 ? -32.875 -1.772 -14.18 1 97.38 226 THR B CA 1
ATOM 6059 C C . THR B 1 226 ? -31.766 -1.697 -15.234 1 97.38 226 THR B C 1
ATOM 6061 O O . THR B 1 226 ? -32 -2.021 -16.406 1 97.38 226 THR B O 1
ATOM 6064 N N . SER B 1 227 ? -30.641 -1.174 -14.836 1 98.12 227 SER B N 1
ATOM 6065 C CA . SER B 1 227 ? -29.453 -1.175 -15.703 1 98.12 227 SER B CA 1
ATOM 6066 C C . SER B 1 227 ? -28.688 -2.484 -15.586 1 98.12 227 SER B C 1
ATOM 6068 O O . SER B 1 227 ? -28.391 -2.936 -14.477 1 98.12 227 SER B O 1
ATOM 6070 N N . PHE B 1 228 ? -28.469 -3.115 -16.703 1 98.56 228 PHE B N 1
ATOM 6071 C CA . PHE B 1 228 ? -27.625 -4.301 -16.75 1 98.56 228 PHE B CA 1
ATOM 6072 C C . PHE B 1 228 ? -26.359 -4.031 -17.562 1 98.56 228 PHE B C 1
ATOM 6074 O O . PHE B 1 228 ? -26.438 -3.574 -18.703 1 98.56 228 PHE B O 1
ATOM 6081 N N . CYS B 1 229 ? -25.25 -4.301 -16.969 1 98.75 229 CYS B N 1
ATOM 6082 C CA . CYS B 1 229 ? -23.969 -4.082 -17.625 1 98.75 229 CYS B CA 1
ATOM 6083 C C . CYS B 1 229 ? -23.047 -5.277 -17.438 1 98.75 229 CYS B C 1
ATOM 6085 O O . CYS B 1 229 ? -22.844 -5.742 -16.312 1 98.75 229 CYS B O 1
ATOM 6087 N N . ARG B 1 230 ? -22.594 -5.855 -18.5 1 98.69 230 ARG B N 1
ATOM 6088 C CA . ARG B 1 230 ? -21.531 -6.855 -18.516 1 98.69 230 ARG B CA 1
ATOM 6089 C C . ARG B 1 230 ? -20.234 -6.27 -19.094 1 98.69 230 ARG B C 1
ATOM 6091 O O . ARG B 1 230 ? -20.219 -5.789 -20.219 1 98.69 230 ARG B O 1
ATOM 6098 N N . LEU B 1 231 ? -19.203 -6.23 -18.25 1 98.25 231 LEU B N 1
ATOM 6099 C CA . LEU B 1 231 ? -18 -5.57 -18.734 1 98.25 231 LEU B CA 1
ATOM 6100 C C . LEU B 1 231 ? -16.75 -6.18 -18.094 1 98.25 231 LEU B C 1
ATOM 6102 O O . LEU B 1 231 ? -16.859 -6.93 -17.125 1 98.25 231 LEU B O 1
ATOM 6106 N N . ASP B 1 232 ? -15.656 -6.02 -18.719 1 97.19 232 ASP B N 1
ATOM 6107 C CA . ASP B 1 232 ? -14.336 -6.195 -18.109 1 97.19 232 ASP B CA 1
ATOM 6108 C C . ASP B 1 232 ? -13.477 -4.945 -18.297 1 97.19 232 ASP B C 1
ATOM 6110 O O . ASP B 1 232 ? -13.992 -3.828 -18.344 1 97.19 232 ASP B O 1
ATOM 6114 N N . ILE B 1 233 ? -12.133 -5.133 -18.25 1 97.25 233 ILE B N 1
ATOM 6115 C CA . ILE B 1 233 ? -11.281 -3.945 -18.25 1 97.25 233 ILE B CA 1
ATOM 6116 C C . ILE B 1 233 ? -10.125 -4.137 -19.219 1 97.25 233 ILE B C 1
ATOM 6118 O O . ILE B 1 233 ? -9.57 -5.234 -19.328 1 97.25 233 ILE B O 1
ATOM 6122 N N . ASP B 1 234 ? -9.859 -3.111 -19.969 1 96.5 234 ASP B N 1
ATOM 6123 C CA . ASP B 1 234 ? -8.578 -3.014 -20.672 1 96.5 234 ASP B CA 1
ATOM 6124 C C . ASP B 1 234 ? -7.488 -2.473 -19.734 1 96.5 234 ASP B C 1
ATOM 6126 O O . ASP B 1 234 ? -7.41 -1.265 -19.5 1 96.5 234 ASP B O 1
ATOM 6130 N N . ILE B 1 235 ? -6.668 -3.289 -19.281 1 95.88 235 ILE B N 1
ATOM 6131 C CA . ILE B 1 235 ? -5.742 -2.898 -18.219 1 95.88 235 ILE B CA 1
ATOM 6132 C C . ILE B 1 235 ? -4.664 -1.98 -18.797 1 95.88 235 ILE B C 1
ATOM 6134 O O . ILE B 1 235 ? -4.086 -1.168 -18.062 1 95.88 235 ILE B O 1
ATOM 6138 N N . HIS B 1 236 ? -4.309 -2.098 -20.078 1 94.62 236 HIS B N 1
ATOM 6139 C CA . HIS B 1 236 ? -3.27 -1.271 -20.672 1 94.62 236 HIS B CA 1
ATOM 6140 C C . HIS B 1 236 ? -3.732 0.174 -20.828 1 94.62 236 HIS B C 1
ATOM 6142 O O . HIS B 1 236 ? -2.955 1.105 -20.609 1 94.62 236 HIS B O 1
ATOM 6148 N N . LYS B 1 237 ? -4.992 0.31 -21.141 1 96.12 237 LYS B N 1
ATOM 6149 C CA . LYS B 1 237 ? -5.535 1.65 -21.328 1 96.12 237 LYS B CA 1
ATOM 6150 C C . LYS B 1 237 ? -6.258 2.135 -20.078 1 96.12 237 LYS B C 1
ATOM 6152 O O . LYS B 1 237 ? -6.562 3.322 -19.953 1 96.12 237 LYS B O 1
ATOM 6157 N N . ASN B 1 238 ? -6.523 1.317 -19.188 1 97.62 238 ASN B N 1
ATOM 6158 C CA . ASN B 1 238 ? -7.277 1.639 -17.984 1 97.62 238 ASN B CA 1
ATOM 6159 C C . ASN B 1 238 ? -8.656 2.199 -18.312 1 97.62 238 ASN B C 1
ATOM 6161 O O . ASN B 1 238 ? -9.016 3.283 -17.844 1 97.62 238 ASN B O 1
ATOM 6165 N N . VAL B 1 239 ? -9.391 1.448 -19.172 1 98.12 239 VAL B N 1
ATOM 6166 C CA . VAL B 1 239 ? -10.742 1.834 -19.562 1 98.12 239 VAL B CA 1
ATOM 6167 C C . VAL B 1 239 ? -11.648 0.605 -19.562 1 98.12 239 VAL B C 1
ATOM 6169 O O . VAL B 1 239 ? -11.18 -0.524 -19.703 1 98.12 239 VAL B O 1
ATOM 6172 N N . PRO B 1 240 ? -12.969 0.8 -19.328 1 98.06 240 PRO B N 1
ATOM 6173 C CA . PRO B 1 240 ? -13.891 -0.336 -19.375 1 98.06 240 PRO B CA 1
ATOM 6174 C C . PRO B 1 240 ? -14.023 -0.948 -20.766 1 98.06 240 PRO B C 1
ATOM 6176 O O . PRO B 1 240 ? -14.023 -0.224 -21.766 1 98.06 240 PRO B O 1
ATOM 6179 N N . HIS B 1 241 ? -14.039 -2.182 -20.844 1 98 241 HIS B N 1
ATOM 6180 C CA . HIS B 1 241 ? -14.438 -2.938 -22.031 1 98 241 HIS B CA 1
ATOM 6181 C C . HIS B 1 241 ? -15.852 -3.49 -21.875 1 98 241 HIS B C 1
ATOM 6183 O O . HIS B 1 241 ? -16.062 -4.5 -21.203 1 98 241 HIS B O 1
ATOM 6189 N N . ILE B 1 242 ? -16.812 -2.891 -22.594 1 98.44 242 ILE B N 1
ATOM 6190 C CA . ILE B 1 242 ? -18.234 -3.164 -22.391 1 98.44 242 ILE B CA 1
ATOM 6191 C C . ILE B 1 242 ? -18.688 -4.242 -23.375 1 98.44 242 ILE B C 1
ATOM 6193 O O . ILE B 1 242 ? -18.531 -4.094 -24.594 1 98.44 242 ILE B O 1
ATOM 6197 N N . HIS B 1 243 ? -19.203 -5.285 -22.875 1 98 243 HIS B N 1
ATOM 6198 C CA . HIS B 1 243 ? -19.781 -6.336 -23.703 1 98 243 HIS B CA 1
ATOM 6199 C C . HIS B 1 243 ? -21.281 -6.113 -23.906 1 98 243 HIS B C 1
ATOM 6201 O O . HIS B 1 243 ? -21.797 -6.371 -25 1 98 243 HIS B O 1
ATOM 6207 N N . MET B 1 244 ? -21.953 -5.734 -22.844 1 98.31 244 MET B N 1
ATOM 6208 C CA . MET B 1 244 ? -23.391 -5.48 -22.859 1 98.31 244 MET B CA 1
ATOM 6209 C C . MET B 1 244 ? -23.766 -4.363 -21.875 1 98.31 244 MET B C 1
ATOM 6211 O O . MET B 1 244 ? -23.234 -4.297 -20.766 1 98.31 244 MET B O 1
ATOM 6215 N N . HIS B 1 245 ? -24.562 -3.465 -22.312 1 98.44 245 HIS B N 1
ATOM 6216 C CA . HIS B 1 245 ? -25.062 -2.365 -21.5 1 98.44 245 HIS B CA 1
ATOM 6217 C C . HIS B 1 245 ? -26.484 -1.967 -21.906 1 98.44 245 HIS B C 1
ATOM 6219 O O . HIS B 1 245 ? -26.656 -1.25 -22.891 1 98.44 245 HIS B O 1
ATOM 6225 N N . GLU B 1 246 ? -27.438 -2.434 -21.094 1 98.31 246 GLU B N 1
ATOM 6226 C CA . GLU B 1 246 ? -28.812 -2.225 -21.516 1 98.31 246 GLU B CA 1
ATOM 6227 C C . GLU B 1 246 ? -29.719 -1.938 -20.328 1 98.31 246 GLU B C 1
ATOM 6229 O O . GLU B 1 246 ? -29.359 -2.201 -19.172 1 98.31 246 GLU B O 1
ATOM 6234 N N . LYS B 1 247 ? -30.859 -1.389 -20.672 1 97.69 247 LYS B N 1
ATOM 6235 C CA . LYS B 1 247 ? -31.922 -1.166 -19.688 1 97.69 247 LYS B CA 1
ATOM 6236 C C . LYS B 1 247 ? -33 -2.244 -19.797 1 97.69 247 LYS B C 1
ATOM 6238 O O . LYS B 1 247 ? -33.406 -2.607 -20.891 1 97.69 247 LYS B O 1
ATOM 6243 N N . ARG B 1 248 ? -33.25 -2.766 -18.656 1 97.31 248 ARG B N 1
ATOM 6244 C CA . ARG B 1 248 ? -34.281 -3.797 -18.578 1 97.31 248 ARG B CA 1
ATOM 6245 C C . ARG B 1 248 ? -35.438 -3.332 -17.734 1 97.31 248 ARG B C 1
ATOM 6247 O O . ARG B 1 248 ? -35.312 -2.416 -16.922 1 97.31 248 ARG B O 1
ATOM 6254 N N . GLU B 1 249 ? -36.594 -4.008 -17.906 1 94.56 249 GLU B N 1
ATOM 6255 C CA . GLU B 1 249 ? -37.75 -3.639 -17.125 1 94.56 249 GLU B CA 1
ATOM 6256 C C . GLU B 1 249 ? -37.594 -4.023 -15.656 1 94.56 249 GLU B C 1
ATOM 6258 O O . GLU B 1 249 ? -37.125 -5.113 -15.344 1 94.56 249 GLU B O 1
ATOM 6263 N N . ASN B 1 250 ? -37.938 -3.057 -14.844 1 93.5 250 ASN B N 1
ATOM 6264 C CA . ASN B 1 250 ? -37.906 -3.291 -13.398 1 93.5 250 ASN B CA 1
ATOM 6265 C C . ASN B 1 250 ? -39.312 -3.627 -12.867 1 93.5 250 ASN B C 1
ATOM 6267 O O . ASN B 1 250 ? -39.969 -2.768 -12.289 1 93.5 250 ASN B O 1
ATOM 6271 N N . LYS B 1 251 ? -39.688 -4.797 -12.789 1 89.06 251 LYS B N 1
ATOM 6272 C CA . LYS B 1 251 ? -41.031 -5.219 -12.406 1 89.06 251 LYS B CA 1
ATOM 6273 C C . LYS B 1 251 ? -41.188 -5.191 -10.883 1 89.06 251 LYS B C 1
ATOM 6275 O O . LYS B 1 251 ? -42.281 -4.891 -10.383 1 89.06 251 LYS B O 1
ATOM 6280 N N . GLU B 1 252 ? -40.25 -5.375 -10.211 1 89.12 252 GLU B N 1
ATOM 6281 C CA . GLU B 1 252 ? -40.281 -5.523 -8.758 1 89.12 252 GLU B CA 1
ATOM 6282 C C . GLU B 1 252 ? -40.094 -4.184 -8.055 1 89.12 252 GLU B C 1
ATOM 6284 O O . GLU B 1 252 ? -40.281 -4.082 -6.84 1 89.12 252 GLU B O 1
ATOM 6289 N N . ARG B 1 253 ? -39.75 -3.158 -8.773 1 90.12 253 ARG B N 1
ATOM 6290 C CA . ARG B 1 253 ? -39.5 -1.823 -8.242 1 90.12 253 ARG B CA 1
ATOM 6291 C C . ARG B 1 253 ? -38.406 -1.86 -7.168 1 90.12 253 ARG B C 1
ATOM 6293 O O . ARG B 1 253 ? -38.531 -1.213 -6.125 1 90.12 253 ARG B O 1
ATOM 6300 N N . TRP B 1 254 ? -37.469 -2.764 -7.367 1 93.94 254 TRP B N 1
ATOM 6301 C CA . TRP B 1 254 ? -36.281 -2.863 -6.527 1 93.94 254 TRP B CA 1
ATOM 6302 C C . TRP B 1 254 ? -35.312 -1.722 -6.82 1 93.94 254 TRP B C 1
ATOM 6304 O O . TRP B 1 254 ? -35.188 -1.276 -7.965 1 93.94 254 TRP B O 1
ATOM 6314 N N . HIS B 1 255 ? -34.719 -1.155 -5.75 1 96.44 255 HIS B N 1
ATOM 6315 C CA . HIS B 1 255 ? -33.594 -0.271 -5.945 1 96.44 255 HIS B CA 1
ATOM 6316 C C . HIS B 1 255 ? -32.344 -0.809 -5.242 1 96.44 255 HIS B C 1
ATOM 6318 O O . HIS B 1 255 ? -32.438 -1.417 -4.176 1 96.44 255 HIS B O 1
ATOM 6324 N N . GLY B 1 256 ? -31.266 -0.713 -5.801 1 98 256 GLY B N 1
ATOM 6325 C CA . GLY B 1 256 ? -30.016 -1.238 -5.309 1 98 256 GLY B CA 1
ATOM 6326 C C . GLY B 1 256 ? -29.094 -1.733 -6.414 1 98 256 GLY B C 1
ATOM 6327 O O . GLY B 1 256 ? -29.188 -1.267 -7.551 1 98 256 GLY B O 1
ATOM 6328 N N . ALA B 1 257 ? -28.125 -2.469 -6.035 1 98.38 257 ALA B N 1
ATOM 6329 C CA . ALA B 1 257 ? -27.188 -3.039 -6.996 1 98.38 257 ALA B CA 1
ATOM 6330 C C . ALA B 1 257 ? -26.953 -4.52 -6.711 1 98.38 257 ALA B C 1
ATOM 6332 O O . ALA B 1 257 ? -26.984 -4.953 -5.559 1 98.38 257 ALA B O 1
ATOM 6333 N N . GLU B 1 258 ? -26.766 -5.258 -7.742 1 98.75 258 GLU B N 1
ATOM 6334 C CA . GLU B 1 258 ? -26.344 -6.652 -7.695 1 98.75 258 GLU B CA 1
ATOM 6335 C C . GLU B 1 258 ? -25.109 -6.879 -8.562 1 98.75 258 GLU B C 1
ATOM 6337 O O . GLU B 1 258 ? -25.125 -6.594 -9.758 1 98.75 258 GLU B O 1
ATOM 6342 N N . ILE B 1 259 ? -24.078 -7.289 -7.965 1 98.75 259 ILE B N 1
ATOM 6343 C CA . ILE B 1 259 ? -22.828 -7.531 -8.656 1 98.75 259 ILE B CA 1
ATOM 6344 C C . ILE B 1 259 ? -22.5 -9.023 -8.633 1 98.75 259 ILE B C 1
ATOM 6346 O O . ILE B 1 259 ? -22.578 -9.664 -7.578 1 98.75 259 ILE B O 1
ATOM 6350 N N . GLN B 1 260 ? -22.188 -9.578 -9.742 1 98.75 260 GLN B N 1
ATOM 6351 C CA . GLN B 1 260 ? -21.781 -10.969 -9.883 1 98.75 260 GLN B CA 1
ATOM 6352 C C . GLN B 1 260 ? -20.406 -11.094 -10.516 1 98.75 260 GLN B C 1
ATOM 6354 O O . GLN B 1 260 ? -20.141 -10.5 -11.57 1 98.75 260 GLN B O 1
ATOM 6359 N N . ILE B 1 261 ? -19.547 -11.844 -9.883 1 98.62 261 ILE B N 1
ATOM 6360 C CA . ILE B 1 261 ? -18.172 -11.977 -10.375 1 98.62 261 ILE B CA 1
ATOM 6361 C C . ILE B 1 261 ? -17.703 -13.414 -10.18 1 98.62 261 ILE B C 1
ATOM 6363 O O . ILE B 1 261 ? -18 -14.047 -9.164 1 98.62 261 ILE B O 1
ATOM 6367 N N . VAL B 1 262 ? -17.016 -13.992 -11.164 1 98.38 262 VAL B N 1
ATOM 6368 C CA . VAL B 1 262 ? -16.453 -15.336 -11.078 1 98.38 262 VAL B CA 1
ATOM 6369 C C . VAL B 1 262 ? -14.93 -15.242 -10.93 1 98.38 262 VAL B C 1
ATOM 6371 O O . VAL B 1 262 ? -14.258 -14.633 -11.766 1 98.38 262 VAL B O 1
ATOM 6374 N N . ILE B 1 263 ? -14.414 -15.852 -9.859 1 98.38 263 ILE B N 1
ATOM 6375 C CA . ILE B 1 263 ? -13 -15.703 -9.555 1 98.38 263 ILE B CA 1
ATOM 6376 C C . ILE B 1 263 ? -12.43 -17.031 -9.062 1 98.38 263 ILE B C 1
ATOM 6378 O O . ILE B 1 263 ? -13.18 -17.906 -8.633 1 98.38 263 ILE B O 1
ATOM 6382 N N . GLU B 1 264 ? -11.102 -17.141 -9.211 1 97.31 264 GLU B N 1
ATOM 6383 C CA . GLU B 1 264 ? -10.398 -18.188 -8.469 1 97.31 264 GLU B CA 1
ATOM 6384 C C . GLU B 1 264 ? -10.344 -17.859 -6.98 1 97.31 264 GLU B C 1
ATOM 6386 O O . GLU B 1 264 ? -10.18 -16.688 -6.602 1 97.31 264 GLU B O 1
ATOM 6391 N N . GLY B 1 265 ? -10.602 -18.828 -6.137 1 97.12 265 GLY B N 1
ATOM 6392 C CA . GLY B 1 265 ? -10.562 -18.656 -4.695 1 97.12 265 GLY B CA 1
ATOM 6393 C C . GLY B 1 265 ? -10.227 -19.938 -3.949 1 97.12 265 GLY B C 1
ATOM 6394 O O . GLY B 1 265 ? -9.859 -20.953 -4.562 1 97.12 265 GLY B O 1
ATOM 6395 N N . ASN B 1 266 ? -10.18 -19.859 -2.697 1 96.19 266 ASN B N 1
ATOM 6396 C CA . ASN B 1 266 ? -10.008 -21 -1.811 1 96.19 266 ASN B CA 1
ATOM 6397 C C . ASN B 1 266 ? -10.891 -20.891 -0.572 1 96.19 266 ASN B C 1
ATOM 6399 O O . ASN B 1 266 ? -10.453 -20.391 0.467 1 96.19 266 ASN B O 1
ATOM 6403 N N . TRP B 1 267 ? -12.039 -21.469 -0.668 1 96 267 TRP B N 1
ATOM 6404 C CA . TRP B 1 267 ? -13.023 -21.422 0.412 1 96 267 TRP B CA 1
ATOM 6405 C C . TRP B 1 267 ? -12.547 -22.234 1.613 1 96 267 TRP B C 1
ATOM 6407 O O . TRP B 1 267 ? -12.688 -21.797 2.758 1 96 267 TRP B O 1
ATOM 6417 N N . THR B 1 268 ? -11.961 -23.328 1.355 1 92.75 268 THR B N 1
ATOM 6418 C CA . THR B 1 268 ? -11.57 -24.25 2.412 1 92.75 268 THR B CA 1
ATOM 6419 C C . THR B 1 268 ? -10.625 -23.578 3.398 1 92.75 268 THR B C 1
ATOM 6421 O O . THR B 1 268 ? -10.805 -23.672 4.613 1 92.75 268 THR B O 1
ATOM 6424 N N . THR B 1 269 ? -9.703 -22.875 2.873 1 93.06 269 THR B N 1
ATOM 6425 C CA . THR B 1 269 ? -8.688 -22.281 3.729 1 93.06 269 THR B CA 1
ATOM 6426 C C . THR B 1 269 ? -9.172 -20.953 4.305 1 93.06 269 THR B C 1
ATOM 6428 O O . THR B 1 269 ? -8.68 -20.5 5.344 1 93.06 269 THR B O 1
ATOM 6431 N N . TYR B 1 270 ? -10.188 -20.297 3.666 1 96.5 270 TYR B N 1
ATOM 6432 C CA . TYR B 1 270 ? -10.516 -18.938 4.094 1 96.5 270 TYR B CA 1
ATOM 6433 C C . TYR B 1 270 ? -11.953 -18.859 4.598 1 96.5 270 TYR B C 1
ATOM 6435 O O . TYR B 1 270 ? -12.453 -17.781 4.898 1 96.5 270 TYR B O 1
ATOM 6443 N N . ARG B 1 271 ? -12.68 -19.953 4.68 1 96.56 271 ARG B N 1
ATOM 6444 C CA . ARG B 1 271 ? -14.047 -20 5.176 1 96.56 271 ARG B CA 1
ATOM 6445 C C . ARG B 1 271 ? -14.164 -19.312 6.535 1 96.56 271 ARG B C 1
ATOM 6447 O O . ARG B 1 271 ? -15.008 -18.438 6.727 1 96.56 271 ARG B O 1
ATOM 6454 N N . SER B 1 272 ? -13.281 -19.688 7.414 1 96.12 272 SER B N 1
ATOM 6455 C CA . SER B 1 272 ? -13.336 -19.156 8.766 1 96.12 272 SER B CA 1
ATOM 6456 C C . SER B 1 272 ? -13.125 -17.641 8.773 1 96.12 272 SER B C 1
ATOM 6458 O O . SER B 1 272 ? -13.773 -16.922 9.531 1 96.12 272 SER B O 1
ATOM 6460 N N . LYS B 1 273 ? -12.227 -17.141 7.98 1 96.38 273 LYS B N 1
ATOM 6461 C CA . LYS B 1 273 ? -11.945 -15.711 7.914 1 96.38 273 LYS B CA 1
ATOM 6462 C C . LYS B 1 273 ? -13.141 -14.938 7.363 1 96.38 273 LYS B C 1
ATOM 6464 O O . LYS B 1 273 ? -13.492 -13.867 7.871 1 96.38 273 LYS B O 1
ATOM 6469 N N . ILE B 1 274 ? -13.766 -15.453 6.367 1 98.12 274 ILE B N 1
ATOM 6470 C CA . ILE B 1 274 ? -14.906 -14.797 5.742 1 98.12 274 ILE B CA 1
ATOM 6471 C C . ILE B 1 274 ? -16.078 -14.742 6.723 1 98.12 274 ILE B C 1
ATOM 6473 O O . ILE B 1 274 ? -16.734 -13.711 6.863 1 98.12 274 ILE B O 1
ATOM 6477 N N . LEU B 1 275 ? -16.297 -15.82 7.402 1 97.06 275 LEU B N 1
ATOM 6478 C CA . LEU B 1 275 ? -17.391 -15.867 8.375 1 97.06 275 LEU B CA 1
ATOM 6479 C C . LEU B 1 275 ? -17.094 -14.945 9.555 1 97.06 275 LEU B C 1
ATOM 6481 O O . LEU B 1 275 ? -18 -14.273 10.07 1 97.06 275 LEU B O 1
ATOM 6485 N N . HIS B 1 276 ? -15.852 -14.961 9.969 1 96.31 276 HIS B N 1
ATOM 6486 C CA . HIS B 1 276 ? -15.445 -14.039 11.031 1 96.31 276 HIS B CA 1
ATOM 6487 C C . HIS B 1 276 ? -15.672 -12.594 10.617 1 96.31 276 HIS B C 1
ATOM 6489 O O . HIS B 1 276 ? -16.125 -11.781 11.43 1 96.31 276 HIS B O 1
ATOM 6495 N N . TYR B 1 277 ? -15.367 -12.312 9.438 1 97.81 277 TYR B N 1
ATOM 6496 C CA . TYR B 1 277 ? -15.594 -10.977 8.906 1 97.81 277 TYR B CA 1
ATOM 6497 C C . TYR B 1 277 ? -17.078 -10.609 8.961 1 97.81 277 TYR B C 1
ATOM 6499 O O . TYR B 1 277 ? -17.438 -9.531 9.414 1 97.81 277 TYR B O 1
ATOM 6507 N N . MET B 1 278 ? -17.891 -11.477 8.516 1 97.88 278 MET B N 1
ATOM 6508 C CA . MET B 1 278 ? -19.328 -11.234 8.508 1 97.88 278 MET B CA 1
ATOM 6509 C C . MET B 1 278 ? -19.859 -11.031 9.93 1 97.88 278 MET B C 1
ATOM 6511 O O . MET B 1 278 ? -20.719 -10.18 10.164 1 97.88 278 MET B O 1
ATOM 6515 N N . ARG B 1 279 ? -19.375 -11.773 10.805 1 96 279 ARG B N 1
ATOM 6516 C CA . ARG B 1 279 ? -19.797 -11.641 12.195 1 96 279 ARG B CA 1
ATOM 6517 C C . ARG B 1 279 ? -19.406 -10.281 12.766 1 96 279 ARG B C 1
ATOM 6519 O O . ARG B 1 279 ? -20.203 -9.633 13.445 1 96 279 ARG B O 1
ATOM 6526 N N . GLN B 1 280 ? -18.188 -9.883 12.5 1 97.12 280 GLN B N 1
ATOM 6527 C CA . GLN B 1 280 ? -17.734 -8.586 12.977 1 97.12 280 GLN B CA 1
ATOM 6528 C C . GLN B 1 280 ? -18.516 -7.453 12.32 1 97.12 280 GLN B C 1
ATOM 6530 O O . GLN B 1 280 ? -18.781 -6.434 12.953 1 97.12 280 GLN B O 1
ATOM 6535 N N . MET B 1 281 ? -18.797 -7.703 11.047 1 97.88 281 MET B N 1
ATOM 6536 C CA . MET B 1 281 ? -19.609 -6.707 10.367 1 97.88 281 MET B CA 1
ATOM 6537 C C . MET B 1 281 ? -20.969 -6.566 11.039 1 97.88 281 MET B C 1
ATOM 6539 O O . MET B 1 281 ? -21.484 -5.457 11.188 1 97.88 281 MET B O 1
ATOM 6543 N N . ALA B 1 282 ? -21.516 -7.676 11.484 1 96.94 282 ALA B N 1
ATOM 6544 C CA . ALA B 1 282 ? -22.797 -7.676 12.188 1 96.94 282 ALA B CA 1
ATOM 6545 C C . ALA B 1 282 ? -22.672 -6.984 13.547 1 96.94 282 ALA B C 1
ATOM 6547 O O . ALA B 1 282 ? -23.641 -6.391 14.031 1 96.94 282 ALA B O 1
ATOM 6548 N N . VAL B 1 283 ? -21.531 -7 14.117 1 95.75 283 VAL B N 1
ATOM 6549 C CA . VAL B 1 283 ? -21.297 -6.348 15.398 1 95.75 283 VAL B CA 1
ATOM 6550 C C . VAL B 1 283 ? -21.328 -4.828 15.219 1 95.75 283 VAL B C 1
ATOM 6552 O O . VAL B 1 283 ? -22.016 -4.121 15.945 1 95.75 283 VAL B O 1
ATOM 6555 N N . ILE B 1 284 ? -20.641 -4.344 14.211 1 97.75 284 ILE B N 1
ATOM 6556 C CA . ILE B 1 284 ? -20.422 -2.904 14.102 1 97.75 284 ILE B CA 1
ATOM 6557 C C . ILE B 1 284 ? -21.609 -2.268 13.367 1 97.75 284 ILE B C 1
ATOM 6559 O O . ILE B 1 284 ? -21.797 -1.05 13.422 1 97.75 284 ILE B O 1
ATOM 6563 N N . THR B 1 285 ? -22.375 -3.082 12.688 1 97.94 285 THR B N 1
ATOM 6564 C CA . THR B 1 285 ? -23.562 -2.586 12 1 97.94 285 THR B CA 1
ATOM 6565 C C . THR B 1 285 ? -24.812 -3.367 12.43 1 97.94 285 THR B C 1
ATOM 6567 O O . THR B 1 285 ? -25.453 -4.008 11.602 1 97.94 285 THR B O 1
ATOM 6570 N N . PRO B 1 286 ? -25.203 -3.268 13.641 1 97.12 286 PRO B N 1
ATOM 6571 C CA . PRO B 1 286 ? -26.344 -4.051 14.125 1 97.12 286 PRO B CA 1
ATOM 6572 C C . PRO B 1 286 ? -27.656 -3.635 13.484 1 97.12 286 PRO B C 1
ATOM 6574 O O . PRO B 1 286 ? -28.672 -4.324 13.648 1 97.12 286 PRO B O 1
ATOM 6577 N N . TYR B 1 287 ? -27.703 -2.566 12.797 1 97.75 287 TYR B N 1
ATOM 6578 C CA . TYR B 1 287 ? -28.891 -2.09 12.102 1 97.75 287 TYR B CA 1
ATOM 6579 C C . TYR B 1 287 ? -28.984 -2.717 10.719 1 97.75 287 TYR B C 1
ATOM 6581 O O . TYR B 1 287 ? -29.984 -2.52 10.016 1 97.75 287 TYR B O 1
ATOM 6589 N N . ALA B 1 288 ? -28.016 -3.471 10.312 1 98.12 288 ALA B N 1
ATOM 6590 C CA . ALA B 1 288 ? -28.016 -4.117 9 1 98.12 288 ALA B CA 1
ATOM 6591 C C . ALA B 1 288 ? -28.453 -5.57 9.102 1 98.12 288 ALA B C 1
ATOM 6593 O O . ALA B 1 288 ? -28.328 -6.191 10.164 1 98.12 288 ALA B O 1
ATOM 6594 N N . GLN B 1 289 ? -29.031 -6.02 8.062 1 98.31 289 GLN B N 1
ATOM 6595 C CA . GLN B 1 289 ? -29.344 -7.434 7.887 1 98.31 289 GLN B CA 1
ATOM 6596 C C . GLN B 1 289 ? -28.484 -8.062 6.793 1 98.31 289 GLN B C 1
ATOM 6598 O O . GLN B 1 289 ? -28.344 -7.5 5.703 1 98.31 289 GLN B O 1
ATOM 6603 N N . PHE B 1 290 ? -27.891 -9.203 7.152 1 98.44 290 PHE B N 1
ATOM 6604 C CA . PHE B 1 290 ? -27.078 -9.914 6.172 1 98.44 290 PHE B CA 1
ATOM 6605 C C . PHE B 1 290 ? -27.609 -11.328 5.953 1 98.44 290 PHE B C 1
ATOM 6607 O O . PHE B 1 290 ? -28.016 -12 6.902 1 98.44 290 PHE B O 1
ATOM 6614 N N . LEU B 1 291 ? -27.734 -11.742 4.758 1 98.69 291 LEU B N 1
ATOM 6615 C CA . LEU B 1 291 ? -27.938 -13.141 4.387 1 98.69 291 LEU B CA 1
ATOM 6616 C C . LEU B 1 291 ? -26.719 -13.68 3.65 1 98.69 291 LEU B C 1
ATOM 6618 O O . LEU B 1 291 ? -26.422 -13.25 2.535 1 98.69 291 LEU B O 1
ATOM 6622 N N . PHE B 1 292 ? -26.016 -14.586 4.324 1 98.56 292 PHE B N 1
ATOM 6623 C CA . PHE B 1 292 ? -24.812 -15.195 3.752 1 98.56 292 PHE B CA 1
ATOM 6624 C C . PHE B 1 292 ? -25.094 -16.641 3.344 1 98.56 292 PHE B C 1
ATOM 6626 O O . PHE B 1 292 ? -25.578 -17.438 4.148 1 98.56 292 PHE B O 1
ATOM 6633 N N . GLN B 1 293 ? -24.703 -16.969 2.088 1 98.5 293 GLN B N 1
ATOM 6634 C CA . GLN B 1 293 ? -24.906 -18.328 1.602 1 98.5 293 GLN B CA 1
ATOM 6635 C C . GLN B 1 293 ? -23.672 -18.859 0.877 1 98.5 293 GLN B C 1
ATOM 6637 O O . GLN B 1 293 ? -23.094 -18.156 0.051 1 98.5 293 GLN B O 1
ATOM 6642 N N . PHE B 1 294 ? -23.203 -19.984 1.271 1 98.38 294 PHE B N 1
ATOM 6643 C CA . PHE B 1 294 ? -22.266 -20.781 0.484 1 98.38 294 PHE B CA 1
ATOM 6644 C C . PHE B 1 294 ? -22.953 -21.969 -0.155 1 98.38 294 PHE B C 1
ATOM 6646 O O . PHE B 1 294 ? -23.594 -22.766 0.538 1 98.38 294 PHE B O 1
ATOM 6653 N N . VAL B 1 295 ? -22.859 -22.078 -1.461 1 97.56 295 VAL B N 1
ATOM 6654 C CA . VAL B 1 295 ? -23.562 -23.109 -2.207 1 97.56 295 VAL B CA 1
ATOM 6655 C C . VAL B 1 295 ? -22.562 -23.953 -3.004 1 97.56 295 VAL B C 1
ATOM 6657 O O . VAL B 1 295 ? -21.719 -23.406 -3.727 1 97.56 295 VAL B O 1
ATOM 6660 N N . SER B 1 296 ? -22.594 -25.188 -2.84 1 94.75 296 SER B N 1
ATOM 6661 C CA . SER B 1 296 ? -21.781 -26.109 -3.611 1 94.75 296 SER B CA 1
ATOM 6662 C C . SER B 1 296 ? -22.625 -27.25 -4.172 1 94.75 296 SER B C 1
ATOM 6664 O O . SER B 1 296 ? -23.812 -27.375 -3.854 1 94.75 296 SER B O 1
ATOM 6666 N N . ASP B 1 297 ? -22.031 -28.047 -5.043 1 90.25 297 ASP B N 1
ATOM 6667 C CA . ASP B 1 297 ? -22.734 -29.203 -5.602 1 90.25 297 ASP B CA 1
ATOM 6668 C C . ASP B 1 297 ? -22.969 -30.266 -4.535 1 90.25 297 ASP B C 1
ATOM 6670 O O . ASP B 1 297 ? -23.812 -31.156 -4.707 1 90.25 297 ASP B O 1
ATOM 6674 N N . SER B 1 298 ? -22.203 -30.172 -3.512 1 90.94 298 SER B N 1
ATOM 6675 C CA . SER B 1 298 ? -22.406 -31.062 -2.365 1 90.94 298 SER B CA 1
ATOM 6676 C C . SER B 1 298 ? -23.266 -30.391 -1.298 1 90.94 298 SER B C 1
ATOM 6678 O O . SER B 1 298 ? -22.766 -29.609 -0.487 1 90.94 298 SER B O 1
ATOM 6680 N N . PRO B 1 299 ? -24.453 -30.812 -1.176 1 89 299 PRO B N 1
ATOM 6681 C CA . PRO B 1 299 ? -25.391 -30.141 -0.273 1 89 299 PRO B CA 1
ATOM 6682 C C . PRO B 1 299 ? -24.891 -30.094 1.169 1 89 299 PRO B C 1
ATOM 6684 O O . PRO B 1 299 ? -25.219 -29.156 1.906 1 89 299 PRO B O 1
ATOM 6687 N N . GLU B 1 300 ? -24.094 -31.031 1.562 1 90.12 300 GLU B N 1
ATOM 6688 C CA . GLU B 1 300 ? -23.609 -31.094 2.938 1 90.12 300 GLU B CA 1
ATOM 6689 C C . GLU B 1 300 ? -22.656 -29.938 3.232 1 90.12 300 GLU B C 1
ATOM 6691 O O . GLU B 1 300 ? -22.484 -29.547 4.391 1 90.12 300 GLU B O 1
ATOM 6696 N N . LYS B 1 301 ? -22.109 -29.375 2.236 1 90.69 301 LYS B N 1
ATOM 6697 C CA . LYS B 1 301 ? -21.141 -28.281 2.406 1 90.69 301 LYS B CA 1
ATOM 6698 C C . LYS B 1 301 ? -21.844 -26.922 2.414 1 90.69 301 LYS B C 1
ATOM 6700 O O . LYS B 1 301 ? -21.234 -25.906 2.752 1 90.69 301 LYS B O 1
ATOM 6705 N N . ASN B 1 302 ? -23.141 -26.875 2.064 1 94.88 302 ASN B N 1
ATOM 6706 C CA . ASN B 1 302 ? -23.875 -25.625 1.966 1 94.88 302 ASN B CA 1
ATOM 6707 C C . ASN B 1 302 ? -24.031 -24.953 3.326 1 94.88 302 ASN B C 1
ATOM 6709 O O . ASN B 1 302 ? -24.219 -25.625 4.34 1 94.88 302 ASN B O 1
ATOM 6713 N N . VAL B 1 303 ? -23.812 -23.719 3.338 1 95.62 303 VAL B N 1
ATOM 6714 C CA . VAL B 1 303 ? -23.906 -22.922 4.551 1 95.62 303 VAL B CA 1
ATOM 6715 C C . VAL B 1 303 ? -24.828 -21.734 4.312 1 95.62 303 VAL B C 1
ATOM 6717 O O . VAL B 1 303 ? -24.734 -21.047 3.291 1 95.62 303 VAL B O 1
ATOM 6720 N N . THR B 1 304 ? -25.828 -21.547 5.137 1 97.25 304 THR B N 1
ATOM 6721 C CA . THR B 1 304 ? -26.672 -20.359 5.152 1 97.25 304 THR B CA 1
ATOM 6722 C C . THR B 1 304 ? -26.688 -19.734 6.539 1 97.25 304 THR B C 1
ATOM 6724 O O . THR B 1 304 ? -27 -20.391 7.531 1 97.25 304 THR B O 1
ATOM 6727 N N . ILE B 1 305 ? -26.297 -18.516 6.621 1 97.5 305 ILE B N 1
ATOM 6728 C CA . ILE B 1 305 ? -26.281 -17.781 7.879 1 97.5 305 ILE B CA 1
ATOM 6729 C C . ILE B 1 305 ? -27.031 -16.469 7.715 1 97.5 305 ILE B C 1
ATOM 6731 O O . ILE B 1 305 ? -26.75 -15.688 6.801 1 97.5 305 ILE B O 1
ATOM 6735 N N . ARG B 1 306 ? -27.938 -16.266 8.57 1 97.62 306 ARG B N 1
ATOM 6736 C CA . ARG B 1 306 ? -28.672 -15.008 8.609 1 97.62 306 ARG B CA 1
ATOM 6737 C C . ARG B 1 306 ? -28.25 -14.164 9.805 1 97.62 306 ARG B C 1
ATOM 6739 O O . ARG B 1 306 ? -28.328 -14.617 10.953 1 97.62 306 ARG B O 1
ATOM 6746 N N . PHE B 1 307 ? -27.766 -13 9.57 1 96.88 307 PHE B N 1
ATOM 6747 C CA . PHE B 1 307 ? -27.5 -12 10.594 1 96.88 307 PHE B CA 1
ATOM 6748 C C . PHE B 1 307 ? -28.641 -10.984 10.656 1 96.88 307 PHE B C 1
ATOM 6750 O O . PHE B 1 307 ? -28.672 -10.031 9.875 1 96.88 307 PHE B O 1
ATOM 6757 N N . THR B 1 308 ? -29.484 -11.141 11.578 1 96.44 308 THR B N 1
ATOM 6758 C CA . THR B 1 308 ? -30.672 -10.297 11.68 1 96.44 308 THR B CA 1
ATOM 6759 C C . THR B 1 308 ? -30.328 -8.953 12.312 1 96.44 308 THR B C 1
ATOM 6761 O O . THR B 1 308 ? -29.422 -8.867 13.141 1 96.44 308 THR B O 1
ATOM 6764 N N . ARG B 1 309 ? -31.078 -7.941 11.906 1 95.38 309 ARG B N 1
ATOM 6765 C CA . ARG B 1 309 ? -30.891 -6.641 12.531 1 95.38 309 ARG B CA 1
ATOM 6766 C C . ARG B 1 309 ? -31.375 -6.648 13.977 1 95.38 309 ARG B C 1
ATOM 6768 O O . ARG B 1 309 ? -32.344 -7.328 14.305 1 95.38 309 ARG B O 1
ATOM 6775 N N . ARG B 1 310 ? -30.75 -5.883 14.773 1 94.06 310 ARG B N 1
ATOM 6776 C CA . ARG B 1 310 ? -31.109 -5.809 16.188 1 94.06 310 ARG B CA 1
ATOM 6777 C C . ARG B 1 310 ? -31.75 -4.461 16.516 1 94.06 310 ARG B C 1
ATOM 6779 O O . ARG B 1 310 ? -32.375 -4.309 17.562 1 94.06 310 ARG B O 1
ATOM 6786 N N . THR B 1 311 ? -31.516 -3.562 15.664 1 96.19 311 THR B N 1
ATOM 6787 C CA . THR B 1 311 ? -32.062 -2.219 15.859 1 96.19 311 THR B CA 1
ATOM 6788 C C . THR B 1 311 ? -32.375 -1.563 14.523 1 96.19 311 THR B C 1
ATOM 6790 O O . THR B 1 311 ? -31.859 -1.976 13.484 1 96.19 311 THR B O 1
ATOM 6793 N N . ASP B 1 312 ? -33.25 -0.626 14.578 1 96 312 ASP B N 1
ATOM 6794 C CA . ASP B 1 312 ? -33.562 0.162 13.391 1 96 312 ASP B CA 1
ATOM 6795 C C . ASP B 1 312 ? -32.938 1.554 13.469 1 96 312 ASP B C 1
ATOM 6797 O O . ASP B 1 312 ? -33.156 2.387 12.586 1 96 312 ASP B O 1
ATOM 6801 N N . ILE B 1 313 ? -32.219 1.729 14.516 1 95.5 313 ILE B N 1
ATOM 6802 C CA . ILE B 1 313 ? -31.547 3.018 14.68 1 95.5 313 ILE B CA 1
ATOM 6803 C C . ILE B 1 313 ? -30.203 3.006 13.945 1 95.5 313 ILE B C 1
ATOM 6805 O O . ILE B 1 313 ? -29.234 2.408 14.414 1 95.5 313 ILE B O 1
ATOM 6809 N N . MET B 1 314 ? -30.188 3.66 12.844 1 96.25 314 MET B N 1
ATOM 6810 C CA . MET B 1 314 ? -28.969 3.789 12.055 1 96.25 314 MET B CA 1
ATOM 6811 C C . MET B 1 314 ? -28.266 5.109 12.352 1 96.25 314 MET B C 1
ATOM 6813 O O . MET B 1 314 ? -28.922 6.141 12.508 1 96.25 314 MET B O 1
ATOM 6817 N N . PRO B 1 315 ? -26.969 5.066 12.445 1 95.5 315 PRO B N 1
ATOM 6818 C CA . PRO B 1 315 ? -26.266 6.336 12.617 1 95.5 315 PRO B CA 1
ATOM 6819 C C . PRO B 1 315 ? -26.578 7.34 11.516 1 95.5 315 PRO B C 1
ATOM 6821 O O . PRO B 1 315 ? -26.953 6.949 10.406 1 95.5 315 PRO B O 1
ATOM 6824 N N . SER B 1 316 ? -26.438 8.602 11.859 1 94.69 316 SER B N 1
ATOM 6825 C CA . SER B 1 316 ? -26.672 9.641 10.859 1 94.69 316 SER B CA 1
ATOM 6826 C C . SER B 1 316 ? -25.672 9.523 9.711 1 94.69 316 SER B C 1
ATOM 6828 O O . SER B 1 316 ? -24.547 9.055 9.898 1 94.69 316 SER B O 1
ATOM 6830 N N . VAL B 1 317 ? -26.094 9.938 8.531 1 95.31 317 VAL B N 1
ATOM 6831 C CA . VAL B 1 317 ? -25.219 9.93 7.371 1 95.31 317 VAL B CA 1
ATOM 6832 C C . VAL B 1 317 ? -24.078 10.914 7.586 1 95.31 317 VAL B C 1
ATOM 6834 O O . VAL B 1 317 ? -24.297 12.047 8.023 1 95.31 317 VAL B O 1
ATOM 6837 N N . PRO B 1 318 ? -22.859 10.438 7.379 1 96.06 318 PRO B N 1
ATOM 6838 C CA . PRO B 1 318 ? -21.75 11.391 7.477 1 96.06 318 PRO B CA 1
ATOM 6839 C C . PRO B 1 318 ? -21.891 12.562 6.508 1 96.06 318 PRO B C 1
ATOM 6841 O O . PRO B 1 318 ? -22.422 12.391 5.402 1 96.06 318 PRO B O 1
ATOM 6844 N N . LEU B 1 319 ? -21.359 13.672 6.867 1 95.81 319 LEU B N 1
ATOM 6845 C CA . LEU B 1 319 ? -21.484 14.875 6.051 1 95.81 319 LEU B CA 1
ATOM 6846 C C . LEU B 1 319 ? -20.156 15.203 5.363 1 95.81 319 LEU B C 1
ATOM 6848 O O . LEU B 1 319 ? -19.094 14.984 5.934 1 95.81 319 LEU B O 1
ATOM 6852 N N . GLU B 1 320 ? -20.328 15.617 4.137 1 94.56 320 GLU B N 1
ATOM 6853 C CA . GLU B 1 320 ? -19.156 16.125 3.445 1 94.56 320 GLU B CA 1
ATOM 6854 C C . GLU B 1 320 ? -18.688 17.453 4.051 1 94.56 320 GLU B C 1
ATOM 6856 O O . GLU B 1 320 ? -19.516 18.281 4.457 1 94.56 320 GLU B O 1
ATOM 6861 N N . THR B 1 321 ? -17.422 17.656 4.188 1 96.06 321 THR B N 1
ATOM 6862 C CA . THR B 1 321 ? -16.859 18.859 4.773 1 96.06 321 THR B CA 1
ATOM 6863 C C . THR B 1 321 ? -15.734 19.422 3.906 1 96.06 321 THR B C 1
ATOM 6865 O O . THR B 1 321 ? -15.391 18.828 2.879 1 96.06 321 THR B O 1
ATOM 6868 N N . LYS B 1 322 ? -15.336 20.641 4.262 1 96.5 322 LYS B N 1
ATOM 6869 C CA . LYS B 1 322 ? -14.18 21.266 3.635 1 96.5 322 LYS B CA 1
ATOM 6870 C C . LYS B 1 322 ? -12.914 21.031 4.461 1 96.5 322 LYS B C 1
ATOM 6872 O O . LYS B 1 322 ? -12.984 20.516 5.578 1 96.5 322 LYS B O 1
ATOM 6877 N N . TYR B 1 323 ? -11.836 21.438 3.852 1 97.06 323 TYR B N 1
ATOM 6878 C CA . TYR B 1 323 ? -10.57 21.125 4.504 1 97.06 323 TYR B CA 1
ATOM 6879 C C . TYR B 1 323 ? -10.297 22.109 5.645 1 97.06 323 TYR B C 1
ATOM 6881 O O . TYR B 1 323 ? -10.578 23.297 5.527 1 97.06 323 TYR B O 1
ATOM 6889 N N . HIS B 1 324 ? -9.844 21.547 6.797 1 98 324 HIS B N 1
ATOM 6890 C CA . HIS B 1 324 ? -9.234 22.375 7.828 1 98 324 HIS B CA 1
ATOM 6891 C C . HIS B 1 324 ? -7.906 22.953 7.355 1 98 324 HIS B C 1
ATOM 6893 O O . HIS B 1 324 ? -7.137 22.266 6.668 1 98 324 HIS B O 1
ATOM 6899 N N . PRO B 1 325 ? -7.566 24.188 7.688 1 97.31 325 PRO B N 1
ATOM 6900 C CA . PRO B 1 325 ? -6.312 24.797 7.23 1 97.31 325 PRO B CA 1
ATOM 6901 C C . PRO B 1 325 ? -5.086 23.969 7.617 1 97.31 325 PRO B C 1
ATOM 6903 O O . PRO B 1 325 ? -4.082 23.969 6.902 1 97.31 325 PRO B O 1
ATOM 6906 N N . SER B 1 326 ? -5.184 23.25 8.695 1 94.44 326 SER B N 1
ATOM 6907 C CA . SER B 1 326 ? -4.051 22.469 9.164 1 94.44 326 SER B CA 1
ATOM 6908 C C . SER B 1 326 ? -3.92 21.156 8.375 1 94.44 326 SER B C 1
ATOM 6910 O O . SER B 1 326 ? -2.941 20.438 8.539 1 94.44 326 SER B O 1
ATOM 6912 N N . ALA B 1 327 ? -4.867 20.891 7.523 1 95.31 327 ALA B N 1
ATOM 6913 C CA . ALA B 1 327 ? -4.867 19.625 6.801 1 95.31 327 ALA B CA 1
ATOM 6914 C C . ALA B 1 327 ? -4.328 19.797 5.387 1 95.31 327 ALA B C 1
ATOM 6916 O O . ALA B 1 327 ? -4.145 18.812 4.66 1 95.31 327 ALA B O 1
ATOM 6917 N N . VAL B 1 328 ? -4.027 20.969 4.961 1 96.44 328 VAL B N 1
ATOM 6918 C CA . VAL B 1 328 ? -3.752 21.188 3.547 1 96.44 328 VAL B CA 1
ATOM 6919 C C . VAL B 1 328 ? -2.248 21.344 3.328 1 96.44 328 VAL B C 1
ATOM 6921 O O . VAL B 1 328 ? -1.521 21.75 4.234 1 96.44 328 VAL B O 1
ATOM 6924 N N . ASP B 1 329 ? -1.831 20.922 2.221 1 96 329 ASP B N 1
ATOM 6925 C CA . ASP B 1 329 ? -0.483 21.172 1.717 1 96 329 ASP B CA 1
ATOM 6926 C C . ASP B 1 329 ? -0.51 22.078 0.494 1 96 329 ASP B C 1
ATOM 6928 O O . ASP B 1 329 ? -1.578 22.531 0.065 1 96 329 ASP B O 1
ATOM 6932 N N . ILE B 1 330 ? 0.601 22.391 -0.048 1 96.88 330 ILE B N 1
ATOM 6933 C CA . ILE B 1 330 ? 0.714 23.359 -1.123 1 96.88 330 ILE B CA 1
ATOM 6934 C C . ILE B 1 330 ? -0.033 22.859 -2.357 1 96.88 330 ILE B C 1
ATOM 6936 O O . ILE B 1 330 ? -0.747 23.625 -3.012 1 96.88 330 ILE B O 1
ATOM 6940 N N . LEU B 1 331 ? 0.077 21.594 -2.652 1 96.19 331 LEU B N 1
ATOM 6941 C CA . LEU B 1 331 ? -0.57 21.031 -3.834 1 96.19 331 LEU B CA 1
ATOM 6942 C C . LEU B 1 331 ? -2.088 21.062 -3.693 1 96.19 331 LEU B C 1
ATOM 6944 O O . LEU B 1 331 ? -2.799 21.344 -4.664 1 96.19 331 LEU B O 1
ATOM 6948 N N . LEU B 1 332 ? -2.512 20.797 -2.545 1 96 332 LEU B N 1
ATOM 6949 C CA . LEU B 1 332 ? -3.951 20.828 -2.305 1 96 332 LEU B CA 1
ATOM 6950 C C . LEU B 1 332 ? -4.484 22.25 -2.414 1 96 332 LEU B C 1
ATOM 6952 O O . LEU B 1 332 ? -5.551 22.484 -2.988 1 96 332 LEU B O 1
ATOM 6956 N N . ILE B 1 333 ? -3.771 23.234 -1.844 1 97.81 333 ILE B N 1
ATOM 6957 C CA . ILE B 1 333 ? -4.18 24.625 -1.956 1 97.81 333 ILE B CA 1
ATOM 6958 C C . ILE B 1 333 ? -4.273 25.031 -3.428 1 97.81 333 ILE B C 1
ATOM 6960 O O . ILE B 1 333 ? -5.254 25.641 -3.85 1 97.81 333 ILE B O 1
ATOM 6964 N N . LYS B 1 334 ? -3.311 24.641 -4.152 1 96.38 334 LYS B N 1
ATOM 6965 C CA . LYS B 1 334 ? -3.312 24.938 -5.582 1 96.38 334 LYS B CA 1
ATOM 6966 C C . LYS B 1 334 ? -4.527 24.312 -6.27 1 96.38 334 LYS B C 1
ATOM 6968 O O . LYS B 1 334 ? -5.16 24.953 -7.113 1 96.38 334 LYS B O 1
ATOM 6973 N N . ARG B 1 335 ? -4.805 23.125 -5.914 1 94.5 335 ARG B N 1
ATOM 6974 C CA . ARG B 1 335 ? -5.957 22.438 -6.492 1 94.5 335 ARG B CA 1
ATOM 6975 C C . ARG B 1 335 ? -7.254 23.172 -6.145 1 94.5 335 ARG B C 1
ATOM 6977 O O . ARG B 1 335 ? -8.109 23.375 -7.008 1 94.5 335 ARG B O 1
ATOM 6984 N N . LEU B 1 336 ? -7.371 23.562 -4.887 1 96.69 336 LEU B N 1
ATOM 6985 C CA . LEU B 1 336 ? -8.57 24.266 -4.438 1 96.69 336 LEU 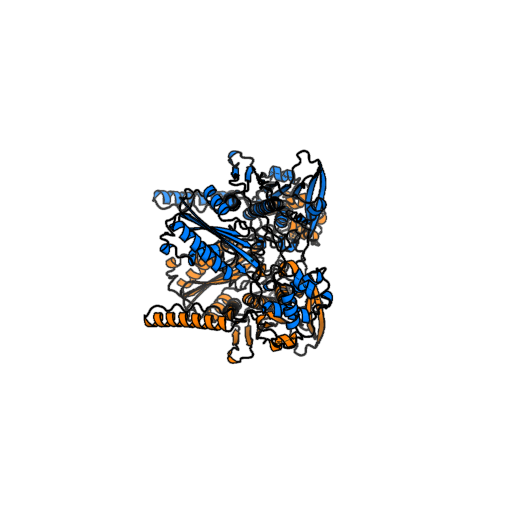B CA 1
ATOM 6986 C C . LEU B 1 336 ? -8.727 25.594 -5.164 1 96.69 336 LEU B C 1
ATOM 6988 O O . LEU B 1 336 ? -9.852 26 -5.484 1 96.69 336 LEU B O 1
ATOM 6992 N N . ILE B 1 337 ? -7.621 26.234 -5.43 1 97.56 337 ILE B N 1
ATOM 6993 C CA . ILE B 1 337 ? -7.645 27.5 -6.164 1 97.56 337 ILE B CA 1
ATOM 6994 C C . ILE B 1 337 ? -8.156 27.266 -7.582 1 97.56 337 ILE B C 1
ATOM 6996 O O . ILE B 1 337 ? -8.969 28.031 -8.094 1 97.56 337 ILE B O 1
ATOM 7000 N N . THR B 1 338 ? -7.738 26.188 -8.172 1 94.56 338 THR B N 1
ATOM 7001 C CA . THR B 1 338 ? -8.141 25.859 -9.531 1 94.56 338 THR B CA 1
ATOM 7002 C C . THR B 1 338 ? -9.625 25.5 -9.594 1 94.56 338 THR B C 1
ATOM 7004 O O . THR B 1 338 ? -10.32 25.875 -10.539 1 94.56 338 THR B O 1
ATOM 7007 N N . GLU B 1 339 ? -10.141 24.906 -8.547 1 93.38 339 GLU B N 1
ATOM 7008 C CA . GLU B 1 339 ? -11.484 24.328 -8.578 1 93.38 339 GLU B CA 1
ATOM 7009 C C . GLU B 1 339 ? -12.523 25.328 -8.062 1 93.38 339 GLU B C 1
ATOM 7011 O O . GLU B 1 339 ? -13.703 25.25 -8.406 1 93.38 339 GLU B O 1
ATOM 7016 N N . THR B 1 340 ? -12.133 26.281 -7.293 1 96.75 340 THR B N 1
ATOM 7017 C CA . THR B 1 340 ? -13.07 27.156 -6.594 1 96.75 340 THR B CA 1
ATOM 7018 C C . THR B 1 340 ? -13.797 28.078 -7.574 1 96.75 340 THR B C 1
ATOM 7020 O O . THR B 1 340 ? -13.234 28.453 -8.609 1 96.75 340 THR B O 1
ATOM 7023 N N . SER B 1 341 ? -15.023 28.375 -7.281 1 96.31 341 SER B N 1
ATOM 7024 C CA . SER B 1 341 ? -15.82 29.344 -8.039 1 96.31 341 SER B CA 1
ATOM 7025 C C . SER B 1 341 ? -15.695 30.734 -7.449 1 96.31 341 SER B C 1
ATOM 7027 O O . SER B 1 341 ? -16.188 31.719 -8.031 1 96.31 341 SER B O 1
ATOM 7029 N N . LYS B 1 342 ? -15.023 30.844 -6.297 1 97.25 342 LYS B N 1
ATOM 7030 C CA . LYS B 1 342 ? -14.867 32.125 -5.641 1 97.25 342 LYS B CA 1
ATOM 7031 C C . LYS B 1 342 ? -13.82 33 -6.344 1 97.25 342 LYS B C 1
ATOM 7033 O O . LYS B 1 342 ? -12.82 32.469 -6.848 1 97.25 342 LYS B O 1
ATOM 7038 N N . GLN B 1 343 ? -14 34.25 -6.301 1 97.62 343 GLN B N 1
ATOM 7039 C CA . GLN B 1 343 ? -13.156 35.156 -7.094 1 97.62 343 GLN B CA 1
ATOM 7040 C C . GLN B 1 343 ? -12.07 35.781 -6.234 1 97.62 343 GLN B C 1
ATOM 7042 O O . GLN B 1 343 ? -10.938 35.969 -6.695 1 97.62 343 GLN B O 1
ATOM 7047 N N . THR B 1 344 ? -12.43 36.094 -5.02 1 98.31 344 THR B N 1
ATOM 7048 C CA . THR B 1 344 ? -11.5 36.875 -4.207 1 98.31 344 THR B CA 1
ATOM 7049 C C . THR B 1 344 ? -10.828 36 -3.162 1 98.31 344 THR B C 1
ATOM 7051 O O . THR B 1 344 ? -11.367 34.938 -2.793 1 98.31 344 THR B O 1
ATOM 7054 N N . LEU B 1 345 ? -9.672 36.469 -2.691 1 98.56 345 LEU B N 1
ATOM 7055 C CA . LEU B 1 345 ? -8.93 35.719 -1.672 1 98.56 345 LEU B CA 1
ATOM 7056 C C . LEU B 1 345 ? -9.75 35.594 -0.393 1 98.56 345 LEU B C 1
ATOM 7058 O O . LEU B 1 345 ? -9.75 34.531 0.242 1 98.56 345 LEU B O 1
ATOM 7062 N N . LEU B 1 346 ? -10.461 36.656 0.004 1 98.38 346 LEU B N 1
ATOM 7063 C CA . LEU B 1 346 ? -11.297 36.656 1.195 1 98.38 346 LEU B CA 1
ATOM 7064 C C . LEU B 1 346 ? -12.383 35.562 1.081 1 98.38 346 LEU B C 1
ATOM 7066 O O . LEU B 1 346 ? -12.562 34.781 1.999 1 98.38 346 LEU B O 1
ATOM 7070 N N . GLN B 1 347 ? -13.047 35.531 -0.035 1 98.31 347 GLN B N 1
ATOM 7071 C CA . GLN B 1 347 ? -14.102 34.562 -0.262 1 98.31 347 GLN B CA 1
ATOM 7072 C C . GLN B 1 347 ? -13.539 33.125 -0.3 1 98.31 347 GLN B C 1
ATOM 7074 O O . GLN B 1 347 ? -14.172 32.188 0.182 1 98.31 347 GLN B O 1
ATOM 7079 N N . PHE B 1 348 ? -12.438 33.031 -0.906 1 98.56 348 PHE B N 1
ATOM 7080 C CA . PHE B 1 348 ? -11.781 31.719 -1.015 1 98.56 348 PHE B CA 1
ATOM 7081 C C . PHE B 1 348 ? -11.484 31.156 0.365 1 98.56 348 PHE B C 1
ATOM 7083 O O . PHE B 1 348 ? -11.82 30 0.649 1 98.56 348 PHE B O 1
ATOM 7090 N N . LEU B 1 349 ? -10.867 31.906 1.229 1 98.56 349 LEU B N 1
ATOM 7091 C CA . LEU B 1 349 ? -10.5 31.453 2.566 1 98.56 349 LEU B CA 1
ATOM 7092 C C . LEU B 1 349 ? -11.75 31.094 3.373 1 98.56 349 LEU B C 1
ATOM 7094 O O . LEU B 1 349 ? -11.758 30.078 4.086 1 98.56 349 LEU B O 1
ATOM 7098 N N . GLN B 1 350 ? -12.805 31.828 3.207 1 97.62 350 GLN B N 1
ATOM 7099 C CA . GLN B 1 350 ? -14.031 31.641 3.977 1 97.62 350 GLN B CA 1
ATOM 7100 C C . GLN B 1 350 ? -14.797 30.422 3.49 1 97.62 350 GLN B C 1
ATOM 7102 O O . GLN B 1 350 ? -15.438 29.719 4.285 1 97.62 350 GLN B O 1
ATOM 7107 N N . HIS B 1 351 ? -14.656 30.203 2.248 1 97.25 351 HIS B N 1
ATOM 7108 C CA . HIS B 1 351 ? -15.547 29.219 1.649 1 97.25 351 HIS B CA 1
ATOM 7109 C C . HIS B 1 351 ? -14.867 27.859 1.529 1 97.25 351 HIS B C 1
ATOM 7111 O O . HIS B 1 351 ? -15.516 26.812 1.652 1 97.25 351 HIS B O 1
ATOM 7117 N N . GLU B 1 352 ? -13.594 27.844 1.24 1 97.44 352 GLU B N 1
ATOM 7118 C CA . GLU B 1 352 ? -12.93 26.578 0.909 1 97.44 352 GLU B CA 1
ATOM 7119 C C . GLU B 1 352 ? -12.352 25.922 2.154 1 97.44 352 GLU B C 1
ATOM 7121 O O . GLU B 1 352 ? -11.969 24.75 2.121 1 97.44 352 GLU B O 1
ATOM 7126 N N . PHE B 1 353 ? -12.344 26.656 3.223 1 98.19 353 PHE B N 1
ATOM 7127 C CA . PHE B 1 353 ? -11.781 26.109 4.449 1 98.19 353 PHE B CA 1
ATOM 7128 C C . PHE B 1 353 ? -12.781 26.203 5.594 1 98.19 353 PHE B C 1
ATOM 7130 O O . PHE B 1 353 ? -13.578 27.141 5.652 1 98.19 353 PHE B O 1
ATOM 7137 N N . VAL B 1 354 ? -12.703 25.172 6.469 1 97.44 354 VAL B N 1
ATOM 7138 C CA . VAL B 1 354 ? -13.539 25.219 7.664 1 97.44 354 VAL B CA 1
ATOM 7139 C C . VAL B 1 354 ? -12.875 26.094 8.727 1 97.44 354 VAL B C 1
ATOM 7141 O O . VAL B 1 354 ? -11.656 26.281 8.719 1 97.44 354 VAL B O 1
ATOM 7144 N N . ASN B 1 355 ? -13.703 26.734 9.547 1 96.31 355 ASN B N 1
ATOM 7145 C CA . ASN B 1 355 ? -13.305 27.438 10.758 1 96.31 355 ASN B CA 1
ATOM 7146 C C . ASN B 1 355 ? -12.562 28.734 10.438 1 96.31 355 ASN B C 1
ATOM 7148 O O . ASN B 1 355 ? -11.664 29.141 11.172 1 96.31 355 ASN B O 1
ATOM 7152 N N . ILE B 1 356 ? -12.766 29.281 9.266 1 97.81 356 ILE B N 1
ATOM 7153 C CA . ILE B 1 356 ? -12.258 30.609 8.914 1 97.81 356 ILE B CA 1
ATOM 7154 C C . ILE B 1 356 ? -13.422 31.562 8.656 1 97.81 356 ILE B C 1
ATOM 7156 O O . ILE B 1 356 ? -13.961 31.594 7.547 1 97.81 356 ILE B O 1
ATOM 7160 N N . GLY B 1 357 ? -13.82 32.312 9.648 1 96.25 357 GLY B N 1
ATOM 7161 C CA . GLY B 1 357 ? -14.828 33.344 9.461 1 96.25 357 GLY B CA 1
ATOM 7162 C C . GLY B 1 357 ? -14.297 34.594 8.766 1 96.25 357 GLY B C 1
ATOM 7163 O O . GLY B 1 357 ? -13.102 34.688 8.484 1 96.25 357 GLY B O 1
ATOM 7164 N N . LYS B 1 358 ? -15.125 35.5 8.555 1 96.62 358 LYS B N 1
ATOM 7165 C CA . LYS B 1 358 ? -14.766 36.719 7.816 1 96.62 358 LYS B CA 1
ATOM 7166 C C . LYS B 1 358 ? -13.672 37.5 8.539 1 96.62 358 LYS B C 1
ATOM 7168 O O . LYS B 1 358 ? -12.648 37.844 7.945 1 96.62 358 LYS B O 1
ATOM 7173 N N . SER B 1 359 ? -13.852 37.75 9.789 1 96.44 359 SER B N 1
ATOM 7174 C CA . SER B 1 359 ? -12.898 38.531 10.578 1 96.44 359 SER B CA 1
ATOM 7175 C C . SER B 1 359 ? -11.539 37.844 10.633 1 96.44 359 SER B C 1
ATOM 7177 O O . SER B 1 359 ? -10.5 38.469 10.484 1 96.44 359 SER B O 1
ATOM 7179 N N . HIS B 1 360 ? -11.586 36.531 10.875 1 96.69 360 HIS B N 1
ATOM 7180 C CA . HIS B 1 360 ? -10.359 35.781 10.93 1 96.69 360 HIS B CA 1
ATOM 7181 C C . HIS B 1 360 ? -9.625 35.812 9.586 1 96.69 360 HIS B C 1
ATOM 7183 O O . HIS B 1 360 ? -8.398 35.906 9.547 1 96.69 360 HIS B O 1
ATOM 7189 N N . ALA B 1 361 ? -10.367 35.688 8.492 1 98 361 ALA B N 1
ATOM 7190 C CA . ALA B 1 361 ? -9.797 35.719 7.145 1 98 361 ALA B CA 1
ATOM 7191 C C . ALA B 1 361 ? -9.086 37.062 6.883 1 98 361 ALA B C 1
ATOM 7193 O O . ALA B 1 361 ? -7.992 37.062 6.309 1 98 361 ALA B O 1
ATOM 7194 N N . GLU B 1 362 ? -9.719 38.094 7.301 1 97.31 362 GLU B N 1
ATOM 7195 C CA . GLU B 1 362 ? -9.125 39.406 7.113 1 97.31 362 GLU B CA 1
ATOM 7196 C C . GLU B 1 362 ? -7.824 39.562 7.902 1 97.31 362 GLU B C 1
ATOM 7198 O O . GLU B 1 362 ? -6.844 40.094 7.402 1 97.31 362 GLU B O 1
ATOM 7203 N N . ARG B 1 363 ? -7.852 39.062 9.086 1 97.06 363 ARG B N 1
ATOM 7204 C CA . ARG B 1 363 ? -6.648 39.094 9.906 1 97.06 363 ARG B CA 1
ATOM 7205 C C . ARG B 1 363 ? -5.535 38.281 9.289 1 97.06 363 ARG B C 1
ATOM 7207 O O . ARG B 1 363 ? -4.371 38.688 9.297 1 97.06 363 ARG B O 1
ATOM 7214 N N . LEU B 1 364 ? -5.914 37.094 8.805 1 97.69 364 LEU B N 1
ATOM 7215 C CA . LEU B 1 364 ? -4.934 36.25 8.148 1 97.69 364 LEU B CA 1
ATOM 7216 C C . LEU B 1 364 ? -4.312 36.938 6.949 1 97.69 364 LEU B C 1
ATOM 7218 O O . LEU B 1 364 ? -3.09 36.938 6.785 1 97.69 364 LEU B O 1
ATOM 7222 N N . ILE B 1 365 ? -5.141 37.531 6.105 1 97.88 365 ILE B N 1
ATOM 7223 C CA . ILE B 1 365 ? -4.672 38.219 4.902 1 97.88 365 ILE B CA 1
ATOM 7224 C C . ILE B 1 365 ? -3.73 39.375 5.285 1 97.88 365 ILE B C 1
ATOM 7226 O O . ILE B 1 365 ? -2.689 39.562 4.652 1 97.88 365 ILE B O 1
ATOM 7230 N N . GLY B 1 366 ? -4.117 40.094 6.32 1 95.62 366 GLY B N 1
ATOM 7231 C CA . GLY B 1 366 ? -3.248 41.156 6.809 1 95.62 366 GLY B CA 1
ATOM 7232 C C . GLY B 1 366 ? -1.889 40.656 7.258 1 95.62 366 GLY B C 1
ATOM 7233 O O . GLY B 1 366 ? -0.876 41.344 7.066 1 95.62 366 GLY B O 1
ATOM 7234 N N . GLU B 1 367 ? -1.866 39.469 7.824 1 95.75 367 GLU B N 1
ATOM 7235 C CA . GLU B 1 367 ? -0.64 38.906 8.367 1 95.75 367 GLU B CA 1
ATOM 7236 C C . GLU B 1 367 ? 0.248 38.344 7.258 1 95.75 367 GLU B C 1
ATOM 7238 O O . GLU B 1 367 ? 1.46 38.188 7.438 1 95.75 367 GLU B O 1
ATOM 7243 N N . MET B 1 368 ? -0.279 38 6.094 1 95 368 MET B N 1
ATOM 7244 C CA . MET B 1 368 ? 0.457 37.375 4.984 1 95 368 MET B CA 1
ATOM 7245 C C . MET B 1 368 ? 1.442 38.375 4.379 1 95 368 MET B C 1
ATOM 7247 O O . MET B 1 368 ? 2.451 38 3.795 1 95 368 MET B O 1
ATOM 7251 N N . GLY B 1 369 ? 1.059 39.688 4.473 1 91.81 369 GLY B N 1
ATOM 7252 C CA . GLY B 1 369 ? 1.968 40.719 3.947 1 91.81 369 GLY B CA 1
ATOM 7253 C C . GLY B 1 369 ? 1.285 41.719 3.039 1 91.81 369 GLY B C 1
ATOM 7254 O O . GLY B 1 369 ? 0.099 41.562 2.734 1 91.81 369 GLY B O 1
ATOM 7255 N N . PRO B 1 370 ? 2.047 42.656 2.605 1 91.19 370 PRO B N 1
ATOM 7256 C CA . PRO B 1 370 ? 1.478 43.781 1.848 1 91.19 370 PRO B CA 1
ATOM 7257 C C . PRO B 1 370 ? 1.038 43.375 0.442 1 91.19 370 PRO B C 1
ATOM 7259 O O . PRO B 1 370 ? 0.212 44.031 -0.17 1 91.19 370 PRO B O 1
ATOM 7262 N N . ASP B 1 371 ? 1.538 42.25 -0.016 1 91.19 371 ASP B N 1
ATOM 7263 C CA . ASP B 1 371 ? 1.22 41.812 -1.372 1 91.19 371 ASP B CA 1
ATOM 7264 C C . ASP B 1 371 ? -0.131 41.094 -1.417 1 91.19 371 ASP B C 1
ATOM 7266 O O . ASP B 1 371 ? -0.573 40.656 -2.48 1 91.19 371 ASP B O 1
ATOM 7270 N N . PHE B 1 372 ? -0.723 41 -0.269 1 96.12 372 PHE B N 1
ATOM 7271 C CA . PHE B 1 372 ? -2.02 40.344 -0.188 1 96.12 372 PHE B CA 1
ATOM 7272 C C . PHE B 1 372 ? -3.123 41.344 0.125 1 96.12 372 PHE B C 1
ATOM 7274 O O . PHE B 1 372 ? -2.908 42.281 0.882 1 96.12 372 PHE B O 1
ATOM 7281 N N . SER B 1 373 ? -4.277 41.156 -0.504 1 97.19 373 SER B N 1
ATOM 7282 C CA . SER B 1 373 ? -5.465 41.938 -0.211 1 97.19 373 SER B CA 1
ATOM 7283 C C . SER B 1 373 ? -6.727 41.094 -0.252 1 97.19 373 SER B C 1
ATOM 7285 O O . SER B 1 373 ? -6.789 40.094 -0.988 1 97.19 373 SER B O 1
ATOM 7287 N N . PRO B 1 374 ? -7.676 41.438 0.546 1 97.62 374 PRO B N 1
ATOM 7288 C CA . PRO B 1 374 ? -8.914 40.656 0.587 1 97.62 374 PRO B CA 1
ATOM 7289 C C . PRO B 1 374 ? -9.594 40.562 -0.776 1 97.62 374 PRO B C 1
ATOM 7291 O O . PRO B 1 374 ? -10.188 39.531 -1.101 1 97.62 374 PRO B O 1
ATOM 7294 N N . LYS B 1 375 ? -9.422 41.562 -1.624 1 97.62 375 LYS B N 1
ATOM 7295 C CA . LYS B 1 375 ? -10.156 41.625 -2.885 1 97.62 375 LYS B CA 1
ATOM 7296 C C . LYS B 1 375 ? -9.305 41.125 -4.043 1 97.62 375 LYS B C 1
ATOM 7298 O O . LYS B 1 375 ? -9.766 41.062 -5.184 1 97.62 375 LYS B O 1
ATOM 7303 N N . MET B 1 376 ? -8.164 40.688 -3.697 1 97.44 376 MET B N 1
ATOM 7304 C CA . MET B 1 376 ? -7.309 40.219 -4.781 1 97.44 376 MET B CA 1
ATOM 7305 C C . MET B 1 376 ? -7.879 38.938 -5.391 1 97.44 376 MET B C 1
ATOM 7307 O O . MET B 1 376 ? -8.477 38.125 -4.688 1 97.44 376 MET B O 1
ATOM 7311 N N . SER B 1 377 ? -7.688 38.781 -6.664 1 98.06 377 SER B N 1
ATOM 7312 C CA . SER B 1 377 ? -8.172 37.594 -7.363 1 98.06 377 SER B CA 1
ATOM 7313 C C . SER B 1 377 ? -7.43 36.344 -6.91 1 98.06 377 SER B C 1
ATOM 7315 O O . SER B 1 377 ? -6.199 36.281 -6.961 1 98.06 377 SER B O 1
ATOM 7317 N N . VAL B 1 378 ? -8.109 35.344 -6.52 1 97.81 378 VAL B N 1
ATOM 7318 C CA . VAL B 1 378 ? -7.508 34.094 -6.02 1 97.81 378 VAL B CA 1
ATOM 7319 C C . VAL B 1 378 ? -6.75 33.406 -7.145 1 97.81 378 VAL B C 1
ATOM 7321 O O . VAL B 1 378 ? -5.703 32.781 -6.91 1 97.81 378 VAL B O 1
ATOM 7324 N N . LYS B 1 379 ? -7.199 33.5 -8.391 1 96.88 379 LYS B N 1
ATOM 7325 C CA . LYS B 1 379 ? -6.598 32.844 -9.539 1 96.88 379 LYS B CA 1
ATOM 7326 C C . LYS B 1 379 ? -5.289 33.5 -9.945 1 96.88 379 LYS B C 1
ATOM 7328 O O . LYS B 1 379 ? -4.496 32.938 -10.695 1 96.88 379 LYS B O 1
ATOM 7333 N N . SER B 1 380 ? -5.012 34.656 -9.367 1 96.62 380 SER B N 1
ATOM 7334 C CA . SER B 1 380 ? -3.799 35.406 -9.711 1 96.62 380 SER B CA 1
ATOM 7335 C C . SER B 1 380 ? -2.676 35.094 -8.727 1 96.62 380 SER B C 1
ATOM 7337 O O . SER B 1 380 ? -1.559 35.594 -8.883 1 96.62 380 SER B O 1
ATOM 7339 N N . LEU B 1 381 ? -2.979 34.312 -7.742 1 97.06 381 LEU B N 1
ATOM 7340 C CA . LEU B 1 381 ? -1.97 34 -6.73 1 97.06 381 LEU B CA 1
ATOM 7341 C C . LEU B 1 381 ? -0.744 33.375 -7.359 1 97.06 381 LEU B C 1
ATOM 7343 O O . LEU B 1 381 ? -0.872 32.438 -8.164 1 97.06 381 LEU B O 1
ATOM 7347 N N . THR B 1 382 ? 0.382 33.875 -7.004 1 94.56 382 THR B N 1
ATOM 7348 C CA . THR B 1 382 ? 1.643 33.281 -7.469 1 94.56 382 THR B CA 1
ATOM 7349 C C . THR B 1 382 ? 2.037 32.094 -6.621 1 94.56 382 THR B C 1
ATOM 7351 O O . THR B 1 382 ? 1.519 31.906 -5.52 1 94.56 382 THR B O 1
ATOM 7354 N N . PRO B 1 383 ? 2.971 31.281 -7.117 1 92.5 383 PRO B N 1
ATOM 7355 C CA . PRO B 1 383 ? 3.461 30.141 -6.336 1 92.5 383 PRO B CA 1
ATOM 7356 C C . PRO B 1 383 ? 4.039 30.562 -4.984 1 92.5 383 PRO B C 1
ATOM 7358 O O . PRO B 1 383 ? 3.85 29.875 -3.984 1 92.5 383 PRO B O 1
ATOM 7361 N N . GLN B 1 384 ? 4.699 31.719 -4.969 1 92.94 384 GLN B N 1
ATOM 7362 C CA . GLN B 1 384 ? 5.285 32.219 -3.732 1 92.94 384 GLN B CA 1
ATOM 7363 C C . GLN B 1 384 ? 4.203 32.594 -2.721 1 92.94 384 GLN B C 1
ATOM 7365 O O . GLN B 1 384 ? 4.332 32.312 -1.53 1 92.94 384 GLN B O 1
ATOM 7370 N N . GLN B 1 385 ? 3.23 33.188 -3.256 1 95.5 385 GLN B N 1
ATOM 7371 C CA . GLN B 1 385 ? 2.131 33.594 -2.387 1 95.5 385 GLN B CA 1
ATOM 7372 C C . GLN B 1 385 ? 1.411 32.375 -1.811 1 95.5 385 GLN B C 1
ATOM 7374 O O . GLN B 1 385 ? 0.968 32.375 -0.661 1 95.5 385 GLN B O 1
ATOM 7379 N N . ILE B 1 386 ? 1.297 31.328 -2.594 1 96.88 386 ILE B N 1
ATOM 7380 C CA . ILE B 1 386 ? 0.65 30.109 -2.139 1 96.88 386 ILE B CA 1
ATOM 7381 C C . ILE B 1 386 ? 1.47 29.484 -1.015 1 96.88 386 ILE B C 1
ATOM 7383 O O . ILE B 1 386 ? 0.912 29 -0.025 1 96.88 386 ILE B O 1
ATOM 7387 N N . VAL B 1 387 ? 2.762 29.469 -1.175 1 94.88 387 VAL B N 1
ATOM 7388 C CA . VAL B 1 387 ? 3.641 28.953 -0.13 1 94.88 387 VAL B CA 1
ATOM 7389 C C . VAL B 1 387 ? 3.455 29.766 1.149 1 94.88 387 VAL B C 1
ATOM 7391 O O . VAL B 1 387 ? 3.432 29.219 2.25 1 94.88 387 VAL B O 1
ATOM 7394 N N . ARG B 1 388 ? 3.346 31.094 1.026 1 94.88 388 ARG B N 1
ATOM 7395 C CA . ARG B 1 388 ? 3.143 31.969 2.172 1 94.88 388 ARG B CA 1
ATOM 7396 C C . ARG B 1 388 ? 1.844 31.641 2.896 1 94.88 388 ARG B C 1
ATOM 7398 O O . ARG B 1 388 ? 1.803 31.609 4.129 1 94.88 388 ARG B O 1
ATOM 7405 N N . ILE B 1 389 ? 0.818 31.375 2.092 1 96.88 389 ILE B N 1
ATOM 7406 C CA . ILE B 1 389 ? -0.462 30.984 2.67 1 96.88 389 ILE B CA 1
ATOM 7407 C C . ILE B 1 389 ? -0.291 29.703 3.475 1 96.88 389 ILE B C 1
ATOM 7409 O O . ILE B 1 389 ? -0.744 29.609 4.617 1 96.88 389 ILE B O 1
ATOM 7413 N N . HIS B 1 390 ? 0.359 28.766 2.908 1 95.94 390 HIS B N 1
ATOM 7414 C CA . HIS B 1 390 ? 0.583 27.484 3.568 1 95.94 390 HIS B CA 1
ATOM 7415 C C . HIS B 1 390 ? 1.367 27.656 4.863 1 95.94 390 HIS B C 1
ATOM 7417 O O . HIS B 1 390 ? 1.05 27.031 5.879 1 95.94 390 HIS B O 1
ATOM 7423 N N . GLN B 1 391 ? 2.391 28.484 4.867 1 93.06 391 GLN B N 1
ATOM 7424 C CA . GLN B 1 391 ? 3.203 28.734 6.051 1 93.06 391 GLN B CA 1
ATOM 7425 C C . GLN B 1 391 ? 2.357 29.312 7.184 1 93.06 391 GLN B C 1
ATOM 7427 O O . GLN B 1 391 ? 2.482 28.891 8.336 1 93.06 391 GLN B O 1
ATOM 7432 N N . LEU B 1 392 ? 1.572 30.266 6.82 1 94.44 392 LEU B N 1
ATOM 7433 C CA . LEU B 1 392 ? 0.74 30.891 7.84 1 94.44 392 LEU B CA 1
ATOM 7434 C C . LEU B 1 392 ? -0.284 29.906 8.391 1 94.44 392 LEU B C 1
ATOM 7436 O O . LEU B 1 392 ? -0.573 29.906 9.594 1 94.44 392 LEU B O 1
ATOM 7440 N N . PHE B 1 393 ? -0.886 29.078 7.508 1 96 393 PHE B N 1
ATOM 7441 C CA . PHE B 1 393 ? -1.851 28.062 7.934 1 96 393 PHE B CA 1
ATOM 7442 C C . PHE B 1 393 ? -1.239 27.141 8.977 1 96 393 PHE B C 1
ATOM 7444 O O . PHE B 1 393 ? -1.927 26.703 9.898 1 96 393 PHE B O 1
ATOM 7451 N N . ARG B 1 394 ? -0.036 26.875 8.875 1 92.06 394 ARG B N 1
ATOM 7452 C CA . ARG B 1 394 ? 0.647 25.969 9.781 1 92.06 394 ARG B CA 1
ATOM 7453 C C . ARG B 1 394 ? 0.931 26.641 11.125 1 92.06 394 ARG B C 1
ATOM 7455 O O . ARG B 1 394 ? 1.045 25.969 12.148 1 92.06 394 ARG B O 1
ATOM 7462 N N . GLN B 1 395 ? 1.041 27.938 11.148 1 92.12 395 GLN B N 1
ATOM 7463 C CA . GLN B 1 395 ? 1.465 28.656 12.336 1 92.12 395 GLN B CA 1
ATOM 7464 C C . GLN B 1 395 ? 0.267 29.234 13.086 1 92.12 395 GLN B C 1
ATOM 7466 O O . GLN B 1 395 ? 0.302 29.391 14.305 1 92.12 395 GLN B O 1
ATOM 7471 N N . ALA B 1 396 ? -0.701 29.531 12.328 1 93.88 396 ALA B N 1
ATOM 7472 C CA . ALA B 1 396 ? -1.855 30.219 12.906 1 93.88 396 ALA B CA 1
ATOM 7473 C C . ALA B 1 396 ? -2.709 29.25 13.727 1 93.88 396 ALA B C 1
ATOM 7475 O O . ALA B 1 396 ? -2.631 28.031 13.539 1 93.88 396 ALA B O 1
ATOM 7476 N N . LYS B 1 397 ? -3.447 29.812 14.586 1 92.31 397 LYS B N 1
ATOM 7477 C CA . LYS B 1 397 ? -4.352 29.047 15.43 1 92.31 397 LYS B CA 1
ATOM 7478 C C . LYS B 1 397 ? -5.734 28.922 14.797 1 92.31 397 LYS B C 1
ATOM 7480 O O . LYS B 1 397 ? -6.301 29.922 14.344 1 92.31 397 LYS B O 1
ATOM 7485 N N . PHE B 1 398 ? -6.195 27.75 14.711 1 95.75 398 PHE B N 1
ATOM 7486 C CA . PHE B 1 398 ? -7.547 27.484 14.242 1 95.75 398 PHE B CA 1
ATOM 7487 C C . PHE B 1 398 ? -8.297 26.578 15.219 1 95.75 398 PHE B C 1
ATOM 7489 O O . PHE B 1 398 ? -7.684 25.766 15.906 1 95.75 398 PHE B O 1
ATOM 7496 N N . ASP B 1 399 ? -9.594 26.781 15.336 1 94.75 399 ASP B N 1
ATOM 7497 C CA . ASP B 1 399 ? -10.398 25.844 16.109 1 94.75 399 ASP B CA 1
ATOM 7498 C C . ASP B 1 399 ? -10.359 24.453 15.492 1 94.75 399 ASP B C 1
ATOM 7500 O O . ASP B 1 399 ? -10.203 24.312 14.281 1 94.75 399 ASP B O 1
ATOM 7504 N N . ASP B 1 400 ? -10.492 23.484 16.344 1 95.25 400 ASP B N 1
ATOM 7505 C CA . ASP B 1 400 ? -10.516 22.109 15.867 1 95.25 400 ASP B CA 1
ATOM 7506 C C . ASP B 1 400 ? -11.703 21.859 14.938 1 95.25 400 ASP B C 1
ATOM 7508 O O . ASP B 1 400 ? -12.766 22.469 15.102 1 95.25 400 ASP B O 1
ATOM 7512 N N . PRO B 1 401 ? -11.469 21.016 13.945 1 95.94 401 PRO B N 1
ATOM 7513 C CA . PRO B 1 401 ? -12.633 20.641 13.125 1 95.94 401 PRO B CA 1
ATOM 7514 C C . PRO B 1 401 ? -13.703 19.891 13.922 1 95.94 401 PRO B C 1
ATOM 7516 O O . PRO B 1 401 ? -13.383 19.203 14.891 1 95.94 401 PRO B O 1
ATOM 7519 N N . SER B 1 402 ? -14.898 20.016 13.461 1 94.44 402 SER B N 1
ATOM 7520 C CA . SER B 1 402 ? -16.031 19.438 14.18 1 94.44 402 SER B CA 1
ATOM 7521 C C . SER B 1 402 ? -16.109 17.922 13.945 1 94.44 402 SER B C 1
ATOM 7523 O O . SER B 1 402 ? -15.883 17.453 12.828 1 94.44 402 SER B O 1
ATOM 7525 N N . GLY B 1 403 ? -16.438 17.234 14.984 1 96.31 403 GLY B N 1
ATOM 7526 C CA . GLY B 1 403 ? -16.703 15.812 14.867 1 96.31 403 GLY B CA 1
ATOM 7527 C C . GLY B 1 403 ? -18.125 15.516 14.438 1 96.31 403 GLY B C 1
ATOM 7528 O O . GLY B 1 403 ? -18.453 14.367 14.117 1 96.31 403 GLY B O 1
ATOM 7529 N N . ASP B 1 404 ? -18.938 16.5 14.328 1 95.62 404 ASP B N 1
ATOM 7530 C CA . ASP B 1 404 ? -20.359 16.328 14.055 1 95.62 404 ASP B CA 1
ATOM 7531 C C . ASP B 1 404 ? -20.578 15.789 12.641 1 95.62 404 ASP B C 1
ATOM 7533 O O . ASP B 1 404 ? -21.641 15.234 12.344 1 95.62 404 ASP B O 1
ATOM 7537 N N . ILE B 1 405 ? -19.594 15.969 11.867 1 96.94 405 ILE B N 1
ATOM 7538 C CA . ILE B 1 405 ? -19.719 15.547 10.477 1 96.94 405 ILE B CA 1
ATOM 7539 C C . ILE B 1 405 ? -19.5 14.039 10.375 1 96.94 405 ILE B C 1
ATOM 7541 O O . ILE B 1 405 ? -19.766 13.438 9.336 1 96.94 405 ILE B O 1
ATOM 7545 N N . LEU B 1 406 ? -18.984 13.406 11.398 1 97.94 406 LEU B N 1
ATOM 7546 C CA . LEU B 1 406 ? -18.672 11.977 11.414 1 97.94 406 LEU B CA 1
ATOM 7547 C C . LEU B 1 406 ? -19.906 11.164 11.812 1 97.94 406 LEU B C 1
ATOM 7549 O O . LEU B 1 406 ? -20.875 11.719 12.328 1 97.94 406 LEU B O 1
ATOM 7553 N N . SER B 1 407 ? -19.844 9.922 11.5 1 97.31 4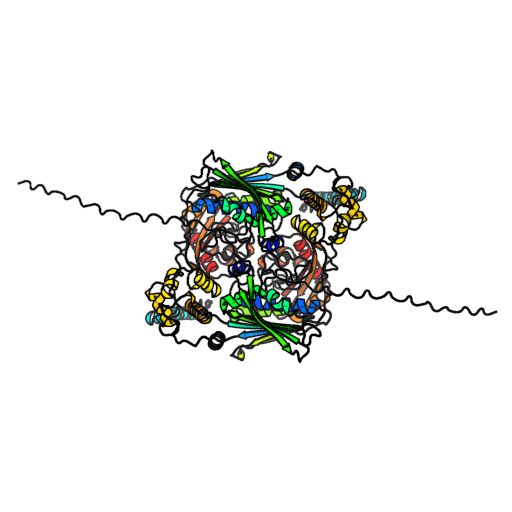07 SER B N 1
ATOM 7554 C CA . SER B 1 407 ? -20.953 9 11.766 1 97.31 407 SER B CA 1
ATOM 7555 C C . SER B 1 407 ? -20.469 7.777 12.539 1 97.31 407 SER B C 1
ATOM 7557 O O . SER B 1 407 ? -20.453 6.664 12.016 1 97.31 407 SER B O 1
ATOM 7559 N N . PRO B 1 408 ? -20.062 7.961 13.789 1 97.38 408 PRO B N 1
ATOM 7560 C CA . PRO B 1 408 ? -19.703 6.801 14.602 1 97.38 408 PRO B CA 1
ATOM 7561 C C . PRO B 1 408 ? -20.875 5.852 14.828 1 97.38 408 PRO B C 1
ATOM 7563 O O . PRO B 1 408 ? -22.031 6.234 14.633 1 97.38 408 PRO B O 1
ATOM 7566 N N . ALA B 1 409 ? -20.625 4.668 15.164 1 96.12 409 ALA B N 1
ATOM 7567 C CA . ALA B 1 409 ? -21.688 3.697 15.438 1 96.12 409 ALA B CA 1
ATOM 7568 C C . ALA B 1 409 ? -22.516 4.121 16.641 1 96.12 409 ALA B C 1
ATOM 7570 O O . ALA B 1 409 ? -23.75 3.98 16.625 1 96.12 409 ALA B O 1
ATOM 7571 N N . GLY B 1 410 ? -21.828 4.719 17.641 1 95 410 GLY B N 1
ATOM 7572 C CA . GLY B 1 410 ? -22.469 5.051 18.906 1 95 410 GLY B CA 1
ATOM 7573 C C . GLY B 1 410 ? -22.406 3.928 19.922 1 95 410 GLY B C 1
ATOM 7574 O O . GLY B 1 410 ? -22.375 2.75 19.562 1 95 410 GLY B O 1
ATOM 7575 N N . GLU B 1 411 ? -22.484 4.309 21.125 1 94.25 411 GLU B N 1
ATOM 7576 C CA . GLU B 1 411 ? -22.406 3.332 22.219 1 94.25 411 GLU B CA 1
ATOM 7577 C C . GLU B 1 411 ? -23.547 2.328 22.141 1 94.25 411 GLU B C 1
ATOM 7579 O O . GLU B 1 411 ? -23.359 1.133 22.359 1 94.25 411 GLU B O 1
ATOM 7584 N N . TYR B 1 412 ? -24.672 2.848 21.812 1 94.69 412 TYR B N 1
ATOM 7585 C CA . TYR B 1 412 ? -25.859 2.01 21.734 1 94.69 412 TYR B CA 1
ATOM 7586 C C . TYR B 1 412 ? -25.672 0.889 20.719 1 94.69 412 TYR B C 1
ATOM 7588 O O . TYR B 1 412 ? -25.859 -0.287 21.047 1 94.69 412 TYR B O 1
ATOM 7596 N N . ASN B 1 413 ? -25.359 1.25 19.516 1 96.06 413 ASN B N 1
ATOM 7597 C CA . ASN B 1 413 ? -25.203 0.268 18.453 1 96.06 413 ASN B CA 1
ATOM 7598 C C . ASN B 1 413 ? -24.047 -0.692 18.75 1 96.06 413 ASN B C 1
ATOM 7600 O O . ASN B 1 413 ? -24.156 -1.896 18.516 1 96.06 413 ASN B O 1
ATOM 7604 N N . LEU B 1 414 ? -22.953 -0.144 19.203 1 96 414 LEU B N 1
ATOM 7605 C CA . LEU B 1 414 ? -21.812 -0.983 19.531 1 96 414 LEU B CA 1
ATOM 7606 C C . LEU B 1 414 ? -22.156 -2.002 20.609 1 96 414 LEU B C 1
ATOM 7608 O O . LEU B 1 414 ? -21.828 -3.184 20.484 1 96 414 LEU B O 1
ATOM 7612 N N . ARG B 1 415 ? -22.828 -1.543 21.625 1 95.5 415 ARG B N 1
ATOM 7613 C CA . ARG B 1 415 ? -23.25 -2.422 22.719 1 95.5 415 ARG B CA 1
ATOM 7614 C C . ARG B 1 415 ? -24.172 -3.525 22.203 1 95.5 415 ARG B C 1
ATOM 7616 O O . ARG B 1 415 ? -23.984 -4.699 22.531 1 95.5 415 ARG B O 1
ATOM 7623 N N . LEU B 1 416 ? -25.141 -3.16 21.453 1 95.69 416 LEU B N 1
ATOM 7624 C CA . LEU B 1 416 ? -26.094 -4.121 20.922 1 95.69 416 LEU B CA 1
ATOM 7625 C C . LEU B 1 416 ? -25.391 -5.164 20.062 1 95.69 416 LEU B C 1
ATOM 7627 O O . LEU B 1 416 ? -25.719 -6.352 20.125 1 95.69 416 LEU B O 1
ATOM 7631 N N . GLY B 1 417 ? -24.5 -4.656 19.234 1 95.25 417 GLY B N 1
ATOM 7632 C CA . GLY B 1 417 ? -23.766 -5.574 18.391 1 95.25 417 GLY B CA 1
ATOM 7633 C C . GLY B 1 417 ? -22.953 -6.586 19.172 1 95.25 417 GLY B C 1
ATOM 7634 O O . GLY B 1 417 ? -22.938 -7.773 18.844 1 95.25 417 GLY B O 1
ATOM 7635 N N . ILE B 1 418 ? -22.281 -6.117 20.203 1 94.94 418 ILE B N 1
ATOM 7636 C CA . ILE B 1 418 ? -21.438 -6.98 21.031 1 94.94 418 ILE B CA 1
ATOM 7637 C C . ILE B 1 418 ? -22.312 -8.023 21.734 1 94.94 418 ILE B C 1
ATOM 7639 O O . ILE B 1 418 ? -22 -9.211 21.719 1 94.94 418 ILE B O 1
ATOM 7643 N N . ILE B 1 419 ? -23.406 -7.602 22.281 1 94.25 419 ILE B N 1
ATOM 7644 C CA . ILE B 1 419 ? -24.297 -8.492 23.031 1 94.25 419 ILE B CA 1
ATOM 7645 C C . ILE B 1 419 ? -24.875 -9.539 22.078 1 94.25 419 ILE B C 1
ATOM 7647 O O . ILE B 1 419 ? -24.922 -10.727 22.406 1 94.25 419 ILE B O 1
ATOM 7651 N N . LYS B 1 420 ? -25.234 -9.109 20.953 1 91.31 420 LYS B N 1
ATOM 7652 C CA . LYS B 1 420 ? -25.875 -9.984 19.984 1 91.31 420 LYS B CA 1
ATOM 7653 C C . LYS B 1 420 ? -24.938 -11.094 19.531 1 91.31 420 LYS B C 1
ATOM 7655 O O . LYS B 1 420 ? -25.328 -12.266 19.484 1 91.31 420 LYS B O 1
ATOM 7660 N N . GLU B 1 421 ? -23.719 -10.734 19.266 1 89.06 421 GLU B N 1
ATOM 7661 C CA . GLU B 1 421 ? -22.844 -11.672 18.562 1 89.06 421 GLU B CA 1
ATOM 7662 C C . GLU B 1 421 ? -22 -12.484 19.547 1 89.06 421 GLU B C 1
ATOM 7664 O O . GLU B 1 421 ? -21.641 -13.625 19.266 1 89.06 421 GLU B O 1
ATOM 7669 N N . LEU B 1 422 ? -21.688 -11.867 20.766 1 91.31 422 LEU B N 1
ATOM 7670 C CA . LEU B 1 422 ? -20.75 -12.555 21.656 1 91.31 422 LEU B CA 1
ATOM 7671 C C . LEU B 1 422 ? -21.469 -13.039 22.922 1 91.31 422 LEU B C 1
ATOM 7673 O O . LEU B 1 422 ? -20.922 -13.867 23.656 1 91.31 422 LEU B O 1
ATOM 7677 N N . HIS B 1 423 ? -22.641 -12.539 23.266 1 92.5 423 HIS B N 1
ATOM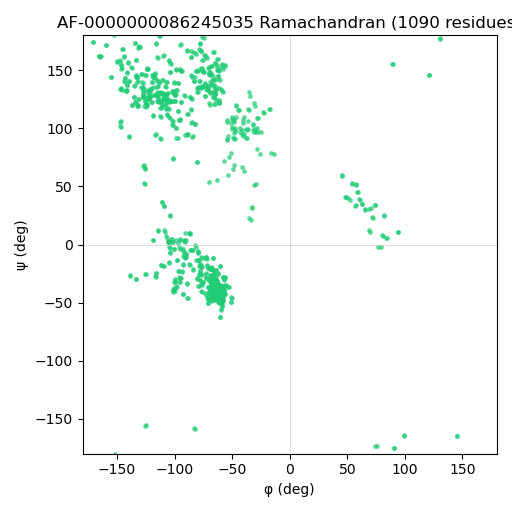 7678 C CA . HIS B 1 423 ? -23.391 -12.883 24.453 1 92.5 423 HIS B CA 1
ATOM 7679 C C . HIS B 1 423 ? -22.484 -12.906 25.688 1 92.5 423 HIS B C 1
ATOM 7681 O O . HIS B 1 423 ? -22.469 -13.891 26.422 1 92.5 423 HIS B O 1
ATOM 7687 N N . PRO B 1 424 ? -21.875 -11.766 25.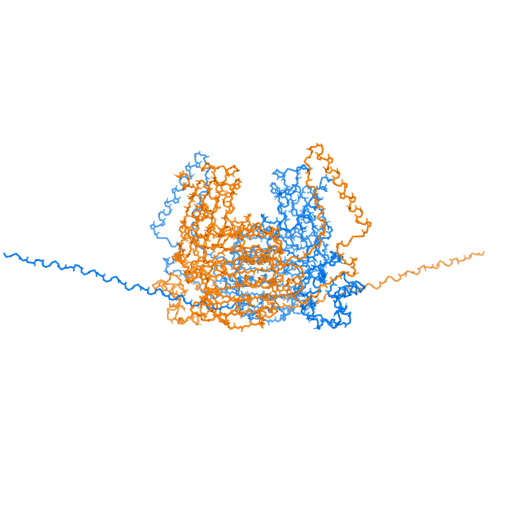953 1 93.94 424 PRO B N 1
ATOM 7688 C CA . PRO B 1 424 ? -20.969 -11.719 27.094 1 93.94 424 PRO B CA 1
ATOM 7689 C C . PRO B 1 424 ? -21.719 -11.633 28.422 1 93.94 424 PRO B C 1
ATOM 7691 O O . PRO B 1 424 ? -22.922 -11.406 28.453 1 93.94 424 PRO B O 1
ATOM 7694 N N . ASP B 1 425 ? -21 -11.859 29.516 1 92.75 425 ASP B N 1
ATOM 7695 C CA . ASP B 1 425 ? -21.562 -11.688 30.844 1 92.75 425 ASP B CA 1
ATOM 7696 C C . ASP B 1 425 ? -21.656 -10.211 31.219 1 92.75 425 ASP B C 1
ATOM 7698 O O . ASP B 1 425 ? -22.578 -9.797 31.922 1 92.75 425 ASP B O 1
ATOM 7702 N N . MET B 1 426 ? -20.672 -9.469 30.75 1 92.69 426 MET B N 1
ATOM 7703 C CA . MET B 1 426 ? -20.609 -8.031 31.016 1 92.69 426 MET B CA 1
ATOM 7704 C C . MET B 1 426 ? -20.078 -7.281 29.797 1 92.69 426 MET B C 1
ATOM 7706 O O . MET B 1 426 ? -19.188 -7.773 29.109 1 92.69 426 MET B O 1
ATOM 7710 N N . VAL B 1 427 ? -20.703 -6.133 29.562 1 94.38 427 VAL B N 1
ATOM 7711 C CA . VAL B 1 427 ? -20.234 -5.285 28.469 1 94.38 427 VAL B CA 1
ATOM 7712 C C . VAL B 1 427 ? -20.328 -3.818 28.875 1 94.38 427 VAL B C 1
ATOM 7714 O O . VAL B 1 427 ? -21.281 -3.4 29.531 1 94.38 427 VAL B O 1
ATOM 7717 N N . ALA B 1 428 ? -19.25 -3.113 28.641 1 93.94 428 ALA B N 1
ATOM 7718 C CA . ALA B 1 428 ? -19.234 -1.661 28.797 1 93.94 428 ALA B CA 1
ATOM 7719 C C . ALA B 1 428 ? -18.719 -0.973 27.547 1 93.94 428 ALA B C 1
ATOM 7721 O O . ALA B 1 428 ? -17.781 -1.463 26.891 1 93.94 428 ALA B O 1
ATOM 7722 N N . THR B 1 429 ? -19.391 0.051 27.156 1 94.81 429 THR B N 1
ATOM 7723 C CA . THR B 1 429 ? -19 0.806 25.969 1 94.81 429 THR B CA 1
ATOM 7724 C C . THR B 1 429 ? -18.797 2.279 26.312 1 94.81 429 THR B C 1
ATOM 7726 O O . THR B 1 429 ? -19.391 2.789 27.266 1 94.81 429 THR B O 1
ATOM 7729 N N . PHE B 1 430 ? -17.922 2.941 25.578 1 94.69 430 PHE B N 1
ATOM 7730 C CA . PHE B 1 430 ? -17.641 4.363 25.734 1 94.69 430 PHE B CA 1
ATOM 7731 C C . PHE B 1 430 ? -17.328 5.012 24.406 1 94.69 430 PHE B C 1
ATOM 7733 O O . PHE B 1 430 ? -16.641 4.426 23.562 1 94.69 430 PHE B O 1
ATOM 7740 N N . SER B 1 431 ? -17.922 6.102 24.172 1 93.75 431 SER B N 1
ATOM 7741 C CA . SER B 1 431 ? -17.641 6.902 23 1 93.75 431 SER B CA 1
ATOM 7742 C C . SER B 1 431 ? -16.922 8.195 23.375 1 93.75 431 SER B C 1
ATOM 7744 O O . SER B 1 431 ? -17.406 8.961 24.203 1 93.75 431 SER B O 1
ATOM 7746 N N . GLY B 1 432 ? -15.805 8.391 22.781 1 92.5 432 GLY B N 1
ATOM 7747 C CA . GLY B 1 432 ? -15.031 9.578 23.094 1 92.5 432 GLY B CA 1
ATOM 7748 C C . GLY B 1 432 ? -15.445 10.789 22.281 1 92.5 432 GLY B C 1
ATOM 7749 O O . GLY B 1 432 ? -16.234 10.672 21.344 1 92.5 432 GLY B O 1
ATOM 7750 N N . SER B 1 433 ? -14.945 11.938 22.75 1 93.88 433 SER B N 1
ATOM 7751 C CA . SER B 1 433 ? -15.133 13.164 21.984 1 93.88 433 SER B CA 1
ATOM 7752 C C . SER B 1 433 ? -14.227 13.195 20.75 1 93.88 433 SER B C 1
ATOM 7754 O O . SER B 1 433 ? -13.289 12.398 20.656 1 93.88 433 SER B O 1
ATOM 7756 N N . ALA B 1 434 ? -14.594 14.062 19.875 1 96.06 434 ALA B N 1
ATOM 7757 C CA . ALA B 1 434 ? -13.812 14.195 18.641 1 96.06 434 ALA B CA 1
ATOM 7758 C C . ALA B 1 434 ? -12.398 14.688 18.938 1 96.06 434 ALA B C 1
ATOM 7760 O O . ALA B 1 434 ? -12.203 15.57 19.781 1 96.06 434 ALA B O 1
ATOM 7761 N N . GLN B 1 435 ? -11.484 14.055 18.375 1 96.5 435 GLN B N 1
ATOM 7762 C CA . GLN B 1 435 ? -10.078 14.461 18.375 1 96.5 435 GLN B CA 1
ATOM 7763 C C . GLN B 1 435 ? -9.594 14.789 16.969 1 96.5 435 GLN B C 1
ATOM 7765 O O . GLN B 1 435 ? -10.367 14.711 16.016 1 96.5 435 GLN B O 1
ATOM 7770 N N . VAL B 1 436 ? -8.359 15.305 16.938 1 95.81 436 VAL B N 1
ATOM 7771 C CA . VAL B 1 436 ? -7.879 15.758 15.633 1 95.81 436 VAL B CA 1
ATOM 7772 C C . VAL B 1 436 ? -6.516 15.133 15.336 1 95.81 436 VAL B C 1
ATOM 7774 O O . VAL B 1 436 ? -5.668 15.023 16.219 1 95.81 436 VAL B O 1
ATOM 7777 N N . PHE B 1 437 ? -6.395 14.664 14.133 1 94.31 437 PHE B N 1
ATOM 7778 C CA . PHE B 1 437 ? -5.109 14.219 13.602 1 94.31 437 PHE B CA 1
ATOM 7779 C C . PHE B 1 437 ? -4.863 14.797 12.211 1 94.31 437 PHE B C 1
ATOM 7781 O O . PHE B 1 437 ? -5.613 14.516 11.273 1 94.31 437 PHE B O 1
ATOM 7788 N N . GLU B 1 438 ? -3.838 15.555 12.062 1 92.31 438 GLU B N 1
ATOM 7789 C CA . GLU B 1 438 ? -3.443 16.188 10.805 1 92.31 438 GLU B CA 1
ATOM 7790 C C . GLU B 1 438 ? -4.605 16.953 10.188 1 92.31 438 GLU B C 1
ATOM 7792 O O . GLU B 1 438 ? -4.879 16.828 8.992 1 92.31 438 GLU B O 1
ATOM 7797 N N . GLY B 1 439 ? -5.328 17.562 11.023 1 94.88 439 GLY B N 1
ATOM 7798 C CA . GLY B 1 439 ? -6.395 18.453 10.578 1 94.88 439 GLY B CA 1
ATOM 7799 C C . GLY B 1 439 ? -7.684 17.719 10.266 1 94.88 439 GLY B C 1
ATOM 7800 O O . GLY B 1 439 ? -8.664 18.312 9.82 1 94.88 439 GLY B O 1
ATOM 7801 N N . HIS B 1 440 ? -7.766 16.438 10.523 1 96.81 440 HIS B N 1
ATOM 7802 C CA . HIS B 1 440 ? -8.969 15.648 10.312 1 96.81 440 HIS B CA 1
ATOM 7803 C C . HIS B 1 440 ? -9.562 15.18 11.633 1 96.81 440 HIS B C 1
ATOM 7805 O O . HIS B 1 440 ? -8.836 14.703 12.508 1 96.81 440 HIS B O 1
ATOM 7811 N N . PRO B 1 441 ? -10.812 15.375 11.789 1 97.75 441 PRO B N 1
ATOM 7812 C CA . PRO B 1 441 ? -11.438 14.859 13.016 1 97.75 441 PRO B CA 1
ATOM 7813 C C . PRO B 1 441 ? -11.523 13.336 13.039 1 97.75 441 PRO B C 1
ATOM 7815 O O . PRO B 1 441 ? -11.648 12.703 11.984 1 97.75 441 PRO B O 1
ATOM 7818 N N . PHE B 1 442 ? -11.406 12.781 14.188 1 97.94 442 PHE B N 1
ATOM 7819 C CA . PHE B 1 442 ? -11.664 11.359 14.359 1 97.94 442 PHE B CA 1
ATOM 7820 C C . PHE B 1 442 ? -12.289 11.078 15.719 1 97.94 442 PHE B C 1
ATOM 7822 O O . PHE B 1 442 ? -12.125 11.859 16.656 1 97.94 442 PHE B O 1
ATOM 7829 N N . ILE B 1 443 ? -13.062 10.055 15.82 1 98.06 443 ILE B N 1
ATOM 7830 C CA . ILE B 1 443 ? -13.719 9.617 17.047 1 98.06 443 ILE B CA 1
ATOM 7831 C C . ILE B 1 443 ? -13.359 8.156 17.328 1 98.06 443 ILE B C 1
ATOM 7833 O O . ILE B 1 443 ? -13.336 7.332 16.406 1 98.06 443 ILE B O 1
ATOM 7837 N N . VAL B 1 444 ? -13 7.922 18.531 1 97.94 444 VAL B N 1
ATOM 7838 C CA . VAL B 1 444 ? -12.727 6.559 18.969 1 97.94 444 VAL B CA 1
ATOM 7839 C C . VAL B 1 444 ? -13.844 6.078 19.891 1 97.94 444 VAL B C 1
ATOM 7841 O O . VAL B 1 444 ? -14.273 6.809 20.797 1 97.94 444 VAL B O 1
ATOM 7844 N N . GLU B 1 445 ? -14.359 4.98 19.609 1 97.75 445 GLU B N 1
ATOM 7845 C CA . GLU B 1 445 ? -15.289 4.266 20.469 1 97.75 445 GLU B CA 1
ATOM 7846 C C . GLU B 1 445 ? -14.703 2.939 20.953 1 97.75 445 GLU B C 1
ATOM 7848 O O . GLU B 1 445 ? -13.992 2.266 20.188 1 97.75 445 GLU B O 1
ATOM 7853 N N . ALA B 1 446 ? -14.992 2.664 22.203 1 97.19 446 ALA B N 1
ATOM 7854 C CA . ALA B 1 446 ? -14.414 1.443 22.75 1 97.19 446 ALA B CA 1
ATOM 7855 C C . ALA B 1 446 ? -15.461 0.624 23.5 1 97.19 446 ALA B C 1
ATOM 7857 O O . ALA B 1 446 ? -16.406 1.181 24.062 1 97.19 446 ALA B O 1
ATOM 7858 N N . GLY B 1 447 ? -15.352 -0.659 23.406 1 96.19 447 GLY B N 1
ATOM 7859 C CA . GLY B 1 447 ? -16.109 -1.624 24.188 1 96.19 447 GLY B CA 1
ATOM 7860 C C . GLY B 1 447 ? -15.242 -2.713 24.797 1 96.19 447 GLY B C 1
ATOM 7861 O O . GLY B 1 447 ? -14.273 -3.162 24.172 1 96.19 447 GLY B O 1
ATOM 7862 N N . VAL B 1 448 ? -15.602 -3.035 26 1 95.44 448 VAL B N 1
ATOM 7863 C CA . VAL B 1 448 ? -14.922 -4.141 26.672 1 95.44 448 VAL B CA 1
ATOM 7864 C C . VAL B 1 448 ? -15.953 -5.141 27.188 1 95.44 448 VAL B C 1
ATOM 7866 O O . VAL B 1 448 ? -16.969 -4.75 27.781 1 95.44 448 VAL B O 1
ATOM 7869 N N . SER B 1 449 ? -15.734 -6.348 26.859 1 95.06 449 SER B N 1
ATOM 7870 C CA . SER B 1 449 ? -16.625 -7.402 27.328 1 95.06 449 SER B CA 1
ATOM 7871 C C . SER B 1 449 ? -15.859 -8.484 28.094 1 95.06 449 SER B C 1
ATOM 7873 O O . SER B 1 449 ? -14.664 -8.672 27.875 1 95.06 449 SER B O 1
ATOM 7875 N N . VAL B 1 450 ? -16.547 -9.109 29.031 1 93.88 450 VAL B N 1
ATOM 7876 C CA . VAL B 1 450 ? -15.984 -10.227 29.781 1 93.88 450 VAL B CA 1
ATOM 7877 C C . VAL B 1 450 ? -16.938 -11.422 29.719 1 93.88 450 VAL B C 1
ATOM 7879 O O . VAL B 1 450 ? -18.156 -11.266 29.891 1 93.88 450 VAL B O 1
ATOM 7882 N N . GLY B 1 451 ? -16.328 -12.539 29.406 1 92.81 451 GLY B N 1
ATOM 7883 C CA . GLY B 1 451 ? -17.125 -13.75 29.344 1 92.81 451 GLY B CA 1
ATOM 7884 C C . GLY B 1 451 ? -17.703 -14.023 27.969 1 92.81 451 GLY B C 1
ATOM 7885 O O . GLY B 1 451 ? -17.344 -13.352 27 1 92.81 451 GLY B O 1
ATOM 7886 N N . GLY B 1 452 ? -18.531 -15.062 27.844 1 90 452 GLY B N 1
ATOM 7887 C CA . GLY B 1 452 ? -19.125 -15.516 26.594 1 90 452 GLY B CA 1
ATOM 7888 C C . GLY B 1 452 ? -18.766 -16.938 26.25 1 90 452 GLY B C 1
ATOM 7889 O O . GLY B 1 452 ? -17.656 -17.406 26.531 1 90 452 GLY B O 1
ATOM 7890 N N . LYS B 1 453 ? -19.641 -17.609 25.656 1 82.5 453 LYS B N 1
ATOM 7891 C CA . LYS B 1 453 ? -19.484 -19.031 25.422 1 82.5 453 LYS B CA 1
ATOM 7892 C C . LYS B 1 453 ? -18.453 -19.297 24.312 1 82.5 453 LYS B C 1
ATOM 7894 O O . LYS B 1 453 ? -17.594 -20.156 24.453 1 82.5 453 LYS B O 1
ATOM 7899 N N . ASP B 1 454 ? -18.469 -18.562 23.266 1 83.5 454 ASP B N 1
ATOM 7900 C CA . ASP B 1 454 ? -17.625 -18.844 22.109 1 83.5 454 ASP B CA 1
ATOM 7901 C C . ASP B 1 454 ? -16.438 -17.875 22.047 1 83.5 454 ASP B C 1
ATOM 7903 O O . ASP B 1 454 ? -15.859 -17.672 20.984 1 83.5 454 ASP B O 1
ATOM 7907 N N . VAL B 1 455 ? -16.141 -17.375 23.281 1 90.06 455 VAL B N 1
ATOM 7908 C CA . VAL B 1 455 ? -15.023 -16.438 23.328 1 90.06 455 VAL B CA 1
ATOM 7909 C C . VAL B 1 455 ? -13.781 -17.172 23.859 1 90.06 455 VAL B C 1
ATOM 7911 O O . VAL B 1 455 ? -13.859 -17.938 24.812 1 90.06 455 VAL B O 1
ATOM 7914 N N . LYS B 1 456 ? -12.758 -17 23.172 1 91.94 456 LYS B N 1
ATOM 7915 C CA . LYS B 1 456 ? -11.5 -17.641 23.562 1 91.94 456 LYS B CA 1
ATOM 7916 C C . LYS B 1 456 ? -10.93 -16.984 24.828 1 91.94 456 LYS B C 1
ATOM 7918 O O . LYS B 1 456 ? -11.164 -15.805 25.078 1 91.94 456 LYS B O 1
ATOM 7923 N N . GLN B 1 457 ? -10.211 -17.797 25.531 1 93.69 457 GLN B N 1
ATOM 7924 C CA . GLN B 1 457 ? -9.508 -17.25 26.703 1 93.69 457 GLN B CA 1
ATOM 7925 C C . GLN B 1 457 ? -8.438 -16.25 26.281 1 93.69 457 GLN B C 1
ATOM 7927 O O . GLN B 1 457 ? -7.797 -16.406 25.234 1 93.69 457 GLN B O 1
ATOM 7932 N N . GLY B 1 458 ? -8.359 -15.195 27.141 1 94.38 458 GLY B N 1
ATOM 7933 C CA . GLY B 1 458 ? -7.383 -14.156 26.844 1 94.38 458 GLY B CA 1
ATOM 7934 C C . GLY B 1 458 ? -7.992 -12.938 26.172 1 94.38 458 GLY B C 1
ATOM 7935 O O . GLY B 1 458 ? -9.195 -12.703 26.281 1 94.38 458 GLY B O 1
ATOM 7936 N N . LEU B 1 459 ? -7.141 -12.18 25.641 1 94.25 459 LEU B N 1
ATOM 7937 C CA . LEU B 1 459 ? -7.562 -10.938 25.016 1 94.25 459 LEU B CA 1
ATOM 7938 C C . LEU B 1 459 ? -7.977 -11.18 23.562 1 94.25 459 LEU B C 1
ATOM 7940 O O . LEU B 1 459 ? -7.195 -11.695 22.766 1 94.25 459 LEU B O 1
ATOM 7944 N N . ASN B 1 460 ? -9.219 -10.938 23.281 1 95.44 460 ASN B N 1
ATOM 7945 C CA . ASN B 1 460 ? -9.75 -10.945 21.922 1 95.44 460 ASN B CA 1
ATOM 7946 C C . ASN B 1 460 ? -10 -9.523 21.422 1 95.44 460 ASN B C 1
ATOM 7948 O O . ASN B 1 460 ? -10.953 -8.875 21.859 1 95.44 460 ASN B O 1
ATOM 7952 N N . VAL B 1 461 ? -9.195 -9.102 20.484 1 96.44 461 VAL B N 1
ATOM 7953 C CA . VAL B 1 461 ? -9.234 -7.707 20.062 1 96.44 461 VAL B CA 1
ATOM 7954 C C . VAL B 1 461 ? -10 -7.59 18.734 1 96.44 461 VAL B C 1
ATOM 7956 O O . VAL B 1 461 ? -9.68 -8.281 17.766 1 96.44 461 VAL B O 1
ATOM 7959 N N . PHE B 1 462 ? -10.969 -6.82 18.719 1 97.19 462 PHE B N 1
ATOM 7960 C CA . PHE B 1 462 ? -11.773 -6.508 17.547 1 97.19 462 PHE B CA 1
ATOM 7961 C C . PHE B 1 462 ? -11.547 -5.066 17.109 1 97.19 462 PHE B C 1
ATOM 7963 O O . PHE B 1 462 ? -11.836 -4.129 17.844 1 97.19 462 PHE B O 1
ATOM 7970 N N . ARG B 1 463 ? -11.062 -4.859 15.898 1 97.94 463 ARG B N 1
ATOM 7971 C CA . ARG B 1 463 ? -10.625 -3.561 15.406 1 97.94 463 ARG B CA 1
ATOM 7972 C C . ARG B 1 463 ? -11.508 -3.084 14.258 1 97.94 463 ARG B C 1
ATOM 7974 O O . ARG B 1 463 ? -11.75 -3.826 13.305 1 97.94 463 ARG B O 1
ATOM 7981 N N . PHE B 1 464 ? -12.008 -1.899 14.352 1 98.25 464 PHE B N 1
ATOM 7982 C CA . PHE B 1 464 ? -12.852 -1.331 13.305 1 98.25 464 PHE B CA 1
ATOM 7983 C C . PHE B 1 464 ? -12.336 0.039 12.883 1 98.25 464 PHE B C 1
ATOM 7985 O O . PHE B 1 464 ? -11.898 0.832 13.719 1 98.25 464 PHE B O 1
ATOM 7992 N N . ALA B 1 465 ? -12.352 0.327 11.641 1 97.88 465 ALA B N 1
ATOM 7993 C CA . ALA B 1 465 ? -12.047 1.634 11.062 1 97.88 465 ALA B CA 1
ATOM 7994 C C . ALA B 1 465 ? -13.102 2.045 10.039 1 97.88 465 ALA B C 1
ATOM 7996 O O . ALA B 1 465 ? -13.328 1.34 9.055 1 97.88 465 ALA B O 1
ATOM 7997 N N . ASN B 1 466 ? -13.742 3.188 10.297 1 97.69 466 ASN B N 1
ATOM 7998 C CA . ASN B 1 466 ? -14.883 3.605 9.492 1 97.69 466 ASN B CA 1
ATOM 7999 C C . ASN B 1 466 ? -15.883 2.471 9.312 1 97.69 466 ASN B C 1
ATOM 8001 O O . ASN B 1 466 ? -16.328 2.209 8.188 1 97.69 466 ASN B O 1
ATOM 8005 N N . ARG B 1 467 ? -16.078 1.761 10.398 1 97.19 467 ARG B N 1
ATOM 8006 C CA . ARG B 1 467 ? -17.078 0.706 10.562 1 97.19 467 ARG B CA 1
ATOM 8007 C C . ARG B 1 467 ? -16.766 -0.474 9.641 1 97.19 467 ARG B C 1
ATOM 8009 O O . ARG B 1 467 ? -17.688 -1.094 9.094 1 97.19 467 ARG B O 1
ATOM 8016 N N . ILE B 1 468 ? -15.523 -0.694 9.352 1 96.69 468 ILE B N 1
ATOM 8017 C CA . ILE B 1 468 ? -15.055 -1.897 8.672 1 96.69 468 ILE B CA 1
ATOM 8018 C C . ILE B 1 468 ? -14.172 -2.713 9.609 1 96.69 468 ILE B C 1
ATOM 8020 O O . ILE B 1 468 ? -13.297 -2.162 10.281 1 96.69 468 ILE B O 1
ATOM 8024 N N . PRO B 1 469 ? -14.328 -4.02 9.656 1 97.69 469 PRO B N 1
ATOM 8025 C CA . PRO B 1 469 ? -13.461 -4.863 10.477 1 97.69 469 PRO B CA 1
ATOM 8026 C C . PRO B 1 469 ? -12.055 -4.996 9.906 1 97.69 469 PRO B C 1
ATOM 8028 O O . PRO B 1 469 ? -11.891 -5.184 8.695 1 97.69 469 PRO B O 1
ATOM 8031 N N . LEU B 1 470 ? -11.07 -4.844 10.75 1 96.88 470 LEU B N 1
ATOM 8032 C CA . LEU B 1 470 ? -9.68 -5.062 10.367 1 96.88 470 LEU B CA 1
ATOM 8033 C C . LEU B 1 470 ? -9.188 -6.418 10.867 1 96.88 470 LEU B C 1
ATOM 8035 O O . LEU B 1 470 ? -8.75 -6.539 12.016 1 96.88 470 LEU B O 1
ATOM 8039 N N . LEU B 1 471 ? -9.102 -7.395 10.008 1 94.94 471 LEU B N 1
ATOM 8040 C CA . LEU B 1 471 ? -8.875 -8.766 10.453 1 94.94 471 LEU B CA 1
ATOM 8041 C C . LEU B 1 471 ? -7.395 -9.125 10.383 1 94.94 471 LEU B C 1
ATOM 8043 O O . LEU B 1 471 ? -6.941 -10.039 11.062 1 94.94 471 LEU B O 1
ATOM 8047 N N . PHE B 1 472 ? -6.66 -8.406 9.539 1 90.94 472 PHE B N 1
ATOM 8048 C CA . PHE B 1 472 ? -5.297 -8.844 9.281 1 90.94 472 PHE B CA 1
ATOM 8049 C C . PHE B 1 472 ? -4.289 -7.887 9.914 1 90.94 472 PHE B C 1
ATOM 8051 O O . PHE B 1 472 ? -4.652 -6.785 10.328 1 90.94 472 PHE B O 1
ATOM 8058 N N . GLU B 1 473 ? -3.096 -8.336 10.039 1 87.81 473 GLU B N 1
ATOM 8059 C CA . GLU B 1 473 ? -1.955 -7.562 10.516 1 87.81 473 GLU B CA 1
ATOM 8060 C C . GLU B 1 473 ? -2.209 -7.016 11.922 1 87.81 473 GLU B C 1
ATOM 8062 O O . GLU B 1 473 ? -1.966 -5.836 12.188 1 87.81 473 GLU B O 1
ATOM 8067 N N . GLN B 1 474 ? -2.695 -7.781 12.758 1 88.5 474 GLN B N 1
ATOM 8068 C CA . GLN B 1 474 ? -3.045 -7.387 14.117 1 88.5 474 GLN B CA 1
ATOM 8069 C C . GLN B 1 474 ? -1.809 -6.953 14.898 1 88.5 474 GLN B C 1
ATOM 8071 O O . GLN B 1 474 ? -1.877 -6.039 15.727 1 88.5 474 GLN B O 1
ATOM 8076 N N . GLY B 1 475 ? -0.758 -7.602 14.641 1 83.38 475 GLY B N 1
ATOM 8077 C CA . GLY B 1 475 ? 0.447 -7.363 15.414 1 83.38 475 GLY B CA 1
ATOM 8078 C C . GLY B 1 475 ? 0.97 -5.945 15.281 1 83.38 475 GLY B C 1
ATOM 8079 O O . GLY B 1 475 ? 1.613 -5.43 16.203 1 83.38 475 GLY B O 1
ATOM 8080 N N . ALA B 1 476 ? 0.665 -5.324 14.242 1 84.75 476 ALA B N 1
ATOM 8081 C CA . ALA B 1 476 ? 1.207 -3.994 13.984 1 84.75 476 ALA B CA 1
ATOM 8082 C C . ALA B 1 476 ? 0.157 -2.914 14.234 1 84.75 476 ALA B C 1
ATOM 8084 O O . ALA B 1 476 ? 0.466 -1.721 14.203 1 84.75 476 ALA B O 1
ATOM 8085 N N . ASP B 1 477 ? -1.024 -3.283 14.57 1 92.81 477 ASP B N 1
ATOM 8086 C CA . ASP B 1 477 ? -2.139 -2.346 14.664 1 92.81 477 ASP B CA 1
ATOM 8087 C C . ASP B 1 477 ? -2.145 -1.636 16.016 1 92.81 477 ASP B C 1
ATOM 8089 O O . ASP B 1 477 ? -1.891 -2.256 17.047 1 92.81 477 ASP B O 1
ATOM 8093 N N . VAL B 1 478 ? -2.461 -0.375 16.031 1 95.19 478 VAL B N 1
ATOM 8094 C CA . VAL B 1 478 ? -2.418 0.494 17.203 1 95.19 478 VAL B CA 1
ATOM 8095 C C . VAL B 1 478 ? -3.379 -0.028 18.266 1 95.19 478 VAL B C 1
ATOM 8097 O O . VAL B 1 478 ? -3.084 0.036 19.469 1 95.19 478 VAL B O 1
ATOM 8100 N N . VAL B 1 479 ? -4.492 -0.583 17.875 1 96.62 479 VAL B N 1
ATOM 8101 C CA . VAL B 1 479 ? -5.5 -1.058 18.812 1 96.62 479 VAL B CA 1
ATOM 8102 C C . VAL B 1 479 ? -4.977 -2.283 19.562 1 96.62 479 VAL B C 1
ATOM 8104 O O . VAL B 1 479 ? -5.074 -2.357 20.797 1 96.62 479 VAL B O 1
ATOM 8107 N N . THR B 1 480 ? -4.449 -3.17 18.797 1 95.25 480 THR B N 1
ATOM 8108 C CA . THR B 1 480 ? -3.912 -4.387 19.391 1 95.25 480 THR B CA 1
ATOM 8109 C C . THR B 1 480 ? -2.727 -4.062 20.297 1 95.25 480 THR B C 1
ATOM 8111 O O . THR B 1 480 ? -2.639 -4.57 21.422 1 95.25 480 THR B O 1
ATOM 8114 N N . ARG B 1 481 ? -1.894 -3.258 19.812 1 92.88 481 ARG B N 1
ATOM 8115 C CA . ARG B 1 481 ? -0.713 -2.895 20.594 1 92.88 481 ARG B CA 1
ATOM 8116 C C . ARG B 1 481 ? -1.105 -2.176 21.891 1 92.88 481 ARG B C 1
ATOM 8118 O O . ARG B 1 481 ? -0.5 -2.396 22.938 1 92.88 481 ARG B O 1
ATOM 8125 N N . THR B 1 482 ? -2.041 -1.312 21.812 1 95.19 482 THR B N 1
ATOM 8126 C CA . THR B 1 482 ? -2.518 -0.604 23 1 95.19 482 THR B CA 1
ATOM 8127 C C . THR B 1 482 ? -3.143 -1.576 24 1 95.19 482 THR B C 1
ATOM 8129 O O . THR B 1 482 ? -2.832 -1.537 25.188 1 95.19 482 THR B O 1
ATOM 8132 N N . ALA B 1 483 ? -3.967 -2.459 23.531 1 94 483 ALA B N 1
ATOM 8133 C CA . ALA B 1 483 ? -4.652 -3.42 24.391 1 94 483 ALA B CA 1
ATOM 8134 C C . ALA B 1 483 ? -3.654 -4.348 25.078 1 94 483 ALA B C 1
ATOM 8136 O O . ALA B 1 483 ? -3.836 -4.711 26.234 1 94 483 ALA B O 1
ATOM 8137 N N . MET B 1 484 ? -2.627 -4.664 24.391 1 91.88 484 MET B N 1
ATOM 8138 C CA . MET B 1 484 ? -1.693 -5.672 24.891 1 91.88 484 MET B CA 1
ATOM 8139 C C . MET B 1 484 ? -0.611 -5.027 25.75 1 91.88 484 MET B C 1
ATOM 8141 O O . MET B 1 484 ? -0.18 -5.609 26.75 1 91.88 484 MET B O 1
ATOM 8145 N N . LYS B 1 485 ? -0.218 -3.818 25.406 1 90.12 485 LYS B N 1
ATOM 8146 C CA . LYS B 1 485 ? 1.01 -3.309 26 1 90.12 485 LYS B CA 1
ATOM 8147 C C . LYS B 1 485 ? 0.729 -2.082 26.875 1 90.12 485 LYS B C 1
ATOM 8149 O O . LYS B 1 485 ? 1.493 -1.773 27.781 1 90.12 485 LYS B O 1
ATOM 8154 N N . ARG B 1 486 ? -0.278 -1.349 26.594 1 93.06 486 ARG B N 1
ATOM 8155 C CA . ARG B 1 486 ? -0.409 -0.04 27.219 1 93.06 486 ARG B CA 1
ATOM 8156 C C . ARG B 1 486 ? -1.465 -0.067 28.312 1 93.06 486 ARG B C 1
ATOM 8158 O O . ARG B 1 486 ? -1.552 0.86 29.125 1 93.06 486 ARG B O 1
ATOM 8165 N N . ILE B 1 487 ? -2.268 -1.045 28.328 1 92.12 487 ILE B N 1
ATOM 8166 C CA . ILE B 1 487 ? -3.322 -1.131 29.328 1 92.12 487 ILE B CA 1
ATOM 8167 C C . ILE B 1 487 ? -2.887 -2.066 30.453 1 92.12 487 ILE B C 1
ATOM 8169 O O . ILE B 1 487 ? -2.424 -3.182 30.203 1 92.12 487 ILE B O 1
ATOM 8173 N N . ASN B 1 488 ? -3.016 -1.581 31.656 1 91.19 488 ASN B N 1
ATOM 8174 C CA . ASN B 1 488 ? -2.768 -2.414 32.844 1 91.19 488 ASN B CA 1
ATOM 8175 C C . ASN B 1 488 ? -4.039 -3.119 33.281 1 91.19 488 ASN B C 1
ATOM 8177 O O . ASN B 1 488 ? -4.695 -2.666 34.219 1 91.19 488 ASN B O 1
ATOM 8181 N N . TRP B 1 489 ? -4.25 -4.258 32.875 1 91.88 489 TRP B N 1
ATOM 8182 C CA . TRP B 1 489 ? -5.484 -5.004 33.125 1 91.88 489 TRP B CA 1
ATOM 8183 C C . TRP B 1 489 ? -5.609 -5.418 34.562 1 91.88 489 TRP B C 1
ATOM 8185 O O . TRP B 1 489 ? -6.719 -5.496 35.125 1 91.88 489 TRP B O 1
ATOM 8195 N N . ASN B 1 490 ? -4.5 -5.637 35.188 1 90.5 490 ASN B N 1
ATOM 8196 C CA . ASN B 1 490 ? -4.492 -6.062 36.594 1 90.5 490 ASN B CA 1
ATOM 8197 C C . ASN B 1 490 ? -5.066 -4.984 37.5 1 90.5 490 ASN B C 1
ATOM 8199 O O . ASN B 1 490 ? -5.672 -5.297 38.531 1 90.5 490 ASN B O 1
ATOM 8203 N N . SER B 1 491 ? -4.809 -3.779 37.125 1 90.62 491 SER B N 1
ATOM 8204 C CA . SER B 1 491 ? -5.34 -2.666 37.906 1 90.62 491 SER B CA 1
ATOM 8205 C C . SER B 1 491 ? -6.863 -2.693 37.938 1 90.62 491 SER B C 1
ATOM 8207 O O . SER B 1 491 ? -7.48 -2.109 38.844 1 90.62 491 SER B O 1
ATOM 8209 N N . TYR B 1 492 ? -7.43 -3.414 37 1 88.75 492 TYR B N 1
ATOM 8210 C CA . TYR B 1 492 ? -8.883 -3.506 36.938 1 88.75 492 TYR B CA 1
ATOM 8211 C C . TYR B 1 492 ? -9.367 -4.879 37.406 1 88.75 492 TYR B C 1
ATOM 8213 O O . TYR B 1 492 ? -10.508 -5.258 37.125 1 88.75 492 TYR B O 1
ATOM 8221 N N . LYS B 1 493 ? -8.438 -5.684 37.875 1 89.38 493 LYS B N 1
ATOM 8222 C CA . LYS B 1 493 ? -8.727 -7.016 38.406 1 89.38 493 LYS B CA 1
ATOM 8223 C C . LYS B 1 493 ? -9.141 -7.969 37.281 1 89.38 493 LYS B C 1
ATOM 8225 O O . LYS B 1 493 ? -10.055 -8.781 37.469 1 89.38 493 LYS B O 1
ATOM 8230 N N . ILE B 1 494 ? -8.641 -7.77 36.156 1 90.94 494 ILE B N 1
ATOM 8231 C CA . ILE B 1 494 ? -8.867 -8.648 35.031 1 90.94 494 ILE B CA 1
ATOM 8232 C C . ILE B 1 494 ? -7.59 -9.422 34.719 1 90.94 494 ILE B C 1
ATOM 8234 O O . ILE B 1 494 ? -6.516 -8.828 34.562 1 90.94 494 ILE B O 1
ATOM 8238 N N . ASN B 1 495 ? -7.758 -10.703 34.656 1 90.88 495 ASN B N 1
ATOM 8239 C CA . ASN B 1 495 ? -6.625 -11.547 34.281 1 90.88 495 ASN B CA 1
ATOM 8240 C C . ASN B 1 495 ? -6.531 -11.734 32.75 1 90.88 495 ASN B C 1
ATOM 8242 O O . ASN B 1 495 ? -7.316 -12.477 32.188 1 90.88 495 ASN B O 1
ATOM 8246 N N . GLN B 1 496 ? -5.598 -11.242 32.188 1 89.25 496 GLN B N 1
ATOM 8247 C CA . GLN B 1 496 ? -5.43 -11.18 30.75 1 89.25 496 GLN B CA 1
ATOM 8248 C C . GLN B 1 496 ? -5.262 -12.57 30.156 1 89.25 496 GLN B C 1
ATOM 8250 O O . GLN B 1 496 ? -5.52 -12.781 28.969 1 89.25 496 GLN B O 1
ATOM 8255 N N . THR B 1 497 ? -4.793 -13.516 30.859 1 89.56 497 THR B N 1
ATOM 8256 C CA . THR B 1 497 ? -4.496 -14.844 30.328 1 89.56 497 THR B CA 1
ATOM 8257 C C . THR B 1 497 ? -5.668 -15.789 30.562 1 89.56 497 THR B C 1
ATOM 8259 O O . THR B 1 497 ? -5.98 -16.625 29.703 1 89.56 497 THR B O 1
ATOM 8262 N N . GLN B 1 498 ? -6.398 -15.648 31.609 1 91.62 498 GLN B N 1
ATOM 8263 C CA . GLN B 1 498 ? -7.406 -16.625 32.031 1 91.62 498 GLN B CA 1
ATOM 8264 C C . GLN B 1 498 ? -8.805 -16.156 31.641 1 91.62 498 GLN B C 1
ATOM 8266 O O . GLN B 1 498 ? -9.656 -16.969 31.25 1 91.62 498 GLN B O 1
ATOM 8271 N N . ASP B 1 499 ? -9.039 -14.914 31.766 1 92.94 499 ASP B N 1
ATOM 8272 C CA . ASP B 1 499 ? -10.383 -14.391 31.516 1 92.94 499 ASP B CA 1
ATOM 8273 C C . ASP B 1 499 ? -10.656 -14.289 30.016 1 92.94 499 ASP B C 1
ATOM 8275 O O . ASP B 1 499 ? -9.719 -14.18 29.219 1 92.94 499 ASP B O 1
ATOM 8279 N N . LYS B 1 500 ? -11.922 -14.398 29.672 1 95.31 500 LYS B N 1
ATOM 8280 C CA . LYS B 1 500 ? -12.367 -14.195 28.297 1 95.31 500 LYS B CA 1
ATOM 8281 C C . LYS B 1 500 ? -12.711 -12.727 28.047 1 95.31 500 LYS B C 1
ATOM 8283 O O . LYS B 1 500 ? -13.812 -12.273 28.375 1 95.31 500 LYS B O 1
ATOM 8288 N N . ILE B 1 501 ? -11.773 -12.023 27.531 1 94.94 501 ILE B N 1
ATOM 8289 C CA . ILE B 1 501 ? -11.922 -10.57 27.406 1 94.94 501 ILE B CA 1
ATOM 8290 C C . ILE B 1 501 ? -12.078 -10.188 25.938 1 94.94 501 ILE B C 1
ATOM 8292 O O . ILE B 1 501 ? -11.32 -10.648 25.094 1 94.94 501 ILE B O 1
ATOM 8296 N N . GLY B 1 502 ? -13.086 -9.422 25.656 1 95.56 502 GLY B N 1
ATOM 8297 C CA . GLY B 1 502 ? -13.234 -8.797 24.344 1 95.56 502 GLY B CA 1
ATOM 8298 C C . GLY B 1 502 ? -12.961 -7.305 24.375 1 95.56 502 GLY B C 1
ATOM 8299 O O . GLY B 1 502 ? -13.477 -6.586 25.219 1 95.56 502 GLY B O 1
ATOM 8300 N N . VAL B 1 503 ? -12.062 -6.855 23.547 1 96.38 503 VAL B N 1
ATOM 8301 C CA . VAL B 1 503 ? -11.773 -5.434 23.391 1 96.38 503 VAL B CA 1
ATOM 8302 C C . VAL B 1 503 ? -12.211 -4.969 22 1 96.38 503 VAL B C 1
ATOM 8304 O O . VAL B 1 503 ? -11.711 -5.465 20.984 1 96.38 503 VAL B O 1
ATOM 8307 N N . PHE B 1 504 ? -13.117 -4.086 21.969 1 97.31 504 PHE B N 1
ATOM 8308 C CA . PHE B 1 504 ? -13.664 -3.559 20.734 1 97.31 504 PHE B CA 1
ATOM 8309 C C . PHE B 1 504 ? -13.32 -2.084 20.562 1 97.31 504 PHE B C 1
ATOM 8311 O O . PHE B 1 504 ? -13.648 -1.265 21.422 1 97.31 504 PHE B O 1
ATOM 8318 N N . VAL B 1 505 ? -12.672 -1.718 19.5 1 98.19 505 VAL B N 1
ATOM 8319 C CA . VAL B 1 505 ? -12.328 -0.319 19.266 1 98.19 505 VAL B CA 1
ATOM 8320 C C . VAL B 1 505 ? -12.727 0.086 17.859 1 98.19 505 VAL B C 1
ATOM 8322 O O . VAL B 1 505 ? -12.359 -0.584 16.891 1 98.19 505 VAL B O 1
ATOM 8325 N N . SER B 1 506 ? -13.492 1.099 17.734 1 98.31 506 SER B N 1
ATOM 8326 C CA . SER B 1 506 ? -13.906 1.67 16.453 1 98.31 506 SER B CA 1
ATOM 8327 C C . SER B 1 506 ? -13.352 3.08 16.281 1 98.31 506 SER B C 1
ATOM 8329 O O . SER B 1 506 ? -13.57 3.947 17.125 1 98.31 506 SER B O 1
ATOM 8331 N N . ILE B 1 507 ? -12.625 3.279 15.219 1 98.19 507 ILE B N 1
ATOM 8332 C CA . ILE B 1 507 ? -12.102 4.594 14.859 1 98.19 507 ILE B CA 1
ATOM 8333 C C . ILE B 1 507 ? -12.789 5.094 13.586 1 98.19 507 ILE B C 1
ATOM 8335 O O . ILE B 1 507 ? -12.789 4.41 12.562 1 98.19 507 ILE B O 1
ATOM 8339 N N . VAL B 1 508 ? -13.414 6.234 13.641 1 98.19 508 VAL B N 1
ATOM 8340 C CA . VAL B 1 508 ? -14.016 6.82 12.453 1 98.19 508 VAL B CA 1
ATOM 8341 C C . VAL B 1 508 ? -13.375 8.172 12.156 1 98.19 508 VAL B C 1
ATOM 8343 O O . VAL B 1 508 ? -13.008 8.906 13.078 1 98.19 508 VAL B O 1
ATOM 8346 N N . SER B 1 509 ? -13.219 8.5 10.922 1 97.88 509 SER B N 1
ATOM 8347 C CA . SER B 1 509 ? -12.57 9.734 10.484 1 97.88 509 SER B CA 1
ATOM 8348 C C . SER B 1 509 ? -12.867 10.031 9.023 1 97.88 509 SER B C 1
ATOM 8350 O O . SER B 1 509 ? -13.391 9.172 8.305 1 97.88 509 SER B O 1
ATOM 8352 N N . THR B 1 510 ? -12.656 11.266 8.625 1 96.69 510 THR B N 1
ATOM 8353 C CA . THR B 1 510 ? -12.695 11.609 7.203 1 96.69 510 THR B CA 1
ATOM 8354 C C . THR B 1 510 ? -11.477 11.039 6.48 1 96.69 510 THR B C 1
ATOM 8356 O O . THR B 1 510 ? -11.492 10.875 5.258 1 96.69 510 THR B O 1
ATOM 8359 N N . LYS B 1 511 ? -10.469 10.75 7.262 1 95 511 LYS B N 1
ATOM 8360 C CA . LYS B 1 511 ? -9.25 10.18 6.695 1 95 511 LYS B CA 1
ATOM 8361 C C . LYS B 1 511 ? -8.586 9.219 7.676 1 95 511 LYS B C 1
ATOM 8363 O O . LYS B 1 511 ? -7.957 9.641 8.641 1 95 511 LYS B O 1
ATOM 8368 N N . ILE B 1 512 ? -8.703 7.922 7.406 1 95.56 512 ILE B N 1
ATOM 8369 C CA . ILE B 1 512 ? -8.031 6.898 8.203 1 95.56 512 ILE B CA 1
ATOM 8370 C C . ILE B 1 512 ? -6.617 6.676 7.676 1 95.56 512 ILE B C 1
ATOM 8372 O O . ILE B 1 512 ? -6.422 6.461 6.477 1 95.56 512 ILE B O 1
ATOM 8376 N N . PRO B 1 513 ? -5.621 6.754 8.5 1 92.88 513 PRO B N 1
ATOM 8377 C CA . PRO B 1 513 ? -4.242 6.562 8.039 1 92.88 513 PRO B CA 1
ATOM 8378 C C . PRO B 1 513 ? -3.871 5.086 7.891 1 92.88 513 PRO B C 1
ATOM 8380 O O . PRO B 1 513 ? -2.963 4.605 8.57 1 92.88 513 PRO B O 1
ATOM 8383 N N . PHE B 1 514 ? -4.426 4.434 6.902 1 91.62 514 PHE B N 1
ATOM 8384 C CA . PHE B 1 514 ? -4.07 3.053 6.598 1 91.62 514 PHE B CA 1
ATOM 8385 C C . PHE B 1 514 ? -2.641 2.965 6.074 1 91.62 514 PHE B C 1
ATOM 8387 O O . PHE B 1 514 ? -2.162 3.881 5.406 1 91.62 514 PHE B O 1
ATOM 8394 N N . LYS B 1 515 ? -2.029 1.819 6.27 1 87.38 515 LYS B N 1
ATOM 8395 C CA . LYS B 1 515 ? -0.663 1.619 5.797 1 87.38 515 LYS B CA 1
ATOM 8396 C C . LYS B 1 515 ? -0.649 1.064 4.375 1 87.38 515 LYS B C 1
ATOM 8398 O O . LYS B 1 515 ? 0.392 1.062 3.715 1 87.38 515 LYS B O 1
ATOM 8403 N N . GLY B 1 516 ? -1.766 0.714 3.904 1 87.69 516 GLY B N 1
ATOM 8404 C CA . GLY B 1 516 ? -1.91 0.179 2.559 1 87.69 516 GLY B CA 1
ATOM 8405 C C . GLY B 1 516 ? -3.324 0.293 2.021 1 87.69 516 GLY B C 1
ATOM 8406 O O . GLY B 1 516 ? -4.258 0.573 2.773 1 87.69 516 GLY B O 1
ATOM 8407 N N . THR B 1 517 ? -3.461 -0.016 0.741 1 88.56 517 THR B N 1
ATOM 8408 C CA . THR B 1 517 ? -4.766 0.107 0.1 1 88.56 517 THR B CA 1
ATOM 8409 C C . THR B 1 517 ? -5.676 -1.052 0.496 1 88.56 517 THR B C 1
ATOM 8411 O O . THR B 1 517 ? -6.887 -1.005 0.266 1 88.56 517 THR B O 1
ATOM 8414 N N . GLY B 1 518 ? -5.113 -2.053 1.114 1 88.5 518 GLY B N 1
ATOM 8415 C CA . GLY B 1 518 ? -5.906 -3.174 1.592 1 88.5 518 GLY B CA 1
ATOM 8416 C C . GLY B 1 518 ? -6.625 -2.885 2.896 1 88.5 518 GLY B C 1
ATOM 8417 O O . GLY B 1 518 ? -7.438 -3.688 3.355 1 88.5 518 GLY B O 1
ATOM 8418 N N . LYS B 1 519 ? -6.359 -1.757 3.514 1 90.06 519 LYS B N 1
ATOM 8419 C CA . LYS B 1 519 ? -7.027 -1.312 4.734 1 90.06 519 LYS B CA 1
ATOM 8420 C C . LYS B 1 519 ? -6.949 -2.375 5.824 1 90.06 519 LYS B C 1
ATOM 8422 O O . LYS B 1 519 ? -7.961 -2.725 6.434 1 90.06 519 LYS B O 1
ATOM 8427 N N . GLU B 1 520 ? -5.738 -2.855 6.117 1 88.94 520 GLU B N 1
ATOM 8428 C CA . GLU B 1 520 ? -5.605 -4.008 7.004 1 88.94 520 GLU B CA 1
ATOM 8429 C C . GLU B 1 520 ? -5.324 -3.566 8.438 1 88.94 520 GLU B C 1
ATOM 8431 O O . GLU B 1 520 ? -5.645 -4.289 9.391 1 88.94 520 GLU B O 1
ATOM 8436 N N . TYR B 1 521 ? -4.684 -2.369 8.539 1 91.06 521 TYR B N 1
ATOM 8437 C CA . TYR B 1 521 ? -4.375 -1.941 9.898 1 91.06 521 TYR B CA 1
ATOM 8438 C C . TYR B 1 521 ? -3.996 -0.465 9.93 1 91.06 521 TYR B C 1
ATOM 8440 O O . TYR B 1 521 ? -3.752 0.144 8.891 1 91.06 521 TYR B O 1
ATOM 8448 N N . ILE B 1 522 ? -4.059 0.085 11.117 1 92.88 522 ILE B N 1
ATOM 8449 C CA . ILE B 1 522 ? -3.574 1.425 11.438 1 92.88 522 ILE B CA 1
ATOM 8450 C C . ILE B 1 522 ? -2.287 1.33 12.25 1 92.88 522 ILE B C 1
ATOM 8452 O O . ILE B 1 522 ? -2.25 0.663 13.289 1 92.88 522 ILE B O 1
ATOM 8456 N N . GLY B 1 523 ? -1.282 1.977 11.797 1 86.88 523 GLY B N 1
ATOM 8457 C CA . GLY B 1 523 ? 0.02 1.854 12.43 1 86.88 523 GLY B CA 1
ATOM 8458 C C . GLY B 1 523 ? 0.048 2.4 13.844 1 86.88 523 GLY B C 1
ATOM 8459 O O . GLY B 1 523 ? -0.749 3.273 14.195 1 86.88 523 GLY B O 1
ATOM 8460 N N . ASP B 1 524 ? 0.944 1.939 14.625 1 88.06 524 ASP B N 1
ATOM 8461 C CA . ASP B 1 524 ? 1.108 2.338 16.016 1 88.06 524 ASP B CA 1
ATOM 8462 C C . ASP B 1 524 ? 1.991 3.578 16.141 1 88.06 524 ASP B C 1
ATOM 8464 O O . ASP B 1 524 ? 2.295 4.027 17.234 1 88.06 524 ASP B O 1
ATOM 8468 N N . ASP B 1 525 ? 2.309 4.203 15.109 1 84 525 ASP B N 1
ATOM 8469 C CA . ASP B 1 525 ? 3.254 5.316 15.102 1 84 525 ASP B CA 1
ATOM 8470 C C . ASP B 1 525 ? 2.529 6.652 15.242 1 84 525 ASP B C 1
ATOM 8472 O O . ASP B 1 525 ? 3.166 7.699 15.367 1 84 525 ASP B O 1
ATOM 8476 N N . ILE B 1 526 ? 1.251 6.625 15.258 1 89.75 526 ILE B N 1
ATOM 8477 C CA . ILE B 1 526 ? 0.476 7.852 15.406 1 89.75 526 ILE B CA 1
ATOM 8478 C C . ILE B 1 526 ? 0.086 8.039 16.875 1 89.75 526 ILE B C 1
ATOM 8480 O O . ILE B 1 526 ? -0.868 7.426 17.344 1 89.75 526 ILE B O 1
ATOM 8484 N N . SER B 1 527 ? 0.695 8.945 17.516 1 89.94 527 SER B N 1
ATOM 8485 C CA . SER B 1 527 ? 0.562 9.117 18.953 1 89.94 527 SER B CA 1
ATOM 8486 C C . SER B 1 527 ? -0.84 9.594 19.328 1 89.94 527 SER B C 1
ATOM 8488 O O . SER B 1 527 ? -1.394 9.172 20.344 1 89.94 527 SER B O 1
ATOM 8490 N N . GLU B 1 528 ? -1.404 10.469 18.484 1 92.12 528 GLU B N 1
ATOM 8491 C CA . GLU B 1 528 ? -2.74 10.992 18.75 1 92.12 528 GLU B CA 1
ATOM 8492 C C . GLU B 1 528 ? -3.77 9.867 18.812 1 92.12 528 GLU B C 1
ATOM 8494 O O . GLU B 1 528 ? -4.605 9.828 19.719 1 92.12 528 GLU B O 1
ATOM 8499 N N . ILE B 1 529 ? -3.668 8.938 17.953 1 94 529 ILE B N 1
ATOM 8500 C CA . ILE B 1 529 ? -4.625 7.84 17.875 1 94 529 ILE B CA 1
ATOM 8501 C C . ILE B 1 529 ? -4.352 6.836 18.984 1 94 529 ILE B C 1
ATOM 8503 O O . ILE B 1 529 ? -5.281 6.363 19.641 1 94 529 ILE B O 1
ATOM 8507 N N . ALA B 1 530 ? -3.098 6.59 19.219 1 94.19 530 ALA B N 1
ATOM 8508 C CA . ALA B 1 530 ? -2.727 5.66 20.281 1 94.19 530 ALA B CA 1
ATOM 8509 C C . ALA B 1 530 ? -3.236 6.148 21.641 1 94.19 530 ALA B C 1
ATOM 8511 O O . ALA B 1 530 ? -3.785 5.367 22.422 1 94.19 530 ALA B O 1
ATOM 8512 N N . SER B 1 531 ? -3.076 7.434 21.906 1 94.06 531 SER B N 1
ATOM 8513 C CA . SER B 1 531 ? -3.523 8.016 23.172 1 94.06 531 SER B CA 1
ATOM 8514 C C . SER B 1 531 ? -5.039 7.938 23.297 1 94.06 531 SER B C 1
ATOM 8516 O O . SER B 1 531 ? -5.555 7.645 24.391 1 94.06 531 SER B O 1
ATOM 8518 N N . ALA B 1 532 ? -5.668 8.188 22.219 1 93.56 532 ALA B N 1
ATOM 8519 C CA . ALA B 1 532 ? -7.129 8.141 22.234 1 93.56 532 ALA B CA 1
ATOM 8520 C C . ALA B 1 532 ? -7.625 6.715 22.469 1 93.56 532 ALA B C 1
ATOM 8522 O O . ALA B 1 532 ? -8.562 6.5 23.25 1 93.56 532 ALA B O 1
ATOM 8523 N N . VAL B 1 533 ? -7.027 5.777 21.844 1 93.38 533 VAL B N 1
ATOM 8524 C CA . VAL B 1 533 ? -7.41 4.375 21.969 1 93.38 533 VAL B CA 1
ATOM 8525 C C . VAL B 1 533 ? -7.203 3.916 23.422 1 93.38 533 VAL B C 1
ATOM 8527 O O . VAL B 1 533 ? -8.062 3.252 24 1 93.38 533 VAL B O 1
ATOM 8530 N N . LYS B 1 534 ? -6.082 4.27 23.984 1 91.88 534 LYS B N 1
ATOM 8531 C CA . LYS B 1 534 ? -5.785 3.906 25.375 1 91.88 534 LYS B CA 1
ATOM 8532 C C . LYS B 1 534 ? -6.812 4.504 26.328 1 91.88 534 LYS B C 1
ATOM 8534 O O . LYS B 1 534 ? -7.383 3.795 27.156 1 91.88 534 LYS B O 1
ATOM 8539 N N . LEU B 1 535 ? -7.043 5.773 26.172 1 85.31 535 LEU B N 1
ATOM 8540 C CA . LEU B 1 535 ? -7.945 6.508 27.047 1 85.31 535 LEU B CA 1
ATOM 8541 C C . LEU B 1 535 ? -9.352 5.91 27.016 1 85.31 535 LEU B C 1
ATOM 8543 O O . LEU B 1 535 ? -9.961 5.695 28.062 1 85.31 535 LEU B O 1
ATOM 8547 N N . LEU B 1 536 ? -9.781 5.59 25.922 1 83.94 536 LEU B N 1
ATOM 8548 C CA . LEU B 1 536 ? -11.164 5.141 25.766 1 83.94 536 LEU B CA 1
ATOM 8549 C C . LEU B 1 536 ? -11.305 3.68 26.188 1 83.94 536 LEU B C 1
ATOM 8551 O O . LEU B 1 536 ? -12.344 3.277 26.703 1 83.94 536 LEU B O 1
ATOM 8555 N N . SER B 1 537 ? -10.336 2.982 25.922 1 85.12 537 SER B N 1
ATOM 8556 C CA . SER B 1 537 ? -10.344 1.608 26.406 1 85.12 537 SER B CA 1
ATOM 8557 C C . SER B 1 537 ? -10.375 1.563 27.922 1 85.12 537 SER B C 1
ATOM 8559 O O . SER B 1 537 ? -11.133 0.795 28.516 1 85.12 537 SER B O 1
ATOM 8561 N N . ASN B 1 538 ? -9.578 2.402 28.547 1 82.69 538 ASN B N 1
ATOM 8562 C CA . ASN B 1 538 ? -9.578 2.5 30 1 82.69 538 ASN B CA 1
ATOM 8563 C C . ASN B 1 538 ? -10.945 2.922 30.531 1 82.69 538 ASN B C 1
ATOM 8565 O O . ASN B 1 538 ? -11.406 2.4 31.547 1 82.69 538 ASN B O 1
ATOM 8569 N N . ALA B 1 539 ? -11.477 3.818 29.781 1 80.88 539 ALA B N 1
ATOM 8570 C CA . ALA B 1 539 ? -12.797 4.293 30.203 1 80.88 539 ALA B CA 1
ATOM 8571 C C . ALA B 1 539 ? -13.836 3.172 30.125 1 80.88 539 ALA B C 1
ATOM 8573 O O . ALA B 1 539 ? -14.688 3.041 31 1 80.88 539 ALA B O 1
ATOM 8574 N N . ALA B 1 540 ? -13.758 2.412 29.109 1 84.31 540 ALA B N 1
ATOM 8575 C CA . ALA B 1 540 ? -14.68 1.288 28.938 1 84.31 540 ALA B CA 1
ATOM 8576 C C . ALA B 1 540 ? -14.469 0.241 30.031 1 84.31 540 ALA B C 1
ATOM 8578 O O . ALA B 1 540 ? -15.43 -0.306 30.578 1 84.31 540 ALA B O 1
ATOM 8579 N N . ILE B 1 541 ? -13.305 0.014 30.391 1 83.75 541 ILE B N 1
ATOM 8580 C CA . ILE B 1 541 ? -12.969 -0.968 31.422 1 83.75 541 ILE B CA 1
ATOM 8581 C C . ILE B 1 541 ? -13.484 -0.492 32.781 1 83.75 541 ILE B C 1
ATOM 8583 O O . ILE B 1 541 ? -14.086 -1.263 33.531 1 83.75 541 ILE B O 1
ATOM 8587 N N . SER B 1 542 ? -13.195 0.78 33.031 1 81.75 542 SER B N 1
ATOM 8588 C CA . SER B 1 542 ? -13.633 1.353 34.312 1 81.75 542 SER B CA 1
ATOM 8589 C C . SER B 1 542 ? -15.148 1.296 34.438 1 81.75 542 SER B C 1
ATOM 8591 O O . SER B 1 542 ? -15.672 1.085 35.531 1 81.75 542 SER B O 1
ATOM 8593 N N . SER B 1 543 ? -15.766 1.484 33.375 1 78.25 543 SER B N 1
ATOM 8594 C CA . SER B 1 543 ? -17.219 1.399 33.375 1 78.25 543 SER B CA 1
ATOM 8595 C C . SER B 1 543 ? -17.688 -0.029 33.625 1 78.25 543 SER B C 1
ATOM 8597 O O . SER B 1 543 ? -18.75 -0.245 34.219 1 78.25 543 SER B O 1
ATOM 8599 N N . ASN B 1 544 ? -17.016 -0.937 33.188 1 77.38 544 ASN B N 1
ATOM 8600 C CA . ASN B 1 544 ? -17.328 -2.348 33.375 1 77.38 544 ASN B CA 1
ATOM 8601 C C . ASN B 1 544 ? -17.219 -2.758 34.844 1 77.38 544 ASN B C 1
ATOM 8603 O O . ASN B 1 544 ? -17.969 -3.604 35.344 1 77.38 544 ASN B O 1
ATOM 8607 N N . GLN B 1 545 ? -16.281 -2.215 35.531 1 68.5 545 GLN B N 1
ATOM 8608 C CA . GLN B 1 545 ? -16.094 -2.496 36.969 1 68.5 545 GLN B CA 1
ATOM 8609 C C . GLN B 1 545 ? -17.234 -1.939 37.812 1 68.5 545 GLN B C 1
ATOM 8611 O O . GLN B 1 545 ? -17.562 -2.488 38.844 1 68.5 545 GLN B O 1
ATOM 8616 N N . LYS B 1 546 ? -17.766 -0.892 37.25 1 63 546 LYS B N 1
ATOM 8617 C CA . LYS B 1 546 ? -18.891 -0.296 37.969 1 63 546 LYS B CA 1
ATOM 8618 C C . LYS B 1 546 ? -20.156 -1.103 37.781 1 63 546 LYS B C 1
ATOM 8620 O O . LYS B 1 546 ? -21.109 -0.974 38.562 1 63 546 LYS B O 1
ATOM 8625 N N . LEU B 1 547 ? -20.156 -1.936 36.781 1 59.31 547 LEU B N 1
ATOM 8626 C CA . LEU B 1 547 ? -21.297 -2.805 36.531 1 59.31 547 LEU B CA 1
ATOM 8627 C C . LEU B 1 547 ? -21.188 -4.094 37.344 1 59.31 547 LEU B C 1
ATOM 8629 O O . LEU B 1 547 ? -22.188 -4.613 37.812 1 59.31 547 LEU B O 1
#

InterPro domains:
  IPR005734 DNA topoisomerase VI, subunit B [MF_00322] (26-545)
  IPR010979 Small ribosomal subunit protein uS13-like, H2TH [SSF46946] (323-395)
  IPR014721 Small ribosomal subunit protein uS5 domain 2-type fold, subgroup [G3DSA:3.30.230.10] (400-543)
  IPR015320 DNA topoisomerase VI, subunit B, transducer [PF09239] (401-535)
  IPR015320 DNA topoisomerase VI, subunit B, transducer [cd00823] (410-547)
  IPR020568 Ribosomal protein uS5 domain 2-type superfamily [SSF54211] (400-535)
  IPR036890 Histidine kinase/HSP90-like ATPase superfamily [G3DSA:3.30.565.10] (23-321)
  IPR036890 Histidine kinase/HSP90-like ATPase superfamily [SSF55874] (153-292)

Nearest PDB structures (foldseek):
  1z5a-assembly1_B  TM=9.183E-01  e=3.259E-51  Saccharolobus shibatae
  1mx0-assembly1_A  TM=9.206E-01  e=2.616E-49  Saccharolobus shibatae
  1mx0-assembly3_E  TM=9.225E-01  e=1.282E-48  Saccharolobus shibatae
  1mu5-assembly1_A  TM=9.372E-01  e=2.099E-47  Saccharolobus shibatae
  2zbk-assembly1_B  TM=9.356E-01  e=1.086E-42  Saccharolobus shibatae

Foldseek 3Di:
DPPPPPPPDPPPPDDPDPPPPPPPPPDDDDDFDPLRVCLVVVVLQQCDDQASLVLLLQQLLVQVQVQQAVQVLHQKEKEKEKEWDDPCRLCVVVPHDDDDDDDLVPAPLDDDPVRVVVVVVVVVVLVVVLVVCVVVVHDSDPPPPPPRPPPPDWIKIKMKMWMQGFWDDLVCVFCLQAAAQDDDLDFLWWGPDHRSHRNNSSLSQLCVARNAWKWKWFDGQPDQWIWIWTWGYDRRVRGIGTPDIDIGGDPPRGGTMMIIGMHTHDCPVNVVVSVVQVLLLCLQSLSHKYWYWYHYPDPVVIDIDIRHRDDNDFWHGFAGDAFALLQDDLVRLVVLLVPDPDFWQLCSCCPRHPQQDNVNSQVLQVVLDDVGDRGHGSNPDDSVSSVSSSVSSNVDDGDADAPPNWTGSDQVSNVSSCCVRFVAPFKFKDKDHWDDDSRKTKIKIKMKGWHGDPFDFFEDEWEAESSGTQDPDLVFALLNCCVVPVDDVVVLPDDRGGIRMYMYMYMIISDQPAPGSNSRHHGNPRVRVSVNSNVRSVVRSVVRSVD/DPPPPPPPDPDDPPDPDDPPPPPPPPDDDDDFDPLRVCLVVVVLQQCDDQASLVLLLQQLLVQVQVLQAVQVLHQKEKEKEKEWDDPCRLCVVVVHDDDDDDDLVPAPLDDDPVRVVVVVVVVVVLVVVLVVCVVVVHDSDPPPPPPRPPPPDWIKIKMKMWMQGQWDDLVCVFCLQAAAQDDDLDFLWWGPDHRSHRNNSSLSQLCVARNAWKWKWFDGQPDQWIWIWTWGYDRRVRGIGTPDIDIGGDPPRGGTMMIIGMHTHDCPVNVVVSVVQVLLLCLQSLSHKYWYWYHYPDPVPIDIDIRHRDDNDFWHGFAGDAFALLQDDLVRLVVLLVPDPDFWQLCSPCPRHPQQDNVNSQVLQVVLDDVGDRGHGSNPDDSVSSVSSSVSSNVDDGDADAPPNWTGSDQVSNVSSCCVRFVAPFKFKDKDHWDDDSRKTKIKIKMKGWGGDPFDFAEAEWEAESSGTQDPPLVFALLNCCVVPVDDVVVLPDDRGGIRMYMYMYMIISDQPAPGSNSRHHGNPRVRVSVNSNVRSVVRSVVRSVD

Sequence (1094 aa):
MESGRSSESPEVAKKGKSKTPRKPKDSILKQKSPAEFFADNKNIAGFDNPGKCLYTTVRELVENALDSAESISELPVVEITIEEIGRSKFNSMIGLADHERRDEALYDDFETAKAREKRLAKEARVLEIQAKNAALGKKVKDPAATKAAKGREASYYRVTCKDNGRGMPHDDIPNMFGRVLSGTKYGLKQTRGKFGLGAKMALIWSKMSTGLPIEITSSMNSQNYTSFCRLDIDIHKNVPHIHMHEKRENKERWHGAEIQIVIEGNWTTYRSKILHYMRQMAVITPYAQFLFQFVSDSPEKNVTIRFTRRTDIMPSVPLETKYHPSAVDILLIKRLITETSKQTLLQFLQHEFVNIGKSHAERLIGEMGPDFSPKMSVKSLTPQQIVRIHQLFRQAKFDDPSGDILSPAGEYNLRLGIIKELHPDMVATFSGSAQVFEGHPFIVEAGVSVGGKDVKQGLNVFRFANRIPLLFEQGADVVTRTAMKRINWNSYKINQTQDKIGVFVSIVSTKIPFKGTGKEYIGDDISEIASAVKLLSNAAISSNQKLMESGRSSESPEVAKKGKSKTPRKPKDSILKQKSPAEFFADNKNIAGFDNPGKCLYTTVRELVENALDSAESISELPVVEITIEEIGRSKFNSMIGLADHERRDEALYDDFETAKAREKRLAKEARVLEIQAKNAALGKKVKDPAATKAAKGREASYYRVTCKDNGRGMPHDDIPNMFGRVLSGTKYGLKQTRGKFGLGAKMALIWSKMSTGLPIEITSSMNSQNYTSFCRLDIDIHKNVPHIHMHEKRENKERWHGAEIQIVIEGNWTTYRSKILHYMRQMAVITPYAQFLFQFVSDSPEKNVTIRFTRRTDIMPSVPLETKYHPSAVDILLIKRLITETSKQTLLQFLQHEFVNIGKSHAERLIGEMGPDFSPKMSVKSLTPQQIVRIHQLFRQAKFDDPSGDILSPAGEYNLRLGIIKELHPDMVATFSGSAQVFEGHPFIVEAGVSVGGKDVKQGLNVFRFANRIPLLFEQGADVVTRTAMKRINWNSYKINQTQDKIGVFVSIVSTKIPFKGTGKEYIGDDISEIASAVKLLSNAAISSNQKL

Secondary structure (DSSP, 8-state):
-----------------------------EE--HHHHHHHTGGGGT--SHHHHHHHHHHHHHHHHHHHHHHTTPPPEEEEEEEEE-HHHHHHHTTPPP---S-GGGBTT---HHHHHHHHHHHHHHHHHHHHHHHTT---------------PPEEEEEEEE--S----GGGHHHHHHSTTEES--SSS--S--SS-HHHHHHHHHHHHT-PPEEEEEE-TT-SEEEEEEEEEETTTTEEEEEEEEEEE-TT---EEEEEEEEEE-HHHHHHHHHHHHHHHHHH-TT-EEEEEEE-SSGGG-EEEEE--S-S-PPPPP---PBPGGG--HHHHHHHHHH----BHHHHHHHHBTT--HHHHHHHHHHH-TT--TTSBGGG--HHHHHHHHHHHHHB--PPPPSTT-----HHHHHHHHHHHH--SEEEEEEPPPEEETTEEEEEEEEEEE--TTPPSEEEEEEEETTEE--S-GGGBHHHHIIIII--GGGGT--TTTSEEEEEEEEEESS--BSSTT---BBTT-HHHHHHHHHHHHHHHHHHHH-/-----------------------------EE--HHHHHHHTGGGGT--SHHHHHHHHHHHHHHHHHHHHHHTTPPPEEEEEEEEE-HHHHHHHTTPPP---S-GGGBTT---HHHHHHHHHHHHHHHHHHHHHHHTT---------------PPEEEEEEEE--S----GGGHHHHHHSTTEES--SSS--S--SS-HHHHHHHHHHHHT---EEEEEE-TT-SEEEEEEEEEETTTTEEEEEEEEEEE-TT---EEEEEEEEEE-HHHHHHHHHHHHHHHHHH-TT-EEEEEEE-SSGGG-EEEEE--S-S-PPPPP---PBPGGG--HHHHHHHHHH----BHHHHHHHHBTT--HHHHHHHHHHH-TT--TTSBGGG--HHHHHHHHHHHHHB--PPPPSTT-----HHHHHHHHHHHH--SEEEEEEPPPEEETTEEEEEEEEEEE--TTPPSEEEEEEEETTEE--S-GGGBHHHHIIIII--GGGGT--TTTSEEEEEEEEEESS--BSSTT---BBTT-HHHHHHHHHHHHHHHHHHHH-

Radius of gyration: 32.36 Å; Cα contacts (8 Å, |Δi|>4): 2237; chains: 2; bounding box: 139×94×85 Å